Protein AF-A0A812UZF9-F1 (afdb_monomer_lite)

Secondary structure (DSSP, 8-state):
-EEEEEEE-S---HHHHHHHHHHHHHHHHHHHHHHHHH---EEEEEEE-SHHHHHHHHHHHHHHHHHTTTS---EEEEEE--SSHHHHHHHHTT-PPPPTTS--EEEEETTEEE------------SSTTSSPPTT-EEEEETTTSHHHHHHHHHHHHTT-SEEEEE-SS--GGGGSSSSEEEE---TTSHHHHHHHHHHHHTT----EEEE---------TTT--HHHHHHHHHHHHHHHHHGGGG--SSEEEEEEETHHHH--TT-HHHHHHHHHHHHHHHTS-SSSSEEEEEEE--BSSSSTTTSTTHHHHHHHTTBPPBPHHHHHHHHHHHHHTT--EEEEE--BS---S------------------------PPP-----HHHHHHHHHHHHTTT-SS---TTS-GGGT--HHHHHHHHHHHHHHH-----TTHHHHS-SHHHHHHHHHHHTS-SSEEP--S---S-EEEEE-STT--HHHHHHHHHHH-SS-EEEE-PPPTTS--HHHHHHHHHHHHHHHHHH--S-EEEEEETHHHHHHHHHHHHTTTTEEEEEEES-TTSS-----TTS-SS--HHHHHHHHHHH--BSS-EEEEEEPTT---S-HHHHHHHTTSPPHHHHHHHHHHHBSS-EEEEEE-S-TTTTTSTHHHHHHHHHHHHHHHHHHHHHHHHTSTT---------------EEGGGEESHHHHHHHHHHT----EEPPGGG--S-GGG-S-SEE-PPTTTT---TTTTT--HHHHTTS-HHHHHHHHHHHHHHHTS-S--------EEEEE---HHHHHHTT---TTHHHHH-HHHHHHHHHHHHT--S-EEEEE-SS-SS---

pLDDT: mean 77.03, std 17.58, range [20.94, 98.25]

Structure (mmCIF, N/CA/C/O backbone):
data_AF-A0A812UZF9-F1
#
_entry.id   AF-A0A812UZF9-F1
#
loop_
_atom_site.group_PDB
_atom_site.id
_atom_site.type_symbol
_atom_site.label_atom_id
_atom_site.label_alt_id
_atom_site.label_comp_id
_atom_site.label_asym_id
_atom_site.label_entity_id
_atom_site.label_seq_id
_atom_site.pdbx_PDB_ins_code
_atom_site.Cartn_x
_atom_site.Cartn_y
_atom_site.Cartn_z
_atom_site.occupancy
_atom_site.B_iso_or_equiv
_atom_site.auth_seq_id
_atom_site.auth_comp_id
_atom_site.auth_asym_id
_atom_site.auth_atom_id
_atom_site.pdbx_PDB_model_num
ATOM 1 N N . MET A 1 1 ? -24.203 14.256 1.319 1.00 66.56 1 MET A N 1
ATOM 2 C CA . MET A 1 1 ? -23.417 14.220 0.074 1.00 66.56 1 MET A CA 1
ATOM 3 C C . MET A 1 1 ? -22.042 14.714 0.431 1.00 66.56 1 MET A C 1
ATOM 5 O O . MET A 1 1 ? -21.912 15.870 0.824 1.00 66.56 1 MET A O 1
ATOM 9 N N . ASN A 1 2 ? -21.068 13.820 0.368 1.00 83.31 2 ASN A N 1
ATOM 10 C CA . ASN A 1 2 ? -19.680 14.137 0.670 1.00 83.31 2 ASN A CA 1
ATOM 11 C C . ASN A 1 2 ? -18.950 14.442 -0.644 1.00 83.31 2 ASN A C 1
ATOM 13 O O . ASN A 1 2 ? -19.324 13.919 -1.696 1.00 83.31 2 ASN A O 1
ATOM 17 N N . LEU A 1 3 ? -17.950 15.321 -0.595 1.00 83.94 3 LEU A N 1
ATOM 18 C CA . LEU A 1 3 ? -17.277 15.833 -1.784 1.00 83.94 3 LEU A CA 1
ATOM 19 C C . LEU A 1 3 ? -15.759 15.746 -1.630 1.00 83.94 3 LEU A C 1
ATOM 21 O O . LEU A 1 3 ? -15.201 16.303 -0.686 1.00 83.94 3 LEU A O 1
ATOM 25 N N . LEU A 1 4 ? -15.112 15.125 -2.612 1.00 87.94 4 LEU A N 1
ATOM 26 C CA . LEU A 1 4 ? -13.674 15.190 -2.856 1.00 87.94 4 LEU A CA 1
ATOM 27 C C . LEU A 1 4 ? -13.446 15.941 -4.175 1.00 87.94 4 LEU A C 1
ATOM 29 O O . LEU A 1 4 ? -14.147 15.683 -5.152 1.00 87.94 4 LEU A O 1
ATOM 33 N N . ALA A 1 5 ? -12.504 16.886 -4.222 1.00 85.69 5 ALA A N 1
ATOM 34 C CA . ALA A 1 5 ? -12.295 17.718 -5.410 1.00 85.69 5 ALA A CA 1
ATOM 35 C C . ALA A 1 5 ? -10.816 18.060 -5.658 1.00 85.69 5 ALA A C 1
ATOM 37 O O . ALA A 1 5 ? -10.196 18.812 -4.903 1.00 85.69 5 ALA A O 1
ATOM 38 N N . PHE A 1 6 ? -10.282 17.571 -6.775 1.00 88.50 6 PHE A N 1
ATOM 39 C CA . PHE A 1 6 ? -8.910 17.785 -7.228 1.00 88.50 6 PHE A CA 1
ATOM 40 C C . PHE A 1 6 ? -8.792 18.990 -8.164 1.00 88.50 6 PHE A C 1
ATOM 42 O O . PHE A 1 6 ? -9.659 19.233 -9.005 1.00 88.50 6 PHE A O 1
ATOM 49 N N . ARG A 1 7 ? -7.687 19.738 -8.046 1.00 86.69 7 ARG A N 1
ATOM 50 C CA . ARG A 1 7 ? -7.382 20.920 -8.872 1.00 86.69 7 ARG A CA 1
ATOM 51 C C . ARG A 1 7 ? -6.202 20.649 -9.803 1.00 86.69 7 ARG A C 1
ATOM 53 O O . ARG A 1 7 ? -5.054 20.581 -9.360 1.00 86.69 7 ARG A O 1
ATOM 60 N N . CYS A 1 8 ? -6.497 20.570 -11.094 1.00 85.38 8 CYS A N 1
ATOM 61 C CA . CYS A 1 8 ? -5.585 20.175 -12.167 1.00 85.38 8 CYS A CA 1
ATOM 62 C C . CYS A 1 8 ? -5.430 21.286 -13.230 1.00 85.38 8 CYS A C 1
ATOM 64 O O . CYS A 1 8 ? -5.374 21.009 -14.421 1.00 85.38 8 CYS A O 1
ATOM 66 N N . TRP A 1 9 ? -5.384 22.558 -12.810 1.00 74.19 9 TRP A N 1
ATOM 67 C CA . TRP A 1 9 ? -5.339 23.732 -13.708 1.00 74.19 9 TRP A CA 1
ATOM 68 C C . TRP A 1 9 ? -3.984 24.010 -14.382 1.00 74.19 9 TRP A C 1
ATOM 70 O O . TRP A 1 9 ? -3.886 24.918 -15.204 1.00 74.19 9 TRP A O 1
ATOM 80 N N . GLN A 1 10 ? -2.918 23.318 -13.983 1.00 74.56 10 GLN A N 1
ATOM 81 C CA . GLN A 1 10 ? -1.558 23.547 -14.475 1.00 74.56 10 GLN A CA 1
ATOM 82 C C . GLN A 1 10 ? -0.886 22.207 -14.755 1.00 74.56 10 GLN A C 1
ATOM 84 O O . GLN A 1 10 ? -0.944 21.308 -13.913 1.00 74.56 10 GLN A O 1
ATOM 89 N N . GLU A 1 11 ? -0.199 22.092 -15.894 1.00 74.69 11 GLU A N 1
ATOM 90 C CA . GLU A 1 11 ? 0.777 21.019 -16.072 1.00 74.69 11 GLU A CA 1
ATOM 91 C C . GLU A 1 11 ? 1.970 21.254 -15.141 1.00 74.69 11 GLU A C 1
ATOM 93 O O . GLU A 1 11 ? 2.500 22.361 -15.031 1.00 74.69 11 GLU A O 1
ATOM 98 N N . LEU A 1 12 ? 2.378 20.192 -14.452 1.00 82.06 12 LEU A N 1
ATOM 99 C CA . LEU A 1 12 ? 3.475 20.206 -13.488 1.00 82.06 12 LEU A CA 1
ATOM 100 C C . LEU A 1 12 ? 4.714 19.525 -14.095 1.00 82.06 12 LEU A C 1
ATOM 102 O O . LEU A 1 12 ? 4.573 18.721 -15.020 1.00 82.06 12 LEU A O 1
ATOM 106 N N . PRO A 1 13 ? 5.926 19.757 -13.560 1.00 85.44 13 PRO A N 1
ATOM 107 C CA . PRO A 1 13 ? 7.087 18.920 -13.862 1.00 85.44 13 PRO A CA 1
ATOM 108 C C . PRO A 1 13 ? 6.806 17.436 -13.575 1.00 85.44 13 PRO A C 1
ATOM 110 O O . PRO A 1 13 ? 6.072 17.123 -12.638 1.00 85.44 13 PRO A O 1
ATOM 113 N N . ALA A 1 14 ? 7.421 16.522 -14.334 1.00 83.19 14 ALA A N 1
ATOM 114 C CA . ALA A 1 14 ? 7.167 15.077 -14.242 1.00 83.19 14 ALA A CA 1
ATOM 115 C C . ALA A 1 14 ? 7.250 14.522 -12.803 1.00 83.19 14 ALA A C 1
ATOM 117 O O . ALA A 1 14 ? 6.353 13.804 -12.372 1.00 83.19 14 ALA A O 1
ATOM 118 N N . GLU A 1 15 ? 8.266 14.920 -12.031 1.00 82.12 15 GLU A N 1
ATOM 119 C CA . GLU A 1 15 ? 8.435 14.521 -10.622 1.00 82.12 15 GLU A CA 1
ATOM 120 C C . GLU A 1 15 ? 7.254 14.939 -9.729 1.00 82.12 15 GLU A C 1
ATOM 122 O O . GLU A 1 15 ? 6.819 14.177 -8.867 1.00 82.12 15 GLU A O 1
ATOM 127 N N . GLN A 1 16 ? 6.691 16.128 -9.965 1.00 85.56 16 GLN A N 1
ATOM 128 C CA . GLN A 1 16 ? 5.522 16.625 -9.236 1.00 85.56 16 GLN A CA 1
ATOM 129 C C . GLN A 1 16 ? 4.221 15.971 -9.721 1.00 85.56 16 GLN A C 1
ATOM 131 O O . GLN A 1 16 ? 3.307 15.782 -8.919 1.00 85.56 16 GLN A O 1
ATOM 136 N N . GLN A 1 17 ? 4.128 15.603 -11.008 1.00 87.00 17 GLN A N 1
ATOM 137 C CA . GLN A 1 17 ? 2.992 14.827 -11.518 1.00 87.00 17 GLN A CA 1
ATOM 138 C C . GLN A 1 17 ? 2.930 13.446 -10.859 1.00 87.00 17 GLN A C 1
ATOM 140 O O . GLN A 1 17 ? 1.857 13.074 -10.398 1.00 87.00 17 GLN A O 1
ATOM 145 N N . ILE A 1 18 ? 4.061 12.731 -10.746 1.00 86.38 18 ILE A N 1
ATOM 146 C CA . ILE A 1 18 ? 4.139 11.417 -10.076 1.00 86.38 18 ILE A CA 1
ATOM 147 C C . ILE A 1 18 ? 3.555 11.512 -8.660 1.00 86.38 18 ILE A C 1
ATOM 149 O O . ILE A 1 18 ? 2.557 10.859 -8.362 1.00 86.38 18 ILE A O 1
ATOM 153 N N . GLN A 1 19 ? 4.106 12.404 -7.829 1.00 87.00 19 GLN A N 1
ATOM 154 C CA . GLN A 1 19 ? 3.682 12.566 -6.433 1.00 87.00 19 GLN A CA 1
ATOM 155 C C . GLN A 1 19 ? 2.202 12.952 -6.302 1.00 87.00 19 GLN A C 1
ATOM 157 O O . GLN A 1 19 ? 1.498 12.427 -5.441 1.00 87.00 19 GLN A O 1
ATOM 162 N N . ARG A 1 20 ? 1.696 13.861 -7.150 1.00 87.06 20 ARG A N 1
ATOM 163 C CA . ARG A 1 20 ? 0.280 14.254 -7.078 1.00 87.06 20 ARG A CA 1
ATOM 164 C C . ARG A 1 20 ? -0.679 13.192 -7.613 1.00 87.06 20 ARG A C 1
ATOM 166 O O . ARG A 1 20 ? -1.803 13.144 -7.126 1.00 87.06 20 ARG A O 1
ATOM 173 N N . LEU A 1 21 ? -0.276 12.368 -8.581 1.00 90.31 21 LEU A N 1
ATOM 174 C CA . LEU A 1 21 ? -1.101 11.255 -9.063 1.00 90.31 21 LEU A CA 1
ATOM 175 C C . LEU A 1 21 ? -1.255 10.190 -7.974 1.00 90.31 21 LEU A C 1
ATOM 177 O O . LEU A 1 21 ? -2.367 9.722 -7.744 1.00 90.31 21 LEU A O 1
ATOM 181 N N . GLU A 1 22 ? -0.172 9.862 -7.267 1.00 90.06 22 GLU A N 1
ATOM 182 C CA . GLU A 1 22 ? -0.199 8.929 -6.133 1.00 90.06 22 GLU A CA 1
ATOM 183 C C . GLU A 1 22 ? -1.086 9.449 -4.993 1.00 90.06 22 GLU A C 1
ATOM 185 O O . GLU A 1 22 ? -1.969 8.727 -4.533 1.00 90.06 22 GLU A O 1
ATOM 190 N N . LEU A 1 23 ? -0.937 10.724 -4.605 1.00 89.12 23 LEU A N 1
ATOM 191 C CA . LEU A 1 23 ? -1.810 11.367 -3.611 1.00 89.12 23 LEU A CA 1
ATOM 192 C C . LEU A 1 23 ? -3.283 11.388 -4.050 1.00 89.12 23 LEU A C 1
ATOM 194 O O . LEU A 1 23 ? -4.164 11.080 -3.251 1.00 89.12 23 LEU A O 1
ATOM 198 N N . CYS A 1 24 ? -3.557 11.697 -5.321 1.00 91.19 24 CYS A N 1
ATOM 199 C CA . CYS A 1 24 ? -4.912 11.681 -5.872 1.00 91.19 24 CYS A CA 1
ATOM 200 C C . CYS A 1 24 ? -5.546 10.289 -5.760 1.00 91.19 24 CYS A C 1
ATOM 202 O O . CYS A 1 24 ? -6.677 10.163 -5.293 1.00 91.19 24 CYS A O 1
ATOM 204 N N . CYS A 1 25 ? -4.805 9.234 -6.106 1.00 95.00 25 CYS A N 1
ATOM 205 C CA . CYS A 1 25 ? -5.307 7.870 -5.979 1.00 95.00 25 CYS A CA 1
ATOM 206 C C . CYS A 1 25 ? -5.460 7.446 -4.509 1.00 95.00 25 CYS A C 1
ATOM 208 O O . CYS A 1 25 ? -6.429 6.769 -4.185 1.00 95.00 25 CYS A O 1
ATOM 210 N N . ALA A 1 26 ? -4.579 7.877 -3.601 1.00 94.38 26 ALA A N 1
ATOM 211 C CA . ALA A 1 26 ? -4.713 7.591 -2.170 1.00 94.38 26 ALA A CA 1
ATOM 212 C C . ALA A 1 26 ? -5.973 8.238 -1.553 1.00 94.38 26 ALA A C 1
ATOM 214 O O . ALA A 1 26 ? -6.712 7.571 -0.830 1.00 94.38 26 ALA A O 1
ATOM 215 N N . GLU A 1 27 ? -6.273 9.498 -1.889 1.00 94.62 27 GLU A N 1
ATOM 216 C CA . GLU A 1 27 ? -7.502 10.180 -1.446 1.00 94.62 27 GLU A CA 1
ATOM 217 C C . GLU A 1 27 ? -8.773 9.551 -2.054 1.00 94.62 27 GLU A C 1
ATOM 219 O O . GLU A 1 27 ? -9.806 9.451 -1.382 1.00 94.62 27 GLU A O 1
ATOM 224 N N . VAL A 1 28 ? -8.708 9.063 -3.301 1.00 95.94 28 VAL A N 1
ATOM 225 C CA . VAL A 1 28 ? -9.808 8.294 -3.913 1.00 95.94 28 VAL A CA 1
ATOM 226 C C . VAL A 1 28 ? -9.982 6.929 -3.243 1.00 95.94 28 VAL A C 1
ATOM 228 O O . VAL A 1 28 ? -11.120 6.517 -3.030 1.00 95.94 28 VAL A O 1
ATOM 231 N N . LEU A 1 29 ? -8.902 6.236 -2.868 1.00 96.62 29 LEU A N 1
ATOM 232 C CA . LEU A 1 29 ? -8.977 4.945 -2.176 1.00 96.62 29 LEU A CA 1
ATOM 233 C C . LEU A 1 29 ? -9.681 5.081 -0.821 1.00 96.62 29 LEU A C 1
ATOM 235 O O . LEU A 1 29 ? -10.651 4.368 -0.572 1.00 96.62 29 LEU A O 1
ATOM 239 N N . ASP A 1 30 ? -9.256 6.041 0.003 1.00 95.31 30 ASP A N 1
ATOM 240 C CA . ASP A 1 30 ? -9.911 6.352 1.281 1.00 95.31 30 ASP A CA 1
ATOM 241 C C . ASP A 1 30 ? -11.386 6.743 1.071 1.00 95.31 30 ASP A C 1
ATOM 243 O O . ASP A 1 30 ? -12.270 6.264 1.780 1.00 95.31 30 ASP A O 1
ATOM 247 N N . THR A 1 31 ? -11.693 7.519 0.026 1.00 93.62 31 THR A N 1
ATOM 248 C CA . THR A 1 31 ? -13.079 7.863 -0.338 1.00 93.62 31 THR A CA 1
ATOM 249 C C . THR A 1 31 ? -13.925 6.634 -0.678 1.00 93.62 31 THR A C 1
ATOM 251 O O . THR A 1 31 ? -15.040 6.504 -0.171 1.00 93.62 31 THR A O 1
ATOM 254 N N . LEU A 1 32 ? -13.409 5.702 -1.486 1.00 94.75 32 LEU A N 1
ATOM 255 C CA . LEU A 1 32 ? -14.105 4.456 -1.829 1.00 94.75 32 LEU A CA 1
ATOM 256 C C . LEU A 1 32 ? -14.276 3.550 -0.595 1.00 94.75 32 LEU A C 1
ATOM 258 O O . LEU A 1 32 ? -15.355 2.997 -0.386 1.00 94.75 32 LEU A O 1
ATOM 262 N N . GLN A 1 33 ? -13.262 3.458 0.270 1.00 94.31 33 GLN A N 1
ATOM 263 C CA . GLN A 1 33 ? -13.312 2.707 1.532 1.00 94.31 33 GLN A CA 1
ATOM 264 C C . GLN A 1 33 ? -14.266 3.326 2.568 1.00 94.31 33 GLN A C 1
ATOM 266 O O . GLN A 1 33 ? -14.846 2.609 3.387 1.00 94.31 33 GLN A O 1
ATOM 271 N N . ARG A 1 34 ? -14.447 4.651 2.577 1.00 91.19 34 ARG A N 1
ATOM 272 C CA . ARG A 1 34 ? -15.477 5.325 3.388 1.00 91.19 34 ARG A CA 1
ATOM 273 C C . ARG A 1 34 ? -16.865 5.113 2.806 1.00 91.19 34 ARG A C 1
ATOM 275 O O . ARG A 1 34 ? -17.758 4.730 3.551 1.00 91.19 34 ARG A O 1
ATOM 282 N N . ALA A 1 35 ? -17.041 5.270 1.494 1.00 89.38 35 ALA A N 1
ATOM 283 C CA . ALA A 1 35 ? -18.311 4.999 0.821 1.00 89.38 35 ALA A CA 1
ATOM 284 C C . ALA A 1 35 ? -18.805 3.561 1.078 1.00 89.38 35 ALA A C 1
ATOM 286 O O . ALA A 1 35 ? -19.974 3.376 1.407 1.00 89.38 35 ALA A O 1
ATOM 287 N N . ALA A 1 36 ? -17.899 2.576 1.030 1.00 89.12 36 ALA A N 1
ATOM 288 C CA . ALA A 1 36 ? -18.175 1.176 1.362 1.00 89.12 36 ALA A CA 1
ATOM 289 C C . ALA A 1 36 ? -18.658 0.970 2.811 1.00 89.12 36 ALA A C 1
ATOM 291 O O . ALA A 1 36 ? -19.592 0.213 3.055 1.00 89.12 36 ALA A O 1
ATOM 292 N N . ARG A 1 37 ? -18.032 1.647 3.785 1.00 88.81 37 ARG A N 1
ATOM 293 C CA . ARG A 1 37 ? -18.352 1.494 5.219 1.00 88.81 37 ARG A CA 1
ATOM 294 C C . ARG A 1 37 ? -19.576 2.291 5.664 1.00 88.81 37 ARG A C 1
ATOM 296 O O . ARG A 1 37 ? -20.304 1.849 6.546 1.00 88.81 37 ARG A O 1
ATOM 303 N N . GLU A 1 38 ? -19.768 3.483 5.107 1.00 85.19 38 GLU A N 1
ATOM 304 C CA . GLU A 1 38 ? -20.784 4.443 5.550 1.00 85.19 38 GLU A CA 1
ATOM 305 C C . GLU A 1 38 ? -22.093 4.335 4.752 1.00 85.19 38 GLU A C 1
ATOM 307 O O . GLU A 1 38 ? -23.133 4.784 5.232 1.00 85.19 38 GLU A O 1
ATOM 312 N N . GLY A 1 39 ? -22.058 3.811 3.518 1.00 79.44 39 GLY A N 1
ATOM 313 C CA . GLY A 1 39 ? -23.201 3.810 2.590 1.00 79.44 39 GLY A CA 1
ATOM 314 C C . GLY A 1 39 ? -23.649 5.210 2.132 1.00 79.44 39 GLY A C 1
ATOM 315 O O . GLY A 1 39 ? -24.657 5.354 1.443 1.00 79.44 39 GLY A O 1
ATOM 316 N N . VAL A 1 40 ? -22.920 6.261 2.520 1.00 77.75 40 VAL A N 1
ATOM 317 C CA . VAL A 1 40 ? -23.218 7.664 2.198 1.00 77.75 40 VAL A CA 1
ATOM 318 C C . VAL A 1 40 ? -22.756 7.975 0.771 1.00 77.75 40 VAL A C 1
ATOM 320 O O . VAL A 1 40 ? -21.656 7.571 0.400 1.00 77.75 40 VAL A O 1
ATOM 323 N N . PRO A 1 41 ? -23.527 8.735 -0.033 1.00 85.25 41 PRO A N 1
ATOM 324 C CA . PRO A 1 41 ? -23.109 9.078 -1.384 1.00 85.25 41 PRO A CA 1
ATOM 325 C C . PRO A 1 41 ? -21.968 10.107 -1.421 1.00 85.25 41 PRO A C 1
ATOM 327 O O . PRO A 1 41 ? -22.045 11.175 -0.786 1.00 85.25 41 PRO A O 1
ATOM 330 N N . TRP A 1 42 ? -20.952 9.804 -2.233 1.00 89.81 42 TRP A N 1
ATOM 331 C CA . TRP A 1 42 ? -19.779 10.643 -2.494 1.00 89.81 42 TRP A CA 1
ATOM 332 C C . TRP A 1 42 ? -19.721 11.107 -3.952 1.00 89.81 42 TRP A C 1
ATOM 334 O O . TRP A 1 42 ? -20.085 10.378 -4.874 1.00 89.81 42 TRP A O 1
ATOM 344 N N . GLN A 1 43 ? -19.186 12.306 -4.165 1.00 89.44 43 GLN A N 1
ATOM 345 C CA . GLN A 1 43 ? -18.807 12.802 -5.485 1.00 89.44 43 GLN A CA 1
ATOM 346 C C . GLN A 1 43 ? -17.303 13.106 -5.490 1.00 89.44 43 GLN A C 1
ATOM 348 O O . GLN A 1 43 ? -16.795 13.774 -4.588 1.00 89.44 43 GLN A O 1
ATOM 353 N N . VAL A 1 44 ? -16.593 12.595 -6.493 1.00 93.19 44 VAL A N 1
ATOM 354 C CA . VAL A 1 44 ? -15.164 12.809 -6.738 1.00 93.19 44 VAL A CA 1
ATOM 355 C C . VAL A 1 44 ? -15.038 13.667 -7.988 1.00 93.19 44 VAL A C 1
ATOM 357 O O . VAL A 1 44 ? -15.357 13.221 -9.087 1.00 93.19 44 VAL A O 1
ATOM 360 N N . ILE A 1 45 ? -14.576 14.902 -7.834 1.00 90.94 45 ILE A N 1
ATOM 361 C CA . ILE A 1 45 ? -14.401 15.845 -8.939 1.00 90.94 45 ILE A CA 1
ATOM 362 C C . ILE A 1 45 ? -12.924 15.942 -9.295 1.00 90.94 45 ILE A C 1
ATOM 364 O O . ILE A 1 45 ? -12.091 16.239 -8.441 1.00 90.94 45 ILE A O 1
ATOM 368 N N . VAL A 1 46 ? -12.606 15.805 -10.575 1.00 93.38 46 VAL A N 1
ATOM 369 C CA . VAL A 1 46 ? -11.331 16.243 -11.143 1.00 93.38 46 VAL A CA 1
ATOM 370 C C . VAL A 1 46 ? -11.606 17.498 -11.961 1.00 93.38 46 VAL A C 1
ATOM 372 O O . VAL A 1 46 ? -12.331 17.445 -12.946 1.00 93.38 46 VAL A O 1
ATOM 375 N N . ALA A 1 47 ? -11.072 18.642 -11.539 1.00 90.25 47 ALA A N 1
ATOM 376 C CA . ALA A 1 47 ? -11.325 19.928 -12.184 1.00 90.25 47 ALA A CA 1
ATOM 377 C C . ALA A 1 47 ? -10.047 20.482 -12.825 1.00 90.25 47 ALA A C 1
ATOM 379 O O . ALA A 1 47 ? -9.104 20.875 -12.128 1.00 90.25 47 ALA A O 1
ATOM 380 N N . GLY A 1 48 ? -10.017 20.521 -14.153 1.00 88.44 48 GLY A N 1
ATOM 381 C CA . GLY A 1 48 ? -8.863 20.940 -14.946 1.00 88.44 48 GLY A CA 1
ATOM 382 C C . GLY A 1 48 ? -8.928 20.398 -16.370 1.00 88.44 48 GLY A C 1
ATOM 383 O O . GLY A 1 48 ? -9.944 19.852 -16.786 1.00 88.44 48 GLY A O 1
ATOM 384 N N . SER A 1 49 ? -7.837 20.538 -17.115 1.00 86.12 49 SER A N 1
ATOM 385 C CA . SER A 1 49 ? -7.723 20.038 -18.488 1.00 86.12 49 SER A CA 1
ATOM 386 C C . SER A 1 49 ? -6.298 19.566 -18.791 1.00 86.12 49 SER A C 1
ATOM 388 O O . SER A 1 49 ? -5.364 19.818 -18.026 1.00 86.12 49 SER A O 1
ATOM 390 N N . GLY A 1 50 ? -6.127 18.848 -19.903 1.00 88.31 50 GLY A N 1
ATOM 391 C CA . GLY A 1 50 ? -4.833 18.307 -20.320 1.00 88.31 50 GLY A CA 1
ATOM 392 C C . GLY A 1 50 ? -4.414 17.034 -19.575 1.00 88.31 50 GLY A C 1
ATOM 393 O O . GLY A 1 50 ? -5.173 16.445 -18.802 1.00 88.31 50 GLY A O 1
ATOM 394 N N . ARG A 1 51 ? -3.175 16.594 -19.828 1.00 89.75 51 ARG A N 1
ATOM 395 C CA . ARG A 1 51 ? -2.711 15.221 -19.544 1.00 89.75 51 ARG A CA 1
ATOM 396 C C . ARG A 1 51 ? -2.809 14.818 -18.079 1.00 89.75 51 ARG A C 1
ATOM 398 O O . ARG A 1 51 ? -3.168 13.687 -17.775 1.00 89.75 51 ARG A O 1
ATOM 405 N N . PHE A 1 52 ? -2.510 15.750 -17.180 1.00 91.31 52 PHE A N 1
ATOM 406 C CA . PHE A 1 52 ? -2.546 15.506 -15.742 1.00 91.31 52 PHE A CA 1
ATOM 407 C C . PHE A 1 52 ? -3.983 15.371 -15.201 1.00 91.31 52 PHE A C 1
ATOM 409 O O . PHE A 1 52 ? -4.236 14.516 -14.357 1.00 91.31 52 PHE A O 1
ATOM 416 N N . ALA A 1 53 ? -4.940 16.161 -15.706 1.00 92.12 53 ALA A N 1
ATOM 417 C CA . ALA A 1 53 ? -6.349 16.038 -15.320 1.00 92.12 53 ALA A CA 1
ATOM 418 C C . ALA A 1 53 ? -6.953 14.711 -15.814 1.00 92.12 53 ALA A C 1
ATOM 420 O O . ALA A 1 53 ? -7.607 14.003 -15.052 1.00 92.12 53 ALA A O 1
ATOM 421 N N . GLU A 1 54 ? -6.663 14.347 -17.062 1.00 93.88 54 GLU A N 1
ATOM 422 C CA . GLU A 1 54 ? -7.109 13.092 -17.681 1.00 93.88 54 GLU A CA 1
ATOM 423 C C . GLU A 1 54 ? -6.549 11.869 -16.945 1.00 93.88 54 GLU A C 1
ATOM 425 O O . GLU A 1 54 ? -7.289 10.939 -16.638 1.00 93.88 54 GLU A O 1
ATOM 430 N N . ALA A 1 55 ? -5.272 11.902 -16.552 1.00 95.38 55 ALA A N 1
ATOM 431 C CA . ALA A 1 55 ? -4.656 10.860 -15.733 1.00 95.38 55 ALA A CA 1
ATOM 432 C C . ALA A 1 55 ? -5.350 10.683 -14.366 1.00 95.38 55 ALA A C 1
ATOM 434 O O . ALA A 1 55 ? -5.693 9.556 -14.003 1.00 95.38 55 ALA A O 1
ATOM 435 N N . CYS A 1 56 ? -5.619 11.774 -13.634 1.00 95.69 56 CYS A N 1
ATOM 436 C CA . CYS A 1 56 ? -6.364 11.722 -12.367 1.00 95.69 56 CYS A CA 1
ATOM 437 C C . CYS A 1 56 ? -7.785 11.161 -12.553 1.00 95.69 56 CYS A C 1
ATOM 439 O O . CYS A 1 56 ? -8.221 10.303 -11.784 1.00 95.69 56 CYS A O 1
ATOM 441 N N . PHE A 1 57 ? -8.509 11.626 -13.576 1.00 96.44 57 PHE A N 1
ATOM 442 C CA . PHE A 1 57 ? -9.878 11.186 -13.857 1.00 96.44 57 PHE A CA 1
ATOM 443 C C . PHE A 1 57 ? -9.940 9.706 -14.236 1.00 96.44 57 PHE A C 1
ATOM 445 O O . PHE A 1 57 ? -10.709 8.949 -13.641 1.00 96.44 57 PHE A O 1
ATOM 452 N N . SER A 1 58 ? -9.110 9.275 -15.187 1.00 97.12 58 SER A N 1
ATOM 453 C CA . SER A 1 58 ? -9.074 7.887 -15.641 1.00 97.12 58 SER A CA 1
ATOM 454 C C . SER A 1 58 ? -8.634 6.933 -14.527 1.00 97.12 58 SER A C 1
ATOM 456 O O . SER A 1 58 ? -9.193 5.840 -14.425 1.00 97.12 58 SER A O 1
ATOM 458 N N . ALA A 1 59 ? -7.720 7.342 -13.639 1.00 97.69 59 ALA A N 1
ATOM 459 C CA . ALA A 1 59 ? -7.375 6.572 -12.443 1.00 97.69 59 ALA A CA 1
ATOM 460 C C . ALA A 1 59 ? -8.574 6.418 -11.492 1.00 97.69 59 ALA A C 1
ATOM 462 O O . ALA A 1 59 ? -8.958 5.292 -11.171 1.00 97.69 59 ALA A O 1
ATOM 463 N N . ALA A 1 60 ? -9.221 7.525 -11.109 1.00 97.69 60 ALA A N 1
ATOM 464 C CA . ALA A 1 60 ? -10.362 7.514 -10.191 1.00 97.69 60 ALA A CA 1
ATOM 465 C C . ALA A 1 60 ? -11.553 6.701 -10.736 1.00 97.69 60 ALA A C 1
ATOM 467 O O . ALA A 1 60 ? -12.155 5.903 -10.014 1.00 97.69 60 ALA A O 1
ATOM 468 N N . ALA A 1 61 ? -11.845 6.835 -12.032 1.00 96.62 61 ALA A N 1
ATOM 469 C CA . ALA A 1 61 ? -12.852 6.040 -12.731 1.00 96.62 61 ALA A CA 1
ATOM 470 C C . ALA A 1 61 ? -12.521 4.534 -12.712 1.00 96.62 61 ALA A C 1
ATOM 472 O O . ALA A 1 61 ? -13.398 3.707 -12.463 1.00 96.62 61 ALA A O 1
ATOM 473 N N . SER A 1 62 ? -11.256 4.171 -12.934 1.00 97.44 62 SER A N 1
ATOM 474 C CA . SER A 1 62 ? -10.789 2.775 -12.946 1.00 97.44 62 SER A CA 1
ATOM 475 C C . SER A 1 62 ? -10.830 2.117 -11.566 1.00 97.44 62 SER A C 1
ATOM 477 O O . SER A 1 62 ? -11.166 0.933 -11.433 1.00 97.44 62 SER A O 1
ATOM 479 N N . MET A 1 63 ? -10.516 2.894 -10.526 1.00 97.69 63 MET A N 1
ATOM 480 C CA . MET A 1 63 ? -10.647 2.482 -9.131 1.00 97.69 63 MET A CA 1
ATOM 481 C C . MET A 1 63 ? -12.105 2.213 -8.773 1.00 97.69 63 MET A C 1
ATOM 483 O O . MET A 1 63 ? -12.403 1.136 -8.260 1.00 97.69 63 MET A O 1
ATOM 487 N N . LEU A 1 64 ? -13.012 3.136 -9.115 1.00 95.81 64 LEU A N 1
ATOM 488 C CA . LEU A 1 64 ? -14.445 2.976 -8.870 1.00 95.81 64 LEU A CA 1
ATOM 489 C C . LEU A 1 64 ? -15.002 1.712 -9.541 1.00 95.81 64 LEU A C 1
ATOM 491 O O . LEU A 1 64 ? -15.653 0.917 -8.872 1.00 95.81 64 LEU A O 1
ATOM 495 N N . ARG A 1 65 ? -14.688 1.467 -10.821 1.00 93.94 65 ARG A N 1
ATOM 496 C CA . ARG A 1 65 ? -15.133 0.250 -11.533 1.00 93.94 65 ARG A CA 1
ATOM 497 C C . ARG A 1 65 ? -14.647 -1.039 -10.874 1.00 93.94 65 ARG A C 1
ATOM 499 O O . ARG A 1 65 ? -15.375 -2.025 -10.835 1.00 93.94 65 ARG A O 1
ATOM 506 N N . SER A 1 66 ? -13.412 -1.045 -10.375 1.00 92.94 66 SER A N 1
ATOM 507 C CA . SER A 1 66 ? -12.834 -2.217 -9.704 1.00 92.94 66 SER A CA 1
ATOM 508 C C . SER A 1 66 ? -13.464 -2.439 -8.329 1.00 92.94 66 SER A C 1
ATOM 510 O O . SER A 1 66 ? -13.835 -3.561 -8.009 1.00 92.94 66 SER A O 1
ATOM 512 N N . ALA A 1 67 ? -13.690 -1.363 -7.575 1.00 93.81 67 ALA A N 1
ATOM 513 C CA . ALA A 1 67 ? -14.405 -1.383 -6.304 1.00 93.81 67 ALA A CA 1
ATOM 514 C C . ALA A 1 67 ? -15.869 -1.854 -6.460 1.00 93.81 67 ALA A C 1
ATOM 516 O O . ALA A 1 67 ? -16.350 -2.669 -5.674 1.00 93.81 67 ALA A O 1
ATOM 517 N N . GLN A 1 68 ? -16.549 -1.425 -7.530 1.00 90.31 68 GLN A N 1
ATOM 518 C CA . GLN A 1 68 ? -17.907 -1.856 -7.888 1.00 90.31 68 GLN A CA 1
ATOM 519 C C . GLN A 1 68 ? -18.002 -3.327 -8.337 1.00 90.31 68 GLN A C 1
ATOM 521 O O . GLN A 1 68 ? -19.095 -3.883 -8.366 1.00 90.31 68 GLN A O 1
ATOM 526 N N . CYS A 1 69 ? -16.881 -3.989 -8.654 1.00 86.69 69 CYS A N 1
ATOM 527 C CA . CYS A 1 69 ? -16.866 -5.440 -8.880 1.00 86.69 69 CYS A CA 1
ATOM 528 C C . CYS A 1 69 ? -16.961 -6.252 -7.575 1.00 86.69 69 CYS A C 1
ATOM 530 O O . CYS A 1 69 ? -17.156 -7.465 -7.642 1.00 86.69 69 CYS A O 1
ATOM 532 N N . GLU A 1 70 ? -16.774 -5.617 -6.415 1.00 86.25 70 GLU A N 1
ATOM 533 C CA . GLU A 1 70 ? -16.765 -6.268 -5.099 1.00 86.25 70 GLU A CA 1
ATOM 534 C C . GLU A 1 70 ? -18.046 -5.989 -4.304 1.00 86.25 70 GLU A C 1
ATOM 536 O O . GLU A 1 70 ? -18.554 -6.882 -3.629 1.00 86.25 70 GLU A O 1
ATOM 541 N N . GLN A 1 71 ? -18.570 -4.762 -4.387 1.00 84.06 71 GLN A N 1
ATOM 542 C CA . GLN A 1 71 ? -19.780 -4.318 -3.688 1.00 84.06 71 GLN A CA 1
ATOM 543 C C . GLN A 1 71 ? -20.417 -3.109 -4.388 1.00 84.06 71 GLN A C 1
ATOM 545 O O . GLN A 1 71 ? -19.735 -2.360 -5.086 1.00 84.06 71 GLN A O 1
ATOM 550 N N . GLU A 1 72 ? -21.712 -2.875 -4.174 1.00 85.62 72 GLU A N 1
ATOM 551 C CA . GLU A 1 72 ? -22.374 -1.665 -4.675 1.00 85.62 72 GLU A CA 1
ATOM 552 C C . GLU A 1 72 ? -21.854 -0.411 -3.955 1.00 85.62 72 GLU A C 1
ATOM 554 O O . GLU A 1 72 ? -21.707 -0.391 -2.734 1.00 85.62 72 GLU A O 1
ATOM 559 N N . LEU A 1 73 ? -21.581 0.655 -4.717 1.00 87.56 73 LEU A N 1
ATOM 560 C CA . LEU A 1 73 ? -21.040 1.912 -4.197 1.00 87.56 73 LEU A CA 1
ATOM 561 C C . LEU A 1 73 ? -21.752 3.120 -4.807 1.00 87.56 73 LEU A C 1
ATOM 563 O O . LEU A 1 73 ? -21.756 3.305 -6.025 1.00 87.56 73 LEU A O 1
ATOM 567 N N . HIS A 1 74 ? -22.272 3.992 -3.941 1.00 87.62 74 HIS A N 1
ATOM 568 C CA . HIS A 1 74 ? -22.864 5.282 -4.305 1.00 87.62 74 HIS A CA 1
ATOM 569 C C . HIS A 1 74 ? -21.785 6.364 -4.480 1.00 87.62 74 HIS A C 1
ATOM 571 O O . HIS A 1 74 ? -21.734 7.343 -3.735 1.00 87.62 74 HIS A O 1
ATOM 577 N N . VAL A 1 75 ? -20.885 6.181 -5.445 1.00 91.00 75 VAL A N 1
ATOM 578 C CA . VAL A 1 75 ? -19.808 7.141 -5.729 1.00 91.00 75 VAL A CA 1
ATOM 579 C C . VAL A 1 75 ? -19.872 7.563 -7.186 1.00 91.00 75 VAL A C 1
ATOM 581 O O . VAL A 1 75 ? -19.937 6.709 -8.062 1.00 91.00 75 VAL A O 1
ATOM 584 N N . GLN A 1 76 ? -19.826 8.869 -7.446 1.00 91.69 76 GLN A N 1
ATOM 585 C CA . GLN A 1 76 ? -19.753 9.423 -8.798 1.00 91.69 76 GLN A CA 1
ATOM 586 C C . GLN A 1 76 ? -18.392 10.089 -9.034 1.00 91.69 76 GLN A C 1
ATOM 588 O O . GLN A 1 76 ? -17.961 10.902 -8.218 1.00 91.69 76 GLN A O 1
ATOM 593 N N . VAL A 1 77 ? -17.732 9.789 -10.153 1.00 94.12 77 VAL A N 1
ATOM 594 C CA . VAL A 1 77 ? -16.479 10.421 -10.594 1.00 94.12 77 VAL A CA 1
ATOM 595 C C . VAL A 1 77 ? -16.761 11.343 -11.782 1.00 94.12 77 VAL A C 1
ATOM 597 O O . VAL A 1 77 ? -17.266 10.904 -12.815 1.00 94.12 77 VAL A O 1
ATOM 600 N N . VAL A 1 78 ? -16.414 12.624 -11.647 1.00 92.06 78 VAL A N 1
ATOM 601 C CA . VAL A 1 78 ? -16.726 13.679 -12.621 1.00 92.06 78 VAL A CA 1
ATOM 602 C C . VAL A 1 78 ? -15.450 14.403 -13.051 1.00 92.06 78 VAL A C 1
ATOM 604 O O . VAL A 1 78 ? -14.787 15.023 -12.220 1.00 92.06 78 VAL A O 1
ATOM 607 N N . LEU A 1 79 ? -15.123 14.388 -14.345 1.00 93.12 79 LEU A N 1
ATOM 608 C CA . LEU A 1 79 ? -14.158 15.333 -14.924 1.00 93.12 79 LEU A CA 1
ATOM 609 C C . LEU A 1 79 ? -14.886 16.618 -15.315 1.00 93.12 79 LEU A C 1
ATOM 611 O O . LEU A 1 79 ? -15.869 16.573 -16.050 1.00 93.12 79 LEU A O 1
ATOM 615 N N . VAL A 1 80 ? -14.396 17.765 -14.859 1.00 90.50 80 VAL A N 1
ATOM 616 C CA . VAL A 1 80 ? -14.892 19.077 -15.277 1.00 90.50 80 VAL A CA 1
ATOM 617 C C . VAL A 1 80 ? -13.763 19.845 -15.948 1.00 90.50 80 VAL A C 1
ATOM 619 O O . VAL A 1 80 ? -12.782 20.219 -15.298 1.00 90.50 80 VAL A O 1
ATOM 622 N N . GLU A 1 81 ? -13.934 20.130 -17.237 1.00 86.62 81 GLU A N 1
ATOM 623 C CA . GLU A 1 81 ? -13.022 20.990 -17.987 1.00 86.62 81 GLU A CA 1
ATOM 624 C C . GLU A 1 81 ? -13.226 22.451 -17.567 1.00 86.62 81 GLU A C 1
ATOM 626 O O . GLU A 1 81 ? -14.079 23.168 -18.088 1.00 86.62 81 GLU A O 1
ATOM 631 N N . ALA A 1 82 ? -12.458 22.872 -16.561 1.00 81.31 82 ALA A N 1
ATOM 632 C CA . ALA A 1 82 ? -12.573 24.180 -15.927 1.00 81.31 82 ALA A CA 1
ATOM 633 C C . ALA A 1 82 ? -11.206 24.795 -15.609 1.00 81.31 82 ALA A C 1
ATOM 635 O O . ALA A 1 82 ? -10.295 24.139 -15.097 1.00 81.31 82 ALA A O 1
ATOM 636 N N . SER A 1 83 ? -11.111 26.102 -15.832 1.00 78.12 83 SER A N 1
ATOM 637 C CA . SER A 1 83 ? -9.997 26.973 -15.454 1.00 78.12 83 SER A CA 1
ATOM 638 C C . SER A 1 83 ? -10.139 27.554 -14.037 1.00 78.12 83 SER A C 1
ATOM 640 O O . SER A 1 83 ? -9.165 28.052 -13.471 1.00 78.12 83 SER A O 1
ATOM 642 N N . GLY A 1 84 ? -11.334 27.477 -13.434 1.00 77.25 84 GLY A N 1
ATOM 643 C CA . GLY A 1 84 ? -11.591 27.981 -12.083 1.00 77.25 84 GLY A CA 1
ATOM 644 C C . GLY A 1 84 ? -12.873 27.451 -11.431 1.00 77.25 84 GLY A C 1
ATOM 645 O O . GLY A 1 84 ? -13.749 26.886 -12.078 1.00 77.25 84 GLY A O 1
ATOM 646 N N . TRP A 1 85 ? -13.010 27.654 -10.115 1.00 77.62 85 TRP A N 1
ATOM 647 C CA . TRP A 1 85 ? -14.094 27.055 -9.310 1.00 77.62 85 TRP A CA 1
ATOM 648 C C . TRP A 1 85 ? -15.512 27.481 -9.704 1.00 77.62 85 TRP A C 1
ATOM 650 O O . TRP A 1 85 ? -16.438 26.696 -9.561 1.00 77.62 85 TRP A O 1
ATOM 660 N N . ARG A 1 86 ? -15.688 28.677 -10.272 1.00 79.06 86 ARG A N 1
ATOM 661 C CA . ARG A 1 86 ? -17.000 29.156 -10.735 1.00 79.06 86 ARG A CA 1
ATOM 662 C C . ARG A 1 86 ? -17.545 28.351 -11.922 1.00 79.06 86 ARG A C 1
ATOM 664 O O . ARG A 1 86 ? -18.753 28.175 -12.052 1.00 79.06 86 ARG A O 1
ATOM 671 N N . GLU A 1 87 ? -16.653 27.862 -12.781 1.00 75.81 87 GLU A N 1
ATOM 672 C CA . GLU A 1 87 ? -17.000 26.961 -13.884 1.00 75.81 87 GLU A CA 1
ATOM 673 C C . GLU A 1 87 ? -17.356 25.575 -13.333 1.00 75.81 87 GLU A C 1
ATOM 675 O O . GLU A 1 87 ? -18.345 24.993 -13.764 1.00 75.81 87 GLU A O 1
ATOM 680 N N . VAL A 1 88 ? -16.644 25.108 -12.297 1.00 80.12 88 VAL A N 1
ATOM 681 C CA . VAL A 1 88 ? -16.964 23.864 -11.572 1.00 80.12 88 VAL A CA 1
ATOM 682 C C . VAL A 1 88 ? -18.336 23.937 -10.897 1.00 80.12 88 VAL A C 1
ATOM 684 O O . VAL A 1 88 ? -19.159 23.059 -11.119 1.00 80.12 88 VAL A O 1
ATOM 687 N N . GLU A 1 89 ? -18.639 24.997 -10.146 1.00 80.81 89 GLU A N 1
ATOM 688 C CA . GLU A 1 89 ? -19.962 25.212 -9.531 1.00 80.81 89 GLU A CA 1
ATOM 689 C C . GLU A 1 89 ? -21.092 25.216 -10.574 1.00 80.81 89 GLU A C 1
ATOM 691 O O . GLU A 1 89 ? -22.159 24.644 -10.350 1.00 80.81 89 GLU A O 1
ATOM 696 N N . THR A 1 90 ? -20.843 25.813 -11.744 1.00 76.81 90 THR A N 1
ATOM 697 C CA . THR A 1 90 ? -21.804 25.831 -12.857 1.00 76.81 90 THR A CA 1
ATOM 698 C C . THR A 1 90 ? -21.971 24.435 -13.470 1.00 76.81 90 THR A C 1
ATOM 700 O O . THR A 1 90 ? -23.098 23.993 -13.680 1.00 76.81 90 THR A O 1
ATOM 703 N N . ALA A 1 91 ? -20.877 23.703 -13.696 1.00 74.62 91 ALA A N 1
ATOM 704 C CA . ALA A 1 91 ? -20.891 22.334 -14.213 1.00 74.62 91 ALA A CA 1
ATOM 705 C C . ALA A 1 91 ? -21.579 21.339 -13.262 1.00 74.62 91 ALA A C 1
ATOM 707 O O . ALA A 1 91 ? -22.312 20.463 -13.710 1.00 74.62 91 ALA A O 1
ATOM 708 N N . LEU A 1 92 ? -21.418 21.496 -11.948 1.00 74.50 92 LEU A N 1
ATOM 709 C CA . LEU A 1 92 ? -22.104 20.653 -10.965 1.00 74.50 92 LEU A CA 1
ATOM 710 C C . LEU A 1 92 ? -23.609 20.915 -10.903 1.00 74.50 92 LEU A C 1
ATOM 712 O O . LEU A 1 92 ? -24.360 20.015 -10.547 1.00 74.50 92 LEU A O 1
ATOM 716 N N . SER A 1 93 ? -24.078 22.100 -11.303 1.00 74.94 93 SER A N 1
ATOM 717 C CA . SER A 1 93 ? -25.521 22.376 -11.364 1.00 74.94 93 SER A CA 1
ATOM 718 C C . SER A 1 93 ? -26.267 21.556 -12.430 1.00 74.94 93 SER A C 1
ATOM 720 O O . SER A 1 93 ? -27.489 21.441 -12.348 1.00 74.94 93 SER A O 1
ATOM 722 N N . VAL A 1 94 ? -25.547 20.957 -13.392 1.00 73.62 94 VAL A N 1
ATOM 723 C CA . VAL A 1 94 ? -26.105 20.041 -14.408 1.00 73.62 94 VAL A CA 1
ATOM 724 C C . VAL A 1 94 ? -25.794 18.561 -14.141 1.00 73.62 94 VAL A C 1
ATOM 726 O O . VAL A 1 94 ? -26.317 17.704 -14.848 1.00 73.62 94 VAL A O 1
ATOM 729 N N . VAL A 1 95 ? -25.003 18.239 -13.110 1.00 72.88 95 VAL A N 1
ATOM 730 C CA . VAL A 1 95 ? -24.674 16.858 -12.718 1.00 72.88 95 VAL A CA 1
ATOM 731 C C . VAL A 1 95 ? -25.365 16.512 -11.402 1.00 72.88 95 VAL A C 1
ATOM 733 O O . VAL A 1 95 ? -24.940 16.922 -10.324 1.00 72.88 95 VAL A O 1
ATOM 736 N N . SER A 1 96 ? -26.426 15.712 -11.490 1.00 67.88 96 SER A N 1
ATOM 737 C CA . SER A 1 96 ? -27.020 15.065 -10.314 1.00 67.88 96 SER A CA 1
ATOM 738 C C . SER A 1 96 ? -26.246 13.797 -9.947 1.00 67.88 96 SER A C 1
ATOM 740 O O . SER A 1 96 ? -25.631 13.174 -10.813 1.00 67.88 96 SER A O 1
ATOM 742 N N . LEU A 1 97 ? -26.300 13.406 -8.670 1.00 60.78 97 LEU A N 1
ATOM 743 C CA . LEU A 1 97 ? -25.824 12.097 -8.221 1.00 60.78 97 LEU A CA 1
ATOM 744 C C . LEU A 1 97 ? -26.803 11.002 -8.687 1.00 60.78 97 LEU A C 1
ATOM 746 O O . LEU A 1 97 ? -27.957 11.027 -8.248 1.00 60.78 97 LEU A O 1
ATOM 750 N N . PRO A 1 98 ? -26.370 10.051 -9.530 1.00 61.03 98 PRO A N 1
ATOM 751 C CA . PRO A 1 98 ? -27.185 8.909 -9.919 1.00 61.03 98 PRO A CA 1
ATOM 752 C C . PRO A 1 98 ? -27.321 7.884 -8.772 1.00 61.03 98 PRO A C 1
ATOM 754 O O . PRO A 1 98 ? -26.456 7.815 -7.889 1.00 61.03 98 PRO A O 1
ATOM 757 N N . PRO A 1 99 ? -28.367 7.036 -8.780 1.00 54.53 99 PRO A N 1
ATOM 758 C CA . PRO A 1 99 ? -28.367 5.741 -8.093 1.00 54.53 99 PRO A CA 1
ATOM 759 C C . PRO A 1 99 ? -27.120 4.903 -8.432 1.00 54.53 99 PRO A C 1
ATOM 761 O O . PRO A 1 99 ? -26.529 5.072 -9.492 1.00 54.53 99 PRO A O 1
ATOM 764 N N . ALA A 1 100 ? -26.743 3.942 -7.577 1.00 53.41 100 ALA A N 1
ATOM 765 C CA . ALA A 1 100 ? -25.552 3.101 -7.805 1.00 53.41 100 ALA A CA 1
ATOM 766 C C . ALA A 1 100 ? -25.607 2.256 -9.100 1.00 53.41 100 ALA A C 1
ATOM 768 O O . ALA A 1 100 ? -24.571 1.798 -9.574 1.00 53.41 100 ALA A O 1
ATOM 769 N N . SER A 1 101 ? -26.803 2.061 -9.664 1.00 47.22 101 SER A N 1
ATOM 770 C CA . SER A 1 101 ? -27.069 1.346 -10.919 1.00 47.22 101 SER A CA 1
ATOM 771 C C . SER A 1 101 ? -27.083 2.235 -12.174 1.00 47.22 101 SER A C 1
ATOM 773 O O . SER A 1 101 ? -27.234 1.719 -13.280 1.00 47.22 101 SER A O 1
ATOM 775 N N . GLU A 1 102 ? -26.968 3.554 -12.023 1.00 65.56 102 GLU A N 1
ATOM 776 C CA . GLU A 1 102 ? -26.894 4.533 -13.114 1.00 65.56 102 GLU A CA 1
ATOM 777 C C . GLU A 1 102 ? -25.444 5.014 -13.322 1.00 65.56 102 GLU A C 1
ATOM 779 O O . GLU A 1 102 ? -24.547 4.687 -12.552 1.00 65.56 102 GLU A O 1
ATOM 784 N N . GLU A 1 103 ? -25.195 5.764 -14.399 1.00 77.44 103 GLU A N 1
ATOM 785 C CA . GLU A 1 103 ? -23.857 6.038 -14.943 1.00 77.44 103 GLU A CA 1
ATOM 786 C C . GLU A 1 103 ? -22.969 6.870 -13.994 1.00 77.44 103 GLU A C 1
ATOM 788 O O . GLU A 1 103 ? -23.094 8.096 -13.937 1.00 77.44 103 GLU A O 1
ATOM 793 N N . PRO A 1 104 ? -22.014 6.257 -13.268 1.00 86.81 104 PRO A N 1
ATOM 794 C CA . PRO A 1 104 ? -21.359 6.926 -12.151 1.00 86.81 104 PRO A CA 1
ATOM 795 C C . PRO A 1 104 ? -20.069 7.640 -12.576 1.00 86.81 104 PRO A C 1
ATOM 797 O O . PRO A 1 104 ? -19.350 8.174 -11.740 1.00 86.81 104 PRO A O 1
ATOM 800 N N . ILE A 1 105 ? -19.724 7.625 -13.866 1.00 92.56 105 ILE A N 1
ATOM 801 C CA . ILE A 1 105 ? -18.483 8.184 -14.410 1.00 92.56 105 ILE A CA 1
ATOM 802 C C . ILE A 1 105 ? -18.850 9.055 -15.605 1.00 92.56 105 ILE A C 1
ATOM 804 O O . ILE A 1 105 ? -19.323 8.535 -16.616 1.00 92.56 105 ILE A O 1
ATOM 808 N N . CYS A 1 106 ? -18.607 10.361 -15.510 1.00 91.38 106 CYS A N 1
ATOM 809 C CA . CYS A 1 106 ? -18.938 11.310 -16.571 1.00 91.38 106 CYS A CA 1
ATOM 810 C C . CYS A 1 106 ? -17.913 12.447 -16.703 1.00 91.38 106 CYS A C 1
ATOM 812 O O . CYS A 1 106 ? -17.124 12.723 -15.797 1.00 91.38 106 CYS A O 1
ATOM 814 N N . ARG A 1 107 ? -17.954 13.140 -17.840 1.00 90.81 107 ARG A N 1
ATOM 815 C CA . ARG A 1 107 ? -17.243 14.394 -18.110 1.00 90.81 107 ARG A CA 1
ATOM 816 C C . ARG A 1 107 ? -18.272 15.507 -18.313 1.00 90.81 107 ARG A C 1
ATOM 818 O O . ARG A 1 107 ? -19.330 15.260 -18.884 1.00 90.81 107 ARG A O 1
ATOM 825 N N . VAL A 1 108 ? -17.968 16.725 -17.875 1.00 88.50 108 VAL A N 1
ATOM 826 C CA . VAL A 1 108 ? -18.732 17.929 -18.225 1.00 88.50 108 VAL A CA 1
ATOM 827 C C . VAL A 1 108 ? -17.877 18.821 -19.115 1.00 88.50 108 VAL A C 1
ATOM 829 O O . VAL A 1 108 ? -16.860 19.360 -18.670 1.00 88.50 108 VAL A O 1
ATOM 832 N N . VAL A 1 109 ? -18.324 19.001 -20.357 1.00 82.50 109 VAL A N 1
ATOM 833 C CA . VAL A 1 109 ? -17.703 19.870 -21.367 1.00 82.50 109 VAL A CA 1
ATOM 834 C C . VAL A 1 109 ? -18.735 20.909 -21.777 1.00 82.50 109 VAL A C 1
ATOM 836 O O . VAL A 1 109 ? -19.842 20.550 -22.153 1.00 82.50 109 VAL A O 1
ATOM 839 N N . ALA A 1 110 ? -18.420 22.202 -21.667 1.00 78.44 110 ALA A N 1
ATOM 840 C CA . ALA A 1 110 ? -19.300 23.305 -22.091 1.00 78.44 110 ALA A CA 1
ATOM 841 C C . ALA A 1 110 ? -20.773 23.247 -21.587 1.00 78.44 110 ALA A C 1
ATOM 843 O O . ALA A 1 110 ? -21.662 23.850 -22.188 1.00 78.44 110 ALA A O 1
ATOM 844 N N . GLY A 1 111 ? -21.037 22.553 -20.471 1.00 75.94 111 GLY A N 1
ATOM 845 C CA . GLY A 1 111 ? -22.379 22.358 -19.904 1.00 75.94 111 GLY A CA 1
ATOM 846 C C . GLY A 1 111 ? -23.141 21.124 -20.412 1.00 75.94 111 GLY A C 1
ATOM 847 O O . GLY A 1 111 ? -24.253 20.883 -19.946 1.00 75.94 111 GLY A O 1
ATOM 848 N N . THR A 1 112 ? -22.566 20.326 -21.315 1.00 82.88 112 THR A N 1
ATOM 849 C CA . THR A 1 112 ? -23.069 18.992 -21.680 1.00 82.88 112 THR A CA 1
ATOM 850 C C . THR A 1 112 ? -22.367 17.903 -20.872 1.00 82.88 112 THR A C 1
ATOM 852 O O . THR A 1 112 ? -21.167 17.999 -20.611 1.00 82.88 112 THR A O 1
ATOM 855 N N . VAL A 1 113 ? -23.119 16.870 -20.484 1.00 87.31 113 VAL A N 1
ATOM 856 C CA . VAL A 1 113 ? -22.600 15.689 -19.780 1.00 87.31 113 VAL A CA 1
ATOM 857 C C . VAL A 1 113 ? -22.301 14.592 -20.799 1.00 87.31 113 VAL A C 1
ATOM 859 O O . VAL A 1 113 ? -23.173 14.214 -21.578 1.00 87.31 113 VAL A O 1
ATOM 862 N N . GLU A 1 114 ? -21.076 14.080 -20.778 1.00 89.00 114 GLU A N 1
ATOM 863 C CA . GLU A 1 114 ? -20.597 12.983 -21.619 1.00 89.00 114 GLU A CA 1
ATOM 864 C C . GLU A 1 114 ? -20.261 11.766 -20.751 1.00 89.00 114 GLU A C 1
ATOM 866 O O . GLU A 1 114 ? -19.741 11.906 -19.640 1.00 89.00 114 GLU A O 1
ATOM 871 N N . VAL A 1 115 ? -20.517 10.560 -21.259 1.00 89.19 115 VAL A N 1
ATOM 872 C CA . VAL A 1 115 ? -20.254 9.296 -20.553 1.00 89.19 115 VAL A CA 1
ATOM 873 C C . VAL A 1 115 ? -19.414 8.355 -21.421 1.00 89.19 115 VAL A C 1
ATOM 875 O O . VAL A 1 115 ? -19.645 8.261 -22.628 1.00 89.19 115 VAL A O 1
ATOM 878 N N . PRO A 1 116 ? -18.425 7.645 -20.848 1.00 87.50 116 PRO A N 1
ATOM 879 C CA . PRO A 1 116 ? -17.539 6.788 -21.623 1.00 87.50 116 PRO A CA 1
ATOM 880 C C . PRO A 1 116 ? -18.279 5.554 -22.156 1.00 87.50 116 PRO A C 1
ATOM 882 O O . PRO A 1 116 ? -19.034 4.887 -21.438 1.00 87.50 116 PRO A O 1
ATOM 885 N N . ARG A 1 117 ? -18.009 5.217 -23.419 1.00 87.38 117 ARG A N 1
ATOM 886 C CA . ARG A 1 117 ? -18.507 4.023 -24.111 1.00 87.38 117 ARG A CA 1
ATOM 887 C C . ARG A 1 117 ? -17.372 3.331 -24.857 1.00 87.38 117 ARG A C 1
ATOM 889 O O . ARG A 1 117 ? -16.451 3.985 -25.334 1.00 87.38 117 ARG A O 1
ATOM 896 N N . LEU A 1 118 ? -17.454 2.006 -24.953 1.00 87.44 118 LEU A N 1
ATOM 897 C CA . LEU A 1 118 ? -16.594 1.223 -25.835 1.00 87.44 118 LEU A CA 1
ATOM 898 C C . LEU A 1 118 ? -17.227 1.180 -27.226 1.00 87.44 118 LEU A C 1
ATOM 900 O O . LEU A 1 118 ? -18.347 0.696 -27.378 1.00 87.44 118 LEU A O 1
ATOM 904 N N . GLU A 1 119 ? -16.499 1.658 -28.230 1.00 87.31 119 GLU A N 1
ATOM 905 C CA . GLU A 1 119 ? -16.860 1.509 -29.639 1.00 87.31 119 GLU A CA 1
ATOM 906 C C . GLU A 1 119 ? -16.010 0.407 -30.285 1.00 87.31 119 GLU A C 1
ATOM 908 O O . GLU A 1 119 ? -14.837 0.213 -29.950 1.00 87.31 119 GLU A O 1
ATOM 913 N N . ARG A 1 120 ? -16.595 -0.346 -31.224 1.00 85.00 120 ARG A N 1
ATOM 914 C CA . ARG A 1 120 ? -15.881 -1.405 -31.941 1.00 85.00 120 ARG A CA 1
ATOM 915 C C . ARG A 1 120 ? -14.922 -0.794 -32.962 1.00 85.00 120 ARG A C 1
ATOM 917 O O . ARG A 1 120 ? -15.339 -0.434 -34.061 1.00 85.00 120 ARG A O 1
ATOM 924 N N . TRP A 1 121 ? -13.637 -0.748 -32.615 1.00 80.88 121 TRP A N 1
ATOM 925 C CA . TRP A 1 121 ? -12.584 -0.266 -33.509 1.00 80.88 121 TRP A CA 1
ATOM 926 C C . TRP A 1 121 ? -12.584 -1.012 -34.854 1.00 80.88 121 TRP A C 1
ATOM 928 O O . TRP A 1 121 ? -12.695 -2.242 -34.907 1.00 80.88 121 TRP A O 1
ATOM 938 N N . ARG A 1 122 ? -12.450 -0.256 -35.948 1.00 77.06 122 ARG A N 1
ATOM 939 C CA . ARG A 1 122 ? -12.341 -0.767 -37.318 1.00 77.06 122 ARG A CA 1
ATOM 940 C C . ARG A 1 122 ? -10.992 -0.342 -37.885 1.00 77.06 122 ARG A C 1
ATOM 942 O O . ARG A 1 122 ? -10.675 0.841 -37.899 1.00 77.06 122 ARG A O 1
ATOM 949 N N . ALA A 1 123 ? -10.208 -1.313 -38.343 1.00 65.50 123 ALA A N 1
ATOM 950 C CA . ALA A 1 123 ? -8.894 -1.055 -38.913 1.00 65.50 123 ALA A CA 1
ATOM 951 C C . ALA A 1 123 ? -9.017 -0.444 -40.318 1.00 65.50 123 ALA A C 1
ATOM 953 O O . ALA A 1 123 ? -9.376 -1.142 -41.268 1.00 65.50 123 ALA A O 1
ATOM 954 N N . GLU A 1 124 ? -8.658 0.830 -40.459 1.00 67.25 124 GLU A N 1
ATOM 955 C CA . GLU A 1 124 ? -8.310 1.419 -41.752 1.00 67.25 124 GLU A CA 1
ATOM 956 C C . GLU A 1 124 ? -6.782 1.447 -41.880 1.00 67.25 124 GLU A C 1
ATOM 958 O O . GLU A 1 124 ? -6.077 2.012 -41.045 1.00 67.25 124 GLU A O 1
ATOM 963 N N . LEU A 1 125 ? -6.249 0.786 -42.912 1.00 60.75 125 LEU A N 1
ATOM 964 C CA . LEU A 1 125 ? -4.807 0.738 -43.148 1.00 60.75 125 LEU A CA 1
ATOM 965 C C . LEU A 1 125 ? -4.321 2.091 -43.675 1.00 60.75 125 LEU A C 1
ATOM 967 O O . LEU A 1 125 ? -4.659 2.490 -44.793 1.00 60.75 125 LEU A O 1
ATOM 971 N N . VAL A 1 126 ? -3.475 2.764 -42.894 1.00 61.12 126 VAL A N 1
ATOM 972 C CA . VAL A 1 126 ? -2.802 4.000 -43.306 1.00 61.12 126 VAL A CA 1
ATOM 973 C C . VAL A 1 126 ? -1.900 3.692 -44.506 1.00 61.12 126 VAL A C 1
ATOM 975 O O . VAL A 1 126 ? -0.985 2.877 -44.420 1.00 61.12 126 VAL A O 1
ATOM 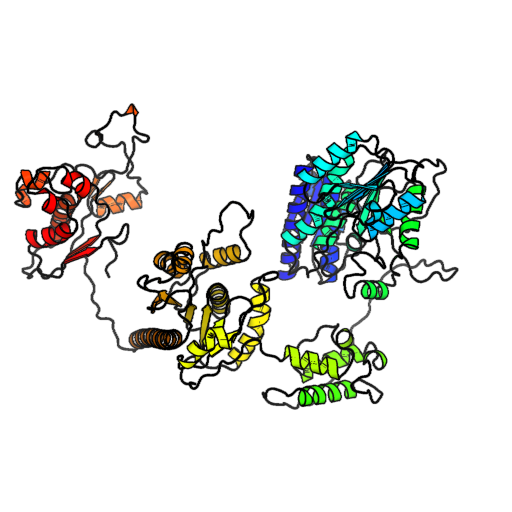978 N N . GLN A 1 127 ? -2.167 4.330 -45.652 1.00 50.44 127 GLN A N 1
ATOM 979 C CA . GLN A 1 127 ? -1.425 4.057 -46.894 1.00 50.44 127 GLN A CA 1
ATOM 980 C C . GLN A 1 127 ? 0.019 4.582 -46.867 1.00 50.44 127 GLN A C 1
ATOM 982 O O . GLN A 1 127 ? 0.875 4.078 -47.595 1.00 50.44 127 GLN A O 1
ATOM 987 N N . ASP A 1 128 ? 0.306 5.563 -46.008 1.00 51.00 128 ASP A N 1
ATOM 988 C CA . ASP A 1 128 ? 1.663 6.025 -45.725 1.00 51.00 128 ASP A CA 1
ATOM 989 C C . ASP A 1 128 ? 2.356 5.001 -44.806 1.00 51.00 128 ASP A C 1
ATOM 991 O O . ASP A 1 128 ? 2.213 5.032 -43.585 1.00 51.00 128 ASP A O 1
ATOM 995 N N . GLY A 1 129 ? 3.113 4.073 -45.405 1.00 48.12 129 GLY A N 1
ATOM 996 C CA . GLY A 1 129 ? 3.825 2.973 -44.731 1.00 48.12 129 GLY A CA 1
ATOM 997 C C . GLY A 1 129 ? 5.014 3.409 -43.861 1.00 48.12 129 GLY A C 1
ATOM 998 O O . GLY A 1 129 ? 6.124 2.905 -44.028 1.00 48.12 129 GLY A O 1
ATOM 999 N N . ARG A 1 130 ? 4.793 4.379 -42.970 1.00 51.12 130 ARG A N 1
ATOM 1000 C CA . ARG A 1 130 ? 5.790 5.035 -42.110 1.00 51.12 130 ARG A CA 1
ATOM 1001 C C . ARG A 1 130 ? 5.717 4.625 -40.639 1.00 51.12 130 ARG A C 1
ATOM 1003 O O . ARG A 1 130 ? 6.635 4.953 -39.900 1.00 51.12 130 ARG A O 1
ATOM 1010 N N . ILE A 1 131 ? 4.663 3.926 -40.217 1.00 67.44 131 ILE A N 1
ATOM 1011 C CA . ILE A 1 131 ? 4.422 3.588 -38.808 1.00 67.44 131 ILE A CA 1
ATOM 1012 C C . ILE A 1 131 ? 4.471 2.063 -38.651 1.00 67.44 131 ILE A C 1
ATOM 1014 O O . ILE A 1 131 ? 3.734 1.323 -39.302 1.00 67.44 131 ILE A O 1
ATOM 1018 N N . GLY A 1 132 ? 5.416 1.587 -37.839 1.00 77.94 132 GLY A N 1
ATOM 1019 C CA . GLY A 1 132 ? 5.747 0.170 -37.687 1.00 77.94 132 GLY A CA 1
ATOM 1020 C C . GLY A 1 132 ? 7.158 -0.016 -37.124 1.00 77.94 132 GLY A C 1
ATOM 1021 O O . GLY A 1 132 ? 7.743 0.916 -36.571 1.00 77.94 132 GLY A O 1
ATOM 1022 N N . VAL A 1 133 ? 7.726 -1.216 -37.262 1.00 90.12 133 VAL A N 1
ATOM 1023 C CA . VAL A 1 133 ? 9.120 -1.486 -36.872 1.00 90.12 133 VAL A CA 1
ATOM 1024 C C . VAL A 1 133 ? 10.048 -1.179 -38.052 1.00 90.12 133 VAL A C 1
ATOM 1026 O O . VAL A 1 133 ? 9.903 -1.754 -39.130 1.00 90.12 133 VAL A O 1
ATOM 1029 N N . ARG A 1 134 ? 11.013 -0.274 -37.857 1.00 90.88 134 ARG A N 1
ATOM 1030 C CA . ARG A 1 134 ? 12.050 0.048 -38.843 1.00 90.88 134 ARG A CA 1
ATOM 1031 C C . ARG A 1 134 ? 13.111 -1.054 -38.861 1.00 90.88 134 ARG A C 1
ATOM 1033 O O . ARG A 1 134 ? 13.666 -1.408 -37.819 1.00 90.88 134 ARG A O 1
ATOM 1040 N N . ILE A 1 135 ? 13.462 -1.530 -40.056 1.00 91.81 135 ILE A N 1
ATOM 1041 C CA . ILE A 1 135 ? 14.606 -2.431 -40.254 1.00 91.81 135 ILE A CA 1
ATOM 1042 C C . ILE A 1 135 ? 15.886 -1.699 -39.825 1.00 91.81 135 ILE A C 1
ATOM 1044 O O . ILE A 1 135 ? 16.144 -0.582 -40.270 1.00 91.81 135 ILE A O 1
ATOM 1048 N N . GLY A 1 136 ? 16.677 -2.315 -38.948 1.00 91.44 136 GLY A N 1
ATOM 1049 C CA . GLY A 1 136 ? 17.855 -1.693 -38.337 1.00 91.44 136 GLY A CA 1
ATOM 1050 C C . GLY A 1 136 ? 17.544 -0.722 -37.187 1.00 91.44 136 GLY A C 1
ATOM 1051 O O . GLY A 1 136 ? 18.474 -0.169 -36.607 1.00 91.44 136 GLY A O 1
ATOM 1052 N N . GLY A 1 137 ? 16.269 -0.524 -36.828 1.00 94.00 137 GLY A N 1
ATOM 1053 C CA . GLY A 1 137 ? 15.848 0.411 -35.781 1.00 94.00 137 GLY A CA 1
ATOM 1054 C C . GLY A 1 137 ? 16.300 0.015 -34.369 1.00 94.00 137 GLY A C 1
ATOM 1055 O O . GLY A 1 137 ? 16.587 -1.153 -34.090 1.00 94.00 137 GLY A O 1
ATOM 1056 N N . ARG A 1 138 ? 16.343 1.010 -33.477 1.00 96.06 138 ARG A N 1
ATOM 1057 C CA . ARG A 1 138 ? 16.780 0.902 -32.074 1.00 96.06 138 ARG A CA 1
ATOM 1058 C C . ARG A 1 138 ? 15.590 1.081 -31.131 1.00 96.06 138 ARG A C 1
ATOM 1060 O O . ARG A 1 138 ? 14.946 2.127 -31.178 1.00 96.06 138 ARG A O 1
ATOM 1067 N N . TYR A 1 139 ? 15.307 0.093 -30.284 1.00 97.50 139 TYR A N 1
ATOM 1068 C CA . TYR A 1 139 ? 14.072 0.034 -29.486 1.00 97.50 139 TYR A CA 1
ATOM 1069 C C . TYR A 1 139 ? 14.331 -0.162 -27.993 1.00 97.50 139 TYR A C 1
ATOM 1071 O O . TYR A 1 139 ? 15.207 -0.935 -27.613 1.00 97.50 139 TYR A O 1
ATOM 1079 N N . VAL A 1 140 ? 13.538 0.500 -27.145 1.00 98.19 140 VAL A N 1
ATOM 1080 C CA . VAL A 1 140 ? 13.622 0.392 -25.676 1.00 98.19 140 VAL A CA 1
ATOM 1081 C C . VAL A 1 140 ? 12.432 -0.394 -25.133 1.00 98.19 140 VAL A C 1
ATOM 1083 O O . VAL A 1 140 ? 11.293 -0.107 -25.490 1.00 98.19 140 VAL A O 1
ATOM 1086 N N . ILE A 1 141 ? 12.673 -1.355 -24.239 1.00 98.25 141 ILE A N 1
ATOM 1087 C CA . ILE A 1 141 ? 11.625 -2.139 -23.572 1.00 98.25 141 ILE A CA 1
ATOM 1088 C C . ILE A 1 141 ? 11.841 -2.118 -22.059 1.00 98.25 141 ILE A C 1
ATOM 1090 O O . ILE A 1 141 ? 12.848 -2.625 -21.560 1.00 98.25 141 ILE A O 1
ATOM 1094 N N . THR A 1 142 ? 10.873 -1.602 -21.301 1.00 97.81 142 THR A N 1
ATOM 1095 C CA . THR A 1 142 ? 10.867 -1.762 -19.834 1.00 97.81 142 THR A CA 1
ATOM 1096 C C . THR A 1 142 ? 10.198 -3.064 -19.427 1.00 97.81 142 THR A C 1
ATOM 1098 O O . THR A 1 142 ? 9.207 -3.465 -20.038 1.00 97.81 142 THR A O 1
ATOM 1101 N N . GLY A 1 143 ? 10.676 -3.686 -18.352 1.00 93.31 143 GLY A N 1
ATOM 1102 C CA . GLY A 1 143 ? 10.202 -5.010 -17.955 1.00 93.31 143 GLY A CA 1
ATOM 1103 C C . GLY A 1 143 ? 10.723 -6.103 -18.891 1.00 93.31 143 GLY A C 1
ATOM 1104 O O . GLY A 1 143 ? 10.072 -7.134 -19.041 1.00 93.31 143 GLY A O 1
ATOM 1105 N N . GLY A 1 144 ? 11.889 -5.893 -19.519 1.00 88.88 144 GLY A N 1
ATOM 1106 C CA . GLY A 1 144 ? 12.445 -6.779 -20.550 1.00 88.88 144 GLY A CA 1
ATOM 1107 C C . GLY A 1 144 ? 12.639 -8.236 -20.109 1.00 88.88 144 GLY A C 1
ATOM 1108 O O . GLY A 1 144 ? 12.504 -9.138 -20.926 1.00 88.88 144 GLY A O 1
ATOM 1109 N N . SER A 1 145 ? 12.865 -8.492 -18.814 1.00 87.31 145 SER A N 1
ATOM 1110 C CA . SER A 1 145 ? 12.933 -9.848 -18.235 1.00 87.31 145 SER A CA 1
ATOM 1111 C C . SER A 1 145 ? 11.565 -10.470 -17.891 1.00 87.31 145 SER A C 1
ATOM 1113 O O . SER A 1 145 ? 11.502 -11.565 -17.331 1.00 87.31 145 SER A O 1
ATOM 1115 N N . GLY A 1 146 ? 10.460 -9.756 -18.116 1.00 86.06 146 GLY A N 1
ATOM 1116 C CA . GLY A 1 146 ? 9.092 -10.260 -17.966 1.00 86.06 146 GLY A CA 1
ATOM 1117 C C . GLY A 1 146 ? 8.639 -11.061 -19.190 1.00 86.06 146 GLY A C 1
ATOM 1118 O O . GLY A 1 146 ? 9.249 -10.973 -20.253 1.00 86.06 146 GLY A O 1
ATOM 1119 N N . GLY A 1 147 ? 7.545 -11.822 -19.055 1.00 86.94 147 GLY A N 1
ATOM 1120 C CA . GLY A 1 147 ? 7.017 -12.657 -20.147 1.00 86.94 147 GLY A CA 1
ATOM 1121 C C . GLY A 1 147 ? 6.679 -11.843 -21.400 1.00 86.94 147 GLY A C 1
ATOM 1122 O O . GLY A 1 147 ? 7.228 -12.100 -22.468 1.00 86.94 147 GLY A O 1
ATOM 1123 N N . LEU A 1 148 ? 5.864 -10.794 -21.239 1.00 90.69 148 LEU A N 1
ATOM 1124 C CA . LEU A 1 148 ? 5.482 -9.900 -22.338 1.00 90.69 148 LEU A CA 1
ATOM 1125 C C . LEU A 1 148 ? 6.668 -9.077 -22.866 1.00 90.69 148 LEU A C 1
ATOM 1127 O O . LEU A 1 148 ? 6.800 -8.919 -24.074 1.00 90.69 148 LEU A O 1
ATOM 1131 N N . GLY A 1 149 ? 7.572 -8.615 -21.993 1.00 92.44 149 GLY A N 1
ATOM 1132 C CA . GLY A 1 149 ? 8.785 -7.894 -22.403 1.00 92.44 149 GLY A CA 1
ATOM 1133 C C . GLY A 1 149 ? 9.712 -8.748 -23.276 1.00 92.44 149 GLY A C 1
ATOM 1134 O O . GLY A 1 149 ? 10.149 -8.301 -24.334 1.00 92.44 149 GLY A O 1
ATOM 1135 N N . THR A 1 150 ? 9.931 -10.010 -22.892 1.00 90.75 150 THR A N 1
ATOM 1136 C CA . THR A 1 150 ? 10.690 -10.991 -23.690 1.00 90.75 150 THR A CA 1
ATOM 1137 C C . THR A 1 150 ? 9.983 -11.315 -25.011 1.00 90.75 150 THR A C 1
ATOM 1139 O O . THR A 1 150 ? 10.635 -11.404 -26.051 1.00 90.75 150 THR A O 1
ATOM 1142 N N . ALA A 1 151 ? 8.653 -11.462 -25.000 1.00 91.81 151 ALA A N 1
ATOM 1143 C CA . ALA A 1 151 ? 7.869 -11.688 -26.214 1.00 91.81 151 ALA A CA 1
ATOM 1144 C C . ALA A 1 151 ? 7.978 -10.509 -27.200 1.00 91.81 151 ALA A C 1
ATOM 1146 O O . ALA A 1 151 ? 8.220 -10.725 -28.388 1.00 91.81 151 ALA A O 1
ATOM 1147 N N . CYS A 1 152 ? 7.887 -9.272 -26.702 1.00 95.25 152 CYS A N 1
ATOM 1148 C CA . CYS A 1 152 ? 8.068 -8.054 -27.494 1.00 95.25 152 CYS A CA 1
ATOM 1149 C C . CYS A 1 152 ? 9.501 -7.915 -28.028 1.00 95.25 152 CYS A C 1
ATOM 1151 O O . CYS A 1 152 ? 9.680 -7.534 -29.182 1.00 95.25 152 CYS A O 1
ATOM 1153 N N . ALA A 1 153 ? 10.518 -8.274 -27.235 1.00 94.75 153 ALA A N 1
ATOM 1154 C CA . ALA A 1 153 ? 11.913 -8.299 -27.680 1.00 94.75 153 ALA A CA 1
ATOM 1155 C C . ALA A 1 153 ? 12.108 -9.260 -28.865 1.00 94.75 153 ALA A C 1
ATOM 1157 O O . ALA A 1 153 ? 12.635 -8.872 -29.907 1.00 94.75 153 ALA A O 1
ATOM 1158 N N . GLN A 1 154 ? 11.616 -10.497 -28.747 1.00 92.12 154 GLN A N 1
ATOM 1159 C CA . GLN A 1 154 ? 11.707 -11.473 -29.834 1.00 92.12 154 GLN A CA 1
ATOM 1160 C C . GLN A 1 154 ? 10.922 -11.027 -31.078 1.00 92.12 154 GLN A C 1
ATOM 1162 O O . GLN A 1 154 ? 11.388 -11.222 -32.199 1.00 92.12 154 GLN A O 1
ATOM 1167 N N . TRP A 1 155 ? 9.751 -10.412 -30.895 1.00 94.62 155 TRP A N 1
ATOM 1168 C CA . TRP A 1 155 ? 8.955 -9.858 -31.989 1.00 94.62 155 TRP A CA 1
ATOM 1169 C C . TRP A 1 155 ? 9.686 -8.733 -32.726 1.00 94.62 155 TRP A C 1
ATOM 1171 O O . TRP A 1 155 ? 9.797 -8.802 -33.946 1.00 94.62 155 TRP A O 1
ATOM 1181 N N . LEU A 1 156 ? 10.262 -7.761 -32.012 1.00 95.56 156 LEU A N 1
ATOM 1182 C CA . LEU A 1 156 ? 11.034 -6.673 -32.619 1.00 95.56 156 LEU A CA 1
ATOM 1183 C C . LEU A 1 156 ? 12.228 -7.198 -33.431 1.00 95.56 156 LEU A C 1
ATOM 1185 O O . LEU A 1 156 ? 12.430 -6.751 -34.559 1.00 95.56 156 LEU A O 1
ATOM 1189 N N . LEU A 1 157 ? 12.973 -8.187 -32.918 1.00 93.44 157 LEU A N 1
ATOM 1190 C CA . LEU A 1 157 ? 14.045 -8.843 -33.684 1.00 93.44 157 LEU A CA 1
ATOM 1191 C C . LEU A 1 157 ? 13.508 -9.528 -34.949 1.00 93.44 157 LEU A C 1
ATOM 1193 O O . LEU A 1 157 ? 14.099 -9.385 -36.017 1.00 93.44 157 LEU A O 1
ATOM 1197 N N . ASN A 1 158 ? 12.370 -10.222 -34.857 1.00 92.44 158 ASN A N 1
ATOM 1198 C CA . ASN A 1 158 ? 11.741 -10.883 -36.005 1.00 92.44 158 ASN A CA 1
ATOM 1199 C C . ASN A 1 158 ? 11.235 -9.883 -37.066 1.00 92.44 158 ASN A C 1
ATOM 1201 O O . ASN A 1 158 ? 11.220 -10.219 -38.247 1.00 92.44 158 ASN A O 1
ATOM 1205 N N . GLN A 1 159 ? 10.854 -8.665 -36.664 1.00 92.12 159 GLN A N 1
ATOM 1206 C CA . GLN A 1 159 ? 10.510 -7.558 -37.570 1.00 92.12 159 GLN A CA 1
ATOM 1207 C C . GLN A 1 159 ? 11.749 -6.807 -38.111 1.00 92.12 159 GLN A C 1
ATOM 1209 O O . GLN A 1 159 ? 11.612 -5.880 -38.907 1.00 92.12 159 GLN A O 1
ATOM 1214 N N . GLY A 1 160 ? 12.964 -7.202 -37.713 1.00 92.44 160 GLY A N 1
ATOM 1215 C CA . GLY A 1 160 ? 14.218 -6.648 -38.227 1.00 92.44 160 GLY A CA 1
ATOM 1216 C C . GLY A 1 160 ? 14.822 -5.500 -37.412 1.00 92.44 160 GLY A C 1
ATOM 1217 O O . GLY A 1 160 ? 15.637 -4.757 -37.961 1.00 92.44 160 GLY A O 1
ATOM 1218 N N . ALA A 1 161 ? 14.465 -5.337 -36.133 1.00 94.81 161 ALA A N 1
ATOM 1219 C CA . ALA A 1 161 ? 15.140 -4.394 -35.236 1.00 94.81 161 ALA A CA 1
ATOM 1220 C C . ALA A 1 161 ? 16.662 -4.639 -35.199 1.00 94.81 161 ALA A C 1
ATOM 1222 O O . ALA A 1 161 ? 17.120 -5.772 -35.043 1.00 94.81 161 ALA A O 1
ATOM 1223 N N . GLY A 1 162 ? 17.445 -3.566 -35.332 1.00 92.56 162 GLY A N 1
ATOM 1224 C CA . GLY A 1 162 ? 18.910 -3.615 -35.355 1.00 92.56 162 GLY A CA 1
ATOM 1225 C C . GLY A 1 162 ? 19.560 -3.518 -33.977 1.00 92.56 162 GLY A C 1
ATOM 1226 O O . GLY A 1 162 ? 20.699 -3.946 -33.818 1.00 92.56 162 GLY A O 1
ATOM 1227 N N . SER A 1 163 ? 18.853 -2.968 -32.987 1.00 94.25 163 SER A N 1
ATOM 1228 C CA . SER A 1 163 ? 19.310 -2.861 -31.599 1.00 94.25 163 SER A CA 1
ATOM 1229 C C . SER A 1 163 ? 18.116 -2.863 -30.641 1.00 94.25 163 SER A C 1
ATOM 1231 O O . SER A 1 163 ? 17.121 -2.168 -30.864 1.00 94.25 163 SER A O 1
ATOM 1233 N N . LEU A 1 164 ? 18.215 -3.640 -29.566 1.00 96.69 164 LEU A N 1
ATOM 1234 C CA . LEU A 1 164 ? 17.281 -3.631 -28.446 1.00 96.69 164 LEU A CA 1
ATOM 1235 C C . LEU A 1 164 ? 17.971 -3.145 -27.177 1.00 96.69 164 LEU A C 1
ATOM 1237 O O . LEU A 1 164 ? 19.123 -3.478 -26.916 1.00 96.69 164 LEU A O 1
ATOM 1241 N N . ILE A 1 165 ? 17.216 -2.428 -26.356 1.00 97.06 165 ILE A N 1
ATOM 1242 C CA . ILE A 1 165 ? 17.619 -1.973 -25.032 1.00 97.06 165 ILE A CA 1
ATOM 1243 C C . ILE A 1 165 ? 16.574 -2.454 -24.039 1.00 97.06 165 ILE A C 1
ATOM 1245 O O . ILE A 1 165 ? 15.410 -2.053 -24.102 1.00 97.06 165 ILE A O 1
ATOM 1249 N N . LEU A 1 166 ? 16.982 -3.311 -23.113 1.00 97.19 166 LEU A N 1
ATOM 1250 C CA . LEU A 1 166 ? 16.093 -3.909 -22.129 1.00 97.19 166 LEU A CA 1
ATOM 1251 C C . LEU A 1 166 ? 16.368 -3.307 -20.747 1.00 97.19 166 LEU A C 1
ATOM 1253 O O . LEU A 1 166 ? 17.468 -3.433 -20.211 1.00 97.19 166 LEU A O 1
ATOM 1257 N N . LEU A 1 167 ? 15.351 -2.668 -20.166 1.00 97.50 167 LEU A N 1
ATOM 1258 C CA . LEU A 1 167 ? 15.387 -2.101 -18.818 1.00 97.50 167 LEU A CA 1
ATOM 1259 C C . LEU A 1 167 ? 14.669 -3.040 -17.845 1.00 97.50 167 LEU A C 1
ATOM 1261 O O . LEU A 1 167 ? 13.445 -3.215 -17.919 1.00 97.50 167 LEU A O 1
ATOM 1265 N N . SER A 1 168 ? 15.421 -3.659 -16.934 1.00 94.44 168 SER A N 1
ATOM 1266 C CA . SER A 1 168 ? 14.859 -4.453 -15.833 1.00 94.44 168 SER A CA 1
ATOM 1267 C C . SER A 1 168 ? 15.879 -4.763 -14.739 1.00 94.44 168 SER A C 1
ATOM 1269 O O . SER A 1 168 ? 17.052 -4.972 -15.018 1.00 94.44 168 SER A O 1
ATOM 1271 N N . ARG A 1 169 ? 15.400 -4.932 -13.500 1.00 92.62 169 ARG A N 1
ATOM 1272 C CA . ARG A 1 169 ? 16.176 -5.392 -12.325 1.00 92.62 169 ARG A CA 1
ATOM 1273 C C . ARG A 1 169 ? 16.935 -6.714 -12.495 1.00 92.62 169 ARG A C 1
ATOM 1275 O O . ARG A 1 169 ? 17.829 -7.018 -11.724 1.00 92.62 169 ARG A O 1
ATOM 1282 N N . ARG A 1 170 ? 16.515 -7.564 -13.432 1.00 91.81 170 ARG A N 1
ATOM 1283 C CA . ARG A 1 170 ? 17.171 -8.842 -13.740 1.00 91.81 170 ARG A CA 1
ATOM 1284 C C . ARG A 1 170 ? 17.556 -8.854 -15.207 1.00 91.81 170 ARG A C 1
ATOM 1286 O O . ARG A 1 170 ? 16.782 -8.363 -16.034 1.00 91.81 170 ARG A O 1
ATOM 1293 N N . ARG A 1 171 ? 18.704 -9.459 -15.514 1.00 91.62 171 ARG A N 1
ATOM 1294 C CA . ARG A 1 171 ? 19.170 -9.664 -16.886 1.00 91.62 171 ARG A CA 1
ATOM 1295 C C . ARG A 1 171 ? 18.188 -10.565 -17.652 1.00 91.62 171 ARG A C 1
ATOM 1297 O O . ARG A 1 171 ? 17.889 -11.663 -17.179 1.00 91.62 171 ARG A O 1
ATOM 1304 N N . PRO A 1 172 ? 17.650 -10.128 -18.802 1.00 89.19 172 PRO A N 1
ATOM 1305 C CA . PRO A 1 172 ? 16.841 -10.976 -19.671 1.00 89.19 172 PRO A CA 1
ATOM 1306 C C . PRO A 1 172 ? 17.723 -12.001 -20.393 1.00 89.19 172 PRO A C 1
ATOM 1308 O O . PRO A 1 172 ? 18.739 -11.629 -20.971 1.00 89.19 172 PRO A O 1
ATOM 1311 N N . ALA A 1 173 ? 17.299 -13.267 -20.444 1.00 86.94 173 ALA A N 1
ATOM 1312 C CA . ALA A 1 173 ? 18.077 -14.355 -21.056 1.00 86.94 173 ALA A CA 1
ATOM 1313 C C . ALA A 1 173 ? 18.395 -14.147 -22.554 1.00 86.94 173 ALA A C 1
ATOM 1315 O O . ALA A 1 173 ? 19.336 -14.729 -23.084 1.00 86.94 173 ALA A O 1
ATOM 1316 N N . ILE A 1 174 ? 17.630 -13.299 -23.254 1.00 85.81 174 ILE A N 1
ATOM 1317 C CA . ILE A 1 174 ? 17.898 -12.953 -24.657 1.00 85.81 174 ILE A CA 1
ATOM 1318 C C . ILE A 1 174 ? 19.248 -12.221 -24.821 1.00 85.81 174 ILE A C 1
ATOM 1320 O O . ILE A 1 174 ? 19.932 -12.420 -25.823 1.00 85.81 174 ILE A O 1
ATOM 1324 N N . CYS A 1 175 ? 19.688 -11.473 -23.800 1.00 86.75 175 CYS A N 1
ATOM 1325 C CA . CYS A 1 175 ? 20.976 -10.771 -23.763 1.00 86.75 175 CYS A CA 1
ATOM 1326 C C . CYS A 1 175 ? 22.191 -11.694 -23.559 1.00 86.75 175 CYS A C 1
ATOM 1328 O O . CYS A 1 175 ? 23.319 -11.202 -23.519 1.00 86.75 175 CYS A O 1
ATOM 1330 N N . ASP A 1 176 ? 21.991 -13.003 -23.394 1.00 82.81 176 ASP A N 1
ATOM 1331 C CA . ASP A 1 176 ? 23.080 -13.981 -23.254 1.00 82.81 176 ASP A CA 1
ATOM 1332 C C . ASP A 1 176 ? 23.404 -14.685 -24.589 1.00 82.81 176 ASP A C 1
ATOM 1334 O O . ASP A 1 176 ? 24.392 -15.412 -24.697 1.00 82.81 176 ASP A O 1
ATOM 1338 N N . GLY A 1 177 ? 22.588 -14.453 -25.625 1.00 75.38 177 GLY A N 1
ATOM 1339 C CA . GLY A 1 177 ? 22.850 -14.880 -26.999 1.00 75.38 177 GLY A CA 1
ATOM 1340 C C . GLY A 1 177 ? 23.582 -13.821 -27.829 1.00 75.38 177 GLY A C 1
ATOM 1341 O O . GLY A 1 177 ? 23.728 -12.672 -27.427 1.00 75.38 177 GLY A O 1
ATOM 1342 N N . ALA A 1 178 ? 23.975 -14.181 -29.053 1.00 73.81 178 ALA A N 1
ATOM 1343 C CA . ALA A 1 178 ? 24.633 -13.279 -30.010 1.00 73.81 178 ALA A CA 1
ATOM 1344 C C . ALA A 1 178 ? 23.687 -12.238 -30.664 1.00 73.81 178 ALA A C 1
ATOM 1346 O O . ALA A 1 178 ? 23.951 -11.773 -31.773 1.00 73.81 178 ALA A O 1
ATOM 1347 N N . CYS A 1 179 ? 22.556 -11.916 -30.030 1.00 77.50 179 CYS A N 1
ATOM 1348 C CA . CYS A 1 179 ? 21.596 -10.945 -30.552 1.00 77.50 179 CYS A CA 1
ATOM 1349 C C . CYS A 1 179 ? 21.995 -9.506 -30.160 1.00 77.50 179 CYS A C 1
ATOM 1351 O O . CYS A 1 179 ? 22.696 -9.318 -29.163 1.00 77.50 179 CYS A O 1
ATOM 1353 N N . PRO A 1 180 ? 21.558 -8.474 -30.904 1.00 87.56 180 PRO A N 1
ATOM 1354 C CA . PRO A 1 180 ? 21.912 -7.086 -30.616 1.00 87.56 180 PRO A CA 1
ATOM 1355 C C . PRO A 1 180 ? 21.038 -6.506 -29.487 1.00 87.56 180 PRO A C 1
ATOM 1357 O O . PRO A 1 180 ? 20.292 -5.552 -29.703 1.00 87.56 180 PRO A O 1
ATOM 1360 N N . ALA A 1 181 ? 21.088 -7.102 -28.292 1.00 92.12 181 ALA A N 1
ATOM 1361 C CA . ALA A 1 181 ? 20.311 -6.679 -27.126 1.00 92.12 181 ALA A CA 1
ATOM 1362 C C . ALA A 1 181 ? 21.208 -6.237 -25.959 1.00 92.12 181 ALA A C 1
ATOM 1364 O O . ALA A 1 181 ? 21.840 -7.054 -25.286 1.00 92.12 181 ALA A O 1
ATOM 1365 N N . GLU A 1 182 ? 21.204 -4.937 -25.683 1.00 93.06 182 GLU A N 1
ATOM 1366 C CA . GLU A 1 182 ? 21.812 -4.323 -24.505 1.00 93.06 182 GLU A CA 1
ATOM 1367 C C . GLU A 1 182 ? 20.855 -4.426 -23.306 1.00 93.06 182 GLU A C 1
ATOM 1369 O O . GLU A 1 182 ? 19.639 -4.273 -23.442 1.00 93.06 182 GLU A O 1
ATOM 1374 N N . TRP A 1 183 ? 21.395 -4.671 -22.111 1.00 95.19 183 TRP A N 1
ATOM 1375 C CA . TRP A 1 183 ? 20.636 -4.670 -20.858 1.00 95.19 183 TRP A CA 1
ATOM 1376 C C . TRP A 1 183 ? 21.223 -3.647 -19.897 1.00 95.19 183 TRP A C 1
ATOM 1378 O O . TRP A 1 183 ? 22.430 -3.662 -19.652 1.00 95.19 183 TRP A O 1
ATOM 1388 N N . PHE A 1 184 ? 20.351 -2.830 -19.312 1.00 94.50 184 PHE A N 1
ATOM 1389 C CA . PHE A 1 184 ? 20.684 -1.973 -18.181 1.00 94.50 184 PHE A CA 1
ATOM 1390 C C . PHE A 1 184 ? 19.909 -2.462 -16.957 1.00 94.50 184 PHE A C 1
ATOM 1392 O O . PHE A 1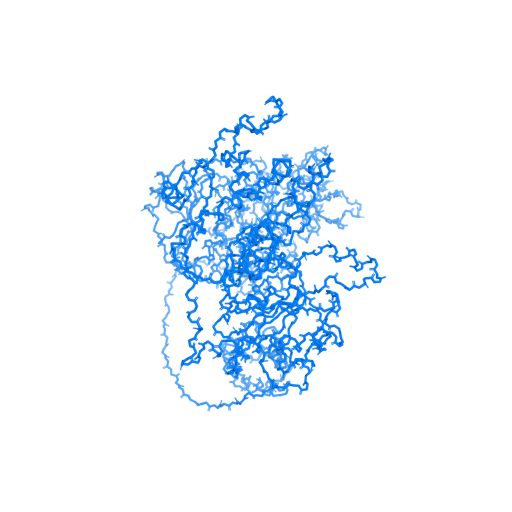 184 ? 18.678 -2.609 -16.990 1.00 94.50 184 PHE A O 1
ATOM 1399 N N . GLU A 1 185 ? 20.636 -2.705 -15.868 1.00 95.56 185 GLU A N 1
ATOM 1400 C CA . GLU A 1 185 ? 20.037 -2.977 -14.569 1.00 95.56 185 GLU A CA 1
ATOM 1401 C C . GLU A 1 185 ? 19.354 -1.701 -14.072 1.00 95.56 185 GLU A C 1
ATOM 1403 O O . GLU A 1 185 ? 19.997 -0.705 -13.759 1.00 95.56 185 GLU A O 1
ATOM 1408 N N . CYS A 1 186 ? 18.025 -1.712 -14.077 1.00 94.81 186 CYS A N 1
ATOM 1409 C CA . CYS A 1 186 ? 17.214 -0.542 -13.774 1.00 94.81 186 CYS A CA 1
ATOM 1410 C C . CYS A 1 186 ? 15.916 -1.002 -13.107 1.00 94.81 186 CYS A C 1
ATOM 1412 O O . CYS A 1 186 ? 15.183 -1.824 -13.678 1.00 94.81 186 CYS A O 1
ATOM 1414 N N . ASP A 1 187 ? 15.622 -0.483 -11.910 1.00 95.75 187 ASP A N 1
ATOM 1415 C CA . ASP A 1 187 ? 14.252 -0.502 -11.401 1.00 95.75 187 ASP A CA 1
ATOM 1416 C C . ASP A 1 187 ? 13.529 0.745 -11.903 1.00 95.75 187 ASP A C 1
ATOM 1418 O O . ASP A 1 187 ? 13.830 1.870 -11.506 1.00 95.75 187 ASP A O 1
ATOM 1422 N N . VAL A 1 188 ? 12.594 0.535 -12.825 1.00 95.25 188 VAL A N 1
ATOM 1423 C CA . VAL A 1 188 ? 11.932 1.617 -13.562 1.00 95.25 188 VAL A CA 1
ATOM 1424 C C . VAL A 1 188 ? 10.905 2.375 -12.710 1.00 95.25 188 VAL A C 1
ATOM 1426 O O . VAL A 1 188 ? 10.404 3.405 -13.148 1.00 95.25 188 VAL A O 1
ATOM 1429 N N . SER A 1 189 ? 10.609 1.888 -11.498 1.00 94.88 189 SER A N 1
ATOM 1430 C CA . SER A 1 189 ? 9.836 2.610 -10.479 1.00 94.88 189 SER A CA 1
ATOM 1431 C C . SER A 1 189 ? 10.639 3.699 -9.758 1.00 94.88 189 SER A C 1
ATOM 1433 O O . SER A 1 189 ? 10.043 4.536 -9.086 1.00 94.88 189 SER A O 1
ATOM 1435 N N . LEU A 1 190 ? 11.973 3.713 -9.881 1.00 94.94 190 LEU A N 1
ATOM 1436 C CA . LEU A 1 190 ? 12.842 4.700 -9.240 1.00 94.94 190 LEU A CA 1
ATOM 1437 C C . LEU A 1 190 ? 13.214 5.807 -10.245 1.00 94.94 190 LEU A C 1
ATOM 1439 O O . LEU A 1 190 ? 13.987 5.541 -11.171 1.00 94.94 190 LEU A O 1
ATOM 1443 N N . PRO A 1 191 ? 12.739 7.060 -10.066 1.00 93.44 191 PRO A N 1
ATOM 1444 C CA . PRO A 1 191 ? 12.996 8.150 -11.011 1.00 93.44 191 PRO A CA 1
ATOM 1445 C C . PRO A 1 191 ? 14.482 8.381 -11.302 1.00 93.44 191 PRO A C 1
ATOM 1447 O O . PRO A 1 191 ? 14.861 8.562 -12.455 1.00 93.44 191 PRO A O 1
ATOM 1450 N N . SER A 1 192 ? 15.341 8.309 -10.280 1.00 94.19 192 SER A N 1
ATOM 1451 C CA . SER A 1 192 ? 16.790 8.497 -10.419 1.00 94.19 192 SER A CA 1
ATOM 1452 C C . SER A 1 192 ? 17.458 7.403 -11.257 1.00 94.19 192 SER A C 1
ATOM 1454 O O . SER A 1 192 ? 18.230 7.718 -12.160 1.00 94.19 192 SER A O 1
ATOM 1456 N N . ALA A 1 193 ? 17.133 6.131 -11.004 1.00 95.44 193 ALA A N 1
ATOM 1457 C CA . ALA A 1 193 ? 17.692 4.998 -11.744 1.00 95.44 193 ALA A CA 1
ATOM 1458 C C . ALA A 1 193 ? 17.232 4.994 -13.211 1.00 95.44 193 ALA A C 1
ATOM 1460 O O . ALA A 1 193 ? 18.009 4.672 -14.112 1.00 95.44 193 ALA A O 1
ATOM 1461 N N . LEU A 1 194 ? 15.979 5.388 -13.468 1.00 96.56 194 LEU A N 1
ATOM 1462 C CA . LEU A 1 194 ? 15.481 5.530 -14.831 1.00 96.56 194 LEU A CA 1
ATOM 1463 C C . LEU A 1 194 ? 16.104 6.736 -15.548 1.00 96.56 194 LEU A C 1
ATOM 1465 O O . LEU A 1 194 ? 16.467 6.619 -16.716 1.00 96.56 194 LEU A O 1
ATOM 1469 N N . GLN A 1 195 ? 16.284 7.870 -14.866 1.00 95.50 195 GLN A N 1
ATOM 1470 C CA . GLN A 1 195 ? 16.935 9.050 -15.440 1.00 95.50 195 GLN A CA 1
ATOM 1471 C C . GLN A 1 195 ? 18.403 8.773 -15.804 1.00 95.50 195 GLN A C 1
ATOM 1473 O O . GLN A 1 195 ? 18.870 9.213 -16.856 1.00 95.50 195 GLN A O 1
ATOM 1478 N N . GLU A 1 196 ? 19.123 8.004 -14.982 1.00 95.31 196 GLU A N 1
ATOM 1479 C CA . GLU A 1 196 ? 20.478 7.550 -15.302 1.00 95.31 196 GLU A CA 1
ATOM 1480 C C . GLU A 1 196 ? 20.492 6.649 -16.548 1.00 95.31 196 GLU A C 1
ATOM 1482 O O . GLU A 1 196 ? 21.262 6.906 -17.478 1.00 95.31 196 GLU A O 1
ATOM 1487 N N . ALA A 1 197 ? 19.593 5.662 -16.625 1.00 96.38 197 ALA A N 1
ATOM 1488 C CA . ALA A 1 197 ? 19.457 4.807 -17.804 1.00 96.38 197 ALA A CA 1
ATOM 1489 C C . ALA A 1 197 ? 19.107 5.615 -19.071 1.00 96.38 197 ALA A C 1
ATOM 1491 O O . ALA A 1 197 ? 19.719 5.407 -20.116 1.00 96.38 197 ALA A O 1
ATOM 1492 N N . ILE A 1 198 ? 18.190 6.587 -18.985 1.00 96.69 198 ILE A N 1
ATOM 1493 C CA . ILE A 1 198 ? 17.842 7.505 -20.086 1.00 96.69 198 ILE A CA 1
ATOM 1494 C C . ILE A 1 198 ? 19.082 8.259 -20.580 1.00 96.69 198 ILE A C 1
ATOM 1496 O O . ILE A 1 198 ? 19.342 8.295 -21.786 1.00 96.69 198 ILE A O 1
ATOM 1500 N N . ASN A 1 199 ? 19.875 8.820 -19.663 1.00 95.12 199 ASN A N 1
ATOM 1501 C CA . ASN A 1 199 ? 21.091 9.556 -20.006 1.00 95.12 199 ASN A CA 1
ATOM 1502 C C . ASN A 1 199 ? 22.113 8.660 -20.726 1.00 95.12 199 ASN A C 1
ATOM 1504 O O . ASN A 1 199 ? 22.691 9.083 -21.727 1.00 95.12 199 ASN A O 1
ATOM 1508 N N . GLN A 1 200 ? 22.296 7.417 -20.267 1.00 93.75 200 GLN A N 1
ATOM 1509 C CA . GLN A 1 200 ? 23.178 6.445 -20.922 1.00 93.75 200 GLN A CA 1
ATOM 1510 C C . GLN A 1 200 ? 22.652 6.052 -22.315 1.00 93.75 200 GLN A C 1
ATOM 1512 O O . GLN A 1 200 ? 23.405 6.103 -23.290 1.00 93.75 200 GLN A O 1
ATOM 1517 N N . ILE A 1 201 ? 21.354 5.753 -22.449 1.00 95.19 201 ILE A N 1
ATOM 1518 C CA . ILE A 1 201 ? 20.725 5.361 -23.722 1.00 95.19 201 ILE A CA 1
ATOM 1519 C C . ILE A 1 201 ? 20.917 6.428 -24.803 1.00 95.19 201 ILE A C 1
ATOM 1521 O O . ILE A 1 201 ? 21.291 6.075 -25.928 1.00 95.19 201 ILE A O 1
ATOM 1525 N N . ARG A 1 202 ? 20.709 7.715 -24.480 1.00 92.75 202 ARG A N 1
ATOM 1526 C CA . ARG A 1 202 ? 20.821 8.827 -25.448 1.00 92.75 202 ARG A CA 1
ATOM 1527 C C . ARG A 1 202 ? 22.212 8.932 -26.086 1.00 92.75 202 ARG A C 1
ATOM 1529 O O . ARG A 1 202 ? 22.318 9.420 -27.207 1.00 92.75 202 ARG A O 1
ATOM 1536 N N . THR A 1 203 ? 23.267 8.419 -25.443 1.00 89.81 203 THR A N 1
ATOM 1537 C CA . THR A 1 203 ? 24.626 8.412 -26.025 1.00 89.81 203 THR A CA 1
ATOM 1538 C C . THR A 1 203 ? 24.776 7.484 -27.239 1.00 89.81 203 THR A C 1
ATOM 1540 O O . THR A 1 203 ? 25.633 7.728 -28.084 1.00 89.81 203 THR A O 1
ATOM 1543 N N . GLY A 1 204 ? 23.933 6.451 -27.363 1.00 85.19 204 GLY A N 1
ATOM 1544 C CA . GLY A 1 204 ? 24.013 5.440 -28.427 1.00 85.19 204 GLY A CA 1
ATOM 1545 C C . GLY A 1 204 ? 23.227 5.753 -29.709 1.00 85.19 204 GLY A C 1
ATOM 1546 O O . GLY A 1 204 ? 23.033 4.857 -30.527 1.00 85.19 204 GLY A O 1
ATOM 1547 N N . GLY A 1 205 ? 22.737 6.985 -29.885 1.00 87.25 205 GLY A N 1
ATOM 1548 C CA . GLY A 1 205 ? 21.959 7.393 -31.064 1.00 87.25 205 GLY A CA 1
ATOM 1549 C C . GLY A 1 205 ? 20.435 7.209 -30.931 1.00 87.25 205 GLY A C 1
ATOM 1550 O O . GLY A 1 205 ? 19.955 6.765 -29.882 1.00 87.25 205 GLY A O 1
ATOM 1551 N N . PRO A 1 206 ? 19.666 7.577 -31.977 1.00 91.56 206 PRO A N 1
ATOM 1552 C CA . PRO A 1 206 ? 18.219 7.783 -31.897 1.00 91.56 206 PRO A CA 1
ATOM 1553 C C . PRO A 1 206 ? 17.442 6.513 -31.541 1.00 91.56 206 PRO A C 1
ATOM 1555 O O . PRO A 1 206 ? 17.704 5.423 -32.061 1.00 91.56 206 PRO A O 1
ATOM 1558 N N . VAL A 1 207 ? 16.450 6.672 -30.665 1.00 95.81 207 VAL A N 1
ATOM 1559 C CA . VAL A 1 207 ? 15.469 5.634 -30.336 1.00 95.81 207 VAL A CA 1
ATOM 1560 C C . VAL A 1 207 ? 14.294 5.760 -31.300 1.00 95.81 207 VAL A C 1
ATOM 1562 O O . VAL A 1 207 ? 13.800 6.848 -31.570 1.00 95.81 207 VAL A O 1
ATOM 1565 N N . HIS A 1 208 ? 13.843 4.635 -31.828 1.00 95.31 208 HIS A N 1
ATOM 1566 C CA . HIS A 1 208 ? 12.799 4.584 -32.843 1.00 95.31 208 HIS A CA 1
ATOM 1567 C C . HIS A 1 208 ? 11.432 4.330 -32.214 1.00 95.31 208 HIS A C 1
ATOM 1569 O O . HIS A 1 208 ? 10.475 5.042 -32.499 1.00 95.31 208 HIS A O 1
ATOM 1575 N N . GLY A 1 209 ? 11.366 3.389 -31.271 1.00 95.94 209 GLY A N 1
ATOM 1576 C CA . GLY A 1 209 ? 10.157 3.139 -30.499 1.00 95.94 209 GLY A CA 1
ATOM 1577 C C . GLY A 1 209 ? 10.427 2.628 -29.090 1.00 95.94 209 GLY A C 1
ATOM 1578 O O . GLY A 1 209 ? 11.507 2.109 -28.781 1.00 95.94 209 GLY A O 1
ATOM 1579 N N . ILE A 1 210 ? 9.425 2.785 -28.231 1.00 97.94 210 ILE A N 1
ATOM 1580 C CA . ILE A 1 210 ? 9.472 2.424 -26.813 1.00 97.94 210 ILE A CA 1
ATOM 1581 C C . ILE A 1 210 ? 8.289 1.507 -26.492 1.00 97.94 210 ILE A C 1
ATOM 1583 O O . ILE A 1 210 ? 7.155 1.837 -26.821 1.00 97.94 210 ILE A O 1
ATOM 1587 N N . ILE A 1 211 ? 8.537 0.378 -25.825 1.00 98.19 211 ILE A N 1
ATOM 1588 C CA . ILE A 1 211 ? 7.497 -0.503 -25.275 1.00 98.19 211 ILE A CA 1
ATOM 1589 C C . ILE A 1 211 ? 7.577 -0.473 -23.747 1.00 98.19 211 ILE A C 1
ATOM 1591 O O . ILE A 1 211 ? 8.486 -1.039 -23.127 1.00 98.19 211 ILE A O 1
ATOM 1595 N N . HIS A 1 212 ? 6.594 0.162 -23.119 1.00 98.06 212 HIS A N 1
ATOM 1596 C CA . HIS A 1 212 ? 6.454 0.182 -21.674 1.00 98.06 212 HIS A CA 1
ATOM 1597 C C . HIS A 1 212 ? 5.618 -1.017 -21.187 1.00 98.06 212 HIS A C 1
ATOM 1599 O O . HIS A 1 212 ? 4.403 -0.929 -21.024 1.00 98.06 212 HIS A O 1
ATOM 1605 N N . ALA A 1 213 ? 6.288 -2.158 -20.970 1.00 96.44 213 ALA A N 1
ATOM 1606 C CA . ALA A 1 213 ? 5.688 -3.423 -20.518 1.00 96.44 213 ALA A CA 1
ATOM 1607 C C . ALA A 1 213 ? 5.958 -3.775 -19.036 1.00 96.44 213 ALA A C 1
ATOM 1609 O O . ALA A 1 213 ? 5.727 -4.911 -18.613 1.00 96.44 213 ALA A O 1
ATOM 1610 N N . ALA A 1 214 ? 6.453 -2.827 -18.232 1.00 92.88 214 ALA A N 1
ATOM 1611 C CA . ALA A 1 214 ? 6.611 -3.033 -16.792 1.00 92.88 214 ALA A CA 1
ATOM 1612 C C . ALA A 1 214 ? 5.244 -3.056 -16.078 1.00 92.88 214 ALA A C 1
ATOM 1614 O O . ALA A 1 214 ? 4.263 -2.466 -16.536 1.00 92.88 214 ALA A O 1
ATOM 1615 N N . GLY A 1 215 ? 5.172 -3.779 -14.962 1.00 90.19 215 GLY A N 1
ATOM 1616 C CA . GLY A 1 215 ? 3.956 -3.938 -14.173 1.00 90.19 215 GLY A CA 1
ATOM 1617 C C . GLY A 1 215 ? 4.183 -4.835 -12.959 1.00 90.19 215 GLY A C 1
ATOM 1618 O O . GLY A 1 215 ? 5.032 -5.730 -12.989 1.00 90.19 215 GLY A O 1
ATOM 1619 N N . VAL A 1 216 ? 3.412 -4.575 -11.909 1.00 89.06 216 VAL A N 1
ATOM 1620 C CA . VAL A 1 216 ? 3.323 -5.341 -10.662 1.00 89.06 216 VAL A CA 1
ATOM 1621 C C . VAL A 1 216 ? 1.832 -5.480 -10.333 1.00 89.06 216 VAL A C 1
ATOM 1623 O O . VAL A 1 216 ? 1.049 -4.612 -10.716 1.00 89.06 216 VAL A O 1
ATOM 1626 N N . LEU A 1 217 ? 1.443 -6.578 -9.681 1.00 85.25 217 LEU A N 1
ATOM 1627 C CA . LEU A 1 217 ? 0.103 -6.767 -9.122 1.00 85.25 217 LEU A CA 1
ATOM 1628 C C . LEU A 1 217 ? 0.149 -6.550 -7.607 1.00 85.25 217 LEU A C 1
ATOM 1630 O O . LEU A 1 217 ? 1.127 -6.936 -6.964 1.00 85.25 217 LEU A O 1
ATOM 1634 N N . ALA A 1 218 ? -0.922 -5.984 -7.062 1.00 84.06 218 ALA A N 1
ATOM 1635 C CA . ALA A 1 218 ? -1.183 -5.873 -5.631 1.00 84.06 218 ALA A CA 1
ATOM 1636 C C . ALA A 1 218 ? -2.654 -6.247 -5.401 1.00 84.06 218 ALA A C 1
ATOM 1638 O O . ALA A 1 218 ? -3.507 -5.399 -5.135 1.00 84.06 218 ALA A O 1
ATOM 1639 N N . ASP A 1 219 ? -2.953 -7.524 -5.647 1.00 85.38 219 ASP A N 1
ATOM 1640 C CA . ASP A 1 219 ? -4.318 -8.042 -5.646 1.00 85.38 219 ASP A CA 1
ATOM 1641 C C . ASP A 1 219 ? -4.792 -8.247 -4.191 1.00 85.38 219 ASP A C 1
ATOM 1643 O O . ASP A 1 219 ? -4.265 -9.104 -3.481 1.00 85.38 219 ASP A O 1
ATOM 1647 N N . LYS A 1 220 ? -5.754 -7.427 -3.752 1.00 85.12 220 LYS A N 1
ATOM 1648 C CA . LYS A 1 220 ? -6.394 -7.388 -2.419 1.00 85.12 220 LYS A CA 1
ATOM 1649 C C . LYS A 1 220 ? -7.781 -6.752 -2.529 1.00 85.12 220 LYS A C 1
ATOM 1651 O O . LYS A 1 220 ? -7.951 -5.862 -3.367 1.00 85.12 220 LYS A O 1
ATOM 1656 N N . LEU A 1 221 ? -8.745 -7.124 -1.688 1.00 89.06 221 LEU A N 1
ATOM 1657 C CA . LEU A 1 221 ? -10.074 -6.490 -1.706 1.00 89.06 221 LEU A CA 1
ATOM 1658 C C . LEU A 1 221 ? -9.985 -4.995 -1.355 1.00 89.06 221 LEU A C 1
ATOM 1660 O O . LEU A 1 221 ? -9.064 -4.567 -0.662 1.00 89.06 221 LEU A O 1
ATOM 1664 N N . LEU A 1 222 ? -10.958 -4.188 -1.782 1.00 90.19 222 LEU A N 1
ATOM 1665 C CA . LEU A 1 222 ? -11.029 -2.742 -1.535 1.00 90.19 222 LEU A CA 1
ATOM 1666 C C . LEU A 1 222 ? -10.795 -2.379 -0.062 1.00 90.19 222 LEU A C 1
ATOM 1668 O O . LEU A 1 222 ? -10.154 -1.369 0.211 1.00 90.19 222 LEU A O 1
ATOM 1672 N N . ALA A 1 223 ? -11.300 -3.187 0.873 1.00 89.19 223 ALA A N 1
ATOM 1673 C CA . ALA A 1 223 ? -11.132 -2.979 2.313 1.00 89.19 223 ALA A CA 1
ATOM 1674 C C . ALA A 1 223 ? -9.685 -3.188 2.813 1.00 89.19 223 ALA A C 1
ATOM 1676 O O . ALA A 1 223 ? -9.316 -2.641 3.847 1.00 89.19 223 ALA A O 1
ATOM 1677 N N . GLU A 1 224 ? -8.878 -3.954 2.077 1.00 89.62 224 GLU A N 1
ATOM 1678 C CA . GLU A 1 224 ? -7.506 -4.366 2.411 1.00 89.62 224 GLU A CA 1
ATOM 1679 C C . GLU A 1 224 ? -6.434 -3.629 1.582 1.00 89.62 224 GLU A C 1
ATOM 1681 O O . GLU A 1 224 ? -5.246 -3.687 1.906 1.00 89.62 224 GLU A O 1
ATOM 1686 N N . GLN A 1 225 ? -6.837 -2.977 0.486 1.00 88.25 225 GLN A N 1
ATOM 1687 C CA . GLN A 1 225 ? -5.979 -2.160 -0.377 1.00 88.25 225 GLN A CA 1
ATOM 1688 C C . GLN A 1 225 ? -5.382 -0.987 0.408 1.00 88.25 225 GLN A C 1
ATOM 1690 O O . GLN A 1 225 ? -6.096 -0.275 1.120 1.00 88.25 225 GLN A O 1
ATOM 1695 N N . THR A 1 226 ? -4.081 -0.747 0.247 1.00 91.00 226 THR A N 1
ATOM 1696 C CA . THR A 1 226 ? -3.359 0.296 0.988 1.00 91.00 226 THR A CA 1
ATOM 1697 C C . THR A 1 226 ? -2.688 1.331 0.066 1.00 91.00 226 THR A C 1
ATOM 1699 O O . THR A 1 226 ? -2.492 1.079 -1.128 1.00 91.00 226 THR A O 1
ATOM 1702 N N . PRO A 1 227 ? -2.297 2.516 0.580 1.00 88.38 227 PRO A N 1
ATOM 1703 C CA . PRO A 1 227 ? -1.511 3.491 -0.184 1.00 88.38 227 PRO A CA 1
ATOM 1704 C C . PRO A 1 227 ? -0.183 2.928 -0.715 1.00 88.38 227 PRO A C 1
ATOM 1706 O O . PRO A 1 227 ? 0.294 3.339 -1.771 1.00 88.38 227 PRO A O 1
ATOM 1709 N N . GLU A 1 228 ? 0.403 1.956 -0.016 1.00 88.19 228 GLU A N 1
ATOM 1710 C CA . GLU A 1 228 ? 1.641 1.288 -0.411 1.00 88.19 228 GLU A CA 1
ATOM 1711 C C . GLU A 1 228 ? 1.418 0.314 -1.593 1.00 88.19 228 GLU A C 1
ATOM 1713 O O . GLU A 1 228 ? 2.277 0.218 -2.476 1.00 88.19 228 GLU A O 1
ATOM 1718 N N . ASP A 1 229 ? 0.248 -0.337 -1.684 1.00 90.25 229 ASP A N 1
ATOM 1719 C CA . ASP A 1 229 ? -0.164 -1.124 -2.863 1.00 90.25 229 ASP A CA 1
ATOM 1720 C C . ASP A 1 229 ? -0.348 -0.232 -4.099 1.00 90.25 229 ASP A C 1
ATOM 1722 O O . ASP A 1 229 ? 0.115 -0.568 -5.199 1.00 90.25 229 ASP A O 1
ATOM 1726 N N . LEU A 1 230 ? -0.984 0.930 -3.900 1.00 89.81 230 LEU A N 1
ATOM 1727 C CA . LEU A 1 230 ? -1.110 1.984 -4.906 1.00 89.81 230 LEU A CA 1
ATOM 1728 C C . LEU A 1 230 ? 0.262 2.439 -5.395 1.00 89.81 230 LEU A C 1
ATOM 1730 O O . LEU A 1 230 ? 0.521 2.354 -6.593 1.00 89.81 230 LEU A O 1
ATOM 1734 N N . HIS A 1 231 ? 1.158 2.850 -4.495 1.00 91.88 231 HIS A N 1
ATOM 1735 C CA . HIS A 1 231 ? 2.514 3.277 -4.851 1.00 91.88 231 HIS A CA 1
ATOM 1736 C C . HIS A 1 231 ? 3.275 2.184 -5.620 1.00 91.88 231 HIS A C 1
ATOM 1738 O O . HIS A 1 231 ? 3.852 2.456 -6.671 1.00 91.88 231 HIS A O 1
ATOM 1744 N N . SER A 1 232 ? 3.214 0.926 -5.171 1.00 90.81 232 SER A N 1
ATOM 1745 C CA . SER A 1 232 ? 3.856 -0.214 -5.845 1.00 90.81 232 SER A CA 1
ATOM 1746 C C . SER A 1 232 ? 3.373 -0.396 -7.294 1.00 90.81 232 SER A C 1
ATOM 1748 O O . SER A 1 232 ? 4.184 -0.518 -8.223 1.00 90.81 232 SER A O 1
ATOM 1750 N N . CYS A 1 233 ? 2.055 -0.351 -7.518 1.00 93.94 233 CYS A N 1
ATOM 1751 C CA . CYS A 1 233 ? 1.469 -0.462 -8.855 1.00 93.94 233 CYS A CA 1
ATOM 1752 C C . CYS A 1 233 ? 1.750 0.782 -9.712 1.00 93.94 233 CYS A C 1
ATOM 1754 O O . CYS A 1 233 ? 2.143 0.659 -10.876 1.00 93.94 233 CYS A O 1
ATOM 1756 N N . MET A 1 234 ? 1.572 1.977 -9.147 1.00 94.12 234 MET A N 1
ATOM 1757 C CA . MET A 1 234 ? 1.690 3.252 -9.853 1.00 94.12 234 MET A CA 1
ATOM 1758 C C . MET A 1 234 ? 3.131 3.587 -10.212 1.00 94.12 234 MET A C 1
ATOM 1760 O O . MET A 1 234 ? 3.390 3.902 -11.372 1.00 94.12 234 MET A O 1
ATOM 1764 N N . ALA A 1 235 ? 4.088 3.467 -9.292 1.00 94.12 235 ALA A N 1
ATOM 1765 C CA . ALA A 1 235 ? 5.474 3.845 -9.550 1.00 94.12 235 ALA A CA 1
ATOM 1766 C C . ALA A 1 235 ? 6.047 3.088 -10.760 1.00 94.12 235 ALA A C 1
ATOM 1768 O O . ALA A 1 235 ? 6.669 3.690 -11.633 1.00 94.12 235 ALA A O 1
ATOM 1769 N N . CYS A 1 236 ? 5.758 1.787 -10.894 1.00 92.31 236 CYS A N 1
ATOM 1770 C CA . CYS A 1 236 ? 6.237 0.994 -12.030 1.00 92.31 236 CYS A CA 1
ATOM 1771 C C . CYS A 1 236 ? 5.545 1.295 -13.377 1.00 92.31 236 CYS A C 1
ATOM 1773 O O . CYS A 1 236 ? 6.081 0.890 -14.409 1.00 92.31 236 CYS A O 1
ATOM 1775 N N . LYS A 1 237 ? 4.398 1.995 -13.377 1.00 95.38 237 LYS A N 1
ATOM 1776 C CA . LYS A 1 237 ? 3.612 2.392 -14.566 1.00 95.38 237 LYS A CA 1
ATOM 1777 C C . LYS A 1 237 ? 3.810 3.857 -14.966 1.00 95.38 237 LYS A C 1
ATOM 1779 O O . LYS A 1 237 ? 3.915 4.188 -16.144 1.00 95.38 237 LYS A O 1
ATOM 1784 N N . ILE A 1 238 ? 3.856 4.746 -13.981 1.00 95.31 238 ILE A N 1
ATOM 1785 C CA . ILE A 1 238 ? 3.716 6.194 -14.166 1.00 95.31 238 ILE A CA 1
ATOM 1786 C C . ILE A 1 238 ? 5.074 6.887 -14.250 1.00 95.31 238 ILE A C 1
ATOM 1788 O O . ILE A 1 238 ? 5.253 7.765 -15.095 1.00 95.31 238 ILE A O 1
ATOM 1792 N N . VAL A 1 239 ? 6.068 6.438 -13.472 1.00 96.19 239 VAL A N 1
ATOM 1793 C CA . VAL A 1 239 ? 7.448 6.943 -13.585 1.00 96.19 239 VAL A CA 1
ATOM 1794 C C . VAL A 1 239 ? 7.992 6.736 -15.010 1.00 96.19 239 VAL A C 1
ATOM 1796 O O . VAL A 1 239 ? 8.488 7.704 -15.593 1.00 96.19 239 VAL A O 1
ATOM 1799 N N . PRO A 1 240 ? 7.831 5.562 -15.661 1.00 96.31 240 PRO A N 1
ATOM 1800 C CA . PRO A 1 240 ? 8.310 5.387 -17.029 1.00 96.31 240 PRO A CA 1
ATOM 1801 C C . PRO A 1 240 ? 7.498 6.168 -18.060 1.00 96.31 240 PRO A C 1
ATOM 1803 O O . PRO A 1 240 ? 8.092 6.765 -18.954 1.00 96.31 240 PRO A O 1
ATOM 1806 N N . ALA A 1 241 ? 6.171 6.230 -17.923 1.00 95.38 241 ALA A N 1
ATOM 1807 C CA . ALA A 1 241 ? 5.307 6.963 -18.850 1.00 95.38 241 ALA A CA 1
ATOM 1808 C C . ALA A 1 241 ? 5.591 8.477 -18.890 1.00 95.38 241 ALA A C 1
ATOM 1810 O O . ALA A 1 241 ? 5.402 9.114 -19.929 1.00 95.38 241 ALA A O 1
ATOM 1811 N N . LEU A 1 242 ? 6.067 9.050 -17.779 1.00 94.38 242 LEU A N 1
ATOM 1812 C CA . LEU A 1 242 ? 6.414 10.469 -17.675 1.00 94.38 242 LEU A CA 1
ATOM 1813 C C . LEU A 1 242 ? 7.889 10.769 -17.990 1.00 94.38 242 LEU A C 1
ATOM 1815 O O . LEU A 1 242 ? 8.181 11.861 -18.479 1.00 94.38 242 LEU A O 1
ATOM 1819 N N . LEU A 1 243 ? 8.821 9.836 -17.747 1.00 95.88 243 LEU A N 1
ATOM 1820 C CA . LEU A 1 243 ? 10.258 10.065 -17.969 1.00 95.88 243 LEU A CA 1
ATOM 1821 C C . LEU A 1 243 ? 10.782 9.535 -19.313 1.00 95.88 243 LEU A C 1
ATOM 1823 O O . LEU A 1 243 ? 11.594 10.210 -19.942 1.00 95.88 243 LEU A O 1
ATOM 1827 N N . LEU A 1 244 ? 10.315 8.383 -19.810 1.00 95.56 244 LEU A N 1
ATOM 1828 C CA . LEU A 1 244 ? 10.788 7.814 -21.084 1.00 95.56 244 LEU A CA 1
ATOM 1829 C C . LEU A 1 244 ? 10.607 8.720 -22.318 1.00 95.56 244 LEU A C 1
ATOM 1831 O O . LEU A 1 244 ? 11.471 8.643 -23.193 1.00 95.56 244 LEU A O 1
ATOM 1835 N N . PRO A 1 245 ? 9.595 9.611 -22.420 1.00 92.88 245 PRO A N 1
ATOM 1836 C CA . PRO A 1 245 ? 9.514 10.575 -23.521 1.00 92.88 245 PRO A CA 1
ATOM 1837 C C . PRO A 1 245 ? 10.748 11.486 -23.666 1.00 92.88 245 PRO A C 1
ATOM 1839 O O . PRO A 1 245 ? 10.998 11.993 -24.757 1.00 92.88 245 PRO A O 1
ATOM 1842 N N . GLN A 1 246 ? 11.572 11.645 -22.618 1.00 93.44 246 GLN A N 1
ATOM 1843 C CA . GLN A 1 246 ? 12.862 12.349 -22.700 1.00 93.44 246 GLN A CA 1
ATOM 1844 C C . GLN A 1 246 ? 13.891 11.665 -23.618 1.00 93.44 246 GLN A C 1
ATOM 1846 O O . GLN A 1 246 ? 14.915 12.266 -23.938 1.00 93.44 246 GLN A O 1
ATOM 1851 N N . LEU A 1 247 ? 13.661 10.413 -24.025 1.00 93.94 247 LEU A N 1
ATOM 1852 C CA . LEU A 1 247 ? 14.466 9.735 -25.043 1.00 93.94 247 LEU A CA 1
ATOM 1853 C C . LEU A 1 247 ? 14.235 10.286 -26.457 1.00 93.94 247 LEU A C 1
ATOM 1855 O O . LEU A 1 247 ? 14.999 9.921 -27.346 1.00 93.94 247 LEU A O 1
ATOM 1859 N N . GLU A 1 248 ? 13.217 11.138 -26.653 1.00 89.12 248 GLU A N 1
ATOM 1860 C CA . GLU A 1 248 ? 12.900 11.793 -27.933 1.00 89.12 248 GLU A CA 1
ATOM 1861 C C . GLU A 1 248 ? 12.778 10.777 -29.079 1.00 89.12 248 GLU A C 1
ATOM 1863 O O . GLU A 1 248 ? 13.391 10.920 -30.136 1.00 89.12 248 GLU A O 1
ATOM 1868 N N . CYS A 1 249 ? 12.018 9.702 -28.846 1.00 89.81 249 CYS A N 1
ATOM 1869 C CA . CYS A 1 249 ? 11.857 8.657 -29.848 1.00 89.81 249 CYS A CA 1
ATOM 1870 C C . CYS A 1 249 ? 11.123 9.171 -31.094 1.00 89.81 249 CYS A C 1
ATOM 1872 O O . CYS A 1 249 ? 10.207 9.985 -30.988 1.00 89.81 249 CYS A O 1
ATOM 1874 N N . GLU A 1 250 ? 11.517 8.679 -32.269 1.00 90.38 250 GLU A N 1
ATOM 1875 C CA . GLU A 1 250 ? 11.033 9.223 -33.544 1.00 90.38 250 GLU A CA 1
ATOM 1876 C C . GLU A 1 250 ? 9.630 8.744 -33.942 1.00 90.38 250 GLU A C 1
ATOM 1878 O O . GLU A 1 250 ? 8.849 9.548 -34.448 1.00 90.38 250 GLU A O 1
ATOM 1883 N N . ASP A 1 251 ? 9.305 7.459 -33.751 1.00 91.50 251 ASP A N 1
ATOM 1884 C CA . ASP A 1 251 ? 8.093 6.862 -34.327 1.00 91.50 251 ASP A CA 1
ATOM 1885 C C . ASP A 1 251 ? 6.947 6.761 -33.306 1.00 91.50 251 ASP A C 1
ATOM 1887 O O . ASP A 1 251 ? 5.881 7.348 -33.508 1.00 91.50 251 ASP A O 1
ATOM 1891 N N . TRP A 1 252 ? 7.138 6.003 -32.216 1.00 94.25 252 TRP A N 1
ATOM 1892 C CA . TRP A 1 252 ? 6.034 5.623 -31.322 1.00 94.25 252 TRP A CA 1
ATOM 1893 C C . TRP A 1 252 ? 6.439 5.245 -29.885 1.00 94.25 252 TRP A C 1
ATOM 1895 O O . TRP A 1 252 ? 7.541 4.765 -29.614 1.00 94.25 252 TRP A O 1
ATOM 1905 N N . ILE A 1 253 ? 5.490 5.393 -28.957 1.00 96.50 253 ILE A N 1
ATOM 1906 C CA . ILE A 1 253 ? 5.539 4.890 -27.578 1.00 96.50 253 ILE A CA 1
ATOM 1907 C C . ILE A 1 253 ? 4.304 4.016 -27.353 1.00 96.50 253 ILE A C 1
ATOM 1909 O O . ILE A 1 253 ? 3.180 4.507 -27.425 1.00 96.50 253 ILE A O 1
ATOM 1913 N N . VAL A 1 254 ? 4.505 2.735 -27.042 1.00 97.62 254 VAL A N 1
ATOM 1914 C CA . VAL A 1 254 ? 3.424 1.806 -26.691 1.00 97.62 254 VAL A CA 1
ATOM 1915 C C . VAL A 1 254 ? 3.447 1.511 -25.197 1.00 97.62 254 VAL A C 1
ATOM 1917 O O . VAL A 1 254 ? 4.391 0.916 -24.676 1.00 97.62 254 VAL A O 1
ATOM 1920 N N . ASN A 1 255 ? 2.370 1.878 -24.517 1.00 98.12 255 ASN A N 1
ATOM 1921 C CA . ASN A 1 255 ? 2.135 1.633 -23.103 1.00 98.12 255 ASN A CA 1
ATOM 1922 C C . ASN A 1 255 ? 1.245 0.397 -22.928 1.00 98.12 255 ASN A C 1
ATOM 1924 O O . ASN A 1 255 ? 0.141 0.338 -23.468 1.00 98.12 255 ASN A O 1
ATOM 1928 N N . PHE A 1 256 ? 1.698 -0.600 -22.166 1.00 97.81 256 PHE A N 1
ATOM 1929 C CA . PHE A 1 256 ? 0.877 -1.775 -21.870 1.00 97.81 256 PHE A CA 1
ATOM 1930 C C . PHE A 1 256 ? 0.029 -1.490 -20.631 1.00 97.81 256 PHE A C 1
ATOM 1932 O O . PHE A 1 256 ? 0.546 -1.458 -19.513 1.00 97.81 256 PHE A O 1
ATOM 1939 N N . SER A 1 257 ? -1.267 -1.307 -20.848 1.00 97.44 257 SER A N 1
ATOM 1940 C CA . SER A 1 257 ? -2.307 -1.182 -19.830 1.00 97.44 257 SER A CA 1
ATOM 1941 C C . SER A 1 257 ? -3.089 -2.506 -19.705 1.00 97.44 257 SER A C 1
ATOM 1943 O O . SER A 1 257 ? -2.646 -3.549 -20.197 1.00 97.44 257 SER A O 1
ATOM 1945 N N . SER A 1 258 ? -4.237 -2.492 -19.032 1.00 95.38 258 SER A N 1
ATOM 1946 C CA . SER A 1 258 ? -5.073 -3.654 -18.704 1.00 95.38 258 SER A CA 1
ATOM 1947 C C . SER A 1 258 ? -6.548 -3.317 -18.898 1.00 95.38 258 SER A C 1
ATOM 1949 O O . SER A 1 258 ? -6.976 -2.239 -18.502 1.00 95.38 258 SER A O 1
ATOM 1951 N N . VAL A 1 259 ? -7.366 -4.252 -19.394 1.00 93.31 259 VAL A N 1
ATOM 1952 C CA . VAL A 1 259 ? -8.838 -4.077 -19.431 1.00 93.31 259 VAL A CA 1
ATOM 1953 C C . VAL A 1 259 ? -9.475 -3.901 -18.048 1.00 93.31 259 VAL A C 1
ATOM 1955 O O . VAL A 1 259 ? -10.628 -3.482 -17.958 1.00 93.31 259 VAL A O 1
ATOM 1958 N N . SER A 1 260 ? -8.742 -4.171 -16.962 1.00 91.31 260 SER A N 1
ATOM 1959 C CA . SER A 1 260 ? -9.208 -3.903 -15.597 1.00 91.31 260 SER A CA 1
ATOM 1960 C C . SER A 1 260 ? -9.462 -2.412 -15.329 1.00 91.31 260 SER A C 1
ATOM 1962 O O . SER A 1 260 ? -10.296 -2.104 -14.483 1.00 91.31 260 SER A O 1
ATOM 1964 N N . SER A 1 261 ? -8.830 -1.486 -16.064 1.00 94.06 261 SER A N 1
ATOM 1965 C CA . SER A 1 261 ? -9.120 -0.050 -15.936 1.00 94.06 261 SER A CA 1
ATOM 1966 C C . SER A 1 261 ? -10.507 0.322 -16.476 1.00 94.06 261 SER A C 1
ATOM 1968 O O . SER A 1 261 ? -11.243 1.076 -15.843 1.00 94.06 261 SER A O 1
ATOM 1970 N N . VAL A 1 262 ? -10.918 -0.256 -17.611 1.00 91.62 262 VAL A N 1
ATOM 1971 C CA . VAL A 1 262 ? -12.187 0.088 -18.280 1.00 91.62 262 VAL A CA 1
ATOM 1972 C C . VAL A 1 262 ? -13.366 -0.814 -17.897 1.00 91.62 262 VAL A C 1
ATOM 1974 O O . VAL A 1 262 ? -14.509 -0.359 -17.936 1.00 91.62 262 VAL A O 1
ATOM 1977 N N . LEU A 1 263 ? -13.116 -2.058 -17.474 1.00 88.69 263 LEU A N 1
ATOM 1978 C CA . LEU A 1 263 ? -14.159 -3.020 -17.074 1.00 88.69 263 LEU A CA 1
ATOM 1979 C C . LEU A 1 263 ? -14.179 -3.340 -15.575 1.00 88.69 263 LEU A C 1
ATOM 1981 O O . LEU A 1 263 ? -15.118 -3.980 -15.111 1.00 88.69 263 LEU A O 1
ATOM 1985 N N . GLY A 1 264 ? -13.169 -2.901 -14.820 1.00 88.25 264 GLY A N 1
ATOM 1986 C CA . GLY A 1 264 ? -12.997 -3.282 -13.424 1.00 88.25 264 GLY A CA 1
ATOM 1987 C C . GLY A 1 264 ? -12.506 -4.723 -13.247 1.00 88.25 264 GLY A C 1
ATOM 1988 O O . GLY A 1 264 ? -12.685 -5.611 -14.090 1.00 88.25 264 GLY A O 1
ATOM 1989 N N . SER A 1 265 ? -11.868 -4.974 -12.110 1.00 85.12 265 SER A N 1
ATOM 1990 C CA . SER A 1 265 ? -11.581 -6.328 -11.644 1.00 85.12 265 SER A CA 1
ATOM 1991 C C . SER A 1 265 ? -11.568 -6.339 -10.120 1.00 85.12 265 SER A C 1
ATOM 1993 O O . SER A 1 265 ? -10.889 -5.516 -9.504 1.00 85.12 265 SER A O 1
ATOM 1995 N N . ALA A 1 266 ? -12.347 -7.246 -9.527 1.00 85.06 266 ALA A N 1
ATOM 1996 C CA . ALA A 1 266 ? -12.403 -7.423 -8.082 1.00 85.06 266 ALA A CA 1
ATOM 1997 C C . ALA A 1 266 ? -11.007 -7.761 -7.544 1.00 85.06 266 ALA A C 1
ATOM 1999 O O . ALA A 1 266 ? -10.279 -8.559 -8.140 1.00 85.06 266 ALA A O 1
ATOM 2000 N N . GLY A 1 267 ? -10.629 -7.127 -6.441 1.00 85.19 267 GLY A N 1
ATOM 2001 C CA . GLY A 1 267 ? -9.315 -7.252 -5.834 1.00 85.19 267 GLY A CA 1
ATOM 2002 C C . GLY A 1 267 ? -8.219 -6.401 -6.488 1.00 85.19 267 GLY A C 1
ATOM 2003 O O . GLY A 1 267 ? -7.085 -6.445 -6.032 1.00 85.19 267 GLY A O 1
ATOM 2004 N N . GLN A 1 268 ? -8.487 -5.641 -7.557 1.00 90.62 268 GLN A N 1
ATOM 2005 C CA . GLN A 1 268 ? -7.428 -4.996 -8.357 1.00 90.62 268 GLN A CA 1
ATOM 2006 C C . GLN A 1 268 ? -7.491 -3.464 -8.374 1.00 90.62 268 GLN A C 1
ATOM 2008 O O . GLN A 1 268 ? -7.060 -2.841 -9.344 1.00 90.62 268 GLN A O 1
ATOM 2013 N N . VAL A 1 269 ? -8.003 -2.830 -7.314 1.00 95.69 269 VAL A N 1
ATOM 2014 C CA . VAL A 1 269 ? -8.192 -1.367 -7.250 1.00 95.69 269 VAL A CA 1
ATOM 2015 C C . VAL A 1 269 ? -6.890 -0.603 -7.535 1.00 95.69 269 VAL A C 1
ATOM 2017 O O . VAL A 1 269 ? -6.888 0.249 -8.426 1.00 95.69 269 VAL A O 1
ATOM 2020 N N . ALA A 1 270 ? -5.770 -0.937 -6.878 1.00 95.44 270 ALA A N 1
ATOM 2021 C CA . ALA A 1 270 ? -4.482 -0.279 -7.129 1.00 95.44 270 ALA A CA 1
ATOM 2022 C C . ALA A 1 270 ? -3.915 -0.537 -8.537 1.00 95.44 270 ALA A C 1
ATOM 2024 O O . ALA A 1 270 ? -3.384 0.372 -9.181 1.00 95.44 270 ALA A O 1
ATOM 2025 N N . TYR A 1 271 ? -4.055 -1.762 -9.049 1.00 95.25 271 TYR A N 1
ATOM 2026 C CA . TYR A 1 271 ? -3.597 -2.104 -10.396 1.00 95.25 271 TYR A CA 1
ATOM 2027 C C . TYR A 1 271 ? -4.412 -1.362 -11.464 1.00 95.25 271 TYR A C 1
ATOM 2029 O O . TYR A 1 271 ? -3.850 -0.795 -12.403 1.00 95.25 271 TYR A O 1
ATOM 2037 N N . SER A 1 272 ? -5.731 -1.293 -11.305 1.00 96.19 272 SER A N 1
ATOM 2038 C CA . SER A 1 272 ? -6.614 -0.525 -12.182 1.00 96.19 272 SER A CA 1
ATOM 2039 C C . SER A 1 272 ? -6.390 0.983 -12.062 1.00 96.19 272 SER A C 1
ATOM 2041 O O . SER A 1 272 ? -6.445 1.654 -13.087 1.00 96.19 272 SER A O 1
ATOM 2043 N N . ALA A 1 273 ? -6.046 1.521 -10.885 1.00 97.81 273 ALA A N 1
ATOM 2044 C CA . ALA A 1 273 ? -5.627 2.920 -10.730 1.00 97.81 273 ALA A CA 1
ATOM 2045 C C . ALA A 1 273 ? -4.392 3.239 -11.588 1.00 97.81 273 ALA A C 1
ATOM 2047 O O . ALA A 1 273 ? -4.389 4.193 -12.366 1.00 97.81 273 ALA A O 1
ATOM 2048 N N . ALA A 1 274 ? -3.356 2.399 -11.491 1.00 97.38 274 ALA A N 1
ATOM 2049 C CA . ALA A 1 274 ? -2.099 2.578 -12.211 1.00 97.38 274 ALA A CA 1
ATOM 2050 C C . ALA A 1 274 ? -2.264 2.455 -13.737 1.00 97.38 274 ALA A C 1
ATOM 2052 O O . ALA A 1 274 ? -1.681 3.237 -14.488 1.00 97.38 274 ALA A O 1
ATOM 2053 N N . ASN A 1 275 ? -3.084 1.507 -14.199 1.00 98.12 275 ASN A N 1
ATOM 2054 C CA . ASN A 1 275 ? -3.415 1.356 -15.617 1.00 98.12 275 ASN A CA 1
ATOM 2055 C C . ASN A 1 275 ? -4.336 2.487 -16.115 1.00 98.12 275 ASN A C 1
ATOM 2057 O O . ASN A 1 275 ? -4.064 3.064 -17.159 1.00 98.12 275 ASN A O 1
ATOM 2061 N N . GLY A 1 276 ? -5.345 2.893 -15.340 1.00 97.75 276 GLY A N 1
ATOM 2062 C CA . GLY A 1 276 ? -6.222 4.021 -15.668 1.00 97.75 276 GLY A CA 1
ATOM 2063 C C . GLY A 1 276 ? -5.476 5.350 -15.768 1.00 97.75 276 GLY A C 1
ATOM 2064 O O . GLY A 1 276 ? -5.696 6.123 -16.694 1.00 97.75 276 GLY A O 1
ATOM 2065 N N . CYS A 1 277 ? -4.523 5.600 -14.872 1.00 97.00 277 CYS A N 1
ATOM 2066 C CA . CYS A 1 277 ? -3.630 6.753 -14.959 1.00 97.00 277 CYS A CA 1
ATOM 2067 C C . CYS A 1 277 ? -2.799 6.739 -16.263 1.00 97.00 277 CYS A C 1
ATOM 2069 O O . CYS A 1 277 ? -2.681 7.758 -16.946 1.00 97.00 277 CYS A O 1
ATOM 2071 N N . LEU A 1 278 ? -2.288 5.567 -16.658 1.00 96.88 278 LEU A N 1
ATOM 2072 C CA . LEU A 1 278 ? -1.554 5.362 -17.912 1.00 96.88 278 LEU A CA 1
ATOM 2073 C C . LEU A 1 278 ? -2.441 5.522 -19.164 1.00 96.88 278 LEU A C 1
ATOM 2075 O O . LEU A 1 278 ? -1.975 6.021 -20.193 1.00 96.88 278 LEU A O 1
ATOM 2079 N N . ASP A 1 279 ? -3.717 5.147 -19.068 1.00 97.50 279 ASP A N 1
ATOM 2080 C CA . ASP A 1 279 ? -4.734 5.368 -20.100 1.00 97.50 279 ASP A CA 1
ATOM 2081 C C . ASP A 1 279 ? -5.020 6.864 -20.275 1.00 97.50 279 ASP A C 1
ATOM 2083 O O . ASP A 1 279 ? -4.980 7.363 -21.395 1.00 97.50 279 ASP A O 1
ATOM 2087 N N . GLY A 1 280 ? -5.222 7.614 -19.187 1.00 95.50 280 GLY A N 1
ATOM 2088 C CA . GLY A 1 280 ? -5.435 9.067 -19.246 1.00 95.50 280 GLY A CA 1
ATOM 2089 C C . GLY A 1 280 ? -4.229 9.821 -19.824 1.00 95.50 280 GLY A C 1
ATOM 2090 O O . GLY A 1 280 ? -4.383 10.695 -20.680 1.00 95.50 280 GLY A O 1
ATOM 2091 N N . LEU A 1 281 ? -3.004 9.424 -19.449 1.00 94.12 281 LEU A N 1
ATOM 2092 C CA . LEU A 1 281 ? -1.762 9.977 -20.015 1.00 94.12 281 LEU A CA 1
ATOM 2093 C C . LEU A 1 281 ? -1.580 9.688 -21.515 1.00 94.12 281 LEU A C 1
ATOM 2095 O O . LEU A 1 281 ? -0.894 10.469 -22.190 1.00 94.12 281 LEU A O 1
ATOM 2099 N N . GLY A 1 282 ? -2.135 8.574 -22.008 1.00 93.69 282 GLY A N 1
ATOM 2100 C CA . GLY A 1 282 ? -2.139 8.183 -23.420 1.00 93.69 282 GLY A CA 1
ATOM 2101 C C . GLY A 1 282 ? -3.258 8.858 -24.210 1.00 93.69 282 GLY A C 1
ATOM 2102 O O . GLY A 1 282 ? -2.995 9.444 -25.253 1.00 93.69 282 GLY A O 1
ATOM 2103 N N . GLN A 1 283 ? -4.481 8.860 -23.680 1.00 92.50 283 GLN A N 1
ATOM 2104 C CA . GLN A 1 283 ? -5.661 9.488 -24.283 1.00 92.50 283 GLN A CA 1
ATOM 2105 C C . GLN A 1 283 ? -5.466 10.990 -24.523 1.00 92.50 283 GLN A C 1
ATOM 2107 O O . GLN A 1 283 ? -5.923 11.524 -25.527 1.00 92.50 283 GLN A O 1
ATOM 2112 N N . ALA A 1 284 ? -4.764 11.658 -23.609 1.00 91.06 284 ALA A N 1
ATOM 2113 C CA . ALA A 1 284 ? -4.441 13.076 -23.694 1.00 91.06 284 ALA A CA 1
ATOM 2114 C C . ALA A 1 284 ? -3.114 13.371 -24.424 1.00 91.06 284 ALA A C 1
ATOM 2116 O O . ALA A 1 284 ? -2.625 14.505 -24.390 1.00 91.06 284 ALA A O 1
ATOM 2117 N N . ALA A 1 285 ? -2.465 12.365 -25.018 1.00 90.50 285 ALA A N 1
ATOM 2118 C CA . ALA A 1 285 ? -1.234 12.581 -25.764 1.00 90.50 285 ALA A CA 1
ATOM 2119 C C . ALA A 1 285 ? -1.501 13.416 -27.036 1.00 90.50 285 ALA A C 1
ATOM 2121 O O . ALA A 1 285 ? -2.542 13.249 -27.670 1.00 90.50 285 ALA A O 1
ATOM 2122 N N . PRO A 1 286 ? -0.586 14.319 -27.436 1.00 86.31 286 PRO A N 1
ATOM 2123 C CA . PRO A 1 286 ? -0.775 15.111 -28.647 1.00 86.31 286 PRO A CA 1
ATOM 2124 C C . PRO A 1 286 ? -0.744 14.248 -29.917 1.00 86.31 286 PRO A C 1
ATOM 2126 O O . PRO A 1 286 ? 0.149 13.418 -30.060 1.00 86.31 286 PRO A O 1
ATOM 2129 N N . ASP A 1 287 ? -1.638 14.536 -30.866 1.00 84.50 287 ASP A N 1
ATOM 2130 C CA . ASP A 1 287 ? -1.700 13.932 -32.210 1.00 84.50 287 ASP A CA 1
ATOM 2131 C C . ASP A 1 287 ? -0.515 14.388 -33.091 1.00 84.50 287 ASP A C 1
ATOM 2133 O O . ASP A 1 287 ? -0.617 15.292 -33.927 1.00 84.50 287 ASP A O 1
ATOM 2137 N N . ARG A 1 288 ? 0.675 13.854 -32.792 1.00 84.06 288 ARG A N 1
ATOM 2138 C CA . ARG A 1 288 ? 1.938 14.047 -33.523 1.00 84.06 288 ARG A CA 1
ATOM 2139 C C . ARG A 1 288 ? 2.976 13.014 -33.083 1.00 84.06 288 ARG A C 1
ATOM 2141 O O . ARG A 1 288 ? 2.879 12.447 -32.002 1.00 84.06 288 ARG A O 1
ATOM 2148 N N . ALA A 1 289 ? 4.025 12.844 -33.883 1.00 79.94 289 ALA A N 1
ATOM 2149 C CA . ALA A 1 289 ? 5.149 11.979 -33.537 1.00 79.94 289 ALA A CA 1
ATOM 2150 C C . ALA A 1 289 ? 5.891 12.435 -32.248 1.00 79.94 289 ALA A C 1
ATOM 2152 O O . ALA A 1 289 ? 6.092 13.645 -32.067 1.00 79.94 289 ALA A O 1
ATOM 2153 N N . PRO A 1 290 ? 6.346 11.499 -31.388 1.00 90.06 290 PRO A N 1
ATOM 2154 C CA . PRO A 1 290 ? 6.056 10.063 -31.440 1.00 90.06 290 PRO A CA 1
ATOM 2155 C C . PRO A 1 290 ? 4.598 9.764 -31.082 1.00 90.06 290 PRO A C 1
ATOM 2157 O O . PRO A 1 290 ? 4.085 10.273 -30.086 1.00 90.06 290 PRO A O 1
ATOM 2160 N N . LEU A 1 291 ? 3.957 8.888 -31.857 1.00 91.25 291 LEU A N 1
ATOM 2161 C CA . LEU A 1 291 ? 2.583 8.467 -31.584 1.00 91.25 291 LEU A CA 1
ATOM 2162 C C . LEU A 1 291 ? 2.530 7.682 -30.273 1.00 91.25 291 LEU A C 1
ATOM 2164 O O . LEU A 1 291 ? 3.263 6.706 -30.098 1.00 91.25 291 LEU A O 1
ATOM 2168 N N . VAL A 1 292 ? 1.667 8.101 -29.349 1.00 94.56 292 VAL A N 1
ATOM 2169 C CA . VAL A 1 292 ? 1.486 7.425 -28.061 1.00 94.56 292 VAL A CA 1
ATOM 2170 C C . VAL A 1 292 ? 0.239 6.554 -28.127 1.00 94.56 292 VAL A C 1
ATOM 2172 O O . VAL A 1 292 ? -0.862 7.051 -28.359 1.00 94.56 292 VAL A O 1
ATOM 2175 N N . LEU A 1 293 ? 0.423 5.259 -27.891 1.00 95.25 293 LEU A N 1
ATOM 2176 C CA . LEU A 1 293 ? -0.633 4.255 -27.869 1.00 95.25 293 LEU A CA 1
ATOM 2177 C C . LEU A 1 293 ? -0.630 3.543 -26.515 1.00 95.25 293 LEU A C 1
ATOM 2179 O O . LEU A 1 293 ? 0.315 2.824 -26.192 1.00 95.25 293 LEU A O 1
ATOM 2183 N N . THR A 1 294 ? -1.699 3.687 -25.739 1.00 97.69 294 THR A N 1
ATOM 2184 C CA . THR A 1 294 ? -1.932 2.871 -24.545 1.00 97.69 294 THR A CA 1
ATOM 2185 C C . THR A 1 294 ? -2.906 1.742 -24.881 1.00 97.69 294 THR A C 1
ATOM 2187 O O . THR A 1 294 ? -4.032 1.984 -25.308 1.00 97.69 294 THR A O 1
ATOM 2190 N N . ILE A 1 295 ? -2.478 0.488 -24.710 1.00 97.44 295 ILE A N 1
ATOM 2191 C CA . ILE A 1 295 ? -3.298 -0.692 -25.020 1.00 97.44 295 ILE A CA 1
ATOM 2192 C C . ILE A 1 295 ? -3.802 -1.306 -23.718 1.00 97.44 295 ILE A C 1
ATOM 2194 O O . ILE A 1 295 ? -3.017 -1.879 -22.960 1.00 97.44 295 ILE A O 1
ATOM 2198 N N . GLN A 1 296 ? -5.107 -1.220 -23.469 1.00 96.44 296 GLN A N 1
ATOM 2199 C CA . GLN A 1 296 ? -5.784 -1.934 -22.389 1.00 96.44 296 GLN A CA 1
ATOM 2200 C C . GLN A 1 296 ? -5.892 -3.407 -22.795 1.00 96.44 296 GLN A C 1
ATOM 2202 O O . GLN A 1 296 ? -6.806 -3.805 -23.521 1.00 96.44 296 GLN A O 1
ATOM 2207 N N . TRP A 1 297 ? -4.913 -4.216 -22.388 1.00 94.94 297 TRP A N 1
ATOM 2208 C CA . TRP A 1 297 ? -4.849 -5.619 -22.783 1.00 94.94 297 TRP A CA 1
ATOM 2209 C C . TRP A 1 297 ? -5.828 -6.490 -22.003 1.00 94.94 297 TRP A C 1
ATOM 2211 O O . TRP A 1 297 ? -5.891 -6.439 -20.772 1.00 94.94 297 TRP A O 1
ATOM 2221 N N . GLY A 1 298 ? -6.538 -7.349 -22.732 1.00 91.38 298 GLY A N 1
ATOM 2222 C CA . GLY A 1 298 ? -7.215 -8.514 -22.182 1.00 91.38 298 GLY A CA 1
ATOM 2223 C C . GLY A 1 298 ? -6.238 -9.518 -21.549 1.00 91.38 298 GLY A C 1
ATOM 2224 O O . GLY A 1 298 ? -5.017 -9.357 -21.626 1.00 91.38 298 GLY A O 1
ATOM 2225 N N . PRO A 1 299 ? -6.759 -10.581 -20.921 1.00 88.00 299 PRO A N 1
ATOM 2226 C CA . PRO A 1 299 ? -5.944 -11.598 -20.263 1.00 88.00 299 PRO A CA 1
ATOM 2227 C C . PRO A 1 299 ? -5.001 -12.275 -21.263 1.00 88.00 299 PRO A C 1
ATOM 2229 O O . PRO A 1 299 ? -5.414 -12.643 -22.358 1.00 88.00 299 PRO A O 1
ATOM 2232 N N . TRP A 1 300 ? -3.741 -12.480 -20.880 1.00 88.12 300 TRP A N 1
ATOM 2233 C CA . TRP A 1 300 ? -2.758 -13.217 -21.681 1.00 88.12 300 TRP A CA 1
ATOM 2234 C C . TRP A 1 300 ? -2.567 -14.631 -21.127 1.00 88.12 300 TRP A C 1
ATOM 2236 O O . TRP A 1 300 ? -2.516 -14.833 -19.914 1.00 88.12 300 TRP A O 1
ATOM 2246 N N . ALA A 1 301 ? -2.358 -15.599 -22.020 1.00 82.12 301 ALA A N 1
ATOM 2247 C CA . ALA A 1 3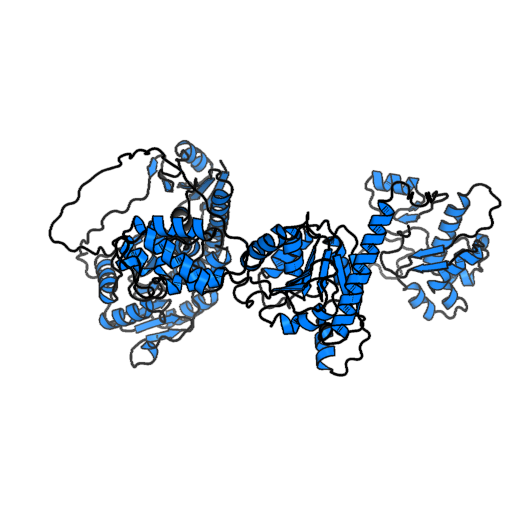01 ? -1.973 -16.974 -21.689 1.00 82.12 301 ALA A CA 1
ATOM 2248 C C . ALA A 1 301 ? -0.523 -17.093 -21.161 1.00 82.12 301 ALA A C 1
ATOM 2250 O O . ALA A 1 301 ? -0.029 -18.191 -20.925 1.00 82.12 301 ALA A O 1
ATOM 2251 N N . GLU A 1 302 ? 0.175 -15.968 -20.984 1.00 72.81 302 GLU A N 1
ATOM 2252 C CA . GLU A 1 302 ? 1.491 -15.868 -20.360 1.00 72.81 302 GLU A CA 1
ATOM 2253 C C . GLU A 1 302 ? 1.632 -14.548 -19.578 1.00 72.81 302 GLU A C 1
ATOM 2255 O O . GLU A 1 302 ? 0.767 -13.676 -19.625 1.00 72.81 302 GLU A O 1
ATOM 2260 N N . GLY A 1 303 ? 2.729 -14.374 -18.837 1.00 70.56 303 GLY A N 1
ATOM 2261 C CA . GLY A 1 303 ? 2.953 -13.164 -18.037 1.00 70.56 303 GLY A CA 1
ATOM 2262 C C . GLY A 1 303 ? 2.291 -13.230 -16.659 1.00 70.56 303 GLY A C 1
ATOM 2263 O O . GLY A 1 303 ? 2.418 -14.243 -15.976 1.00 70.56 303 GLY A O 1
ATOM 2264 N N . MET A 1 304 ? 1.667 -12.133 -16.214 1.00 74.69 304 MET A N 1
ATOM 2265 C CA . MET A 1 304 ? 1.090 -12.035 -14.862 1.00 74.69 304 MET A CA 1
ATOM 2266 C C . MET A 1 304 ? -0.231 -12.809 -14.750 1.00 74.69 304 MET A C 1
ATOM 2268 O O . MET A 1 304 ? -0.344 -13.658 -13.876 1.00 74.69 304 MET A O 1
ATOM 2272 N N . ALA A 1 305 ? -1.161 -12.631 -15.696 1.00 60.94 305 ALA A N 1
ATOM 2273 C CA . ALA A 1 305 ? -2.469 -13.302 -15.687 1.00 60.94 305 ALA A CA 1
ATOM 2274 C C . ALA A 1 305 ? -2.395 -14.844 -15.717 1.00 60.94 305 ALA A C 1
ATOM 2276 O O . ALA A 1 305 ? -3.264 -15.506 -15.167 1.00 60.94 305 ALA A O 1
ATOM 2277 N N . PHE A 1 306 ? -1.347 -15.429 -16.309 1.00 52.50 306 PHE A N 1
ATOM 2278 C CA . PHE A 1 306 ? -1.106 -16.879 -16.265 1.00 52.50 306 PHE A CA 1
ATOM 2279 C C . PHE A 1 306 ? -0.598 -17.378 -14.898 1.00 52.50 306 PHE A C 1
ATOM 2281 O O . PHE A 1 306 ? -0.717 -18.558 -14.587 1.00 52.50 306 PHE A O 1
ATOM 2288 N N . ARG A 1 307 ? 0.014 -16.500 -14.093 1.00 53.69 307 ARG A N 1
ATOM 2289 C CA . ARG A 1 307 ? 0.593 -16.836 -12.779 1.00 53.69 307 ARG A CA 1
ATOM 2290 C C . ARG A 1 307 ? -0.368 -16.592 -11.616 1.00 53.69 307 ARG A C 1
ATOM 2292 O O . ARG A 1 307 ? -0.097 -17.076 -10.525 1.00 53.69 307 ARG A O 1
ATOM 2299 N N . THR A 1 308 ? -1.448 -15.850 -11.848 1.00 55.72 308 THR A N 1
ATOM 2300 C CA . THR A 1 308 ? -2.530 -15.645 -10.884 1.00 55.72 308 THR A CA 1
ATOM 2301 C C . THR A 1 308 ? -3.548 -16.774 -11.028 1.00 55.72 308 THR A C 1
ATOM 2303 O O . THR A 1 308 ? -4.144 -16.947 -12.094 1.00 55.72 308 THR A O 1
ATOM 2306 N N . GLU A 1 309 ? -3.760 -17.551 -9.965 1.00 51.34 309 GLU A N 1
ATOM 2307 C CA . GLU A 1 309 ? -4.784 -18.601 -9.951 1.00 51.34 309 GLU A CA 1
ATOM 2308 C C . GLU A 1 309 ? -6.179 -18.009 -10.228 1.00 51.34 309 GLU A C 1
ATOM 2310 O O . GLU A 1 309 ? -6.500 -16.893 -9.824 1.00 51.34 309 GLU A O 1
ATOM 2315 N N . GLY A 1 310 ? -7.007 -18.726 -10.990 1.00 56.66 310 GLY A N 1
ATOM 2316 C CA . GLY A 1 310 ? -8.368 -18.295 -11.335 1.00 56.66 310 GLY A CA 1
ATOM 2317 C C . GLY A 1 310 ? -8.494 -17.185 -12.394 1.00 56.66 310 GLY A C 1
ATOM 2318 O O . GLY A 1 310 ? -9.537 -17.109 -13.039 1.00 56.66 310 GLY A O 1
ATOM 2319 N N . ALA A 1 311 ? -7.464 -16.380 -12.683 1.00 56.91 311 ALA A N 1
ATOM 2320 C CA . ALA A 1 311 ? -7.583 -15.243 -13.614 1.00 56.91 311 ALA A CA 1
ATOM 2321 C C . ALA A 1 311 ? -8.017 -15.652 -15.042 1.00 56.91 311 ALA A C 1
ATOM 2323 O O . ALA A 1 311 ? -8.901 -15.031 -15.636 1.00 56.91 311 ALA A O 1
ATOM 2324 N N . LEU A 1 312 ? -7.468 -16.752 -15.572 1.00 63.22 312 LEU A N 1
ATOM 2325 C CA . LEU A 1 312 ? -7.881 -17.317 -16.868 1.00 63.22 312 LEU A CA 1
ATOM 2326 C C . LEU A 1 312 ? -9.285 -17.955 -16.823 1.00 63.22 312 LEU A C 1
ATOM 2328 O O . LEU A 1 312 ? -9.985 -17.988 -17.832 1.00 63.22 312 LEU A O 1
ATOM 2332 N N . GLN A 1 313 ? -9.727 -18.427 -15.655 1.00 58.75 313 GLN A N 1
ATOM 2333 C CA . GLN A 1 313 ? -11.075 -18.976 -15.464 1.00 58.75 313 GLN A CA 1
ATOM 2334 C C . GLN A 1 313 ? -12.118 -17.849 -15.378 1.00 58.75 313 GLN A C 1
ATOM 2336 O O . GLN A 1 313 ? -13.212 -17.976 -15.922 1.00 58.75 313 GLN A O 1
ATOM 2341 N N . HIS A 1 314 ? -11.777 -16.717 -14.755 1.00 61.34 314 HIS A N 1
ATOM 2342 C CA . HIS A 1 314 ? -12.600 -15.503 -14.748 1.00 61.34 314 HIS A CA 1
ATOM 2343 C C . HIS A 1 314 ? -12.724 -14.882 -16.145 1.00 61.34 314 HIS A C 1
ATOM 2345 O O . HIS A 1 314 ? -13.806 -14.427 -16.509 1.00 61.34 314 HIS A O 1
ATOM 2351 N N . ALA A 1 315 ? -11.660 -14.932 -16.954 1.00 62.06 315 ALA A N 1
ATOM 2352 C CA . ALA A 1 315 ? -11.712 -14.579 -18.372 1.00 62.06 315 ALA A CA 1
ATOM 2353 C C . ALA A 1 315 ? -12.714 -15.451 -19.147 1.00 62.06 315 ALA A C 1
ATOM 2355 O O . ALA A 1 315 ? -13.617 -14.920 -19.791 1.00 62.06 315 ALA A O 1
ATOM 2356 N N . ALA A 1 316 ? -12.615 -16.778 -19.006 1.00 64.25 316 ALA A N 1
ATOM 2357 C CA . ALA A 1 316 ? -13.522 -17.720 -19.658 1.00 64.25 316 ALA A CA 1
ATOM 2358 C C . ALA A 1 316 ? -14.989 -17.525 -19.225 1.00 64.25 316 ALA A C 1
ATOM 2360 O O . ALA A 1 316 ? -15.880 -17.522 -20.070 1.00 64.25 316 ALA A O 1
ATOM 2361 N N . LYS A 1 317 ? -15.250 -17.261 -17.933 1.00 65.44 317 LYS A N 1
ATOM 2362 C CA . LYS A 1 317 ? -16.593 -16.907 -17.419 1.00 65.44 317 LYS A CA 1
ATOM 2363 C C . LYS A 1 317 ? -17.162 -15.611 -18.018 1.00 65.44 317 LYS A C 1
ATOM 2365 O O . LYS A 1 317 ? -18.374 -15.435 -18.008 1.00 65.44 317 LYS A O 1
ATOM 2370 N N . ARG A 1 318 ? -16.310 -14.714 -18.528 1.00 68.06 318 ARG A N 1
ATOM 2371 C CA . ARG A 1 318 ? -16.686 -13.476 -19.239 1.00 68.06 318 ARG A CA 1
ATOM 2372 C C . ARG A 1 318 ? -16.701 -13.640 -20.771 1.00 68.06 318 ARG A C 1
ATOM 2374 O O . ARG A 1 318 ? -16.841 -12.649 -21.478 1.00 68.06 318 ARG A O 1
ATOM 2381 N N . GLY A 1 319 ? -16.546 -14.866 -21.284 1.00 74.88 319 GLY A N 1
ATOM 2382 C CA . GLY A 1 319 ? -16.502 -15.169 -22.721 1.00 74.88 319 GLY A CA 1
ATOM 2383 C C . GLY A 1 319 ? -15.175 -14.827 -23.413 1.00 74.88 319 GLY A C 1
ATOM 2384 O O . GLY A 1 319 ? -15.068 -14.949 -24.630 1.00 74.88 319 GLY A O 1
ATOM 2385 N N . TRP A 1 320 ? -14.146 -14.400 -22.673 1.00 80.88 320 TRP A N 1
ATOM 2386 C CA . TRP A 1 320 ? -12.884 -13.955 -23.267 1.00 80.88 320 TRP A CA 1
ATOM 2387 C C . TRP A 1 320 ? -11.884 -15.097 -23.399 1.00 80.88 320 TRP A C 1
ATOM 2389 O O . TRP A 1 320 ? -11.541 -15.771 -22.423 1.00 80.88 320 TRP A O 1
ATOM 2399 N N . THR A 1 321 ? -11.337 -15.246 -24.601 1.00 84.38 321 THR A N 1
ATOM 2400 C CA . THR A 1 321 ? -10.206 -16.137 -24.855 1.00 84.38 321 THR A CA 1
ATOM 2401 C C . THR A 1 321 ? -8.905 -15.426 -24.472 1.00 84.38 321 THR A C 1
ATOM 2403 O O . THR A 1 321 ? -8.672 -14.304 -24.920 1.00 84.38 321 THR A O 1
ATOM 2406 N N . PRO A 1 322 ? -8.016 -16.033 -23.667 1.00 86.06 322 PRO A N 1
ATOM 2407 C CA . PRO A 1 322 ? -6.731 -15.419 -23.358 1.00 86.06 322 PRO A CA 1
ATOM 2408 C C . PRO A 1 322 ? -5.853 -15.232 -24.605 1.00 86.06 322 PRO A C 1
ATOM 2410 O O . PRO A 1 322 ? -5.705 -16.144 -25.421 1.00 86.06 322 PRO A O 1
ATOM 2413 N N . PHE A 1 323 ? -5.203 -14.075 -24.734 1.00 88.94 323 PHE A N 1
ATOM 2414 C CA . PHE A 1 323 ? -4.245 -13.818 -25.807 1.00 88.94 323 PHE A CA 1
ATOM 2415 C C . PHE A 1 323 ? -3.059 -14.779 -25.719 1.00 88.94 323 PHE A C 1
ATOM 2417 O O . PHE A 1 323 ? -2.310 -14.804 -24.740 1.00 88.94 323 PHE A O 1
ATOM 2424 N N . THR A 1 324 ? -2.850 -15.543 -26.788 1.00 88.50 324 THR A N 1
ATOM 2425 C CA . THR A 1 324 ? -1.574 -16.219 -27.026 1.00 88.50 324 THR A CA 1
ATOM 2426 C C . THR A 1 324 ? -0.512 -15.189 -27.400 1.00 88.50 324 THR A C 1
ATOM 2428 O O . THR A 1 324 ? -0.834 -14.112 -27.906 1.00 88.50 324 THR A O 1
ATOM 2431 N N . ARG A 1 325 ? 0.768 -15.555 -27.257 1.00 87.31 325 ARG A N 1
ATOM 2432 C CA . ARG A 1 325 ? 1.891 -14.731 -27.723 1.00 87.31 325 ARG A CA 1
ATOM 2433 C C . ARG A 1 325 ? 1.686 -14.218 -29.152 1.00 87.31 325 ARG A C 1
ATOM 2435 O O . ARG A 1 325 ? 1.851 -13.032 -29.416 1.00 87.31 325 ARG A O 1
ATOM 2442 N N . ASN A 1 326 ? 1.299 -15.113 -30.061 1.00 86.19 326 ASN A N 1
ATOM 2443 C CA . ASN A 1 326 ? 1.155 -14.797 -31.480 1.00 86.19 326 ASN A CA 1
ATOM 2444 C C . ASN A 1 326 ? -0.065 -13.908 -31.756 1.00 86.19 326 ASN A C 1
ATOM 2446 O O . ASN A 1 326 ? 0.050 -12.971 -32.542 1.00 86.19 326 ASN A O 1
ATOM 2450 N N . SER A 1 327 ? -1.214 -14.167 -31.116 1.00 89.44 327 SER A N 1
ATOM 2451 C CA . SER A 1 327 ? -2.418 -13.357 -31.342 1.00 89.44 327 SER A CA 1
ATOM 2452 C C . SER A 1 327 ? -2.285 -11.950 -30.753 1.00 89.44 327 SER A C 1
ATOM 2454 O O . SER A 1 327 ? -2.597 -10.981 -31.440 1.00 89.44 327 SER A O 1
ATOM 2456 N N . GLY A 1 328 ? -1.732 -11.808 -29.544 1.00 91.81 328 GLY A N 1
ATOM 2457 C CA . GLY A 1 328 ? -1.504 -10.495 -28.930 1.00 91.81 328 GLY A CA 1
ATOM 2458 C C . GLY A 1 328 ? -0.461 -9.652 -29.676 1.00 91.81 328 GLY A C 1
ATOM 2459 O O . GLY A 1 328 ? -0.700 -8.482 -29.965 1.00 91.81 328 GLY A O 1
ATOM 2460 N N . LEU A 1 329 ? 0.666 -10.244 -30.090 1.00 93.31 329 LEU A N 1
ATOM 2461 C CA . LEU A 1 329 ? 1.660 -9.534 -30.911 1.00 93.31 329 LEU A CA 1
ATOM 2462 C C . LEU A 1 329 ? 1.152 -9.211 -32.327 1.00 93.31 329 LEU A C 1
ATOM 2464 O O . LEU A 1 329 ? 1.576 -8.213 -32.905 1.00 93.31 329 LEU A O 1
ATOM 2468 N N . GLY A 1 330 ? 0.235 -10.015 -32.875 1.00 91.31 330 GLY A N 1
ATOM 2469 C CA . GLY A 1 330 ? -0.463 -9.701 -34.125 1.00 91.31 330 GLY A CA 1
ATOM 2470 C C . GLY A 1 330 ? -1.362 -8.467 -34.002 1.00 91.31 330 GLY A C 1
ATOM 2471 O O . GLY A 1 330 ? -1.366 -7.626 -34.897 1.00 91.31 330 GLY A O 1
ATOM 2472 N N . VAL A 1 331 ? -2.062 -8.309 -32.872 1.00 92.00 331 VAL A N 1
ATOM 2473 C CA . VAL A 1 331 ? -2.832 -7.089 -32.566 1.00 92.00 331 VAL A CA 1
ATOM 2474 C C . VAL A 1 331 ? -1.909 -5.878 -32.402 1.00 92.00 331 VAL A C 1
ATOM 2476 O O . VAL A 1 331 ? -2.203 -4.824 -32.958 1.00 92.00 331 VAL A O 1
ATOM 2479 N N . LEU A 1 332 ? -0.768 -6.021 -31.715 1.00 93.62 332 LEU A N 1
ATOM 2480 C CA . LEU A 1 332 ? 0.221 -4.942 -31.582 1.00 93.62 332 LEU A CA 1
ATOM 2481 C C . LEU A 1 332 ? 0.762 -4.473 -32.947 1.00 93.62 332 LEU A C 1
ATOM 2483 O O . LEU A 1 332 ? 0.808 -3.274 -33.214 1.00 93.62 332 LEU A O 1
ATOM 2487 N N . ASP A 1 333 ? 1.142 -5.414 -33.814 1.00 91.44 333 ASP A N 1
ATOM 2488 C CA . ASP A 1 333 ? 1.619 -5.128 -35.173 1.00 91.44 333 ASP A CA 1
ATOM 2489 C C . ASP A 1 333 ? 0.538 -4.435 -36.025 1.00 91.44 333 ASP A C 1
ATOM 2491 O O . ASP A 1 333 ? 0.830 -3.450 -36.704 1.00 91.44 333 ASP A O 1
ATOM 2495 N N . LEU A 1 334 ? -0.721 -4.881 -35.934 1.00 89.44 334 LEU A N 1
ATOM 2496 C CA . LEU A 1 334 ? -1.853 -4.256 -36.625 1.00 89.44 334 LEU A CA 1
ATOM 2497 C C . LEU A 1 334 ? -2.107 -2.817 -36.152 1.00 89.44 334 LEU A C 1
ATOM 2499 O O . LEU A 1 334 ? -2.255 -1.926 -36.988 1.00 89.44 334 LEU A O 1
ATOM 2503 N N . LEU A 1 335 ? -2.146 -2.584 -34.836 1.00 91.12 335 LEU A N 1
ATOM 2504 C CA . LEU A 1 335 ? -2.390 -1.258 -34.257 1.00 91.12 335 LEU A CA 1
ATOM 2505 C C . LEU A 1 335 ? -1.299 -0.261 -34.663 1.00 91.12 335 LEU A C 1
ATOM 2507 O O . LEU A 1 335 ? -1.615 0.851 -35.085 1.00 91.12 335 LEU A O 1
ATOM 2511 N N . LEU A 1 336 ? -0.028 -0.678 -34.631 1.00 89.56 336 LEU A N 1
ATOM 2512 C CA . LEU A 1 336 ? 1.088 0.149 -35.096 1.00 89.56 336 LEU A CA 1
ATOM 2513 C C . LEU A 1 336 ? 0.991 0.458 -36.598 1.00 89.56 336 LEU A C 1
ATOM 2515 O O . LEU A 1 336 ? 1.125 1.616 -36.984 1.00 89.56 336 LEU A O 1
ATOM 2519 N N . ARG A 1 337 ? 0.687 -0.531 -37.451 1.00 85.94 337 ARG A N 1
ATOM 2520 C CA . ARG A 1 337 ? 0.508 -0.313 -38.904 1.00 85.94 337 ARG A CA 1
ATOM 2521 C C . ARG A 1 337 ? -0.679 0.589 -39.249 1.00 85.94 337 ARG A C 1
ATOM 2523 O O . ARG A 1 337 ? -0.651 1.250 -40.282 1.00 85.94 337 ARG A O 1
ATOM 2530 N N . CYS A 1 338 ? -1.712 0.613 -38.410 1.00 86.19 338 CYS A N 1
ATOM 2531 C CA . CYS A 1 338 ? -2.858 1.510 -38.568 1.00 86.19 338 CYS A CA 1
ATOM 2532 C C . CYS A 1 338 ? -2.630 2.898 -37.946 1.00 86.19 338 CYS A C 1
ATOM 2534 O O . CYS A 1 338 ? -3.549 3.709 -37.952 1.00 86.19 338 CYS A O 1
ATOM 2536 N N . GLY A 1 339 ? -1.442 3.183 -37.395 1.00 85.81 339 GLY A N 1
ATOM 2537 C CA . GLY A 1 339 ? -1.165 4.461 -36.734 1.00 85.81 339 GLY A CA 1
ATOM 2538 C C . GLY A 1 339 ? -2.056 4.727 -35.519 1.00 85.81 339 GLY A C 1
ATOM 2539 O O . GLY A 1 339 ? -2.372 5.881 -35.242 1.00 85.81 339 GLY A O 1
ATOM 2540 N N . ALA A 1 340 ? -2.498 3.674 -34.822 1.00 87.56 340 ALA A N 1
ATOM 2541 C CA . ALA A 1 340 ? -3.372 3.810 -33.663 1.00 87.56 340 ALA A CA 1
ATOM 2542 C C . ALA A 1 340 ? -2.696 4.644 -32.561 1.00 87.56 340 ALA A C 1
ATOM 2544 O O . ALA A 1 340 ? -1.516 4.459 -32.258 1.00 87.56 340 ALA A O 1
ATOM 2545 N N . GLN A 1 341 ? -3.472 5.537 -31.951 1.00 89.06 341 GLN A N 1
ATOM 2546 C CA . GLN A 1 341 ? -3.032 6.471 -30.918 1.00 89.06 341 GLN A CA 1
ATOM 2547 C C . GLN A 1 341 ? -4.116 6.660 -29.854 1.00 89.06 341 GLN A C 1
ATOM 2549 O O . GLN A 1 341 ? -5.261 6.247 -30.048 1.00 89.06 341 GLN A O 1
ATOM 2554 N N . GLY A 1 342 ? -3.763 7.286 -28.732 1.00 91.06 342 GLY A N 1
ATOM 2555 C CA . GLY A 1 342 ? -4.656 7.401 -27.582 1.00 91.06 342 GLY A CA 1
ATOM 2556 C C . GLY A 1 342 ? -4.765 6.068 -26.843 1.00 91.06 342 GLY A C 1
ATOM 2557 O O . GLY A 1 342 ? -3.780 5.331 -26.741 1.00 91.06 342 GLY A O 1
ATOM 2558 N N . THR A 1 343 ? -5.953 5.744 -26.334 1.00 93.44 343 THR A N 1
ATOM 2559 C CA . THR A 1 343 ? -6.196 4.490 -25.605 1.00 93.44 343 THR A CA 1
ATOM 2560 C C . THR A 1 343 ? -7.060 3.522 -26.413 1.00 93.44 343 THR A C 1
ATOM 2562 O O . THR A 1 343 ? -8.112 3.892 -26.925 1.00 93.44 343 THR A O 1
ATOM 2565 N N . THR A 1 344 ? -6.633 2.261 -26.524 1.00 93.88 344 THR A N 1
ATOM 2566 C CA . THR A 1 344 ? -7.349 1.199 -27.254 1.00 93.88 344 THR A CA 1
ATOM 2567 C C . THR A 1 344 ? -7.574 -0.029 -26.373 1.00 93.88 344 THR A C 1
ATOM 2569 O O . THR A 1 344 ? -6.632 -0.566 -25.793 1.00 93.88 344 THR A O 1
ATOM 2572 N N . CYS A 1 345 ? -8.816 -0.517 -26.322 1.00 93.69 345 CYS A N 1
ATOM 2573 C CA . CYS A 1 345 ? -9.178 -1.764 -25.649 1.00 93.69 345 CYS A CA 1
ATOM 2574 C C . CYS A 1 345 ? -8.979 -2.971 -26.574 1.00 93.69 345 CYS A C 1
ATOM 2576 O O . CYS A 1 345 ? -9.541 -3.022 -27.669 1.00 93.69 345 CYS A O 1
ATOM 2578 N N . ALA A 1 346 ? -8.182 -3.948 -26.134 1.00 92.25 346 ALA A N 1
ATOM 2579 C CA . ALA A 1 346 ? -7.885 -5.165 -26.880 1.00 92.25 346 ALA A CA 1
ATOM 2580 C C . ALA A 1 346 ? -8.437 -6.391 -26.139 1.00 92.25 346 ALA A C 1
ATOM 2582 O O . ALA A 1 346 ? -7.829 -6.879 -25.187 1.00 92.25 346 ALA A O 1
ATOM 2583 N N . LEU A 1 347 ? -9.573 -6.912 -26.605 1.00 87.06 347 LEU A N 1
ATOM 2584 C CA . LEU A 1 347 ? -10.199 -8.152 -26.136 1.00 87.06 347 LEU A CA 1
ATOM 2585 C C . LEU A 1 347 ? -10.235 -9.189 -27.263 1.00 87.06 347 LEU A C 1
ATOM 2587 O O . LEU A 1 347 ? -10.366 -8.834 -28.434 1.00 87.06 347 LEU A O 1
ATOM 2591 N N . HIS A 1 348 ? -10.130 -10.468 -26.907 1.00 80.56 348 HIS A N 1
ATOM 2592 C CA . HIS A 1 348 ? -10.242 -11.579 -27.848 1.00 80.56 348 HIS A CA 1
ATOM 2593 C C . HIS A 1 348 ? -11.499 -12.385 -27.530 1.00 80.56 348 HIS A C 1
ATOM 2595 O O . HIS A 1 348 ? -11.564 -13.110 -26.537 1.00 80.56 348 HIS A O 1
ATOM 2601 N N . ASP A 1 349 ? -12.501 -12.227 -28.388 1.00 68.94 349 ASP A N 1
ATOM 2602 C CA . ASP A 1 349 ? -13.734 -13.005 -28.342 1.00 68.94 349 ASP A CA 1
ATOM 2603 C C . ASP A 1 349 ? -13.469 -14.454 -28.791 1.00 68.94 349 ASP A C 1
ATOM 2605 O O . ASP A 1 349 ? -12.630 -14.687 -29.673 1.00 68.94 349 ASP A O 1
ATOM 2609 N N . GLY A 1 350 ? -14.130 -15.417 -28.147 1.00 48.09 350 GLY A N 1
ATOM 2610 C CA . GLY A 1 350 ? -13.936 -16.851 -28.369 1.00 48.09 350 GLY A CA 1
ATOM 2611 C C . GLY A 1 350 ? -14.699 -17.423 -29.562 1.00 48.09 350 GLY A C 1
ATOM 2612 O O . GLY A 1 350 ? -14.311 -18.474 -30.076 1.00 48.09 350 GLY A O 1
ATOM 2613 N N . GLU A 1 351 ? -15.736 -16.738 -30.047 1.00 40.69 351 GLU A N 1
ATOM 2614 C CA . GLU A 1 351 ? -16.563 -17.234 -31.150 1.00 40.69 351 GLU A CA 1
ATOM 2615 C C . GLU A 1 351 ? -16.279 -16.510 -32.470 1.00 40.69 351 GLU A C 1
ATOM 2617 O O . GLU A 1 351 ? -16.912 -15.522 -32.833 1.00 40.69 351 GLU A O 1
ATOM 2622 N N . CYS A 1 352 ? -15.371 -17.074 -33.271 1.00 31.28 352 CYS A N 1
ATOM 2623 C CA . CYS A 1 352 ? -15.311 -16.766 -34.703 1.00 31.28 352 CYS A CA 1
ATOM 2624 C C . CYS A 1 352 ? -16.232 -17.715 -35.494 1.00 31.28 352 CYS A C 1
ATOM 2626 O O . CYS A 1 352 ? -15.792 -18.485 -36.351 1.00 31.28 352 CYS A O 1
ATOM 2628 N N . GLY A 1 353 ? -17.528 -17.671 -35.171 1.00 28.22 353 GLY A N 1
ATOM 2629 C CA . GLY A 1 353 ? -18.594 -18.202 -36.018 1.00 28.22 353 GLY A CA 1
ATOM 2630 C C . GLY A 1 353 ? -18.865 -17.232 -37.171 1.00 28.22 353 GLY A C 1
ATOM 2631 O O . GLY A 1 353 ? -19.002 -16.029 -36.963 1.00 28.22 353 GLY A O 1
ATOM 2632 N N . ALA A 1 354 ? -18.903 -17.728 -38.407 1.00 32.41 354 ALA A N 1
ATOM 2633 C CA . ALA A 1 354 ? -19.068 -16.866 -39.574 1.00 32.41 354 ALA A CA 1
ATOM 2634 C C . ALA A 1 354 ? -20.497 -16.299 -39.681 1.00 32.41 354 ALA A C 1
ATOM 2636 O O . ALA A 1 354 ? -21.440 -17.057 -39.889 1.00 32.41 354 ALA A O 1
ATOM 2637 N N . GLY A 1 355 ? -20.619 -14.968 -39.664 1.00 35.31 355 GLY A N 1
ATOM 2638 C CA . GLY A 1 355 ? -21.821 -14.235 -40.079 1.00 35.31 355 GLY A CA 1
ATOM 2639 C C . GLY A 1 355 ? -22.905 -14.102 -39.006 1.00 35.31 355 GLY A C 1
ATOM 2640 O O . GLY A 1 355 ? -23.750 -14.978 -38.854 1.00 35.31 355 GLY A O 1
ATOM 2641 N N . GLY A 1 356 ? -22.932 -12.947 -38.341 1.00 25.61 356 GLY A N 1
ATOM 2642 C CA . GLY A 1 356 ? -24.006 -12.541 -37.437 1.00 25.61 356 GLY A CA 1
ATOM 2643 C C . GLY A 1 356 ? -23.894 -11.054 -37.116 1.00 25.61 356 GLY A C 1
ATOM 2644 O O . GLY A 1 356 ? -23.045 -10.659 -36.321 1.00 25.61 356 GLY A O 1
ATOM 2645 N N . ASP A 1 357 ? -24.723 -10.233 -37.762 1.00 31.66 357 ASP A N 1
ATOM 2646 C CA . ASP A 1 357 ? -24.916 -8.840 -37.361 1.00 31.66 357 ASP A CA 1
ATOM 2647 C C . ASP A 1 357 ? -25.781 -8.820 -36.094 1.00 31.66 357 ASP A C 1
ATOM 2649 O O . ASP A 1 357 ? -26.939 -9.237 -36.119 1.00 31.66 357 ASP A O 1
ATOM 2653 N N . CYS A 1 358 ? -25.212 -8.346 -34.986 1.00 24.73 358 CYS A N 1
ATOM 2654 C CA . CYS A 1 358 ? -25.899 -8.234 -33.700 1.00 24.73 358 CYS A CA 1
ATOM 2655 C C . CYS A 1 358 ? -26.155 -6.757 -33.367 1.00 24.73 358 CYS A C 1
ATOM 2657 O O . CYS A 1 358 ? -25.410 -6.147 -32.600 1.00 24.73 358 CYS A O 1
ATOM 2659 N N . GLU A 1 359 ? -27.208 -6.184 -33.953 1.00 32.88 359 GLU A N 1
ATOM 2660 C CA . GLU A 1 359 ? -27.879 -5.003 -33.393 1.00 32.88 359 GLU A CA 1
ATOM 2661 C C . GLU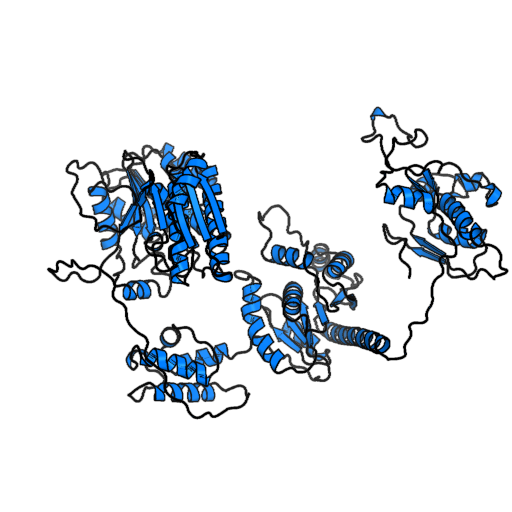 A 1 359 ? -28.838 -5.452 -32.273 1.00 32.88 359 GLU A C 1
ATOM 2663 O O . GLU A 1 359 ? -29.522 -6.467 -32.415 1.00 32.88 359 GLU A O 1
ATOM 2668 N N . GLY A 1 360 ? -28.917 -4.704 -31.167 1.00 24.81 360 GLY A N 1
ATOM 2669 C CA . GLY A 1 360 ? -29.860 -4.987 -30.078 1.00 24.81 360 GLY A CA 1
ATOM 2670 C C . GLY A 1 360 ? -29.725 -4.027 -28.893 1.00 24.81 360 GLY A C 1
ATOM 2671 O O . GLY A 1 360 ? -28.669 -3.967 -28.269 1.00 24.81 360 GLY A O 1
ATOM 2672 N N . GLU A 1 361 ? -30.793 -3.274 -28.605 1.00 23.22 361 GLU A N 1
ATOM 2673 C CA . GLU A 1 361 ? -30.888 -2.302 -27.500 1.00 23.22 361 GLU A CA 1
ATOM 2674 C C . GLU A 1 361 ? -31.451 -2.946 -26.184 1.00 23.22 361 GLU A C 1
ATOM 2676 O O . GLU A 1 361 ? -31.092 -4.094 -25.921 1.00 23.22 361 GLU A O 1
ATOM 2681 N N . PRO A 1 362 ? -32.203 -2.286 -25.258 1.00 33.03 362 PRO A N 1
ATOM 2682 C CA . PRO A 1 362 ? -31.801 -2.285 -23.846 1.00 33.03 362 PRO A CA 1
ATOM 2683 C C . PRO A 1 362 ? -32.799 -2.944 -22.862 1.00 33.03 362 PRO A C 1
ATOM 2685 O O . PRO A 1 362 ? -33.932 -3.255 -23.204 1.00 33.03 362 PRO A O 1
ATOM 2688 N N . SER A 1 363 ? -32.344 -3.092 -21.609 1.00 31.41 363 SER A N 1
ATOM 2689 C CA . SER A 1 363 ? -33.074 -3.309 -20.339 1.00 31.41 363 SER A CA 1
ATOM 2690 C C . SER A 1 363 ? -34.503 -3.881 -20.343 1.00 31.41 363 SER A C 1
ATOM 2692 O O . SER A 1 363 ? -35.453 -3.192 -20.709 1.00 31.41 363 SER A O 1
ATOM 2694 N N . GLU A 1 364 ? -34.694 -5.018 -19.658 1.00 21.81 364 GLU A N 1
ATOM 2695 C CA . GLU A 1 364 ? -35.996 -5.384 -19.075 1.00 21.81 364 GLU A CA 1
ATOM 2696 C C . GLU A 1 364 ? -35.904 -5.898 -17.625 1.00 21.81 364 GLU A C 1
ATOM 2698 O O . GLU A 1 364 ? -34.877 -6.400 -17.167 1.00 21.81 364 GLU A O 1
ATOM 2703 N N . VAL A 1 365 ? -37.005 -5.712 -16.892 1.00 33.47 365 VAL A N 1
ATOM 2704 C CA . VAL A 1 365 ? -37.177 -5.969 -15.451 1.00 33.47 365 VAL A CA 1
ATOM 2705 C C . VAL A 1 365 ? -37.584 -7.423 -15.194 1.00 33.47 365 VAL A C 1
ATOM 2707 O O . VAL A 1 365 ? -38.456 -7.941 -15.887 1.00 33.47 365 VAL A O 1
ATOM 2710 N N . VAL A 1 366 ? -37.069 -8.053 -14.128 1.00 24.69 366 VAL A N 1
ATOM 2711 C CA . VAL A 1 366 ? -37.556 -9.363 -13.645 1.00 24.69 366 VAL A CA 1
ATOM 2712 C C . VAL A 1 366 ? -37.947 -9.297 -12.161 1.00 24.69 366 VAL A C 1
ATOM 2714 O O . VAL A 1 366 ? -37.307 -8.620 -11.363 1.00 24.69 366 VAL A O 1
ATOM 2717 N N . GLN A 1 367 ? -39.057 -9.959 -11.821 1.00 22.27 367 GLN A N 1
ATOM 2718 C CA . GLN A 1 367 ? -39.785 -9.857 -10.547 1.00 22.27 367 GLN A CA 1
ATOM 2719 C C . GLN A 1 367 ? -39.335 -10.876 -9.479 1.00 22.27 367 GLN A C 1
ATOM 2721 O O . GLN A 1 367 ? -38.831 -11.950 -9.803 1.00 22.27 367 GLN A O 1
ATOM 2726 N N . GLU A 1 368 ? -39.629 -10.583 -8.206 1.00 28.09 368 GLU A N 1
ATOM 2727 C CA . GLU A 1 368 ? -39.538 -11.533 -7.082 1.00 28.09 368 GLU A CA 1
ATOM 2728 C C . GLU A 1 368 ? -40.530 -12.716 -7.187 1.00 28.09 368 GLU A C 1
ATOM 2730 O O . GLU A 1 368 ? -41.690 -12.522 -7.568 1.00 28.09 368 GLU A O 1
ATOM 2735 N N . PRO A 1 369 ? -40.152 -13.909 -6.684 1.00 23.48 369 PRO A N 1
ATOM 2736 C CA . PRO A 1 369 ? -41.094 -14.933 -6.222 1.00 23.48 369 PRO A CA 1
ATOM 2737 C C . PRO A 1 369 ? -41.074 -15.162 -4.692 1.00 23.48 369 PRO A C 1
ATOM 2739 O O . PRO A 1 369 ? -40.089 -14.932 -3.998 1.00 23.48 369 PRO A O 1
ATOM 2742 N N . ARG A 1 370 ? -42.209 -15.650 -4.168 1.00 20.94 370 ARG A N 1
ATOM 2743 C CA . ARG A 1 370 ? -42.553 -15.776 -2.733 1.00 20.94 370 ARG A CA 1
ATOM 2744 C C . ARG A 1 370 ? -41.996 -17.022 -2.019 1.00 20.94 370 ARG A C 1
ATOM 2746 O O . ARG A 1 370 ? -41.689 -18.030 -2.639 1.00 20.94 370 ARG A O 1
ATOM 2753 N N . ALA A 1 371 ? -42.014 -16.967 -0.683 1.00 26.77 371 ALA A N 1
ATOM 2754 C CA . ALA A 1 371 ? -41.553 -18.010 0.240 1.00 26.77 371 ALA A CA 1
ATOM 2755 C C . ALA A 1 371 ? -42.541 -19.169 0.538 1.00 26.77 371 ALA A C 1
ATOM 2757 O O . ALA A 1 371 ? -43.747 -18.952 0.678 1.00 26.77 371 ALA A O 1
ATOM 2758 N N . SER A 1 372 ? -41.978 -20.367 0.772 1.00 21.56 372 SER A N 1
ATOM 2759 C CA . SER A 1 372 ? -42.538 -21.541 1.490 1.00 21.56 372 SER A CA 1
ATOM 2760 C C . SER A 1 372 ? -41.459 -22.643 1.594 1.00 21.56 372 SER A C 1
ATOM 2762 O O . SER A 1 372 ? -40.715 -22.797 0.635 1.00 21.56 372 SER A O 1
ATOM 2764 N N . SER A 1 373 ? -41.313 -23.480 2.633 1.00 21.52 373 SER A N 1
ATOM 2765 C CA . SER A 1 373 ? -41.916 -23.557 3.984 1.00 21.52 373 SER A CA 1
ATOM 2766 C C . SER A 1 373 ? -41.098 -24.531 4.872 1.00 21.52 373 SER A C 1
ATOM 2768 O O . SER A 1 373 ? -40.453 -25.428 4.342 1.00 21.52 373 SER A O 1
ATOM 2770 N N . ALA A 1 374 ? -41.120 -24.389 6.207 1.00 22.17 374 ALA A N 1
ATOM 2771 C CA . ALA A 1 374 ? -40.178 -25.067 7.121 1.00 22.17 374 ALA A CA 1
ATOM 2772 C C . ALA A 1 374 ? -40.564 -26.488 7.602 1.00 22.17 374 ALA A C 1
ATOM 2774 O O . ALA A 1 374 ? -41.745 -26.741 7.848 1.00 22.17 374 ALA A O 1
ATOM 2775 N N . SER A 1 375 ? -39.547 -27.323 7.907 1.00 21.25 375 SER A N 1
ATOM 2776 C CA . SER A 1 375 ? -39.312 -28.116 9.161 1.00 21.25 375 SER A CA 1
ATOM 2777 C C . SER A 1 375 ? -38.608 -29.470 8.883 1.00 21.25 375 SER A C 1
ATOM 2779 O O . SER A 1 375 ? -38.747 -29.955 7.764 1.00 21.25 375 SER A O 1
ATOM 2781 N N . PRO A 1 376 ? -37.958 -30.164 9.859 1.00 24.08 376 PRO A N 1
ATOM 2782 C CA . PRO A 1 376 ? -37.651 -29.819 11.259 1.00 24.08 376 PRO A CA 1
ATOM 2783 C C . PRO A 1 376 ? -36.140 -29.901 11.618 1.00 24.08 376 PRO A C 1
ATOM 2785 O O . PRO A 1 376 ? -35.316 -30.365 10.838 1.00 24.08 376 PRO A O 1
ATOM 2788 N N . SER A 1 377 ? -35.767 -29.497 12.839 1.00 23.50 377 SER A N 1
ATOM 2789 C CA . SER A 1 377 ? -34.373 -29.497 13.319 1.00 23.50 377 SER A CA 1
ATOM 2790 C C . SER A 1 377 ? -33.928 -30.792 14.021 1.00 23.50 377 SER A C 1
ATOM 2792 O O . SER A 1 377 ? -34.686 -31.413 14.766 1.00 23.50 377 SER A O 1
ATOM 2794 N N . MET A 1 378 ? -32.639 -31.123 13.890 1.00 21.78 378 MET A N 1
ATOM 2795 C CA . MET A 1 378 ? -31.888 -31.953 14.842 1.00 21.78 378 MET A CA 1
ATOM 2796 C C . MET A 1 378 ? -30.620 -31.205 15.276 1.00 21.78 378 MET A C 1
ATOM 2798 O O . MET A 1 378 ? -29.948 -30.586 14.457 1.00 21.78 378 MET A O 1
ATOM 2802 N N . LYS A 1 379 ? -30.287 -31.256 16.571 1.00 34.00 379 LYS A N 1
ATOM 2803 C CA . LYS A 1 379 ? -29.015 -30.747 17.113 1.00 34.00 379 LYS A CA 1
ATOM 2804 C C . LYS A 1 379 ? -28.020 -31.900 17.280 1.00 34.00 379 LYS A C 1
ATOM 2806 O O . LYS A 1 379 ? -28.397 -32.901 17.887 1.00 34.00 379 LYS A O 1
ATOM 2811 N N . PRO A 1 380 ? -26.750 -31.713 16.897 1.00 29.06 380 PRO A N 1
ATOM 2812 C CA . PRO A 1 380 ? -25.620 -32.353 17.568 1.00 29.06 380 PRO A CA 1
ATOM 2813 C C . PRO A 1 380 ? -24.927 -31.387 18.544 1.00 29.06 380 PRO A C 1
ATOM 2815 O O . PRO A 1 380 ? -24.985 -30.166 18.393 1.00 29.06 380 PRO A O 1
ATOM 2818 N N . SER A 1 381 ? -24.307 -31.954 19.575 1.00 28.20 381 SER A N 1
ATOM 2819 C CA . SER A 1 381 ? -23.582 -31.267 20.651 1.00 28.20 381 SER A CA 1
ATOM 2820 C C . SER A 1 381 ? -22.144 -30.900 20.277 1.00 28.20 381 SER A C 1
ATOM 2822 O O . SER A 1 381 ? -21.559 -31.510 19.387 1.00 28.20 381 SER A O 1
ATOM 2824 N N . ALA A 1 382 ? -21.552 -29.968 21.029 1.00 33.84 382 ALA A N 1
ATOM 2825 C CA . ALA A 1 382 ? -20.124 -29.677 20.975 1.00 33.84 382 ALA A CA 1
ATOM 2826 C C . ALA A 1 382 ? -19.289 -30.875 21.472 1.00 33.84 382 ALA A C 1
ATOM 2828 O O . ALA A 1 382 ? -19.261 -31.175 22.664 1.00 33.84 382 ALA A O 1
ATOM 2829 N N . VAL A 1 383 ? -18.625 -31.539 20.531 1.00 37.00 383 VAL A N 1
ATOM 2830 C CA . VAL A 1 383 ? -17.455 -32.413 20.699 1.00 37.00 383 VAL A CA 1
ATOM 2831 C C . VAL A 1 383 ? -16.569 -32.126 19.482 1.00 37.00 383 VAL A C 1
ATOM 2833 O O . VAL A 1 383 ? -17.105 -31.839 18.409 1.00 37.00 383 VAL A O 1
ATOM 2836 N N . GLU A 1 384 ? -15.243 -32.161 19.629 1.00 49.78 384 GLU A N 1
ATOM 2837 C CA . GLU A 1 384 ? -14.322 -32.061 18.488 1.00 49.78 384 GLU A CA 1
ATOM 2838 C C . GLU A 1 384 ? -14.637 -33.175 17.480 1.00 49.78 384 GLU A C 1
ATOM 2840 O O . GLU A 1 384 ? -14.409 -34.353 17.750 1.00 49.78 384 GLU A O 1
ATOM 2845 N N . ALA A 1 385 ? -15.213 -32.807 16.333 1.00 57.38 385 ALA A N 1
ATOM 2846 C CA . ALA A 1 385 ? -15.619 -33.775 15.325 1.00 57.38 385 ALA A CA 1
ATOM 2847 C C . ALA A 1 385 ? -14.375 -34.377 14.664 1.00 57.38 385 ALA A C 1
ATOM 2849 O O . ALA A 1 385 ? -13.584 -33.670 14.034 1.00 57.38 385 ALA A O 1
ATOM 2850 N N . SER A 1 386 ? -14.217 -35.693 14.779 1.00 70.69 386 SER A N 1
ATOM 2851 C CA . SER A 1 386 ? -13.158 -36.421 14.086 1.00 70.69 386 SER A CA 1
ATOM 2852 C C . SER A 1 386 ? -13.312 -36.299 12.564 1.00 70.69 386 SER A C 1
ATOM 2854 O O . SER A 1 386 ? -14.414 -36.101 12.048 1.00 70.69 386 SER A O 1
ATOM 2856 N N . TYR A 1 387 ? -12.214 -36.461 11.816 1.00 74.62 387 TYR A N 1
ATOM 2857 C CA . TYR A 1 387 ? -12.247 -36.383 10.348 1.00 74.62 387 TYR A CA 1
ATOM 2858 C C . TYR A 1 387 ? -13.292 -37.328 9.725 1.00 74.62 387 TYR A C 1
ATOM 2860 O O . TYR A 1 387 ? -13.971 -36.942 8.780 1.00 74.62 387 TYR A O 1
ATOM 2868 N N . GLU A 1 388 ? -13.486 -38.529 10.282 1.00 76.75 388 GLU A N 1
ATOM 2869 C CA . GLU A 1 388 ? -14.510 -39.479 9.818 1.00 76.75 388 GLU A CA 1
ATOM 2870 C C . GLU A 1 388 ? -15.946 -39.006 10.101 1.00 76.75 388 GLU A C 1
ATOM 2872 O O . GLU A 1 388 ? -16.848 -39.253 9.298 1.00 76.75 388 GLU A O 1
ATOM 2877 N N . GLU A 1 389 ? -16.181 -38.277 11.196 1.00 78.69 389 GLU A N 1
ATOM 2878 C CA . GLU A 1 389 ? -17.481 -37.654 11.468 1.00 78.69 389 GLU A CA 1
ATOM 2879 C C . GLU A 1 389 ? -17.734 -36.474 10.528 1.00 78.69 389 GLU A C 1
ATOM 2881 O O . GLU A 1 389 ? -18.822 -36.380 9.959 1.00 78.69 389 GLU A O 1
ATOM 2886 N N . VAL A 1 390 ? -16.737 -35.613 10.292 1.00 81.31 390 VAL A N 1
ATOM 2887 C CA . VAL A 1 390 ? -16.828 -34.531 9.295 1.00 81.31 390 VAL A CA 1
ATOM 2888 C C . VAL A 1 390 ? -17.102 -35.118 7.907 1.00 81.31 390 VAL A C 1
ATOM 2890 O O . VAL A 1 390 ? -18.068 -34.720 7.259 1.00 81.31 390 VAL A O 1
ATOM 2893 N N . LEU A 1 391 ? -16.336 -36.126 7.484 1.00 85.06 391 LEU A N 1
ATOM 2894 C CA . LEU A 1 391 ? -16.507 -36.826 6.209 1.00 85.06 391 LEU A CA 1
ATOM 2895 C C . LEU A 1 391 ? -17.897 -37.470 6.089 1.00 85.06 391 LEU A C 1
ATOM 2897 O O . LEU A 1 391 ? -18.569 -37.307 5.072 1.00 85.06 391 LEU A O 1
ATOM 2901 N N . GLY A 1 392 ? -18.375 -38.140 7.141 1.00 81.50 392 GLY A N 1
ATOM 2902 C CA . GLY A 1 392 ? -19.726 -38.699 7.199 1.00 81.50 392 GLY A CA 1
ATOM 2903 C C . GLY A 1 392 ? -20.831 -37.642 7.085 1.00 81.50 392 GLY A C 1
ATOM 2904 O O . GLY A 1 392 ? -21.865 -37.906 6.470 1.00 81.50 392 GLY A O 1
ATOM 2905 N N . ARG A 1 393 ? -20.620 -36.437 7.624 1.00 87.31 393 ARG A N 1
ATOM 2906 C CA . ARG A 1 393 ? -21.558 -35.307 7.508 1.00 87.31 393 ARG A CA 1
ATOM 2907 C C . ARG A 1 393 ? -21.545 -34.693 6.105 1.00 87.31 393 ARG A C 1
ATOM 2909 O O . ARG A 1 393 ? -22.622 -34.524 5.536 1.00 87.31 393 ARG A O 1
ATOM 2916 N N . VAL A 1 394 ? -20.367 -34.458 5.513 1.00 87.94 394 VAL A N 1
ATOM 2917 C CA . VAL A 1 394 ? -20.240 -33.961 4.126 1.00 87.94 394 VAL A CA 1
ATOM 2918 C C . VAL A 1 394 ? -20.885 -34.940 3.138 1.00 87.94 394 VAL A C 1
ATOM 2920 O O . VAL A 1 394 ? -21.687 -34.504 2.318 1.00 87.94 394 VAL A O 1
ATOM 2923 N N . ARG A 1 395 ? -20.645 -36.257 3.266 1.00 89.25 395 ARG A N 1
ATOM 2924 C CA . ARG A 1 395 ? -21.311 -37.292 2.442 1.00 89.25 395 ARG A CA 1
ATOM 2925 C C . ARG A 1 395 ? -22.837 -37.164 2.455 1.00 89.25 395 ARG A C 1
ATOM 2927 O O . ARG A 1 395 ? -23.455 -37.184 1.397 1.00 89.25 395 ARG A O 1
ATOM 2934 N N . ARG A 1 396 ? -23.453 -37.016 3.638 1.00 86.12 396 ARG A N 1
ATOM 2935 C CA . ARG A 1 396 ? -24.920 -36.879 3.760 1.00 86.12 396 ARG A CA 1
ATOM 2936 C C . ARG A 1 396 ? -25.447 -35.617 3.088 1.00 86.12 396 ARG A C 1
ATOM 2938 O O . ARG A 1 396 ? -26.510 -35.670 2.487 1.00 86.12 396 ARG A O 1
ATOM 2945 N N . VAL A 1 397 ? -24.722 -34.509 3.215 1.00 88.38 397 VAL A N 1
ATOM 2946 C CA . VAL A 1 397 ? -25.095 -33.226 2.612 1.00 88.38 397 VAL A CA 1
ATOM 2947 C C . VAL A 1 397 ? -24.968 -33.279 1.083 1.00 88.38 397 VAL A C 1
ATOM 2949 O O . VAL A 1 397 ? -25.887 -32.864 0.385 1.00 88.38 397 VAL A O 1
ATOM 2952 N N . VAL A 1 398 ? -23.904 -33.885 0.548 1.00 85.44 398 VAL A N 1
ATOM 2953 C CA . VAL A 1 398 ? -23.746 -34.112 -0.902 1.00 85.44 398 VAL A CA 1
ATOM 2954 C C . VAL A 1 398 ? -24.867 -35.004 -1.450 1.00 85.44 398 VAL A C 1
ATOM 2956 O O . VAL A 1 398 ? -25.518 -34.627 -2.424 1.00 85.44 398 VAL A O 1
ATOM 2959 N N . ALA A 1 399 ? -25.179 -36.114 -0.774 1.00 82.44 399 ALA A N 1
ATOM 2960 C CA . ALA A 1 399 ? -26.246 -37.045 -1.159 1.00 82.44 399 ALA A CA 1
ATOM 2961 C C . ALA A 1 399 ? -27.679 -36.468 -1.069 1.00 82.44 399 ALA A C 1
ATOM 2963 O O . ALA A 1 399 ? -28.626 -37.120 -1.497 1.00 82.44 399 ALA A O 1
ATOM 2964 N N . GLN A 1 400 ? -27.863 -35.265 -0.510 1.00 79.38 400 GLN A N 1
ATOM 2965 C CA . GLN A 1 400 ? -29.132 -34.522 -0.564 1.00 79.38 400 GLN A CA 1
ATOM 2966 C C . GLN A 1 400 ? -29.252 -33.634 -1.814 1.00 79.38 400 GLN A C 1
ATOM 2968 O O . GLN A 1 400 ? -30.339 -33.137 -2.091 1.00 79.38 400 GLN A O 1
ATOM 2973 N N . THR A 1 401 ? -28.151 -33.423 -2.544 1.00 77.94 401 THR A N 1
ATOM 2974 C CA . THR A 1 401 ? -28.040 -32.449 -3.651 1.00 77.94 401 THR A CA 1
ATOM 2975 C C . THR A 1 401 ? -27.594 -33.045 -4.988 1.00 77.94 401 THR A C 1
ATOM 2977 O O . THR A 1 401 ? -27.770 -32.400 -6.019 1.00 77.94 401 THR A O 1
ATOM 2980 N N . ALA A 1 402 ? -27.027 -34.255 -4.986 1.00 73.50 402 ALA A N 1
ATOM 2981 C CA . ALA A 1 402 ? -26.691 -35.013 -6.188 1.00 73.50 402 ALA A CA 1
ATOM 2982 C C . ALA A 1 402 ? -27.812 -36.008 -6.536 1.00 73.50 402 ALA A C 1
ATOM 2984 O O . ALA A 1 402 ? -28.373 -36.642 -5.643 1.00 73.50 402 ALA A O 1
ATOM 2985 N N . GLU A 1 403 ? -28.120 -36.164 -7.827 1.00 60.22 403 GLU A N 1
ATOM 2986 C CA . GLU A 1 403 ? -29.112 -37.147 -8.304 1.00 60.22 403 GLU A CA 1
ATOM 2987 C C . GLU A 1 403 ? -28.535 -38.576 -8.409 1.00 60.22 403 GLU A C 1
ATOM 2989 O O . GLU A 1 403 ? -29.290 -39.546 -8.341 1.00 60.22 403 GLU A O 1
ATOM 2994 N N . ASP A 1 404 ? -27.206 -38.704 -8.518 1.00 59.44 404 ASP A N 1
ATOM 2995 C CA . ASP A 1 404 ? -26.459 -39.965 -8.636 1.00 59.44 404 ASP A CA 1
ATOM 2996 C C . ASP A 1 404 ? -25.591 -40.261 -7.392 1.00 59.44 404 ASP A C 1
ATOM 2998 O O . ASP A 1 404 ? -25.205 -39.366 -6.638 1.00 59.44 404 ASP A O 1
ATOM 3002 N N . ASP A 1 405 ? -25.233 -41.537 -7.200 1.00 58.00 405 ASP A N 1
ATOM 3003 C CA . ASP A 1 405 ? -24.399 -42.024 -6.087 1.00 58.00 405 ASP A CA 1
ATOM 3004 C C . ASP A 1 405 ? -22.918 -41.614 -6.268 1.00 58.00 405 ASP A C 1
ATOM 3006 O O . ASP A 1 405 ? -22.097 -42.332 -6.849 1.00 58.00 405 ASP A O 1
ATOM 3010 N N . THR A 1 406 ? -22.576 -40.400 -5.825 1.00 62.59 406 THR A N 1
ATOM 3011 C CA . THR A 1 406 ? -21.243 -39.802 -6.006 1.00 62.59 406 THR A CA 1
ATOM 3012 C C . THR A 1 406 ? -20.175 -40.444 -5.116 1.00 62.59 406 THR A C 1
ATOM 3014 O O . THR A 1 406 ? -20.243 -40.372 -3.888 1.00 62.59 406 THR A O 1
ATOM 3017 N N . SER A 1 407 ? -19.115 -40.971 -5.734 1.00 73.88 407 SER A N 1
ATOM 3018 C CA . SER A 1 407 ? -17.911 -41.437 -5.031 1.00 73.88 407 SER A CA 1
ATOM 3019 C C . SER A 1 407 ? -17.183 -40.303 -4.296 1.00 73.88 407 SER A C 1
ATOM 3021 O O . SER A 1 407 ? -16.993 -39.217 -4.843 1.00 73.88 407 SER A O 1
ATOM 3023 N N . ASP A 1 408 ? -16.654 -40.601 -3.103 1.00 73.81 408 ASP A N 1
ATOM 3024 C CA . ASP A 1 408 ? -15.891 -39.675 -2.247 1.00 73.81 408 ASP A CA 1
ATOM 3025 C C . ASP A 1 408 ? -14.702 -38.969 -2.922 1.00 73.81 408 ASP A C 1
ATOM 3027 O O . ASP A 1 408 ? -14.191 -37.981 -2.391 1.00 73.81 408 ASP A O 1
ATOM 3031 N N . THR A 1 409 ? -14.190 -39.548 -4.011 1.00 65.75 409 THR A N 1
ATOM 3032 C CA . THR A 1 409 ? -12.989 -39.108 -4.741 1.00 65.75 409 THR A CA 1
ATOM 3033 C C . THR A 1 409 ? -13.292 -38.594 -6.147 1.00 65.75 409 THR A C 1
ATOM 3035 O O . THR A 1 409 ? -12.355 -38.273 -6.874 1.00 65.75 409 THR A O 1
ATOM 3038 N N . SER A 1 410 ? -14.559 -38.568 -6.563 1.00 74.62 410 SER A N 1
ATOM 3039 C CA . SER A 1 410 ? -14.954 -38.005 -7.857 1.00 74.62 410 SER A CA 1
ATOM 3040 C C . SER A 1 410 ? -15.174 -36.491 -7.735 1.00 74.62 410 SER A C 1
ATOM 3042 O O . SER A 1 410 ? -15.679 -36.047 -6.699 1.00 74.62 410 SER A O 1
ATOM 3044 N N . PRO A 1 411 ? -14.823 -35.682 -8.754 1.00 76.38 411 PRO A N 1
ATOM 3045 C CA . PRO A 1 411 ? -15.080 -34.247 -8.730 1.00 76.38 411 PRO A CA 1
ATOM 3046 C C . PRO A 1 411 ? -16.585 -33.948 -8.729 1.00 76.38 411 PRO A C 1
ATOM 3048 O O . PRO A 1 411 ? -17.303 -34.260 -9.676 1.00 76.38 411 PRO A O 1
ATOM 3051 N N . LEU A 1 412 ? -17.076 -33.301 -7.674 1.00 73.00 412 LEU A N 1
ATOM 3052 C CA . LEU A 1 412 ? -18.504 -33.037 -7.473 1.00 73.00 412 LEU A CA 1
ATOM 3053 C C . LEU A 1 412 ? -19.095 -32.091 -8.527 1.00 73.00 412 LEU A C 1
ATOM 3055 O O . LEU A 1 412 ? -20.279 -32.177 -8.834 1.00 73.00 412 LEU A O 1
ATOM 3059 N N . HIS A 1 413 ? -18.277 -31.227 -9.132 1.00 67.12 413 HIS A N 1
ATOM 3060 C CA . HIS A 1 413 ? -18.710 -30.328 -10.205 1.00 67.12 413 HIS A CA 1
ATOM 3061 C C . HIS A 1 413 ? -19.031 -31.046 -11.532 1.00 67.12 413 HIS A C 1
ATOM 3063 O O . HIS A 1 413 ? -19.628 -30.432 -12.410 1.00 67.12 413 HIS A O 1
ATOM 3069 N N . GLU A 1 414 ? -18.658 -32.322 -11.689 1.00 66.06 414 GLU A N 1
ATOM 3070 C CA . GLU A 1 414 ? -19.072 -33.155 -12.831 1.00 66.06 414 GLU A CA 1
ATOM 3071 C C . GLU A 1 414 ? -20.470 -33.772 -12.621 1.00 66.06 414 GLU A C 1
ATOM 3073 O O . GLU A 1 414 ? -21.118 -34.158 -13.591 1.00 66.06 414 GLU A O 1
ATOM 3078 N N . ALA A 1 415 ? -20.944 -33.841 -11.369 1.00 59.84 415 ALA A N 1
ATOM 3079 C CA . ALA A 1 415 ? -22.196 -34.494 -10.967 1.00 59.84 415 ALA A CA 1
ATOM 3080 C C . ALA A 1 415 ? -23.279 -33.523 -10.444 1.00 59.84 415 ALA A C 1
ATOM 3082 O O . ALA A 1 415 ? -24.375 -33.956 -10.090 1.00 59.84 415 ALA A O 1
ATOM 3083 N N . LEU A 1 416 ? -22.987 -32.220 -10.365 1.00 67.31 416 LEU A N 1
ATOM 3084 C CA . LEU A 1 416 ? -23.872 -31.197 -9.797 1.00 67.31 416 LEU A CA 1
ATOM 3085 C C . LEU A 1 416 ? -24.150 -30.074 -10.798 1.00 67.31 416 LEU A C 1
ATOM 3087 O O . LEU A 1 416 ? -23.244 -29.566 -11.457 1.00 67.31 416 LEU A O 1
ATOM 3091 N N . THR A 1 417 ? -25.405 -29.625 -10.862 1.00 69.25 417 THR A N 1
ATOM 3092 C CA . THR A 1 417 ? -25.785 -28.456 -11.669 1.00 69.25 417 THR A CA 1
ATOM 3093 C C . THR A 1 417 ? -25.397 -27.142 -10.980 1.00 69.25 417 THR A C 1
ATOM 3095 O O . THR A 1 417 ? -25.210 -27.093 -9.764 1.00 69.25 417 THR A O 1
ATOM 3098 N N . SER A 1 418 ? -25.359 -26.031 -11.726 1.00 57.09 418 SER A N 1
ATOM 3099 C CA . SER A 1 418 ? -25.115 -24.688 -11.167 1.00 57.09 418 SER A CA 1
ATOM 3100 C C . SER A 1 418 ? -26.096 -24.286 -10.053 1.00 57.09 418 SER A C 1
ATOM 3102 O O . SER A 1 418 ? -25.734 -23.497 -9.178 1.00 57.09 418 SER A O 1
ATOM 3104 N N . LEU A 1 419 ? -27.320 -24.830 -10.062 1.00 64.88 419 LEU A N 1
ATOM 3105 C CA . LEU A 1 419 ? -28.297 -24.632 -8.988 1.00 64.88 419 LEU A CA 1
ATOM 3106 C C . LEU A 1 419 ? -27.921 -25.486 -7.763 1.00 64.88 419 LEU A C 1
ATOM 3108 O O . LEU A 1 419 ? -27.743 -24.954 -6.666 1.00 64.88 419 LEU A O 1
ATOM 3112 N N . SER A 1 420 ? -27.670 -26.780 -7.993 1.00 66.88 420 SER A N 1
ATOM 3113 C CA . SER A 1 420 ? -27.290 -27.772 -6.977 1.00 66.88 420 SER A CA 1
ATOM 3114 C C . SER A 1 420 ? -26.006 -27.398 -6.223 1.00 66.88 420 SER A C 1
ATOM 3116 O O . SER A 1 420 ? -25.887 -27.679 -5.035 1.00 66.88 420 SER A O 1
ATOM 3118 N N . LEU A 1 421 ? -25.048 -26.718 -6.868 1.00 68.44 421 LEU A N 1
ATOM 3119 C CA . LEU A 1 421 ? -23.837 -26.191 -6.215 1.00 68.44 421 LEU A CA 1
ATOM 3120 C C . LEU A 1 421 ? -24.150 -25.110 -5.162 1.00 68.44 421 LEU A C 1
ATOM 3122 O O . LEU A 1 421 ? -23.485 -25.032 -4.126 1.00 68.44 421 LEU A O 1
ATOM 3126 N N . THR A 1 422 ? -25.166 -24.280 -5.414 1.00 70.75 422 THR A N 1
ATOM 3127 C CA . THR A 1 422 ? -25.594 -23.217 -4.491 1.00 70.75 422 THR A CA 1
ATOM 3128 C C . THR A 1 422 ? -26.357 -23.811 -3.306 1.00 70.75 422 THR A C 1
ATOM 3130 O O . THR A 1 422 ? -26.109 -23.436 -2.157 1.00 70.75 422 THR A O 1
ATOM 3133 N N . GLU A 1 423 ? -27.215 -24.797 -3.572 1.00 78.00 423 GLU A N 1
ATOM 3134 C CA . GLU A 1 423 ? -27.918 -25.583 -2.552 1.00 78.00 423 GLU A CA 1
ATOM 3135 C C . GLU A 1 423 ? -26.933 -26.379 -1.683 1.00 78.00 423 GLU A C 1
ATOM 3137 O O . GLU A 1 423 ? -27.002 -26.301 -0.457 1.00 78.00 423 GLU A O 1
ATOM 3142 N N . LEU A 1 424 ? -25.942 -27.051 -2.281 1.00 83.06 424 LEU A N 1
ATOM 3143 C CA . LEU A 1 424 ? -24.892 -27.777 -1.558 1.00 83.06 424 LEU A CA 1
ATOM 3144 C C . LEU A 1 424 ? -24.129 -26.860 -0.596 1.00 83.06 424 LEU A C 1
ATOM 3146 O O . LEU A 1 424 ? -23.961 -27.197 0.577 1.00 83.06 424 LEU A O 1
ATOM 3150 N N . ARG A 1 425 ? -23.719 -25.666 -1.046 1.00 80.38 425 ARG A N 1
ATOM 3151 C CA . ARG A 1 425 ? -23.089 -24.674 -0.160 1.00 80.38 425 ARG A CA 1
ATOM 3152 C C . ARG A 1 425 ? -24.024 -24.267 0.987 1.00 80.38 425 ARG A C 1
ATOM 3154 O O . ARG A 1 425 ? -23.563 -24.156 2.123 1.00 80.38 425 ARG A O 1
ATOM 3161 N N . HIS A 1 426 ? -25.307 -24.036 0.710 1.00 80.69 426 HIS A N 1
ATOM 3162 C CA . HIS A 1 426 ? -26.294 -23.683 1.732 1.00 80.69 426 HIS A CA 1
ATOM 3163 C C . HIS A 1 426 ? -26.459 -24.805 2.773 1.00 80.69 426 HIS A C 1
ATOM 3165 O O . HIS A 1 426 ? -26.397 -24.545 3.974 1.00 80.69 426 HIS A O 1
ATOM 3171 N N . HIS A 1 427 ? -26.574 -26.061 2.337 1.00 83.88 427 HIS A N 1
ATOM 3172 C CA . HIS A 1 427 ? -26.675 -27.216 3.231 1.00 83.88 427 HIS A CA 1
ATOM 3173 C C . HIS A 1 427 ? -25.392 -27.466 4.038 1.00 83.88 427 HIS A C 1
ATOM 3175 O O . HIS A 1 427 ? -25.483 -27.788 5.223 1.00 83.88 427 HIS A O 1
ATOM 3181 N N . LEU A 1 428 ? -24.203 -27.251 3.460 1.00 82.75 428 LEU A N 1
ATOM 3182 C CA . LEU A 1 428 ? -22.944 -27.286 4.214 1.00 82.75 428 LEU A CA 1
ATOM 3183 C C . LEU A 1 428 ? -22.916 -26.186 5.286 1.00 82.75 428 LEU A C 1
ATOM 3185 O O . LEU A 1 428 ? -22.570 -26.470 6.435 1.00 82.75 428 LEU A O 1
ATOM 3189 N N . LYS A 1 429 ? -23.322 -24.954 4.945 1.00 80.31 429 LYS A N 1
ATOM 3190 C CA . LYS A 1 429 ? -23.411 -23.836 5.898 1.00 80.31 429 LYS A CA 1
ATOM 3191 C C . LYS A 1 429 ? -24.367 -24.145 7.054 1.00 80.31 429 LYS A C 1
ATOM 3193 O O . LYS A 1 429 ? -24.001 -23.913 8.202 1.00 80.31 429 LYS A O 1
ATOM 3198 N N . GLU A 1 430 ? -25.543 -24.704 6.783 1.00 79.56 430 GLU A N 1
ATOM 3199 C CA . GLU A 1 430 ? -26.506 -25.096 7.824 1.00 79.56 430 GLU A CA 1
ATOM 3200 C C . GLU A 1 430 ? -25.985 -26.244 8.714 1.00 79.56 430 GLU A C 1
ATOM 3202 O O . GLU A 1 430 ? -26.086 -26.170 9.942 1.00 79.56 430 GLU A O 1
ATOM 3207 N N . GLU A 1 431 ? -25.379 -27.282 8.124 1.00 83.19 431 GLU A N 1
ATOM 3208 C CA . GLU A 1 431 ? -24.872 -28.460 8.850 1.00 83.19 431 GLU A CA 1
ATOM 3209 C C . GLU A 1 431 ? -23.666 -28.107 9.744 1.00 83.19 431 GLU A C 1
ATOM 3211 O O . GLU A 1 431 ? -23.608 -28.519 10.908 1.00 83.19 431 GLU A O 1
ATOM 3216 N N . PHE A 1 432 ? -22.704 -27.332 9.236 1.00 76.94 432 PHE A N 1
ATOM 3217 C CA . PHE A 1 432 ? -21.462 -27.006 9.953 1.00 76.94 432 PHE A CA 1
ATOM 3218 C C . PHE A 1 432 ? -21.481 -25.651 10.674 1.00 76.94 432 PHE A C 1
ATOM 3220 O O . PHE A 1 432 ? -20.631 -25.421 11.531 1.00 76.94 432 PHE A O 1
ATOM 3227 N N . ARG A 1 433 ? -22.462 -24.781 10.395 1.00 67.50 433 ARG A N 1
ATOM 3228 C CA . ARG A 1 433 ? -22.578 -23.405 10.931 1.00 67.50 433 ARG A CA 1
ATOM 3229 C C . ARG A 1 433 ? -21.351 -22.535 10.667 1.00 67.50 433 ARG A C 1
ATOM 3231 O O . ARG A 1 433 ? -20.967 -21.709 11.492 1.00 67.50 433 ARG A O 1
ATOM 3238 N N . MET A 1 434 ? -20.751 -22.737 9.503 1.00 66.31 434 MET A N 1
ATOM 3239 C CA . MET A 1 434 ? -19.579 -22.019 9.020 1.00 66.31 434 MET A CA 1
ATOM 3240 C C . MET A 1 434 ? -19.925 -21.364 7.689 1.00 66.31 434 MET A C 1
ATOM 3242 O O . MET A 1 434 ? -20.686 -21.919 6.894 1.00 66.31 434 MET A O 1
ATOM 3246 N N . ASP A 1 435 ? -19.378 -20.178 7.450 1.00 59.47 435 ASP A N 1
ATOM 3247 C CA . ASP A 1 435 ? -19.461 -19.557 6.138 1.00 59.47 435 ASP A CA 1
ATOM 3248 C C . ASP A 1 435 ? -18.397 -20.143 5.213 1.00 59.47 435 ASP A C 1
ATOM 3250 O O . ASP A 1 435 ? -17.238 -20.295 5.584 1.00 59.47 435 ASP A O 1
ATOM 3254 N N . PHE A 1 436 ? -18.819 -20.487 3.999 1.00 70.44 436 PHE A N 1
ATOM 3255 C CA . PHE A 1 436 ? -17.968 -21.098 2.986 1.00 70.44 436 PHE A CA 1
ATOM 3256 C C . PHE A 1 436 ? -17.853 -20.175 1.772 1.00 70.44 436 PHE A C 1
ATOM 3258 O O . PHE A 1 436 ? -18.875 -19.631 1.338 1.00 70.44 436 PHE A O 1
ATOM 3265 N N . PRO A 1 437 ? -16.660 -19.996 1.179 1.00 56.03 437 PRO A N 1
ATOM 3266 C CA . PRO A 1 437 ? -16.509 -19.188 -0.027 1.00 56.03 437 PRO A CA 1
ATOM 3267 C C . PRO A 1 437 ? -17.266 -19.818 -1.210 1.00 56.03 437 PRO A C 1
ATOM 3269 O O . PRO A 1 437 ? -17.452 -21.034 -1.271 1.00 56.03 437 PRO A O 1
ATOM 3272 N N . GLN A 1 438 ? -17.684 -19.013 -2.200 1.00 56.59 438 GLN A N 1
ATOM 3273 C CA . GLN A 1 438 ? -18.307 -19.547 -3.432 1.00 56.59 438 GLN A CA 1
ATOM 3274 C C . GLN A 1 438 ? -17.376 -20.515 -4.186 1.00 56.59 438 GLN A C 1
ATOM 3276 O O . GLN A 1 438 ? -17.842 -21.374 -4.929 1.00 56.59 438 GLN A O 1
ATOM 3281 N N . THR A 1 439 ? -16.066 -20.394 -3.976 1.00 64.50 439 THR A N 1
ATOM 3282 C CA . THR A 1 439 ? -15.036 -21.237 -4.583 1.00 64.50 439 THR A CA 1
ATOM 3283 C C . THR A 1 439 ? -14.852 -22.594 -3.902 1.00 64.50 439 THR A C 1
ATOM 3285 O O . THR A 1 439 ? -14.128 -23.409 -4.461 1.00 64.50 439 THR A O 1
ATOM 3288 N N . LEU A 1 440 ? -15.504 -22.884 -2.762 1.00 71.56 440 LEU A N 1
ATOM 3289 C CA . LEU A 1 440 ? -15.264 -24.098 -1.957 1.00 71.56 440 LEU A CA 1
ATOM 3290 C C . LEU A 1 440 ? -15.197 -25.381 -2.803 1.00 71.56 440 LEU A C 1
ATOM 3292 O O . LEU A 1 440 ? -14.213 -26.107 -2.741 1.00 71.56 440 LEU A O 1
ATOM 3296 N N . ILE A 1 441 ? -16.219 -25.630 -3.626 1.00 70.75 441 ILE A N 1
ATOM 3297 C CA . ILE A 1 441 ? -16.365 -26.863 -4.426 1.00 70.75 441 ILE A CA 1
ATOM 3298 C C . ILE A 1 441 ? -15.394 -26.888 -5.632 1.00 70.75 441 ILE A C 1
ATOM 3300 O O . ILE A 1 441 ? -15.207 -27.918 -6.270 1.00 70.75 441 ILE A O 1
ATOM 3304 N N . PHE A 1 442 ? -14.739 -25.767 -5.944 1.00 60.50 442 PHE A N 1
ATOM 3305 C CA . PHE A 1 442 ? -13.710 -25.668 -6.986 1.00 60.50 442 PHE A CA 1
ATOM 3306 C C . PHE A 1 442 ? -12.293 -25.802 -6.410 1.00 60.50 442 PHE A C 1
ATOM 3308 O O . PHE A 1 442 ? -11.434 -26.409 -7.042 1.00 60.50 442 PHE A O 1
ATOM 3315 N N . SER A 1 443 ? -12.056 -25.266 -5.209 1.00 54.38 443 SER A N 1
ATOM 3316 C CA . SER A 1 443 ? -10.806 -25.431 -4.452 1.00 54.38 443 SER A CA 1
ATOM 3317 C C . SER A 1 443 ? -10.675 -26.831 -3.844 1.00 54.38 443 SER A C 1
ATOM 3319 O O . SER A 1 443 ? -9.568 -27.342 -3.706 1.00 54.38 443 SER A O 1
ATOM 3321 N N . PHE A 1 444 ? -11.806 -27.452 -3.508 1.00 75.75 444 PHE A N 1
ATOM 3322 C CA . PHE A 1 444 ? -11.905 -28.771 -2.890 1.00 75.75 444 PHE A CA 1
ATOM 3323 C C . PHE A 1 444 ? -12.940 -29.597 -3.672 1.00 75.75 444 PHE A C 1
ATOM 3325 O O . PHE A 1 444 ? -14.102 -29.675 -3.271 1.00 75.75 444 PHE A O 1
ATOM 3332 N N . PRO A 1 445 ? -12.568 -30.146 -4.844 1.00 78.56 445 PRO A N 1
ATOM 3333 C CA . PRO A 1 445 ? -13.523 -30.757 -5.764 1.00 78.56 445 PRO A CA 1
ATOM 3334 C C . PRO A 1 445 ? -14.136 -32.070 -5.274 1.00 78.56 445 PRO A C 1
ATOM 3336 O O . PRO A 1 445 ? -15.190 -32.448 -5.783 1.00 78.56 445 PRO A O 1
ATOM 3339 N N . THR A 1 446 ? -13.528 -32.772 -4.317 1.00 82.25 446 THR A N 1
ATOM 3340 C CA . THR A 1 446 ? -14.030 -34.062 -3.812 1.00 82.25 446 THR A CA 1
ATOM 3341 C C . THR A 1 446 ? -14.598 -33.978 -2.391 1.00 82.25 446 THR A C 1
ATOM 3343 O O . THR A 1 446 ? -14.209 -33.133 -1.584 1.00 82.25 446 THR A O 1
ATOM 3346 N N . VAL A 1 447 ? -15.475 -34.925 -2.033 1.00 84.81 447 VAL A N 1
ATOM 3347 C CA . VAL A 1 447 ? -16.054 -35.061 -0.678 1.00 84.81 447 VAL A CA 1
ATOM 3348 C C . VAL A 1 447 ? -14.959 -35.115 0.399 1.00 84.81 447 VAL A C 1
ATOM 3350 O O . VAL A 1 447 ? -15.095 -34.503 1.461 1.00 84.81 447 VAL A O 1
ATOM 3353 N N . LYS A 1 448 ? -13.846 -35.811 0.119 1.00 80.62 448 LYS A N 1
ATOM 3354 C CA . LYS A 1 448 ? -12.694 -35.922 1.031 1.00 80.62 448 LYS A CA 1
ATOM 3355 C C . LYS A 1 448 ? -11.914 -34.628 1.204 1.00 80.62 448 LYS A C 1
ATOM 3357 O O . LYS A 1 448 ? -11.434 -34.377 2.310 1.00 80.62 448 LYS A O 1
ATOM 3362 N N . GLU A 1 449 ? -11.779 -33.832 0.149 1.00 70.62 449 GLU A N 1
ATOM 3363 C CA . GLU A 1 449 ? -11.105 -32.533 0.205 1.00 70.62 449 GLU A CA 1
ATOM 3364 C C . GLU A 1 449 ? -11.977 -31.497 0.912 1.00 70.62 449 GLU A C 1
ATOM 3366 O O . GLU A 1 449 ? -11.460 -30.780 1.761 1.00 70.62 449 GLU A O 1
ATOM 3371 N N . ILE A 1 450 ? -13.295 -31.482 0.670 1.00 78.62 450 ILE A N 1
ATOM 3372 C CA . ILE A 1 450 ? -14.235 -30.636 1.424 1.00 78.62 450 ILE A CA 1
ATOM 3373 C C . ILE A 1 450 ? -14.195 -31.012 2.909 1.00 78.62 450 ILE A C 1
ATOM 3375 O O . ILE A 1 450 ? -14.068 -30.136 3.760 1.00 78.62 450 ILE A O 1
ATOM 3379 N N . ALA A 1 451 ? -14.225 -32.307 3.239 1.00 81.88 451 ALA A N 1
ATOM 3380 C CA . ALA A 1 451 ? -14.071 -32.762 4.620 1.00 81.88 451 ALA A CA 1
ATOM 3381 C C . ALA A 1 451 ? -12.696 -32.401 5.214 1.00 81.88 451 ALA A C 1
ATOM 3383 O O . ALA A 1 451 ? -12.608 -32.089 6.399 1.00 81.88 451 ALA A O 1
ATOM 3384 N N . GLY A 1 452 ? -11.631 -32.409 4.406 1.00 67.06 452 GLY A N 1
ATOM 3385 C CA . GLY A 1 452 ? -10.278 -32.020 4.813 1.00 67.06 452 GLY A CA 1
ATOM 3386 C C . GLY A 1 452 ? -10.145 -30.524 5.082 1.00 67.06 452 GLY A C 1
ATOM 3387 O O . GLY A 1 452 ? -9.560 -30.144 6.093 1.00 67.06 452 GLY A O 1
ATOM 3388 N N . TYR A 1 453 ? -10.742 -29.692 4.229 1.00 71.44 453 TYR A N 1
ATOM 3389 C CA . TYR A 1 453 ? -10.832 -28.248 4.404 1.00 71.44 453 TYR A CA 1
ATOM 3390 C C . TYR A 1 453 ? -11.670 -27.890 5.630 1.00 71.44 453 TYR A C 1
ATOM 3392 O O . TYR A 1 453 ? -11.173 -27.209 6.519 1.00 71.44 453 TYR A O 1
ATOM 3400 N N . ILE A 1 454 ? -12.887 -28.433 5.753 1.00 75.06 454 ILE A N 1
ATOM 3401 C CA . ILE A 1 454 ? -13.748 -28.211 6.925 1.00 75.06 454 ILE A CA 1
ATOM 3402 C C . ILE A 1 454 ? -13.037 -28.681 8.202 1.00 75.06 454 ILE A C 1
ATOM 3404 O O . ILE A 1 454 ? -13.013 -27.957 9.188 1.00 75.06 454 ILE A O 1
ATOM 3408 N N . SER A 1 455 ? -12.375 -29.842 8.184 1.00 74.19 455 SER A N 1
ATOM 3409 C CA . SER A 1 455 ? -11.557 -30.314 9.311 1.00 74.19 455 SER A CA 1
ATOM 3410 C C . SER A 1 455 ? -10.302 -29.465 9.572 1.00 74.19 455 SER A C 1
ATOM 3412 O O . SER A 1 455 ? -9.717 -29.600 10.645 1.00 74.19 455 SER A O 1
ATOM 3414 N N . GLY A 1 456 ? -9.855 -28.652 8.612 1.00 61.25 456 GLY A N 1
ATOM 3415 C CA . GLY A 1 456 ? -8.741 -27.710 8.732 1.00 61.25 456 GLY A CA 1
ATOM 3416 C C . GLY A 1 456 ? -9.178 -26.369 9.320 1.00 61.25 456 GLY A C 1
ATOM 3417 O O . GLY A 1 456 ? -8.576 -25.920 10.284 1.00 61.25 456 GLY A O 1
ATOM 3418 N N . GLU A 1 457 ? -10.267 -25.796 8.812 1.00 61.78 457 GLU A N 1
ATOM 3419 C CA . GLU A 1 457 ? -10.937 -24.591 9.336 1.00 61.78 457 GLU A CA 1
ATOM 3420 C C . GLU A 1 457 ? -11.530 -24.803 10.744 1.00 61.78 457 GLU A C 1
ATOM 3422 O O . GLU A 1 457 ? -11.704 -23.864 11.519 1.00 61.78 457 GLU A O 1
ATOM 3427 N N . LEU A 1 458 ? -11.836 -26.056 11.100 1.00 63.16 458 LEU A N 1
ATOM 3428 C CA . LEU A 1 458 ? -12.199 -26.456 12.461 1.00 63.16 458 LEU A CA 1
ATOM 3429 C C . LEU A 1 458 ? -10.985 -26.629 13.394 1.00 63.16 458 LEU A C 1
ATOM 3431 O O . LEU A 1 458 ? -11.195 -26.851 14.588 1.00 63.16 458 LEU A O 1
ATOM 3435 N N . LYS A 1 459 ? -9.734 -26.533 12.911 1.00 66.44 459 LYS A N 1
ATOM 3436 C CA . LYS A 1 459 ? -8.564 -26.517 13.803 1.00 66.44 459 LYS A CA 1
ATOM 3437 C C . LYS A 1 459 ? -8.468 -25.172 14.491 1.00 66.44 459 LYS A C 1
ATOM 3439 O O . LYS A 1 459 ? -8.410 -24.125 13.856 1.00 66.44 459 LYS A O 1
ATOM 3444 N N . ASP A 1 460 ? -8.408 -25.226 15.808 1.00 71.00 460 ASP A N 1
ATOM 3445 C CA . ASP A 1 460 ? -8.345 -24.034 16.625 1.00 71.00 460 ASP A CA 1
ATOM 3446 C C . ASP A 1 460 ? -6.889 -23.520 16.735 1.00 71.00 460 ASP A C 1
ATOM 3448 O O . ASP A 1 460 ? -6.007 -24.304 17.098 1.00 71.00 460 ASP A O 1
ATOM 3452 N N . PRO A 1 461 ? -6.602 -22.240 16.417 1.00 78.69 461 PRO A N 1
ATOM 3453 C CA . PRO A 1 461 ? -5.252 -21.673 16.502 1.00 78.69 461 PRO A CA 1
ATOM 3454 C C . PRO A 1 461 ? -4.760 -21.497 17.947 1.00 78.69 461 PRO A C 1
ATOM 3456 O O . PRO A 1 461 ? -3.557 -21.339 18.166 1.00 78.69 461 PRO A O 1
ATOM 3459 N N . TRP A 1 462 ? -5.660 -21.542 18.935 1.00 84.69 462 TRP A N 1
ATOM 3460 C CA . TRP A 1 462 ? -5.302 -21.537 20.348 1.00 84.69 462 TRP A CA 1
ATOM 3461 C C . TRP A 1 462 ? -5.120 -22.969 20.842 1.00 84.69 462 TRP A C 1
ATOM 3463 O O . TRP A 1 462 ? -6.075 -23.738 20.967 1.00 84.69 462 TRP A O 1
ATOM 3473 N N . VAL A 1 463 ? -3.883 -23.317 21.175 1.00 87.12 463 VAL A N 1
ATOM 3474 C CA . VAL A 1 463 ? -3.529 -24.618 21.740 1.00 87.12 463 VAL A CA 1
ATOM 3475 C C . VAL A 1 463 ? -3.644 -24.545 23.259 1.00 87.12 463 VAL A C 1
ATOM 3477 O O . VAL A 1 463 ? -3.018 -23.692 23.887 1.00 87.12 463 VAL A O 1
ATOM 3480 N N . GLU A 1 464 ? -4.424 -25.442 23.863 1.00 89.38 464 GLU A N 1
ATOM 3481 C CA . GLU A 1 464 ? -4.413 -25.630 25.318 1.00 89.38 464 GLU A CA 1
ATOM 3482 C C . GLU A 1 464 ? -3.081 -26.272 25.718 1.00 89.38 464 GLU A C 1
ATOM 3484 O O . GLU A 1 464 ? -2.747 -27.375 25.271 1.00 89.38 464 GLU A O 1
ATOM 3489 N N . LEU A 1 465 ? -2.290 -25.559 26.516 1.00 86.31 465 LEU A N 1
ATOM 3490 C CA . LEU A 1 465 ? -0.999 -26.048 26.978 1.00 86.31 465 LEU A CA 1
ATOM 3491 C C . LEU A 1 465 ? -1.200 -27.094 28.070 1.00 86.31 465 LEU A C 1
ATOM 3493 O O . LEU A 1 465 ? -2.117 -27.008 28.889 1.00 86.31 465 LEU A O 1
ATOM 3497 N N . ARG A 1 466 ? -0.322 -28.099 28.095 1.00 74.69 466 ARG A N 1
ATOM 3498 C CA . ARG A 1 466 ? -0.391 -29.149 29.115 1.00 74.69 466 ARG A CA 1
ATOM 3499 C C . ARG A 1 466 ? -0.050 -28.564 30.482 1.00 74.69 466 ARG A C 1
ATOM 3501 O O . ARG A 1 466 ? 1.098 -28.227 30.727 1.00 74.69 466 ARG A O 1
ATOM 3508 N N . SER A 1 467 ? -1.047 -28.509 31.358 1.00 69.88 467 SER A N 1
ATOM 3509 C CA . SER A 1 467 ? -0.910 -28.139 32.764 1.00 69.88 467 SER A CA 1
ATOM 3510 C C . SER A 1 467 ? -1.610 -29.174 33.644 1.00 69.88 467 SER A C 1
ATOM 3512 O O . SER A 1 467 ? -2.631 -29.749 33.259 1.00 69.88 467 SER A O 1
ATOM 3514 N N . SER A 1 468 ? -1.071 -29.417 34.839 1.00 67.44 468 SER A N 1
ATOM 3515 C CA . SER A 1 468 ? -1.744 -30.186 35.895 1.00 67.44 468 SER A CA 1
ATOM 3516 C C . SER A 1 468 ? -2.808 -29.374 36.639 1.00 67.44 468 SER A C 1
ATOM 3518 O O . SER A 1 468 ? -3.514 -29.927 37.486 1.00 67.44 468 SER A O 1
ATOM 3520 N N . HIS A 1 469 ? -2.914 -28.074 36.358 1.00 69.44 469 HIS A N 1
ATOM 3521 C CA . HIS A 1 469 ? -3.717 -27.128 37.115 1.00 69.44 469 HIS A CA 1
ATOM 3522 C C . HIS A 1 469 ? -4.913 -26.618 36.299 1.00 69.44 469 HIS A C 1
ATOM 3524 O O . HIS A 1 469 ? -4.806 -26.238 35.137 1.00 69.44 469 HIS A O 1
ATOM 3530 N N . THR A 1 470 ? -6.089 -26.614 36.929 1.00 69.81 470 THR A N 1
ATOM 3531 C CA . THR A 1 470 ? -7.347 -26.113 36.343 1.00 69.81 470 THR A CA 1
ATOM 3532 C C . THR A 1 470 ? -8.059 -25.139 37.288 1.00 69.81 470 THR A C 1
ATOM 3534 O O . THR A 1 470 ? -9.270 -24.953 37.190 1.00 69.81 470 THR A O 1
ATOM 3537 N N . ALA A 1 471 ? -7.336 -24.583 38.262 1.00 66.62 471 ALA A N 1
ATOM 3538 C CA . ALA A 1 471 ? -7.859 -23.848 39.410 1.00 66.62 471 ALA A CA 1
ATOM 3539 C C . ALA A 1 471 ? -7.351 -22.397 39.398 1.00 66.62 471 ALA A C 1
ATOM 3541 O O . ALA A 1 471 ? -6.412 -22.015 40.106 1.00 66.62 471 ALA A O 1
ATOM 3542 N N . GLY A 1 472 ? -7.983 -21.575 38.568 1.00 75.00 472 GLY A N 1
ATOM 3543 C CA . GLY A 1 472 ? -7.648 -20.167 38.412 1.00 75.00 472 GLY A CA 1
ATOM 3544 C C . GLY A 1 472 ? -8.283 -19.574 37.162 1.00 75.00 472 GLY A C 1
ATOM 3545 O O . GLY A 1 472 ? -8.918 -20.283 36.382 1.00 75.00 472 GLY A O 1
ATOM 3546 N N . MET A 1 473 ? -8.076 -18.272 36.987 1.00 87.12 473 MET A N 1
ATOM 3547 C CA . MET A 1 473 ? -8.468 -17.530 35.792 1.00 87.12 473 MET A CA 1
ATOM 3548 C C . MET A 1 473 ? -7.913 -18.198 34.525 1.00 87.12 473 MET A C 1
ATOM 3550 O O . MET A 1 473 ? -6.800 -18.722 34.536 1.00 87.12 473 MET A O 1
ATOM 3554 N N . VAL A 1 474 ? -8.671 -18.196 33.426 1.00 91.31 474 VAL A N 1
ATOM 3555 C CA . VAL A 1 474 ? -8.142 -18.663 32.134 1.00 91.31 474 VAL A CA 1
ATOM 3556 C C . VAL A 1 474 ? -7.246 -17.578 31.542 1.00 91.31 474 VAL A C 1
ATOM 3558 O O . VAL A 1 474 ? -7.625 -16.407 31.528 1.00 91.31 474 VAL A O 1
ATOM 3561 N N . LEU A 1 475 ? -6.074 -17.966 31.044 1.00 92.75 475 LEU A N 1
ATOM 3562 C CA . LEU A 1 475 ? -5.088 -17.061 30.461 1.00 92.75 475 LEU A CA 1
ATOM 3563 C C . LEU A 1 475 ? -4.857 -17.397 28.983 1.00 92.75 475 LEU A C 1
ATOM 3565 O O . LEU A 1 475 ? -4.496 -18.522 28.639 1.00 92.75 475 LEU A O 1
ATOM 3569 N N . PHE A 1 476 ? -5.038 -16.403 28.117 1.00 93.88 476 PHE A N 1
ATOM 3570 C CA . PHE A 1 476 ? -4.767 -16.493 26.683 1.00 93.88 476 PHE A CA 1
ATOM 3571 C C . PHE A 1 476 ? -3.440 -15.794 26.360 1.00 93.88 476 PHE A C 1
ATOM 3573 O O . PHE A 1 476 ? -3.354 -14.576 26.489 1.00 93.88 476 PHE A O 1
ATOM 3580 N N . LEU A 1 477 ? -2.406 -16.539 25.957 1.00 93.88 477 LEU A N 1
ATOM 3581 C CA . LEU A 1 477 ? -1.064 -16.024 25.653 1.00 93.88 477 LEU A CA 1
ATOM 3582 C C . LEU A 1 477 ? -0.780 -15.938 24.148 1.00 93.88 477 LEU A C 1
ATOM 3584 O O . LEU A 1 477 ? -0.925 -16.917 23.418 1.00 93.88 477 LEU A O 1
ATOM 3588 N N . VAL A 1 478 ? -0.279 -14.786 23.698 1.00 90.69 478 VAL A N 1
ATOM 3589 C CA . VAL A 1 478 ? 0.218 -14.583 22.328 1.00 90.69 478 VAL A CA 1
ATOM 3590 C C . VAL A 1 478 ? 1.745 -14.507 22.320 1.00 90.69 478 VAL A C 1
ATOM 3592 O O . VAL A 1 478 ? 2.350 -13.675 23.001 1.00 90.69 478 VAL A O 1
ATOM 3595 N N . GLY A 1 479 ? 2.387 -15.376 21.543 1.00 84.94 479 GLY A N 1
ATOM 3596 C CA . GLY A 1 479 ? 3.845 -15.411 21.411 1.00 84.94 479 GLY A CA 1
ATOM 3597 C C . GLY A 1 479 ? 4.422 -14.517 20.309 1.00 84.94 479 GLY A C 1
ATOM 3598 O O . GLY A 1 479 ? 3.724 -13.755 19.641 1.00 84.94 479 GLY A O 1
ATOM 3599 N N . GLY A 1 480 ? 5.737 -14.635 20.117 1.00 69.44 480 GLY A N 1
ATOM 3600 C CA . GLY A 1 480 ? 6.445 -14.059 18.972 1.00 69.44 480 GLY A CA 1
ATOM 3601 C C . GLY A 1 480 ? 6.218 -14.852 17.676 1.00 69.44 480 GLY A C 1
ATOM 3602 O O . GLY A 1 480 ? 5.705 -15.967 17.687 1.00 69.44 480 GLY A O 1
ATOM 3603 N N . ALA A 1 481 ? 6.619 -14.285 16.537 1.00 59.53 481 ALA A N 1
ATOM 3604 C CA . ALA A 1 481 ? 6.337 -14.875 15.227 1.00 59.53 481 ALA A CA 1
ATOM 3605 C C . ALA A 1 481 ? 6.977 -16.270 15.032 1.00 59.53 481 ALA A C 1
ATOM 3607 O O . ALA A 1 481 ? 8.202 -16.410 15.007 1.00 59.53 481 ALA A O 1
ATOM 3608 N N . ALA A 1 482 ? 6.135 -17.279 14.783 1.00 54.09 482 ALA A N 1
ATOM 3609 C CA . ALA A 1 482 ? 6.504 -18.644 14.384 1.00 54.09 482 ALA A CA 1
ATOM 3610 C C . ALA A 1 482 ? 7.523 -19.388 15.280 1.00 54.09 482 ALA A C 1
ATOM 3612 O O . ALA A 1 482 ? 8.454 -20.026 14.768 1.00 54.09 482 ALA A O 1
ATOM 3613 N N . ALA A 1 483 ? 7.310 -19.348 16.598 1.00 60.59 483 ALA A N 1
ATOM 3614 C CA . ALA A 1 483 ? 7.876 -20.312 17.546 1.00 60.59 483 ALA A CA 1
ATOM 3615 C C . ALA A 1 483 ? 6.897 -21.480 17.821 1.00 60.59 483 ALA A C 1
ATOM 3617 O O . ALA A 1 483 ? 5.793 -21.530 17.284 1.00 60.59 483 ALA A O 1
ATOM 3618 N N . ASP A 1 484 ? 7.320 -22.449 18.635 1.00 78.88 484 ASP A N 1
ATOM 3619 C CA . ASP A 1 484 ? 6.503 -23.587 19.076 1.00 78.88 484 ASP A CA 1
ATOM 3620 C C . ASP A 1 484 ? 5.824 -23.227 20.409 1.00 78.88 484 ASP A C 1
ATOM 3622 O O . ASP A 1 484 ? 6.513 -22.932 21.387 1.00 78.88 484 ASP A O 1
ATOM 3626 N N . VAL A 1 485 ? 4.485 -23.237 20.449 1.00 84.12 485 VAL A N 1
ATOM 3627 C CA . VAL A 1 485 ? 3.688 -22.847 21.633 1.00 84.12 485 VAL A CA 1
ATOM 3628 C C . VAL A 1 485 ? 4.089 -23.595 22.905 1.00 84.12 485 VAL A C 1
ATOM 3630 O O . VAL A 1 485 ? 4.195 -22.976 23.962 1.00 84.12 485 VAL A O 1
ATOM 3633 N N . GLN A 1 486 ? 4.361 -24.900 22.814 1.00 84.00 486 GLN A N 1
ATOM 3634 C CA . GLN A 1 486 ? 4.693 -25.718 23.979 1.00 84.00 486 GLN A CA 1
ATOM 3635 C C . GLN A 1 486 ? 6.134 -25.466 24.432 1.00 84.00 486 GLN A C 1
ATOM 3637 O O . GLN A 1 486 ? 6.403 -25.532 25.626 1.00 84.00 486 GLN A O 1
ATOM 3642 N N . LYS A 1 487 ? 7.054 -25.134 23.517 1.00 81.25 487 LYS A N 1
ATOM 3643 C CA . LYS A 1 487 ? 8.435 -24.770 23.887 1.00 81.25 487 LYS A CA 1
ATOM 3644 C C . LYS A 1 487 ? 8.563 -23.368 24.470 1.00 81.25 487 LYS A C 1
ATOM 3646 O O . LYS A 1 487 ? 9.468 -23.148 25.257 1.00 81.25 487 LYS A O 1
ATOM 3651 N N . SER A 1 488 ? 7.719 -22.423 24.060 1.00 84.12 488 SER A N 1
ATOM 3652 C CA . SER A 1 488 ? 7.814 -21.028 24.521 1.00 84.12 488 SER A CA 1
ATOM 3653 C C . SER A 1 488 ? 7.020 -20.732 25.791 1.00 84.12 488 SER A C 1
ATOM 3655 O O . SER A 1 488 ? 7.329 -19.761 26.473 1.00 84.12 488 SER A O 1
ATOM 3657 N N . PHE A 1 489 ? 5.983 -21.520 26.087 1.00 89.88 489 PHE A N 1
ATOM 3658 C CA . PHE A 1 489 ? 5.077 -21.267 27.211 1.00 89.88 489 PHE A CA 1
ATOM 3659 C C . PHE A 1 489 ? 4.756 -22.514 28.049 1.00 89.88 489 PHE A C 1
ATOM 3661 O O . PHE A 1 489 ? 3.973 -22.411 28.989 1.00 89.88 489 PHE A O 1
ATOM 3668 N N . GLY A 1 490 ? 5.326 -23.684 27.732 1.00 87.94 490 GLY A N 1
ATOM 3669 C CA . GLY A 1 490 ? 5.048 -24.937 28.442 1.00 87.94 490 GLY A CA 1
ATOM 3670 C C . GLY A 1 490 ? 5.375 -24.856 29.930 1.00 87.94 490 GLY A C 1
ATOM 3671 O O . GLY A 1 490 ? 4.477 -25.004 30.751 1.00 87.94 490 GLY A O 1
ATOM 3672 N N . ASP A 1 491 ? 6.624 -24.534 30.261 1.00 87.62 491 ASP A N 1
ATOM 3673 C CA . ASP A 1 491 ? 7.103 -24.434 31.646 1.00 87.62 491 ASP A CA 1
ATOM 3674 C C . ASP A 1 491 ? 6.315 -23.360 32.430 1.00 87.62 491 ASP A C 1
ATOM 3676 O O . ASP A 1 491 ? 5.883 -23.579 33.559 1.00 87.62 491 ASP A O 1
ATOM 3680 N N . PHE A 1 492 ? 5.999 -22.227 31.788 1.00 90.69 492 PHE A N 1
ATOM 3681 C CA . PHE A 1 492 ? 5.120 -21.198 32.358 1.00 90.69 492 PHE A CA 1
ATOM 3682 C C . PHE A 1 492 ? 3.708 -21.733 32.672 1.00 90.69 492 PHE A C 1
ATOM 3684 O O . PHE A 1 492 ? 3.135 -21.413 33.714 1.00 90.69 492 PHE A O 1
ATOM 3691 N N . ALA A 1 493 ? 3.132 -22.553 31.788 1.00 90.25 493 ALA A N 1
ATOM 3692 C CA . ALA A 1 493 ? 1.808 -23.142 31.976 1.00 90.25 493 ALA A CA 1
ATOM 3693 C C . ALA A 1 493 ? 1.774 -24.244 33.050 1.00 90.25 493 ALA A C 1
ATOM 3695 O O . ALA A 1 493 ? 0.715 -24.471 33.640 1.00 90.25 493 ALA A O 1
ATOM 3696 N N . GLU A 1 494 ? 2.902 -24.901 33.343 1.00 88.75 494 GLU A N 1
ATOM 3697 C CA . GLU A 1 494 ? 3.005 -25.828 34.477 1.00 88.75 494 GLU A CA 1
ATOM 3698 C C . GLU A 1 494 ? 2.932 -25.084 35.823 1.00 88.75 494 GLU A C 1
ATOM 3700 O O . GLU A 1 494 ? 2.223 -25.539 36.723 1.00 88.75 494 GLU A O 1
ATOM 3705 N N . GLY A 1 495 ? 3.578 -23.916 35.947 1.00 85.44 495 GLY A N 1
ATOM 3706 C CA . GLY A 1 495 ? 3.513 -23.069 37.151 1.00 85.44 495 GLY A CA 1
ATOM 3707 C C . GLY A 1 495 ? 2.252 -22.201 37.286 1.00 85.44 495 GLY A C 1
ATOM 3708 O O . GLY A 1 495 ? 1.923 -21.749 38.383 1.00 85.44 495 GLY A O 1
ATOM 3709 N N . TYR A 1 496 ? 1.511 -21.958 36.202 1.00 90.00 496 TYR A N 1
ATOM 3710 C CA . TYR A 1 496 ? 0.264 -21.190 36.259 1.00 90.00 496 TYR A CA 1
ATOM 3711 C C . TYR A 1 496 ? -0.890 -22.036 36.824 1.00 90.00 496 TYR A C 1
ATOM 3713 O O . TYR A 1 496 ? -1.094 -23.179 36.421 1.00 90.00 496 TYR A O 1
ATOM 3721 N N . SER A 1 497 ? -1.680 -21.483 37.756 1.00 84.62 497 SER A N 1
ATOM 3722 C CA . SER A 1 497 ? -2.718 -22.267 38.452 1.00 84.62 497 SER A CA 1
ATOM 3723 C C . SER A 1 497 ? -4.012 -22.463 37.646 1.00 84.62 497 SER A C 1
ATOM 3725 O O . SER A 1 497 ? -4.798 -23.364 37.948 1.00 84.62 497 SER A O 1
ATOM 3727 N N . GLY A 1 498 ? -4.263 -21.610 36.650 1.00 85.88 498 GLY A N 1
ATOM 3728 C CA . GLY A 1 498 ? -5.402 -21.703 35.735 1.00 85.88 498 GLY A CA 1
ATOM 3729 C C . GLY A 1 498 ? -5.066 -22.423 34.427 1.00 85.88 498 GLY A C 1
ATOM 3730 O O . GLY A 1 498 ? -3.948 -22.880 34.213 1.00 85.88 498 GLY A O 1
ATOM 3731 N N . ARG A 1 499 ? -6.037 -22.494 33.510 1.00 89.81 499 ARG A N 1
ATOM 3732 C CA . ARG A 1 499 ? -5.797 -23.036 32.161 1.00 89.81 499 ARG A CA 1
ATOM 3733 C C . ARG A 1 499 ? -5.110 -21.996 31.283 1.00 89.81 499 ARG A C 1
ATOM 3735 O O . ARG A 1 499 ? -5.564 -20.851 31.237 1.00 89.81 499 ARG A O 1
ATOM 3742 N N . VAL A 1 500 ? -4.074 -22.409 30.554 1.00 91.38 500 VAL A N 1
ATOM 3743 C CA . VAL A 1 500 ? -3.353 -21.551 29.605 1.00 91.38 500 VAL A CA 1
ATOM 3744 C C . VAL A 1 500 ? -3.617 -22.013 28.176 1.00 91.38 500 VAL A C 1
ATOM 3746 O O . VAL A 1 500 ? -3.301 -23.143 27.806 1.00 91.38 500 VAL A O 1
ATOM 3749 N N . PHE A 1 501 ? -4.163 -21.115 27.363 1.00 92.12 501 PHE A N 1
ATOM 3750 C CA . PHE A 1 501 ? -4.275 -21.279 25.917 1.00 92.12 501 PHE A CA 1
ATOM 3751 C C . PHE A 1 501 ? -3.230 -20.390 25.254 1.00 92.12 501 PHE A C 1
ATOM 3753 O O . PHE A 1 501 ? -3.159 -19.204 25.566 1.00 92.12 501 PHE A O 1
ATOM 3760 N N . ALA A 1 502 ? -2.436 -20.927 24.334 1.00 91.62 502 ALA A N 1
ATOM 3761 C CA . ALA A 1 502 ? -1.408 -20.163 23.638 1.00 91.62 502 ALA A CA 1
ATOM 3762 C C . ALA A 1 502 ? -1.573 -20.218 22.119 1.00 91.62 502 ALA A C 1
ATOM 3764 O O . ALA A 1 502 ? -1.899 -21.263 21.553 1.00 91.62 502 ALA A O 1
ATOM 3765 N N . ALA A 1 503 ? -1.289 -19.094 21.468 1.00 90.19 503 ALA A N 1
ATOM 3766 C CA . ALA A 1 503 ? -1.231 -18.973 20.019 1.00 90.19 503 ALA A CA 1
ATOM 3767 C C . ALA A 1 503 ? 0.072 -18.287 19.579 1.00 90.19 503 ALA A C 1
ATOM 3769 O O . ALA A 1 503 ? 0.637 -17.446 20.286 1.00 90.19 503 ALA A O 1
ATOM 3770 N N . MET A 1 504 ? 0.553 -18.651 18.391 1.00 85.62 504 MET A N 1
ATOM 3771 C CA . MET A 1 504 ? 1.740 -18.065 17.763 1.00 85.62 504 MET A CA 1
ATOM 3772 C C . MET A 1 504 ? 1.325 -17.425 16.439 1.00 85.62 504 MET A C 1
ATOM 3774 O O . MET A 1 504 ? 0.857 -18.152 15.563 1.00 85.62 504 MET A O 1
ATOM 3778 N N . PRO A 1 505 ? 1.491 -16.103 16.259 1.00 72.94 505 PRO A N 1
ATOM 3779 C CA . PRO A 1 505 ? 1.153 -15.458 14.999 1.00 72.94 505 PRO A CA 1
ATOM 3780 C C . PRO A 1 505 ? 2.096 -15.919 13.863 1.00 72.94 505 PRO A C 1
ATOM 3782 O O . PRO A 1 505 ? 3.241 -16.330 14.126 1.00 72.94 505 PRO A O 1
ATOM 3785 N N . PRO A 1 506 ? 1.643 -15.854 12.595 1.00 62.03 506 PRO A N 1
ATOM 3786 C CA . PRO A 1 506 ? 2.417 -16.285 11.430 1.00 62.03 506 PRO A CA 1
ATOM 3787 C C . PRO A 1 506 ? 3.702 -15.460 11.205 1.00 62.03 506 PRO A C 1
ATOM 3789 O O . PRO A 1 506 ? 4.005 -14.488 11.897 1.00 62.03 506 PRO A O 1
ATOM 3792 N N . ARG A 1 507 ? 4.538 -15.866 10.236 1.00 54.78 507 ARG A N 1
ATOM 3793 C CA . ARG A 1 507 ? 5.840 -15.209 10.007 1.00 54.78 507 ARG A CA 1
ATOM 3794 C C . ARG A 1 507 ? 5.693 -13.777 9.482 1.00 54.78 507 ARG A C 1
ATOM 3796 O O . ARG A 1 507 ? 4.981 -13.514 8.521 1.00 54.78 507 ARG A O 1
ATOM 3803 N N . ALA A 1 508 ? 6.498 -12.882 10.054 1.00 45.00 508 ALA A N 1
ATOM 3804 C CA . ALA A 1 508 ? 6.401 -11.423 9.962 1.00 45.00 508 ALA A CA 1
ATOM 3805 C C . ALA A 1 508 ? 6.616 -10.749 8.583 1.00 45.00 508 ALA A C 1
ATOM 3807 O O . ALA A 1 508 ? 6.823 -9.539 8.548 1.00 45.00 508 ALA A O 1
ATOM 3808 N N . ARG A 1 509 ? 6.608 -11.470 7.450 1.00 42.91 509 ARG A N 1
ATOM 3809 C CA . ARG A 1 509 ? 6.747 -10.834 6.121 1.00 42.91 509 ARG A CA 1
ATOM 3810 C C . ARG A 1 509 ? 5.437 -10.276 5.561 1.00 42.91 509 ARG A C 1
ATOM 3812 O O . ARG A 1 509 ? 5.501 -9.301 4.827 1.00 42.91 509 ARG A O 1
ATOM 3819 N N . ASP A 1 510 ? 4.296 -10.829 5.977 1.00 45.72 510 ASP A N 1
ATOM 3820 C CA . ASP A 1 510 ? 2.964 -10.480 5.454 1.00 45.72 510 ASP A CA 1
ATOM 3821 C C . ASP A 1 510 ? 1.949 -10.169 6.581 1.00 45.72 510 ASP A C 1
ATOM 3823 O O . ASP A 1 510 ? 0.751 -10.434 6.438 1.00 45.72 510 ASP A O 1
ATOM 3827 N N . MET A 1 511 ? 2.425 -9.679 7.736 1.00 57.28 511 MET A N 1
ATOM 3828 C CA . MET A 1 511 ? 1.579 -9.384 8.901 1.00 57.28 511 MET A CA 1
ATOM 3829 C C . MET A 1 511 ? 1.147 -7.917 8.958 1.00 57.28 511 MET A C 1
ATOM 3831 O O . MET A 1 511 ? 1.969 -7.030 9.176 1.00 57.28 511 MET A O 1
ATOM 3835 N N . THR A 1 512 ? -0.162 -7.693 8.870 1.00 61.78 512 THR A N 1
ATOM 3836 C CA . THR A 1 512 ? -0.845 -6.573 9.528 1.00 61.78 512 THR A CA 1
ATOM 3837 C C . THR A 1 512 ? -1.456 -7.076 10.836 1.00 61.78 512 THR A C 1
ATOM 3839 O O . THR A 1 512 ? -1.697 -8.275 10.998 1.00 61.78 512 THR A O 1
ATOM 3842 N N . MET A 1 513 ? -1.722 -6.174 11.782 1.00 65.75 513 MET A N 1
ATOM 3843 C CA . MET A 1 513 ? -2.408 -6.549 13.023 1.00 65.75 513 MET A CA 1
ATOM 3844 C C . MET A 1 513 ? -3.834 -7.037 12.751 1.00 65.75 513 MET A C 1
ATOM 3846 O O . MET A 1 513 ? -4.246 -8.016 13.359 1.00 65.75 513 MET A O 1
ATOM 3850 N N . ASP A 1 514 ? -4.553 -6.441 11.797 1.00 65.75 514 ASP A N 1
ATOM 3851 C CA . ASP A 1 514 ? -5.905 -6.889 11.442 1.00 65.75 514 ASP A CA 1
ATOM 3852 C C . ASP A 1 514 ? -5.928 -8.357 11.013 1.00 65.75 514 ASP A C 1
ATOM 3854 O O . ASP A 1 514 ? -6.725 -9.117 11.550 1.00 65.75 514 ASP A O 1
ATOM 3858 N N . ARG A 1 515 ? -4.958 -8.804 10.204 1.00 68.44 515 ARG A N 1
ATOM 3859 C CA . ARG A 1 515 ? -4.816 -10.217 9.822 1.00 68.44 515 ARG A CA 1
ATOM 3860 C C . ARG A 1 515 ? -4.547 -11.139 11.019 1.00 68.44 515 ARG A C 1
ATOM 3862 O O . ARG A 1 515 ? -5.108 -12.226 11.101 1.00 68.44 515 ARG A O 1
ATOM 3869 N N . VAL A 1 516 ? -3.716 -10.706 11.973 1.00 70.00 516 VAL A N 1
ATOM 3870 C CA . VAL A 1 516 ? -3.472 -11.454 13.226 1.00 70.00 516 VAL A CA 1
ATOM 3871 C C . VAL A 1 516 ? -4.747 -11.533 14.076 1.00 70.00 516 VAL A C 1
ATOM 3873 O O . VAL A 1 516 ? -5.015 -12.555 14.705 1.00 70.00 516 VAL A O 1
ATOM 3876 N N . LEU A 1 517 ? -5.558 -10.475 14.085 1.00 72.56 517 LEU A N 1
ATOM 3877 C CA . LEU A 1 517 ? -6.820 -10.413 14.825 1.00 72.56 517 LEU A CA 1
ATOM 3878 C C . LEU A 1 517 ? -7.962 -11.162 14.117 1.00 72.56 517 LEU A C 1
ATOM 3880 O O . LEU A 1 517 ? -8.850 -11.665 14.797 1.00 72.56 517 LEU A O 1
ATOM 3884 N N . GLU A 1 518 ? -7.940 -11.274 12.791 1.00 71.06 518 GLU A N 1
ATOM 3885 C CA . GLU A 1 518 ? -8.848 -12.107 11.990 1.00 71.06 518 GLU A CA 1
ATOM 3886 C C . GLU A 1 518 ? -8.543 -13.600 12.139 1.00 71.06 518 GLU A C 1
ATOM 3888 O O . GLU A 1 518 ? -9.466 -14.409 12.172 1.00 71.06 518 GLU A O 1
ATOM 3893 N N . GLU A 1 519 ? -7.270 -13.974 12.282 1.00 74.94 519 GLU A N 1
ATOM 3894 C CA . GLU A 1 519 ? -6.857 -15.363 12.506 1.00 74.94 519 GLU A CA 1
ATOM 3895 C C . GLU A 1 519 ? -7.129 -15.807 13.957 1.00 74.94 519 GLU A C 1
ATOM 3897 O O . GLU A 1 519 ? -7.730 -16.855 14.196 1.00 74.94 519 GLU A O 1
ATOM 3902 N N . LEU A 1 520 ? -6.742 -14.994 14.949 1.00 79.19 520 LEU A N 1
ATOM 3903 C CA . LEU A 1 520 ? -6.868 -15.355 16.368 1.00 79.19 520 LEU A CA 1
ATOM 3904 C C . LEU A 1 520 ? -8.242 -15.025 16.975 1.00 79.19 520 LEU A C 1
ATOM 3906 O O . LEU A 1 520 ? -8.705 -15.739 17.870 1.00 79.19 520 LEU A O 1
ATOM 3910 N N . GLY A 1 521 ? -8.887 -13.949 16.519 1.00 78.06 521 GLY A N 1
ATOM 3911 C CA . GLY A 1 521 ? -10.081 -13.360 17.134 1.00 78.06 521 GLY A CA 1
ATOM 3912 C C . GLY A 1 521 ? -11.343 -14.223 17.053 1.00 78.06 521 GLY A C 1
ATOM 3913 O O . GLY A 1 521 ? -11.915 -14.507 18.099 1.00 78.06 521 GLY A O 1
ATOM 3914 N N . PRO A 1 522 ? -11.787 -14.707 15.878 1.00 77.00 522 PRO A N 1
ATOM 3915 C CA . PRO A 1 522 ? -13.033 -15.474 15.754 1.00 77.00 522 PRO A CA 1
ATOM 3916 C C . PRO A 1 522 ? -13.028 -16.802 16.527 1.00 77.00 522 PRO A C 1
ATOM 3918 O O . PRO A 1 522 ? -14.069 -17.243 17.024 1.00 77.00 522 PRO A O 1
ATOM 3921 N N . SER A 1 523 ? -11.861 -17.442 16.657 1.00 76.81 523 SER A N 1
ATOM 3922 C CA . SER A 1 523 ? -11.681 -18.613 17.523 1.00 76.81 523 SER A CA 1
ATOM 3923 C C . SER A 1 523 ? -11.667 -18.215 19.005 1.00 76.81 523 SER A C 1
ATOM 3925 O O . SER A 1 523 ? -12.387 -18.832 19.796 1.00 76.81 523 SER A O 1
ATOM 3927 N N . LEU A 1 524 ? -10.956 -17.140 19.377 1.00 82.12 524 LEU A N 1
ATOM 3928 C CA . LEU A 1 524 ? -10.996 -16.597 20.737 1.00 82.12 524 LEU A CA 1
ATOM 3929 C C . LEU A 1 524 ? -12.440 -16.272 21.151 1.00 82.12 524 LEU A C 1
ATOM 3931 O O . LEU A 1 524 ? -12.904 -16.777 22.163 1.00 82.12 524 LEU A O 1
ATOM 3935 N N . GLU A 1 525 ? -13.208 -15.551 20.334 1.00 79.81 525 GLU A N 1
ATOM 3936 C CA . GLU A 1 525 ? -14.633 -15.257 20.560 1.00 79.81 525 GLU A CA 1
ATOM 3937 C C . GLU A 1 525 ? -15.514 -16.503 20.700 1.00 79.81 525 GLU A C 1
ATOM 3939 O O . GLU A 1 525 ? -16.562 -16.460 21.351 1.00 79.81 525 GLU A O 1
ATOM 3944 N N . ARG A 1 526 ? -15.155 -17.610 20.044 1.00 78.88 526 ARG A N 1
ATOM 3945 C CA . ARG A 1 526 ? -15.860 -18.888 20.193 1.00 78.88 526 ARG A CA 1
ATOM 3946 C C . ARG A 1 526 ? -15.576 -19.475 21.576 1.00 78.88 526 ARG A C 1
ATOM 3948 O O . ARG A 1 526 ? -16.519 -19.778 22.301 1.00 78.88 526 ARG A O 1
ATOM 3955 N N . ARG A 1 527 ? -14.302 -19.525 21.979 1.00 77.38 527 ARG A N 1
ATOM 3956 C CA . ARG A 1 527 ? -13.872 -19.977 23.315 1.00 77.38 527 ARG A CA 1
ATOM 3957 C C . ARG A 1 527 ? -14.419 -19.085 24.435 1.00 77.38 527 ARG A C 1
ATOM 3959 O O . ARG A 1 527 ? -14.883 -19.604 25.444 1.00 77.38 527 ARG A O 1
ATOM 3966 N N . LEU A 1 528 ? -14.433 -17.766 24.241 1.00 79.50 528 LEU A N 1
ATOM 3967 C CA . LEU A 1 528 ? -14.974 -16.787 25.187 1.00 79.50 528 LEU A CA 1
ATOM 3968 C C . LEU A 1 528 ? -16.503 -16.857 25.313 1.00 79.50 528 LEU A C 1
ATOM 3970 O O . LEU A 1 528 ? -17.029 -16.585 26.383 1.00 79.50 528 LEU A O 1
ATOM 3974 N N . ARG A 1 529 ? -17.236 -17.267 24.267 1.00 75.50 529 ARG A N 1
ATOM 3975 C CA . ARG A 1 529 ? -18.688 -17.519 24.370 1.00 75.50 529 ARG A CA 1
ATOM 3976 C C . ARG A 1 529 ? -19.028 -18.713 25.263 1.00 75.50 529 ARG A C 1
ATOM 3978 O O . ARG A 1 529 ? -20.065 -18.692 25.927 1.00 75.50 529 ARG A O 1
ATOM 3985 N N . ASP A 1 530 ? -18.168 -19.728 25.283 1.00 71.94 530 ASP A N 1
ATOM 3986 C CA . ASP A 1 530 ? -18.318 -20.892 26.161 1.00 71.94 530 ASP A CA 1
ATOM 3987 C C . ASP A 1 530 ? -17.745 -20.637 27.572 1.00 71.94 530 ASP A C 1
ATOM 3989 O O . ASP A 1 530 ? -18.199 -21.239 28.551 1.00 71.94 530 ASP A O 1
ATOM 3993 N N . LEU A 1 531 ? -16.791 -19.708 27.702 1.00 77.69 531 LEU A N 1
ATOM 3994 C CA . LEU A 1 531 ? -16.185 -19.303 28.968 1.00 77.69 531 LEU A CA 1
ATOM 3995 C C . LEU A 1 531 ? -17.058 -18.281 29.717 1.00 77.69 531 LEU A C 1
ATOM 3997 O O . LEU A 1 531 ? -17.108 -17.102 29.389 1.00 77.69 531 LEU A O 1
ATOM 4001 N N . LYS A 1 532 ? -17.720 -18.728 30.787 1.00 66.06 532 LYS A N 1
ATOM 4002 C CA . LYS A 1 532 ? -18.574 -17.879 31.647 1.00 66.06 532 LYS A CA 1
ATOM 4003 C C . LYS A 1 532 ? -17.835 -17.201 32.805 1.00 66.06 532 LYS A C 1
ATOM 4005 O O . LYS A 1 532 ? -18.471 -16.623 33.682 1.00 66.06 532 LYS A O 1
ATOM 4010 N N . GLU A 1 533 ? -16.518 -17.336 32.838 1.00 71.81 533 GLU A N 1
ATOM 4011 C CA . GLU A 1 533 ? -15.640 -16.897 33.920 1.00 71.81 533 GLU A CA 1
ATOM 4012 C C . GLU A 1 533 ? -14.733 -15.765 33.412 1.00 71.81 533 GLU A C 1
ATOM 4014 O O . GLU A 1 533 ? -14.438 -15.726 32.213 1.00 71.81 533 GLU A O 1
ATOM 4019 N N . PRO A 1 534 ? -14.290 -14.837 34.281 1.00 78.31 534 PRO A N 1
ATOM 4020 C CA . PRO A 1 534 ? -13.318 -13.821 33.891 1.00 78.31 534 PRO A CA 1
ATOM 4021 C C . PRO A 1 534 ? -12.024 -14.473 33.390 1.00 78.31 534 PRO A C 1
ATOM 4023 O O . PRO A 1 534 ? -11.656 -15.575 33.804 1.00 78.31 534 PRO A O 1
ATOM 4026 N N . PHE A 1 535 ? -11.325 -13.775 32.499 1.00 90.50 535 PHE A N 1
ATOM 4027 C CA . PHE A 1 535 ? -10.101 -14.256 31.865 1.00 90.50 535 PHE A CA 1
ATOM 4028 C C . PHE A 1 535 ? -9.060 -13.143 31.742 1.00 90.50 535 PHE A C 1
ATOM 4030 O O . PHE A 1 535 ? -9.387 -11.955 31.779 1.00 90.50 535 PHE A O 1
ATOM 4037 N N . ALA A 1 536 ? -7.805 -13.538 31.562 1.00 92.44 536 ALA A N 1
ATOM 4038 C CA . ALA A 1 536 ? -6.697 -12.646 31.262 1.00 92.44 536 ALA A CA 1
ATOM 4039 C C . ALA A 1 536 ? -6.208 -12.873 29.824 1.00 92.44 536 ALA A C 1
ATOM 4041 O O . ALA A 1 536 ? -6.231 -13.997 29.313 1.00 92.44 536 ALA A O 1
ATOM 4042 N N . ILE A 1 537 ? -5.730 -11.810 29.180 1.00 93.88 537 ILE A N 1
ATOM 4043 C CA . ILE A 1 537 ? -5.010 -11.891 27.901 1.00 93.88 537 ILE A CA 1
ATOM 4044 C C . ILE A 1 537 ? -3.575 -11.455 28.169 1.00 93.88 537 ILE A C 1
ATOM 4046 O O . ILE A 1 537 ? -3.348 -10.458 28.843 1.00 93.88 537 ILE A O 1
ATOM 4050 N N . GLY A 1 538 ? -2.591 -12.168 27.645 1.00 93.19 538 GLY A N 1
ATOM 4051 C CA . GLY A 1 538 ? -1.194 -11.794 27.776 1.00 93.19 538 GLY A CA 1
ATOM 4052 C C . GLY A 1 538 ? -0.390 -12.057 26.522 1.00 93.19 538 GLY A C 1
ATOM 4053 O O . GLY A 1 538 ? -0.858 -12.685 25.572 1.00 93.19 538 GLY A O 1
ATOM 4054 N N . GLY A 1 539 ? 0.846 -11.580 26.512 1.00 91.69 539 GLY A N 1
ATOM 4055 C CA . GLY A 1 539 ? 1.738 -11.855 25.401 1.00 91.69 539 GLY A CA 1
ATOM 4056 C C . GLY A 1 539 ? 3.191 -11.513 25.667 1.00 91.69 539 GLY A C 1
ATOM 4057 O O . GLY A 1 539 ? 3.513 -10.758 26.584 1.00 91.69 539 GLY A O 1
ATOM 4058 N N . LEU A 1 540 ? 4.049 -12.111 24.844 1.00 87.19 540 LEU A N 1
ATOM 4059 C CA . LEU A 1 540 ? 5.503 -12.023 24.923 1.00 87.19 540 LEU A CA 1
ATOM 4060 C C . LEU A 1 540 ? 6.059 -11.118 23.827 1.00 87.19 540 LEU A C 1
ATOM 4062 O O . LEU A 1 540 ? 5.857 -11.396 22.641 1.00 87.19 540 LEU A O 1
ATOM 4066 N N . SER A 1 541 ? 6.833 -10.098 24.201 1.00 80.12 541 SER A N 1
ATOM 4067 C CA . SER A 1 541 ? 7.545 -9.237 23.251 1.00 80.12 541 SER A CA 1
ATOM 4068 C C . SER A 1 541 ? 6.578 -8.592 22.242 1.00 80.12 541 SER A C 1
ATOM 4070 O O . SER A 1 541 ? 5.663 -7.880 22.649 1.00 80.12 541 SER A O 1
ATOM 4072 N N . PHE A 1 542 ? 6.701 -8.860 20.936 1.00 77.50 542 PHE A N 1
ATOM 4073 C CA . PHE A 1 542 ? 5.703 -8.436 19.939 1.00 77.50 542 PHE A CA 1
ATOM 4074 C C . PHE A 1 542 ? 4.269 -8.896 20.288 1.00 77.50 542 PHE A C 1
ATOM 4076 O O . PHE A 1 542 ? 3.309 -8.143 20.113 1.00 77.50 542 PHE A O 1
ATOM 4083 N N . GLY A 1 543 ? 4.122 -10.105 20.836 1.00 83.19 543 GLY A N 1
ATOM 4084 C CA . GLY A 1 543 ? 2.842 -10.648 21.283 1.00 83.19 543 GLY A CA 1
ATOM 4085 C C . GLY A 1 543 ? 2.194 -9.833 22.406 1.00 83.19 543 GLY A C 1
ATOM 4086 O O . GLY A 1 543 ? 0.972 -9.828 22.502 1.00 83.19 543 GLY A O 1
ATOM 4087 N N . ALA A 1 544 ? 2.962 -9.075 23.201 1.00 85.88 544 ALA A N 1
ATOM 4088 C CA . ALA A 1 544 ? 2.407 -8.158 24.201 1.00 85.88 544 ALA A CA 1
ATOM 4089 C C . ALA A 1 544 ? 1.601 -7.023 23.539 1.00 85.88 544 ALA A C 1
ATOM 4091 O O . ALA A 1 544 ? 0.515 -6.679 24.000 1.00 85.88 544 ALA A O 1
ATOM 4092 N N . THR A 1 545 ? 2.071 -6.495 22.403 1.00 82.81 545 THR A N 1
ATOM 4093 C CA . THR A 1 545 ? 1.335 -5.490 21.614 1.00 82.81 545 THR A CA 1
ATOM 4094 C C . THR A 1 545 ? 0.051 -6.072 21.009 1.00 82.81 545 THR A C 1
ATOM 4096 O O . THR A 1 545 ? -0.977 -5.398 21.001 1.00 82.81 545 THR A O 1
ATOM 4099 N N . VAL A 1 546 ? 0.071 -7.337 20.566 1.00 83.12 546 VAL A N 1
ATOM 4100 C CA . VAL A 1 546 ? -1.139 -8.054 20.108 1.00 83.12 546 VAL A CA 1
ATOM 4101 C C . VAL A 1 546 ? -2.116 -8.274 21.266 1.00 83.12 546 VAL A C 1
ATOM 4103 O O . VAL A 1 546 ? -3.308 -8.023 21.118 1.00 83.12 546 VAL A O 1
ATOM 4106 N N . ALA A 1 547 ? -1.623 -8.682 22.437 1.00 88.38 547 ALA A N 1
ATOM 4107 C CA . ALA A 1 547 ? -2.425 -8.902 23.638 1.00 88.38 547 ALA A CA 1
ATOM 4108 C C . ALA A 1 547 ? -3.162 -7.635 24.098 1.00 88.38 547 ALA A C 1
ATOM 4110 O O . ALA A 1 547 ? -4.325 -7.716 24.485 1.00 88.38 547 ALA A O 1
ATOM 4111 N N . MET A 1 548 ? -2.521 -6.466 24.005 1.00 86.31 548 MET A N 1
ATOM 4112 C CA . MET A 1 548 ? -3.142 -5.174 24.323 1.00 86.31 548 MET A CA 1
ATOM 4113 C C . MET A 1 548 ? -4.263 -4.802 23.346 1.00 86.31 548 MET A C 1
ATOM 4115 O O . MET A 1 548 ? -5.302 -4.305 23.776 1.00 86.31 548 MET A O 1
ATOM 4119 N N . GLU A 1 549 ? -4.095 -5.074 22.051 1.00 84.38 549 GLU A N 1
ATOM 4120 C CA . GLU A 1 549 ? -5.127 -4.803 21.042 1.00 84.38 549 GLU A CA 1
ATOM 4121 C C . GLU A 1 549 ? -6.288 -5.815 21.104 1.00 84.38 549 GLU A C 1
ATOM 4123 O O . GLU A 1 549 ? -7.451 -5.424 20.997 1.00 84.38 549 GLU A O 1
ATOM 4128 N N . LEU A 1 550 ? -6.007 -7.095 21.381 1.00 85.44 550 LEU A N 1
ATOM 4129 C CA . LEU A 1 550 ? -7.036 -8.081 21.734 1.00 85.44 550 LEU A CA 1
ATOM 4130 C C . LEU A 1 550 ? -7.807 -7.608 22.984 1.00 85.44 550 LEU A C 1
ATOM 4132 O O . LEU A 1 550 ? -9.031 -7.508 22.954 1.00 85.44 550 LEU A O 1
ATOM 4136 N N . ALA A 1 551 ? -7.114 -7.226 24.061 1.00 85.69 551 ALA A N 1
ATOM 4137 C CA . ALA A 1 551 ? -7.748 -6.706 25.274 1.00 85.69 551 ALA A CA 1
ATOM 4138 C C . ALA A 1 551 ? -8.596 -5.451 25.016 1.00 85.69 551 ALA A C 1
ATOM 4140 O O . ALA A 1 551 ? -9.674 -5.322 25.591 1.00 85.69 551 ALA A O 1
ATOM 4141 N N . ARG A 1 552 ? -8.184 -4.576 24.089 1.00 83.19 552 ARG A N 1
ATOM 4142 C CA . ARG A 1 552 ? -8.984 -3.424 23.647 1.00 83.19 552 ARG A CA 1
ATOM 4143 C C . ARG A 1 552 ? -10.324 -3.837 23.030 1.00 83.19 552 ARG A C 1
ATOM 4145 O O . ARG A 1 552 ? -11.316 -3.144 23.250 1.00 83.19 552 ARG A O 1
ATOM 4152 N N . ARG A 1 553 ? -10.371 -4.943 22.274 1.00 81.56 553 ARG A N 1
ATOM 4153 C CA . ARG A 1 553 ? -11.602 -5.465 21.646 1.00 81.56 553 ARG A CA 1
ATOM 4154 C C . ARG A 1 553 ? -12.568 -6.107 22.649 1.00 81.56 553 ARG A C 1
ATOM 4156 O O . ARG A 1 553 ? -13.774 -5.988 22.459 1.00 81.56 553 ARG A O 1
ATOM 4163 N N . TRP A 1 554 ? -12.068 -6.725 23.723 1.00 81.00 554 TRP A N 1
ATOM 4164 C CA . TRP A 1 554 ? -12.890 -7.341 24.785 1.00 81.00 554 TRP A CA 1
ATOM 4165 C C . TRP A 1 554 ? -12.718 -6.653 26.146 1.00 81.00 554 TRP A C 1
ATOM 4167 O O . TRP A 1 554 ? -12.674 -7.314 27.185 1.00 81.00 554 TRP A O 1
ATOM 4177 N N . ALA A 1 555 ? -12.651 -5.318 26.141 1.00 73.25 555 ALA A N 1
ATOM 4178 C CA . ALA A 1 555 ? -12.399 -4.502 27.330 1.00 73.25 555 ALA A CA 1
ATOM 4179 C C . ALA A 1 555 ? -13.423 -4.703 28.464 1.00 73.25 555 ALA A C 1
ATOM 4181 O O . ALA A 1 555 ? -13.072 -4.564 29.632 1.00 73.25 555 ALA A O 1
ATOM 4182 N N . ASP A 1 556 ? -14.658 -5.083 28.124 1.00 72.12 556 ASP A N 1
ATOM 4183 C CA . ASP A 1 556 ? -15.742 -5.343 29.081 1.00 72.12 556 ASP A CA 1
ATOM 4184 C C . ASP A 1 556 ? -15.686 -6.745 29.727 1.00 72.12 556 ASP A C 1
ATOM 4186 O O . ASP A 1 556 ? -16.476 -7.039 30.626 1.00 72.12 556 ASP A O 1
ATOM 4190 N N . ALA A 1 557 ? -14.801 -7.637 29.258 1.00 77.12 557 ALA A N 1
ATOM 4191 C CA . ALA A 1 557 ? -14.767 -9.049 29.661 1.00 77.12 557 ALA A CA 1
ATOM 4192 C C . ALA A 1 557 ? -13.375 -9.555 30.088 1.00 77.12 557 ALA A C 1
ATOM 4194 O O . ALA A 1 557 ? -13.280 -10.433 30.950 1.00 77.12 557 ALA A O 1
ATOM 4195 N N . ALA A 1 558 ? -12.297 -9.008 29.519 1.00 85.19 558 ALA A N 1
ATOM 4196 C CA . ALA A 1 558 ? -10.930 -9.306 29.936 1.00 85.19 558 ALA A CA 1
ATOM 4197 C C . ALA A 1 558 ? -10.594 -8.560 31.240 1.00 85.19 558 ALA A C 1
ATOM 4199 O O . ALA A 1 558 ? -10.695 -7.337 31.318 1.00 85.19 558 ALA A O 1
ATOM 4200 N N . ARG A 1 559 ? -10.180 -9.301 32.272 1.00 88.12 559 ARG A N 1
ATOM 4201 C CA . ARG A 1 559 ? -9.975 -8.787 33.635 1.00 88.12 559 ARG A CA 1
ATOM 4202 C C . ARG A 1 559 ? -8.573 -8.219 33.867 1.00 88.12 559 ARG A C 1
ATOM 4204 O O . ARG A 1 559 ? -8.439 -7.236 34.587 1.00 88.12 559 ARG A O 1
ATOM 4211 N N . TYR A 1 560 ? -7.558 -8.811 33.235 1.00 91.38 560 TYR A N 1
ATOM 4212 C CA . TYR A 1 560 ? -6.156 -8.386 33.308 1.00 91.38 560 TYR A CA 1
ATOM 4213 C C . TYR A 1 560 ? -5.474 -8.489 31.940 1.00 91.38 560 TYR A C 1
ATOM 4215 O O . TYR A 1 560 ? -5.766 -9.409 31.167 1.00 91.38 560 TYR A O 1
ATOM 4223 N N . VAL A 1 561 ? -4.501 -7.606 31.686 1.00 92.69 561 VAL A N 1
ATOM 4224 C CA . VAL A 1 561 ? -3.524 -7.771 30.594 1.00 92.69 561 VAL A CA 1
ATOM 4225 C C . VAL A 1 561 ? -2.161 -8.176 31.161 1.00 92.69 561 VAL A C 1
ATOM 4227 O O . VAL A 1 561 ? -1.638 -7.474 32.019 1.00 92.69 561 VAL A O 1
ATOM 4230 N N . VAL A 1 562 ? -1.565 -9.280 30.699 1.00 93.56 562 VAL A N 1
ATOM 4231 C CA . VAL A 1 562 ? -0.261 -9.786 31.182 1.00 93.56 562 VAL A CA 1
ATOM 4232 C C . VAL A 1 562 ? 0.846 -9.509 30.165 1.00 93.56 562 VAL A C 1
ATOM 4234 O O . VAL A 1 562 ? 0.865 -10.070 29.070 1.00 93.56 562 VAL A O 1
ATOM 4237 N N . LEU A 1 563 ? 1.792 -8.652 30.532 1.00 91.81 563 LEU A N 1
ATOM 4238 C CA . LEU A 1 563 ? 2.824 -8.135 29.638 1.00 91.81 563 LEU A CA 1
ATOM 4239 C C . LEU A 1 563 ? 4.181 -8.765 29.978 1.00 91.81 563 LEU A C 1
ATOM 4241 O O . LEU A 1 563 ? 4.841 -8.372 30.945 1.00 91.81 563 LEU A O 1
ATOM 4245 N N . LEU A 1 564 ? 4.582 -9.751 29.172 1.00 89.06 564 LEU A N 1
ATOM 4246 C CA . LEU A 1 564 ? 5.848 -10.476 29.289 1.00 89.06 564 LEU A CA 1
ATOM 4247 C C . LEU A 1 564 ? 6.882 -9.827 28.352 1.00 89.06 564 LEU A C 1
ATOM 4249 O O . LEU A 1 564 ? 6.688 -9.812 27.138 1.00 89.06 564 LEU A O 1
ATOM 4253 N N . ASP A 1 565 ? 7.965 -9.275 28.906 1.00 79.81 565 ASP A N 1
ATOM 4254 C CA . ASP A 1 565 ? 8.972 -8.481 28.168 1.00 79.81 565 ASP A CA 1
ATOM 4255 C C . ASP A 1 565 ? 8.373 -7.486 27.141 1.00 79.81 565 ASP A C 1
ATOM 4257 O O . ASP A 1 565 ? 8.552 -7.627 25.930 1.00 79.81 565 ASP A O 1
ATOM 4261 N N . PRO A 1 566 ? 7.649 -6.447 27.592 1.00 80.69 566 PRO A N 1
ATOM 4262 C CA . PRO A 1 566 ? 7.050 -5.460 26.695 1.00 80.69 566 PRO A CA 1
ATOM 4263 C C . PRO A 1 566 ? 8.052 -4.485 26.033 1.00 80.69 566 PRO A C 1
ATOM 4265 O O . PRO A 1 566 ? 7.627 -3.459 25.511 1.00 80.69 566 PRO A O 1
ATOM 4268 N N . ARG A 1 567 ? 9.370 -4.742 26.004 1.00 73.25 567 ARG A N 1
ATOM 4269 C CA . ARG A 1 567 ? 10.400 -3.743 25.603 1.00 73.25 567 ARG A CA 1
ATOM 4270 C C . ARG A 1 567 ? 10.425 -3.340 24.125 1.00 73.25 567 ARG A C 1
ATOM 4272 O O . ARG A 1 567 ? 11.204 -2.464 23.756 1.00 73.25 567 ARG A O 1
ATOM 4279 N N . ASN A 1 568 ? 9.573 -3.940 23.297 1.00 66.12 568 ASN A N 1
ATOM 4280 C CA . ASN A 1 568 ? 9.350 -3.492 21.921 1.00 66.12 568 ASN A CA 1
ATOM 4281 C C . ASN A 1 568 ? 8.259 -2.401 21.810 1.00 66.12 568 ASN A C 1
ATOM 4283 O O . ASN A 1 568 ? 8.193 -1.727 20.787 1.00 66.12 568 ASN A O 1
ATOM 4287 N N . ILE A 1 569 ? 7.446 -2.170 22.854 1.00 67.69 569 ILE A N 1
ATOM 4288 C CA . ILE A 1 569 ? 6.412 -1.113 22.920 1.00 67.69 569 ILE A CA 1
ATOM 4289 C C . ILE A 1 569 ? 7.035 0.281 22.651 1.00 67.69 569 ILE A C 1
ATOM 4291 O O . ILE A 1 569 ? 8.186 0.532 23.023 1.00 67.69 569 ILE A O 1
ATOM 4295 N N . PRO A 1 570 ? 6.332 1.205 21.959 1.00 57.84 570 PRO A N 1
ATOM 4296 C CA . PRO A 1 570 ? 6.959 2.396 21.384 1.00 57.84 570 PRO A CA 1
ATOM 4297 C C . PRO A 1 570 ? 7.397 3.405 22.445 1.00 57.84 570 PRO A C 1
ATOM 4299 O O . PRO A 1 570 ? 6.869 3.354 23.556 1.00 57.84 570 PRO A O 1
ATOM 4302 N N . PRO A 1 571 ? 8.297 4.357 22.126 1.00 50.16 571 PRO A N 1
ATOM 4303 C CA . PRO A 1 571 ? 9.042 4.499 20.869 1.00 50.16 571 PRO A CA 1
ATOM 4304 C C . PRO A 1 571 ? 10.277 3.583 20.792 1.00 50.16 571 PRO A C 1
ATOM 4306 O O . PRO A 1 571 ? 11.362 3.934 21.259 1.00 50.16 571 PRO A O 1
ATOM 4309 N N . TYR A 1 572 ? 10.139 2.413 20.165 1.00 49.16 572 TYR A N 1
ATOM 4310 C CA . TYR A 1 572 ? 11.275 1.604 19.733 1.00 49.16 572 TYR A CA 1
ATOM 4311 C C . TYR A 1 572 ? 11.809 2.196 18.425 1.00 49.16 572 TYR A C 1
ATOM 4313 O O . TYR A 1 572 ? 11.338 1.879 17.334 1.00 49.16 572 TYR A O 1
ATOM 4321 N N . SER A 1 573 ? 12.767 3.113 18.538 1.00 45.78 573 SER A N 1
ATOM 4322 C CA . SER A 1 573 ? 13.393 3.736 17.374 1.00 45.78 573 SER A CA 1
ATOM 4323 C C . SER A 1 573 ? 14.357 2.762 16.700 1.00 45.78 573 SER A C 1
ATOM 4325 O O . SER A 1 573 ? 15.489 2.581 17.157 1.00 45.78 573 SER A O 1
ATOM 4327 N N . LEU A 1 574 ? 13.951 2.191 15.563 1.00 46.56 574 LEU A N 1
ATOM 4328 C CA . LEU A 1 574 ? 14.914 1.634 14.611 1.00 46.56 574 LEU A CA 1
ATOM 4329 C C . LEU A 1 574 ? 15.930 2.726 14.212 1.00 46.56 574 LEU A C 1
ATOM 4331 O O . LEU A 1 574 ? 15.561 3.903 14.139 1.00 46.56 574 LEU A O 1
ATOM 4335 N N . PRO A 1 575 ? 17.207 2.384 13.944 1.00 39.59 575 PRO A N 1
ATOM 4336 C CA . PRO A 1 575 ? 18.205 3.369 13.541 1.00 39.59 575 PRO A CA 1
ATOM 4337 C C . PRO A 1 575 ? 17.712 4.192 12.345 1.00 39.59 575 PRO A C 1
ATOM 4339 O O . PRO A 1 575 ? 17.406 3.635 11.292 1.00 39.59 575 PRO A O 1
ATOM 4342 N N . ALA A 1 576 ? 17.650 5.518 12.509 1.00 42.47 576 ALA A N 1
ATOM 4343 C CA . ALA A 1 576 ? 16.912 6.462 11.655 1.00 42.47 576 ALA A CA 1
ATOM 4344 C C . ALA A 1 576 ? 17.469 6.670 10.222 1.00 42.47 576 ALA A C 1
ATOM 4346 O O . ALA A 1 576 ? 17.295 7.730 9.624 1.00 42.47 576 ALA A O 1
ATOM 4347 N N . ALA A 1 577 ? 18.177 5.682 9.672 1.00 38.47 577 ALA A N 1
ATOM 4348 C CA . ALA A 1 577 ? 18.912 5.750 8.414 1.00 38.47 577 ALA A CA 1
ATOM 4349 C C . ALA A 1 577 ? 18.389 4.797 7.316 1.00 38.47 577 ALA A C 1
ATOM 4351 O O . ALA A 1 577 ? 19.019 4.718 6.262 1.00 38.47 577 ALA A O 1
ATOM 4352 N N . SER A 1 578 ? 17.286 4.061 7.526 1.00 36.75 578 SER A N 1
ATOM 4353 C CA . SER A 1 578 ? 16.861 3.014 6.572 1.00 36.75 578 SER A CA 1
ATOM 4354 C C . SER A 1 578 ? 15.357 2.825 6.315 1.00 36.75 578 SER A C 1
ATOM 4356 O O . SER A 1 578 ? 15.026 2.033 5.434 1.00 36.75 578 SER A O 1
ATOM 4358 N N . LEU A 1 579 ? 14.444 3.549 6.973 1.00 42.06 579 LEU A N 1
ATOM 4359 C CA . LEU A 1 579 ? 13.001 3.501 6.675 1.00 42.06 579 LEU A CA 1
ATOM 4360 C C . LEU A 1 579 ? 12.414 4.919 6.596 1.00 42.06 579 LEU A C 1
ATOM 4362 O O . LEU A 1 579 ? 12.765 5.782 7.396 1.00 42.06 579 LEU A O 1
ATOM 4366 N N . ARG A 1 580 ? 11.563 5.171 5.588 1.00 43.59 580 ARG A N 1
ATOM 4367 C CA . ARG A 1 580 ? 10.905 6.475 5.348 1.00 43.59 580 ARG A CA 1
ATOM 4368 C C . ARG A 1 580 ? 9.473 6.559 5.875 1.00 43.59 580 ARG A C 1
ATOM 4370 O O . ARG A 1 580 ? 8.902 7.643 5.858 1.00 43.59 580 ARG A O 1
ATOM 4377 N N . GLU A 1 581 ? 8.928 5.448 6.350 1.00 41.09 581 GLU A N 1
ATOM 4378 C CA . GLU A 1 581 ? 7.636 5.392 7.022 1.00 41.09 581 GLU A CA 1
ATOM 4379 C C . GLU A 1 581 ? 7.750 4.617 8.336 1.00 41.09 581 GLU A C 1
ATOM 4381 O O . GLU A 1 581 ? 8.564 3.688 8.407 1.00 41.09 581 GLU A O 1
ATOM 4386 N N . PRO A 1 582 ? 6.931 4.967 9.345 1.00 44.12 582 PRO A N 1
ATOM 4387 C CA . PRO A 1 582 ? 6.757 4.136 10.526 1.00 44.12 582 PRO A CA 1
ATOM 4388 C C . PRO A 1 582 ? 6.232 2.763 10.101 1.00 44.12 582 PRO A C 1
ATOM 4390 O O . PRO A 1 582 ? 5.268 2.675 9.333 1.00 44.12 582 PRO A O 1
ATOM 4393 N N . LEU A 1 583 ? 6.837 1.683 10.605 1.00 55.62 583 LEU A N 1
ATOM 4394 C CA . LEU A 1 583 ? 6.325 0.330 10.365 1.00 55.62 583 LEU A CA 1
ATOM 4395 C C . LEU A 1 583 ? 4.845 0.229 10.789 1.00 55.62 583 LEU A C 1
ATOM 4397 O O . LEU A 1 583 ? 4.382 0.966 11.657 1.00 55.62 583 LEU A O 1
ATOM 4401 N N . TRP A 1 584 ? 4.090 -0.733 10.247 1.00 55.34 584 TRP A N 1
ATOM 4402 C CA . TRP A 1 584 ? 2.713 -1.013 10.704 1.00 55.34 584 TRP A CA 1
ATOM 4403 C C . TRP A 1 584 ? 2.637 -1.180 12.233 1.00 55.34 584 TRP A C 1
ATOM 4405 O O . TRP A 1 584 ? 1.682 -0.736 12.866 1.00 55.34 584 TRP A O 1
ATOM 4415 N N . TYR A 1 585 ? 3.703 -1.735 12.815 1.00 55.59 585 TYR A N 1
ATOM 4416 C CA . TYR A 1 585 ? 3.958 -1.787 14.246 1.00 55.59 585 TYR A CA 1
ATOM 4417 C C . TYR A 1 585 ? 3.924 -0.396 14.901 1.00 55.59 585 TYR A C 1
ATOM 4419 O O . TYR A 1 585 ? 3.110 -0.162 15.786 1.00 55.59 585 TYR A O 1
ATOM 4427 N N . GLU A 1 586 ? 4.715 0.556 14.399 1.00 59.22 586 GLU A N 1
ATOM 4428 C CA . GLU A 1 586 ? 4.754 1.951 14.860 1.00 59.22 586 GLU A CA 1
ATOM 4429 C C . GLU A 1 586 ? 3.406 2.689 14.694 1.00 59.22 586 GLU A C 1
ATOM 4431 O O . GLU A 1 586 ? 3.080 3.545 15.516 1.00 59.22 586 GLU A O 1
ATOM 4436 N N . ARG A 1 587 ? 2.563 2.337 13.709 1.00 61.59 587 ARG A N 1
ATOM 4437 C CA . ARG A 1 587 ? 1.192 2.890 13.619 1.00 61.59 587 ARG A CA 1
ATOM 4438 C C . ARG A 1 587 ? 0.281 2.380 14.754 1.00 61.59 587 ARG A C 1
ATOM 4440 O O . ARG A 1 587 ? -0.468 3.169 15.326 1.00 61.59 587 ARG A O 1
ATOM 4447 N N . ILE A 1 588 ? 0.369 1.099 15.129 1.00 61.38 588 ILE A N 1
ATOM 4448 C CA . ILE A 1 588 ? -0.391 0.507 16.258 1.00 61.38 588 ILE A CA 1
ATOM 4449 C C . ILE A 1 588 ? 0.090 1.077 17.587 1.00 61.38 588 ILE A C 1
ATOM 4451 O O . ILE A 1 588 ? -0.705 1.484 18.425 1.00 61.38 588 ILE A O 1
ATOM 4455 N N . CYS A 1 589 ? 1.405 1.146 17.742 1.00 61.91 589 CYS A N 1
ATOM 4456 C CA . CYS A 1 589 ? 2.112 1.860 18.788 1.00 61.91 589 CYS A CA 1
ATOM 4457 C C . CYS A 1 589 ? 1.543 3.275 19.030 1.00 61.91 589 CYS A C 1
ATOM 4459 O O . CYS A 1 589 ? 1.134 3.578 20.148 1.00 61.91 589 CYS A O 1
ATOM 4461 N N . ILE A 1 590 ? 1.439 4.106 17.985 1.00 65.00 590 ILE A N 1
ATOM 4462 C CA . ILE A 1 590 ? 0.830 5.449 18.058 1.00 65.00 590 ILE A CA 1
ATOM 4463 C C . ILE A 1 590 ? -0.666 5.374 18.420 1.00 65.00 590 ILE A C 1
ATOM 4465 O O . ILE A 1 590 ? -1.160 6.178 19.210 1.00 65.00 590 ILE A O 1
ATOM 4469 N N . GLY A 1 591 ? -1.399 4.393 17.884 1.00 64.62 591 GLY A N 1
ATOM 4470 C CA . GLY A 1 591 ? -2.806 4.156 18.226 1.00 64.62 591 GLY A CA 1
ATOM 4471 C C . GLY A 1 591 ? -3.025 3.805 19.703 1.00 64.62 591 GLY A C 1
ATOM 4472 O O . GLY A 1 591 ? -3.981 4.288 20.309 1.00 64.62 591 GLY A O 1
ATOM 4473 N N . LEU A 1 592 ? -2.119 3.025 20.299 1.00 67.94 592 LEU A N 1
ATOM 4474 C CA . LEU A 1 592 ? -2.121 2.686 21.723 1.00 67.94 592 LEU A CA 1
ATOM 4475 C C . LEU A 1 592 ? -1.755 3.890 22.599 1.00 67.94 592 LEU A C 1
ATOM 4477 O O . LEU A 1 592 ? -2.366 4.047 23.647 1.00 67.94 592 LEU A O 1
ATOM 4481 N N . GLU A 1 593 ? -0.849 4.775 22.170 1.00 63.25 593 GLU A N 1
ATOM 4482 C CA . GLU A 1 593 ? -0.583 6.049 22.869 1.00 63.25 593 GLU A CA 1
ATOM 4483 C C . GLU A 1 593 ? -1.799 7.000 22.866 1.00 63.25 593 GLU A C 1
ATOM 4485 O O . GLU A 1 593 ? -1.955 7.809 23.782 1.00 63.25 593 GLU A O 1
ATOM 4490 N N . ALA A 1 594 ? -2.674 6.902 21.858 1.00 63.03 594 ALA A N 1
ATOM 4491 C CA . ALA A 1 594 ? -3.910 7.684 21.754 1.00 63.03 594 ALA A CA 1
ATOM 4492 C C . ALA A 1 594 ? -5.134 7.028 22.432 1.00 63.03 594 ALA A C 1
ATOM 4494 O O . ALA A 1 594 ? -6.142 7.700 22.671 1.00 63.03 594 ALA A O 1
ATOM 4495 N N . CYS A 1 595 ? -5.070 5.730 22.737 1.00 66.12 595 CYS A N 1
ATOM 4496 C CA . CYS A 1 595 ? -6.136 4.966 23.385 1.00 66.12 595 CYS A CA 1
ATOM 4497 C C . CYS A 1 595 ? -5.832 4.740 24.867 1.00 66.12 595 CYS A C 1
ATOM 4499 O O . CYS A 1 595 ? -4.684 4.764 25.289 1.00 66.12 595 CYS A O 1
ATOM 4501 N N . THR A 1 596 ? -6.862 4.464 25.673 1.00 73.44 596 THR A N 1
ATOM 4502 C CA . THR A 1 596 ? -6.646 4.066 27.071 1.00 73.44 596 THR A CA 1
ATOM 4503 C C . THR A 1 596 ? -7.483 2.863 27.457 1.00 73.44 596 THR A C 1
ATOM 4505 O O . THR A 1 596 ? -8.709 2.915 27.350 1.00 73.44 596 THR A O 1
ATOM 4508 N N . LEU A 1 597 ? -6.819 1.814 27.929 1.00 79.50 597 LEU A N 1
ATOM 4509 C CA . LEU A 1 597 ? -7.419 0.564 28.371 1.00 79.50 597 LEU A CA 1
ATOM 4510 C C . LEU A 1 597 ? -8.003 0.713 29.794 1.00 79.50 597 LEU A C 1
ATOM 4512 O O . LEU A 1 597 ? -7.351 1.310 30.658 1.00 79.50 597 LEU A O 1
ATOM 4516 N N . PRO A 1 598 ? -9.233 0.212 30.040 1.00 77.88 598 PRO A N 1
ATOM 4517 C CA . PRO A 1 598 ? -9.953 0.400 31.301 1.00 77.88 598 PRO A CA 1
ATOM 4518 C C . PRO A 1 598 ? -9.745 -0.728 32.326 1.00 77.88 598 PRO A C 1
ATOM 4520 O O . PRO A 1 598 ? -10.351 -0.664 33.394 1.00 77.88 598 PRO A O 1
ATOM 4523 N N . MET A 1 599 ? -8.925 -1.740 32.022 1.00 86.12 599 MET A N 1
ATOM 4524 C CA . MET A 1 599 ? -8.549 -2.831 32.935 1.00 86.12 599 MET A CA 1
ATOM 4525 C C . MET A 1 599 ? -7.130 -2.639 33.511 1.00 86.12 599 MET A C 1
ATOM 4527 O O . MET A 1 599 ? -6.330 -1.932 32.897 1.00 86.12 599 MET A O 1
ATOM 4531 N N . PRO A 1 600 ? -6.781 -3.266 34.648 1.00 87.50 600 PRO A N 1
ATOM 4532 C CA . PRO A 1 600 ? -5.406 -3.309 35.150 1.00 87.50 600 PRO A CA 1
ATOM 4533 C C . PRO A 1 600 ? -4.457 -4.145 34.269 1.00 87.50 600 PRO A C 1
ATOM 4535 O O . PRO A 1 600 ? -4.863 -5.091 33.582 1.00 87.50 600 PRO A O 1
ATOM 4538 N N . ALA A 1 601 ? -3.162 -3.822 34.336 1.00 90.62 601 ALA A N 1
ATOM 4539 C CA . ALA A 1 601 ? -2.097 -4.522 33.614 1.00 90.62 601 ALA A CA 1
ATOM 4540 C C . ALA A 1 601 ? -1.042 -5.095 34.566 1.00 90.62 601 ALA A C 1
ATOM 4542 O O . ALA A 1 601 ? -0.529 -4.394 35.433 1.00 90.62 601 ALA A O 1
ATOM 4543 N N . VAL A 1 602 ? -0.663 -6.354 34.364 1.00 92.00 602 VAL A N 1
ATOM 4544 C CA . VAL A 1 602 ? 0.441 -7.015 35.066 1.00 92.00 602 VAL A CA 1
ATOM 4545 C C . VAL A 1 602 ? 1.697 -6.900 34.205 1.00 92.00 602 VAL A C 1
ATOM 4547 O O . VAL A 1 602 ? 1.761 -7.472 33.116 1.00 92.00 602 VAL A O 1
ATOM 4550 N N . HIS A 1 603 ? 2.693 -6.151 34.674 1.00 90.44 603 HIS A N 1
ATOM 4551 C CA . HIS A 1 603 ? 3.920 -5.848 33.930 1.00 90.44 603 HIS A CA 1
ATOM 4552 C C . HIS A 1 603 ? 5.113 -6.584 34.545 1.00 90.44 603 HIS A C 1
ATOM 4554 O O . HIS A 1 603 ? 5.493 -6.312 35.683 1.00 90.44 603 HIS A O 1
ATOM 4560 N N . VAL A 1 604 ? 5.731 -7.500 33.795 1.00 87.19 604 VAL A N 1
ATOM 4561 C CA . VAL A 1 604 ? 6.938 -8.204 34.251 1.00 87.19 604 VAL A CA 1
ATOM 4562 C C . VAL A 1 604 ? 8.182 -7.339 34.030 1.00 87.19 604 VAL A C 1
ATOM 4564 O O . VAL A 1 604 ? 8.652 -7.184 32.902 1.00 87.19 604 VAL A O 1
ATOM 4567 N N . CYS A 1 605 ? 8.743 -6.824 35.123 1.00 79.25 605 CYS A N 1
ATOM 4568 C CA . CYS A 1 605 ? 10.006 -6.082 35.144 1.00 79.25 605 CYS A CA 1
ATOM 4569 C C . CYS A 1 605 ? 11.126 -7.028 35.595 1.00 79.25 605 CYS A C 1
ATOM 4571 O O . CYS A 1 605 ? 10.954 -7.705 36.612 1.00 79.25 605 CYS A O 1
ATOM 4573 N N . ALA A 1 606 ? 12.284 -7.068 34.927 1.00 67.75 606 ALA A N 1
ATOM 4574 C CA . ALA A 1 606 ? 13.404 -7.846 35.474 1.00 67.75 606 ALA A CA 1
ATOM 4575 C C . ALA A 1 606 ? 14.364 -6.954 36.250 1.00 67.75 606 ALA A C 1
ATOM 4577 O O . ALA A 1 606 ? 14.674 -5.827 35.863 1.00 67.75 606 ALA A O 1
ATOM 4578 N N . SER A 1 607 ? 14.887 -7.491 37.344 1.00 58.81 607 SER A N 1
ATOM 4579 C CA . SER A 1 607 ? 16.001 -6.864 38.038 1.00 58.81 607 SER A CA 1
ATOM 4580 C C . SER A 1 607 ? 17.248 -6.887 37.146 1.00 58.81 607 SER A C 1
ATOM 4582 O O . SER A 1 607 ? 17.678 -7.930 36.656 1.00 58.81 607 SER A O 1
ATOM 4584 N N . THR A 1 608 ? 17.884 -5.729 36.972 1.00 50.75 608 THR A N 1
ATOM 4585 C CA . THR A 1 608 ? 19.124 -5.542 36.193 1.00 50.75 608 THR A CA 1
ATOM 4586 C C . THR A 1 608 ? 20.371 -6.097 36.909 1.00 50.75 608 THR A C 1
ATOM 4588 O O . THR A 1 608 ? 21.465 -5.539 36.824 1.00 50.75 608 THR A O 1
ATOM 4591 N N . ALA A 1 609 ? 20.205 -7.187 37.666 1.00 44.06 609 ALA A N 1
ATOM 4592 C CA . ALA A 1 609 ? 21.150 -7.699 38.656 1.00 44.06 609 ALA A CA 1
ATOM 4593 C C . ALA A 1 609 ? 21.666 -9.125 38.368 1.00 44.06 609 ALA A C 1
ATOM 4595 O O . ALA A 1 609 ? 22.408 -9.681 39.184 1.00 44.06 609 ALA A O 1
ATOM 4596 N N . SER A 1 610 ? 21.322 -9.721 37.219 1.00 41.38 610 SER A N 1
ATOM 4597 C CA . SER A 1 610 ? 21.898 -11.002 36.792 1.00 41.38 610 SER A CA 1
ATOM 4598 C C . SER A 1 610 ? 23.340 -10.804 36.289 1.00 41.38 610 SER A C 1
ATOM 4600 O O . SER A 1 610 ? 23.669 -9.844 35.587 1.00 41.38 610 SER A O 1
ATOM 4602 N N . ARG A 1 611 ? 24.253 -11.699 36.687 1.00 46.69 611 ARG A N 1
ATOM 4603 C CA . ARG A 1 611 ? 25.655 -11.657 36.243 1.00 46.69 611 ARG A CA 1
ATOM 4604 C C . ARG A 1 611 ? 25.753 -12.221 34.829 1.00 46.69 611 ARG A C 1
ATOM 4606 O O . ARG A 1 611 ? 25.837 -13.437 34.668 1.00 46.69 611 ARG A O 1
ATOM 4613 N N . HIS A 1 612 ? 25.811 -11.356 33.821 1.00 47.53 612 HIS A N 1
ATOM 4614 C CA . HIS A 1 612 ? 26.099 -11.783 32.453 1.00 47.53 612 HIS A CA 1
ATOM 4615 C C . HIS A 1 612 ? 27.471 -12.486 32.378 1.00 47.53 612 HIS A C 1
ATOM 4617 O O . HIS A 1 612 ? 28.516 -11.837 32.429 1.00 47.53 612 HIS A O 1
ATOM 4623 N N . ASN A 1 613 ? 27.470 -13.816 32.236 1.00 46.38 613 ASN A N 1
ATOM 4624 C CA . ASN A 1 613 ? 28.681 -14.599 31.945 1.00 46.38 613 ASN A CA 1
ATOM 4625 C C . ASN A 1 613 ? 29.101 -14.498 30.465 1.00 46.38 613 ASN A C 1
ATOM 4627 O O . ASN A 1 613 ? 30.254 -14.773 30.145 1.00 46.38 613 ASN A O 1
ATOM 4631 N N . ASP A 1 614 ? 28.188 -14.080 29.580 1.00 56.16 614 ASP A N 1
ATOM 4632 C CA . ASP A 1 614 ? 28.434 -13.894 28.149 1.00 56.16 614 ASP A CA 1
ATOM 4633 C C . ASP A 1 614 ? 28.403 -12.415 27.754 1.00 56.16 614 ASP A C 1
ATOM 4635 O O . ASP A 1 614 ? 27.373 -11.740 27.854 1.00 56.16 614 ASP A O 1
ATOM 4639 N N . GLY A 1 615 ? 29.517 -11.929 27.200 1.00 53.91 615 GLY A N 1
ATOM 4640 C CA . GLY A 1 615 ? 29.620 -10.566 26.668 1.00 53.91 615 GLY A CA 1
ATOM 4641 C C . GLY A 1 615 ? 28.647 -10.282 25.516 1.00 53.91 615 GLY A C 1
ATOM 4642 O O . GLY A 1 615 ? 28.265 -9.133 25.310 1.00 53.91 615 GLY A O 1
ATOM 4643 N N . PHE A 1 616 ? 28.193 -11.320 24.803 1.00 54.22 616 PHE A N 1
ATOM 4644 C CA . PHE A 1 616 ? 27.178 -11.195 23.755 1.00 54.22 616 PHE A CA 1
ATOM 4645 C C . PHE A 1 616 ? 25.805 -10.810 24.324 1.00 54.22 616 PHE A C 1
ATOM 4647 O O . PHE A 1 616 ? 25.216 -9.837 23.861 1.00 54.22 616 PHE A O 1
ATOM 4654 N N . LYS A 1 617 ? 25.325 -11.505 25.369 1.00 54.84 617 LYS A N 1
ATOM 4655 C CA . LYS A 1 617 ? 24.047 -11.183 26.031 1.00 54.84 617 LYS A CA 1
ATOM 4656 C C . LYS A 1 617 ? 24.089 -9.795 26.678 1.00 54.84 617 LYS A C 1
ATOM 4658 O O . LYS A 1 617 ? 23.160 -9.015 26.497 1.00 54.84 617 LYS A O 1
ATOM 4663 N N . ALA A 1 618 ? 25.208 -9.441 27.318 1.00 54.16 618 ALA A N 1
ATOM 4664 C CA . ALA A 1 618 ? 25.426 -8.098 27.861 1.00 54.16 618 ALA A CA 1
ATOM 4665 C C . ALA A 1 618 ? 25.353 -7.000 26.781 1.00 54.16 618 ALA A C 1
ATOM 4667 O O . ALA A 1 618 ? 24.702 -5.975 26.978 1.00 54.16 618 ALA A O 1
ATOM 4668 N N . SER A 1 619 ? 25.991 -7.219 25.626 1.00 52.75 619 SER A N 1
ATOM 4669 C CA . SER A 1 619 ? 25.963 -6.270 24.505 1.00 52.75 619 SER A CA 1
ATOM 4670 C C . SER A 1 619 ? 24.602 -6.207 23.807 1.00 52.75 619 SER A C 1
ATOM 4672 O O . SER A 1 619 ? 24.259 -5.153 23.279 1.00 52.75 619 SER A O 1
ATOM 4674 N N . ALA A 1 620 ? 23.839 -7.303 23.785 1.00 52.22 620 ALA A N 1
ATOM 4675 C CA . ALA A 1 620 ? 22.482 -7.328 23.246 1.00 52.22 620 ALA A CA 1
ATOM 4676 C C . ALA A 1 620 ? 21.500 -6.594 24.174 1.00 52.22 620 ALA A C 1
ATOM 4678 O O . ALA A 1 620 ? 20.715 -5.778 23.701 1.00 52.22 620 ALA A O 1
ATOM 4679 N N . SER A 1 621 ? 21.598 -6.816 25.490 1.00 54.31 621 SER A N 1
ATOM 4680 C CA . SER A 1 621 ? 20.757 -6.170 26.510 1.00 54.31 621 SER A CA 1
ATOM 4681 C C . SER A 1 621 ? 20.895 -4.637 26.511 1.00 54.31 621 SER A C 1
ATOM 4683 O O . SER A 1 621 ? 19.905 -3.924 26.652 1.00 54.31 621 SER A O 1
ATOM 4685 N N . GLN A 1 622 ? 22.091 -4.105 26.222 1.00 52.78 622 GLN A N 1
ATOM 4686 C CA . GLN A 1 622 ? 22.318 -2.656 26.057 1.00 52.78 622 GLN A CA 1
ATOM 4687 C C . GLN A 1 622 ? 21.542 -2.011 24.890 1.00 52.78 622 GLN A C 1
ATOM 4689 O O . GLN A 1 622 ? 21.459 -0.785 24.834 1.00 52.78 622 GLN A O 1
ATOM 4694 N N . GLY A 1 623 ? 20.992 -2.802 23.962 1.00 54.44 623 GLY A N 1
ATOM 4695 C CA . GLY A 1 623 ? 20.139 -2.321 22.871 1.00 54.44 623 GLY A CA 1
ATOM 4696 C C . GLY A 1 623 ? 18.653 -2.187 23.227 1.00 54.44 623 GLY A C 1
ATOM 4697 O O . GLY A 1 623 ? 17.890 -1.695 22.397 1.00 54.44 623 GLY A O 1
ATOM 4698 N N . PHE A 1 624 ? 18.231 -2.622 24.419 1.00 60.94 624 PHE A N 1
ATOM 4699 C CA . PHE A 1 624 ? 16.835 -2.565 24.860 1.00 60.94 624 PHE A CA 1
ATOM 4700 C C . PHE A 1 624 ? 16.548 -1.346 25.739 1.00 60.94 624 PHE A C 1
ATOM 4702 O O . PHE A 1 624 ? 17.435 -0.726 26.328 1.00 60.94 624 PHE A O 1
ATOM 4709 N N . GLN A 1 625 ? 15.267 -0.996 25.819 1.00 67.25 625 GLN A N 1
ATOM 4710 C CA . GLN A 1 625 ? 14.785 0.121 26.623 1.00 67.25 625 GLN A CA 1
ATOM 4711 C C . GLN A 1 625 ? 14.825 -0.201 28.118 1.00 67.25 625 GLN A C 1
ATOM 4713 O O . GLN A 1 625 ? 14.685 -1.354 28.525 1.00 67.25 625 GLN A O 1
ATOM 4718 N N . ARG A 1 626 ? 14.980 0.833 28.951 1.00 71.56 626 ARG A N 1
ATOM 4719 C CA . ARG A 1 626 ? 15.001 0.675 30.411 1.00 71.56 626 ARG A CA 1
ATOM 4720 C C . ARG A 1 626 ? 13.589 0.425 30.940 1.00 71.56 626 ARG A C 1
ATOM 4722 O O . ARG A 1 626 ? 12.673 1.153 30.575 1.00 71.56 626 ARG A O 1
ATOM 4729 N N . ASP A 1 627 ? 13.439 -0.511 31.874 1.00 72.69 627 ASP A N 1
ATOM 4730 C CA . ASP A 1 627 ? 12.145 -0.913 32.455 1.00 72.69 627 ASP A CA 1
ATOM 4731 C C . ASP A 1 627 ? 11.304 0.259 32.973 1.00 72.69 627 ASP A C 1
ATOM 4733 O O . ASP A 1 627 ? 10.095 0.274 32.767 1.00 72.69 627 ASP A O 1
ATOM 4737 N N . ALA A 1 628 ? 11.937 1.273 33.573 1.00 72.44 628 ALA A N 1
ATOM 4738 C CA . ALA A 1 628 ? 11.258 2.496 34.002 1.00 72.44 628 ALA A CA 1
ATOM 4739 C C . ALA A 1 628 ? 10.600 3.247 32.828 1.00 72.44 628 ALA A C 1
ATOM 4741 O O . ALA A 1 628 ? 9.447 3.642 32.920 1.00 72.44 628 ALA A O 1
ATOM 4742 N N . GLU A 1 629 ? 11.282 3.370 31.685 1.00 75.06 629 GLU A N 1
ATOM 4743 C CA . GLU A 1 629 ? 10.727 4.044 30.504 1.00 75.06 629 GLU A CA 1
ATOM 4744 C C . GLU A 1 629 ? 9.576 3.260 29.870 1.00 75.06 629 GLU A C 1
ATOM 4746 O O . GLU A 1 629 ? 8.719 3.859 29.226 1.00 75.06 629 GLU A O 1
ATOM 4751 N N . VAL A 1 630 ? 9.573 1.932 30.015 1.00 78.56 630 VAL A N 1
ATOM 4752 C CA . VAL A 1 630 ? 8.480 1.066 29.557 1.00 78.56 630 VAL A CA 1
ATOM 4753 C C . VAL A 1 630 ? 7.297 1.162 30.525 1.00 78.56 630 VAL A C 1
ATOM 4755 O O . VAL A 1 630 ? 6.158 1.294 30.083 1.00 78.56 630 VAL A O 1
ATOM 4758 N N . HIS A 1 631 ? 7.559 1.194 31.834 1.00 79.19 631 HIS A N 1
ATOM 4759 C CA . HIS A 1 631 ? 6.547 1.380 32.876 1.00 79.19 631 HIS A CA 1
ATOM 4760 C C . HIS A 1 631 ? 5.819 2.731 32.730 1.00 79.19 631 HIS A C 1
ATOM 4762 O O . HIS A 1 631 ? 4.600 2.735 32.572 1.00 79.19 631 HIS A O 1
ATOM 4768 N N . ASP A 1 632 ? 6.559 3.845 32.620 1.00 77.31 632 ASP A N 1
ATOM 4769 C CA . ASP A 1 632 ? 6.042 5.213 32.395 1.00 77.31 632 ASP A CA 1
ATOM 4770 C C . ASP A 1 632 ? 5.143 5.343 31.144 1.00 77.31 632 ASP A C 1
ATOM 4772 O O . ASP A 1 632 ? 4.387 6.308 30.984 1.00 77.31 632 ASP A O 1
ATOM 4776 N N . ARG A 1 633 ? 5.276 4.422 30.181 1.00 78.75 633 ARG A N 1
ATOM 4777 C CA . ARG A 1 633 ? 4.463 4.392 28.956 1.00 78.75 633 ARG A CA 1
ATOM 4778 C C . ARG A 1 633 ? 3.235 3.523 29.110 1.00 78.75 633 ARG A C 1
ATOM 4780 O O . ARG A 1 633 ? 2.162 3.929 28.669 1.00 78.75 633 ARG A O 1
ATOM 4787 N N . LEU A 1 634 ? 3.364 2.380 29.775 1.00 82.69 634 LEU A N 1
ATOM 4788 C CA . LEU A 1 634 ? 2.205 1.582 30.144 1.00 82.69 634 LEU A CA 1
ATOM 4789 C C . LEU A 1 634 ? 1.248 2.403 31.024 1.00 82.69 634 LEU A C 1
ATOM 4791 O O . LEU A 1 634 ? 0.050 2.333 30.774 1.00 82.69 634 LEU A O 1
ATOM 4795 N N . GLU A 1 635 ? 1.738 3.268 31.926 1.00 81.19 635 GLU A N 1
ATOM 4796 C CA . GLU A 1 635 ? 0.903 4.195 32.731 1.00 81.19 635 GLU A CA 1
ATOM 4797 C C . GLU A 1 635 ? 0.060 5.171 31.891 1.00 81.19 635 GLU A C 1
ATOM 4799 O O . GLU A 1 635 ? -0.966 5.673 32.347 1.00 81.19 635 GLU A O 1
ATOM 4804 N N . LYS A 1 636 ? 0.468 5.460 30.650 1.00 80.06 636 LYS A N 1
ATOM 4805 C CA . LYS A 1 636 ? -0.311 6.306 29.731 1.00 80.06 636 LYS A CA 1
ATOM 4806 C C . LYS A 1 636 ? -1.395 5.505 29.016 1.00 80.06 636 LYS A C 1
ATOM 4808 O O . LYS A 1 636 ? -2.482 6.030 28.781 1.00 80.06 636 LYS A O 1
ATOM 4813 N N . ILE A 1 637 ? -1.093 4.250 28.681 1.00 81.06 637 ILE A N 1
ATOM 4814 C CA . ILE A 1 637 ? -1.987 3.355 27.937 1.00 81.06 637 ILE A CA 1
ATOM 4815 C C . ILE A 1 637 ? -3.031 2.723 28.871 1.00 81.06 637 ILE A C 1
ATOM 4817 O O . ILE A 1 637 ? -4.180 2.540 28.480 1.00 81.06 637 ILE A O 1
ATOM 4821 N N . PHE A 1 638 ? -2.678 2.421 30.118 1.00 80.75 638 PHE A N 1
ATOM 4822 C CA . PHE A 1 638 ? -3.582 1.880 31.128 1.00 80.75 638 PHE A CA 1
ATOM 4823 C C . PHE A 1 638 ? -3.941 2.970 32.139 1.00 80.75 638 PHE A C 1
ATOM 4825 O O . PHE A 1 638 ? -3.096 3.426 32.898 1.00 80.75 638 PHE A O 1
ATOM 4832 N N . LYS A 1 639 ? -5.220 3.364 32.190 1.00 68.00 639 LYS A N 1
ATOM 4833 C CA . LYS A 1 639 ? -5.733 4.347 33.172 1.00 68.00 639 LYS A CA 1
ATOM 4834 C C . LYS A 1 639 ? -6.024 3.743 34.558 1.00 68.00 639 LYS A C 1
ATOM 4836 O O . LYS A 1 639 ? -6.650 4.399 35.386 1.00 68.00 639 LYS A O 1
ATOM 4841 N N . GLN A 1 640 ? -5.612 2.498 34.777 1.00 74.19 640 GLN A N 1
ATOM 4842 C CA . GLN A 1 640 ? -5.834 1.704 35.985 1.00 74.19 640 GLN A CA 1
ATOM 4843 C C . GLN A 1 640 ? -4.501 1.346 36.648 1.00 74.19 640 GLN A C 1
ATOM 4845 O O . GLN A 1 640 ? -3.435 1.723 36.164 1.00 74.19 640 GLN A O 1
ATOM 4850 N N . ALA A 1 641 ? -4.561 0.576 37.736 1.00 79.44 641 ALA A N 1
ATOM 4851 C CA . ALA A 1 641 ? -3.385 0.005 38.370 1.00 79.44 641 ALA A CA 1
ATOM 4852 C C . ALA A 1 641 ? -2.511 -0.779 37.373 1.00 79.44 641 ALA A C 1
ATOM 4854 O O . ALA A 1 641 ? -2.977 -1.667 36.648 1.00 79.44 641 ALA A O 1
ATOM 4855 N N . ILE A 1 642 ? -1.217 -0.466 37.390 1.00 85.81 642 ILE A N 1
ATOM 4856 C CA . ILE A 1 642 ? -0.176 -1.303 36.806 1.00 85.81 642 ILE A CA 1
ATOM 4857 C C . ILE A 1 642 ? 0.491 -2.040 37.947 1.00 85.81 642 ILE A C 1
ATOM 4859 O O . ILE A 1 642 ? 0.947 -1.442 38.919 1.00 85.81 642 ILE A O 1
ATOM 4863 N N . LEU A 1 643 ? 0.527 -3.355 37.813 1.00 88.12 643 LEU A N 1
ATOM 4864 C CA . LEU A 1 643 ? 0.969 -4.277 38.835 1.00 88.12 643 LEU A CA 1
ATOM 4865 C C . LEU A 1 643 ? 2.349 -4.821 38.424 1.00 88.12 643 LEU A C 1
ATOM 4867 O O . LEU A 1 643 ? 2.422 -5.737 37.597 1.00 88.12 643 LEU A O 1
ATOM 4871 N N . PRO A 1 644 ? 3.459 -4.232 38.913 1.00 85.31 644 PRO A N 1
ATOM 4872 C CA . PRO A 1 644 ? 4.799 -4.683 38.563 1.00 85.31 644 PRO A CA 1
ATOM 4873 C C . PRO A 1 644 ? 5.115 -6.030 39.221 1.00 85.31 644 PRO A C 1
ATOM 4875 O O . PRO A 1 644 ? 5.031 -6.175 40.440 1.00 85.31 644 PRO A O 1
ATOM 4878 N N . VAL A 1 645 ? 5.561 -6.995 38.420 1.00 87.38 645 VAL A N 1
ATOM 4879 C CA . VAL A 1 645 ? 6.045 -8.300 38.884 1.00 87.38 645 VAL A CA 1
ATOM 4880 C C . VAL A 1 645 ? 7.564 -8.347 38.706 1.00 87.38 645 VAL A C 1
ATOM 4882 O O . VAL A 1 645 ? 8.032 -8.487 37.573 1.00 87.38 645 VAL A O 1
ATOM 4885 N N . PRO A 1 646 ? 8.360 -8.214 39.784 1.00 81.75 646 PRO A N 1
ATOM 4886 C CA . PRO A 1 646 ? 9.812 -8.283 39.694 1.00 81.75 646 PRO A CA 1
ATOM 4887 C C . PRO A 1 646 ? 10.290 -9.728 39.481 1.00 81.75 646 PRO A C 1
ATOM 4889 O O . PRO A 1 646 ? 10.034 -10.614 40.303 1.00 81.75 646 PRO A O 1
ATOM 4892 N N . THR A 1 647 ? 11.049 -9.958 38.409 1.00 76.62 647 THR A N 1
ATOM 4893 C CA . THR A 1 647 ? 11.760 -11.223 38.166 1.00 76.62 647 THR A CA 1
ATOM 4894 C C . THR A 1 647 ? 13.277 -11.092 38.349 1.00 76.62 647 THR A C 1
ATOM 4896 O O . THR A 1 647 ? 13.877 -10.037 38.129 1.00 76.62 647 THR A O 1
ATOM 4899 N N . ASN A 1 648 ? 13.906 -12.187 38.780 1.00 69.25 648 ASN A N 1
ATOM 4900 C CA . ASN A 1 648 ? 15.360 -12.310 38.923 1.00 69.25 648 ASN A CA 1
ATOM 4901 C C . ASN A 1 648 ? 16.028 -12.880 37.657 1.00 69.25 648 ASN A C 1
ATOM 4903 O O . ASN A 1 648 ? 17.256 -12.920 37.581 1.00 69.25 648 ASN A O 1
ATOM 4907 N N . ALA A 1 649 ? 15.231 -13.336 36.686 1.00 65.25 649 ALA A N 1
ATOM 4908 C CA . ALA A 1 649 ? 15.704 -13.946 35.450 1.00 65.25 649 ALA A CA 1
ATOM 4909 C C . ALA A 1 649 ? 15.991 -12.908 34.349 1.00 65.25 649 ALA A C 1
ATOM 4911 O O . ALA A 1 649 ? 15.412 -11.823 34.320 1.00 65.25 649 ALA A O 1
ATOM 4912 N N . ASP A 1 650 ? 16.898 -13.257 33.439 1.00 66.88 650 ASP A N 1
ATOM 4913 C CA . ASP A 1 650 ? 17.306 -12.423 32.304 1.00 66.88 650 ASP A CA 1
ATOM 4914 C C . ASP A 1 650 ? 16.223 -12.395 31.207 1.00 66.88 650 ASP A C 1
ATOM 4916 O O . ASP A 1 650 ? 15.489 -13.366 31.025 1.00 66.88 650 ASP A O 1
ATOM 4920 N N . HIS A 1 651 ? 16.142 -11.306 30.437 1.00 67.94 651 HIS A N 1
ATOM 4921 C CA . HIS A 1 651 ? 15.174 -11.122 29.344 1.00 67.94 651 HIS A CA 1
ATOM 4922 C C . HIS A 1 651 ? 15.238 -12.203 28.258 1.00 67.94 651 HIS A C 1
ATOM 4924 O O . HIS A 1 651 ? 14.257 -12.408 27.551 1.00 67.94 651 HIS A O 1
ATOM 4930 N N . PHE A 1 652 ? 16.356 -12.921 28.145 1.00 65.88 652 PHE A N 1
ATOM 4931 C CA . PHE A 1 652 ? 16.490 -14.028 27.201 1.00 65.88 652 PHE A CA 1
ATOM 4932 C C . PHE A 1 652 ? 16.080 -15.405 27.750 1.00 65.88 652 PHE A C 1
ATOM 4934 O O . PHE A 1 652 ? 15.932 -16.316 26.944 1.00 65.88 652 PHE A O 1
ATOM 4941 N N . GLU A 1 653 ? 15.921 -15.577 29.071 1.00 68.69 653 GLU A N 1
ATOM 4942 C CA . GLU A 1 653 ? 15.774 -16.902 29.724 1.00 68.69 653 GLU A CA 1
ATOM 4943 C C . GLU A 1 653 ? 14.666 -16.939 30.808 1.00 68.69 653 GLU A C 1
ATOM 4945 O O . GLU A 1 653 ? 14.496 -17.934 31.507 1.00 68.69 653 GLU A O 1
ATOM 4950 N N . PHE A 1 654 ? 13.869 -15.874 30.973 1.00 76.12 654 PHE A N 1
ATOM 4951 C CA . PHE A 1 654 ? 12.837 -15.790 32.025 1.00 76.12 654 PHE A CA 1
ATOM 4952 C C . PHE A 1 654 ? 11.599 -16.684 31.825 1.00 76.12 654 PHE A C 1
ATOM 4954 O O . PHE A 1 654 ? 10.757 -16.748 32.720 1.00 76.12 654 PHE A O 1
ATOM 4961 N N . LEU A 1 655 ? 11.486 -17.360 30.678 1.00 82.25 655 LEU A N 1
ATOM 4962 C CA . LEU A 1 655 ? 10.465 -18.378 30.399 1.00 82.25 655 LEU A CA 1
ATOM 4963 C C . LEU A 1 655 ? 11.047 -19.799 30.289 1.00 82.25 655 LEU A C 1
ATOM 4965 O O . LEU A 1 655 ? 10.320 -20.705 29.892 1.00 82.25 655 LEU A O 1
ATOM 4969 N N . ASP A 1 656 ? 12.306 -20.008 30.690 1.00 77.94 656 ASP A N 1
ATOM 4970 C CA . ASP A 1 656 ? 12.933 -21.334 30.732 1.00 77.94 656 ASP A CA 1
ATOM 4971 C C . ASP A 1 656 ? 12.901 -21.936 32.155 1.00 77.94 656 ASP A C 1
ATOM 4973 O O . ASP A 1 656 ? 13.361 -21.326 33.131 1.00 77.94 656 ASP A O 1
ATOM 4977 N N . GLY A 1 657 ? 12.420 -23.176 32.276 1.00 78.50 657 GLY A N 1
ATOM 4978 C CA . GLY A 1 657 ? 12.530 -24.008 33.476 1.00 78.50 657 GLY A CA 1
ATOM 4979 C C . GLY A 1 657 ? 11.905 -23.406 34.740 1.00 78.50 657 GLY A C 1
ATOM 4980 O O . GLY A 1 657 ? 10.841 -22.793 34.711 1.00 78.50 657 GLY A O 1
ATOM 4981 N N . GLU A 1 658 ? 12.587 -23.575 35.880 1.00 75.31 658 GLU A N 1
ATOM 4982 C CA . GLU A 1 658 ? 12.093 -23.138 37.199 1.00 75.31 658 GLU A CA 1
ATOM 4983 C C . GLU A 1 658 ? 11.765 -21.631 37.259 1.00 75.31 658 GLU A C 1
ATOM 4985 O O . GLU A 1 658 ? 10.850 -21.237 37.983 1.00 75.31 658 GLU A O 1
ATOM 4990 N N . SER A 1 659 ? 12.441 -20.795 36.456 1.00 79.38 659 SER A N 1
ATOM 4991 C CA . SER A 1 659 ? 12.173 -19.347 36.393 1.00 79.38 659 SER A CA 1
ATOM 4992 C C . SER A 1 659 ? 10.804 -19.029 35.785 1.00 79.38 659 SER A C 1
ATOM 4994 O O . SER A 1 659 ? 10.156 -18.068 36.205 1.00 79.38 659 SER A O 1
ATOM 4996 N N . ALA A 1 660 ? 10.351 -19.837 34.821 1.00 86.06 660 ALA A N 1
ATOM 4997 C CA . ALA A 1 660 ? 9.044 -19.690 34.190 1.00 86.06 660 ALA A CA 1
ATOM 4998 C C . ALA A 1 660 ? 7.915 -19.999 35.182 1.00 86.06 660 ALA A C 1
ATOM 5000 O O . ALA A 1 660 ? 6.935 -19.254 35.262 1.00 86.06 660 ALA A O 1
ATOM 5001 N N . CYS A 1 661 ? 8.093 -21.061 35.974 1.00 85.69 661 CYS A N 1
ATOM 5002 C CA . CYS A 1 661 ? 7.160 -21.457 37.023 1.00 85.69 661 CYS A CA 1
ATOM 5003 C C . CYS A 1 661 ? 7.076 -20.396 38.130 1.00 85.69 661 CYS A C 1
ATOM 5005 O O . CYS A 1 661 ? 5.981 -19.932 38.446 1.00 85.69 661 CYS A O 1
ATOM 5007 N N . GLU A 1 662 ? 8.223 -19.949 38.662 1.00 85.19 662 GLU A N 1
ATOM 5008 C CA . GLU A 1 662 ? 8.286 -18.908 39.703 1.00 85.19 662 GLU A CA 1
ATOM 5009 C C . GLU A 1 662 ? 7.634 -17.594 39.227 1.00 85.19 662 GLU A C 1
ATOM 5011 O O . GLU A 1 662 ? 6.963 -16.898 39.994 1.00 85.19 662 GLU A O 1
ATOM 5016 N N . LEU A 1 663 ? 7.797 -17.243 37.947 1.00 88.56 663 LEU A N 1
ATOM 5017 C CA . LEU A 1 663 ? 7.149 -16.072 37.359 1.00 88.56 663 LEU A CA 1
ATOM 5018 C C . LEU A 1 663 ? 5.624 -16.232 37.269 1.00 88.56 663 LEU A C 1
ATOM 5020 O O . LEU A 1 663 ? 4.895 -15.293 37.600 1.00 88.56 663 LEU A O 1
ATOM 5024 N N . ALA A 1 664 ? 5.137 -17.396 36.835 1.00 89.31 664 ALA A N 1
ATOM 5025 C CA . ALA A 1 664 ? 3.708 -17.677 36.739 1.00 89.31 664 ALA A CA 1
ATOM 5026 C C . ALA A 1 664 ? 3.020 -17.617 38.116 1.00 89.31 664 ALA A C 1
ATOM 5028 O O . ALA A 1 664 ? 1.959 -16.998 38.246 1.00 89.31 664 ALA A O 1
ATOM 5029 N N . GLU A 1 665 ? 3.654 -18.170 39.156 1.00 89.00 665 GLU A N 1
ATOM 5030 C CA . GLU A 1 665 ? 3.179 -18.093 40.543 1.00 89.00 665 GLU A CA 1
ATOM 5031 C C . GLU A 1 665 ? 3.075 -16.639 41.035 1.00 89.00 665 GLU A C 1
ATOM 5033 O O . GLU A 1 665 ? 2.027 -16.235 41.547 1.00 89.00 665 GLU A O 1
ATOM 5038 N N . LYS A 1 666 ? 4.112 -15.818 40.810 1.00 88.38 666 LYS A N 1
ATOM 5039 C CA . LYS A 1 666 ? 4.117 -14.392 41.195 1.00 88.38 666 LYS A CA 1
ATOM 5040 C C . LYS A 1 666 ? 3.061 -13.565 40.468 1.00 88.38 666 LYS A C 1
ATOM 5042 O O . LYS A 1 666 ? 2.451 -12.689 41.076 1.00 88.38 666 LYS A O 1
ATOM 5047 N N . ILE A 1 667 ? 2.821 -13.831 39.182 1.00 91.12 667 ILE A N 1
ATOM 5048 C CA . ILE A 1 667 ? 1.745 -13.174 38.419 1.00 91.12 667 ILE A CA 1
ATOM 5049 C C . ILE A 1 667 ? 0.385 -13.471 39.065 1.00 91.12 667 ILE A C 1
ATOM 5051 O O . ILE A 1 667 ? -0.418 -12.558 39.253 1.00 91.12 667 ILE A O 1
ATOM 5055 N N . VAL A 1 668 ? 0.143 -14.725 39.459 1.00 88.69 668 VAL A N 1
ATOM 5056 C CA . VAL A 1 668 ? -1.093 -15.134 40.145 1.00 88.69 668 VAL A CA 1
ATOM 5057 C C . VAL A 1 668 ? -1.207 -14.513 41.543 1.00 88.69 668 VAL A C 1
ATOM 5059 O O . VAL A 1 668 ? -2.303 -14.109 41.930 1.00 88.69 668 VAL A O 1
ATOM 5062 N N . GLU A 1 669 ? -0.115 -14.422 42.305 1.00 88.06 669 GLU A N 1
ATOM 5063 C CA . GLU A 1 669 ? -0.093 -13.749 43.613 1.00 88.06 669 GLU A CA 1
ATOM 5064 C C . GLU A 1 669 ? -0.469 -12.267 43.482 1.00 88.06 669 GLU A C 1
ATOM 5066 O O . GLU A 1 669 ? -1.367 -11.790 44.176 1.00 88.06 669 GLU A O 1
ATOM 5071 N N . VAL A 1 670 ? 0.151 -11.560 42.537 1.00 85.75 670 VAL A N 1
ATOM 5072 C CA . VAL A 1 670 ? -0.081 -10.131 42.298 1.00 85.75 670 VAL A CA 1
ATOM 5073 C C . VAL A 1 670 ? -1.500 -9.846 41.791 1.00 85.75 670 VAL A C 1
ATOM 5075 O O . VAL A 1 670 ? -2.128 -8.903 42.270 1.00 85.75 670 VAL A O 1
ATOM 5078 N N . MET A 1 671 ? -2.058 -10.681 40.905 1.00 86.56 671 MET A N 1
ATOM 5079 C CA . MET A 1 671 ? -3.476 -10.583 40.518 1.00 86.56 671 MET A CA 1
ATOM 5080 C C . MET A 1 671 ? -4.407 -10.754 41.726 1.00 86.56 671 MET A C 1
ATOM 5082 O O . MET A 1 671 ? -5.304 -9.941 41.927 1.00 86.56 671 MET A O 1
ATOM 5086 N N . LYS A 1 672 ? -4.172 -11.774 42.565 1.00 83.56 672 LYS A N 1
ATOM 5087 C CA . LYS A 1 672 ? -4.995 -12.042 43.757 1.00 83.56 672 LYS A CA 1
ATOM 5088 C C . LYS A 1 672 ? -4.931 -10.918 44.785 1.00 83.56 672 LYS A C 1
ATOM 5090 O O . LYS A 1 672 ? -5.944 -10.637 45.416 1.00 83.56 672 LYS A O 1
ATOM 5095 N N . LEU A 1 673 ? -3.770 -10.288 44.969 1.00 74.81 673 LEU A N 1
ATOM 5096 C CA . LEU A 1 673 ? -3.635 -9.128 45.853 1.00 74.81 673 LEU A CA 1
ATOM 5097 C C . LEU A 1 673 ? -4.518 -7.966 45.381 1.00 74.81 673 LEU A C 1
ATOM 5099 O O . LEU A 1 673 ? -5.185 -7.350 46.207 1.00 74.81 673 LEU A O 1
ATOM 5103 N N . GLU A 1 674 ? -4.603 -7.724 44.072 1.00 76.75 674 GLU A N 1
ATOM 5104 C CA . GLU A 1 674 ? -5.482 -6.680 43.538 1.00 76.75 674 GLU A CA 1
ATOM 5105 C C . GLU A 1 674 ? -6.970 -7.058 43.604 1.00 76.75 674 GLU A C 1
ATOM 5107 O O . GLU A 1 674 ? -7.796 -6.221 43.964 1.00 76.75 674 GLU A O 1
ATOM 5112 N N . GLU A 1 675 ? -7.335 -8.322 43.357 1.00 71.12 675 GLU A N 1
ATOM 5113 C CA . GLU A 1 675 ? -8.714 -8.788 43.581 1.00 71.12 675 GLU A CA 1
ATOM 5114 C C . GLU A 1 675 ? -9.134 -8.664 45.055 1.00 71.12 675 GLU A C 1
ATOM 5116 O O . GLU A 1 675 ? -10.287 -8.337 45.335 1.00 71.12 675 GLU A O 1
ATOM 5121 N N . LEU A 1 676 ? -8.211 -8.882 45.999 1.00 63.53 676 LEU A N 1
ATOM 5122 C CA . LEU A 1 676 ? -8.446 -8.665 47.429 1.00 63.53 676 LEU A CA 1
ATOM 5123 C C . LEU A 1 676 ? -8.589 -7.174 47.763 1.00 63.53 676 LEU A C 1
ATOM 5125 O O . LEU A 1 676 ? -9.509 -6.828 48.501 1.00 63.53 676 LEU A O 1
ATOM 5129 N N . ASN A 1 677 ? -7.763 -6.295 47.183 1.00 57.97 677 ASN A N 1
ATOM 5130 C CA . ASN A 1 677 ? -7.901 -4.841 47.334 1.00 57.97 677 ASN A CA 1
ATOM 5131 C C . ASN A 1 677 ? -9.270 -4.355 46.819 1.00 57.97 677 ASN A C 1
ATOM 5133 O O . ASN A 1 677 ? -10.007 -3.699 47.554 1.00 57.97 677 ASN A O 1
ATOM 5137 N N . GLU A 1 678 ? -9.659 -4.723 45.590 1.00 60.62 678 GLU A N 1
ATOM 5138 C CA . GLU A 1 678 ? -10.976 -4.379 45.030 1.00 60.62 678 GLU A CA 1
ATOM 5139 C C . GLU A 1 678 ? -12.136 -4.977 45.846 1.00 60.62 678 GLU A C 1
ATOM 5141 O O . GLU A 1 678 ? -13.195 -4.352 45.975 1.00 60.62 678 GLU A O 1
ATOM 5146 N N . ALA A 1 679 ? -11.965 -6.183 46.398 1.00 56.50 679 ALA A N 1
ATOM 5147 C CA . ALA A 1 679 ? -12.960 -6.807 47.262 1.00 56.50 679 ALA A CA 1
ATOM 5148 C C . ALA A 1 679 ? -13.092 -6.074 48.605 1.00 56.50 679 ALA A C 1
ATOM 5150 O O . ALA A 1 679 ? -14.220 -5.895 49.062 1.00 56.50 679 ALA A O 1
ATOM 5151 N N . GLU A 1 680 ? -11.987 -5.611 49.204 1.00 46.38 680 GLU A N 1
ATOM 5152 C CA . GLU A 1 680 ? -11.985 -4.777 50.413 1.00 46.38 680 GLU A CA 1
ATOM 5153 C C . GLU A 1 680 ? -12.614 -3.395 50.167 1.00 46.38 680 GLU A C 1
ATOM 5155 O O . GLU A 1 680 ? -13.372 -2.920 51.018 1.00 46.38 680 GLU A O 1
ATOM 5160 N N . GLU A 1 681 ? -12.395 -2.780 48.997 1.00 45.38 681 GLU A N 1
ATOM 5161 C CA . GLU A 1 681 ? -13.058 -1.521 48.613 1.00 45.38 681 GLU A CA 1
ATOM 5162 C C . GLU A 1 681 ? -14.572 -1.685 48.386 1.00 45.38 681 GLU A C 1
ATOM 5164 O O . GLU A 1 681 ? -15.341 -0.759 48.654 1.00 45.38 681 GLU A O 1
ATOM 5169 N N . ASN A 1 682 ? -15.024 -2.862 47.937 1.00 45.53 682 ASN A N 1
ATOM 5170 C CA . ASN A 1 682 ? -16.438 -3.151 47.671 1.00 45.53 682 ASN A CA 1
ATOM 5171 C C . ASN A 1 682 ? -17.223 -3.712 48.874 1.00 45.53 682 ASN A C 1
ATOM 5173 O O . ASN A 1 682 ? -18.422 -3.980 48.739 1.00 45.53 682 ASN A O 1
ATOM 5177 N N . ILE A 1 683 ? -16.622 -3.868 50.062 1.00 41.34 683 ILE A N 1
ATOM 5178 C CA . ILE A 1 683 ? -17.371 -4.264 51.269 1.00 41.34 683 ILE A CA 1
ATOM 5179 C C . ILE A 1 683 ? -18.301 -3.111 51.692 1.00 41.34 683 ILE A C 1
ATOM 5181 O O . ILE A 1 683 ? -17.801 -2.042 52.060 1.00 41.34 683 ILE A O 1
ATOM 5185 N N . PRO A 1 684 ? -19.638 -3.301 51.764 1.00 43.38 684 PRO A N 1
ATOM 5186 C CA . PRO A 1 684 ? -20.562 -2.264 52.225 1.00 43.38 684 PRO A CA 1
ATOM 5187 C C . PRO A 1 684 ? -20.371 -1.980 53.724 1.00 43.38 684 PRO A C 1
ATOM 5189 O O . PRO A 1 684 ? -21.017 -2.578 54.585 1.00 43.38 684 PRO A O 1
ATOM 5192 N N . GLY A 1 685 ? -19.444 -1.077 54.042 1.00 43.34 685 GLY A N 1
ATOM 5193 C CA . GLY A 1 685 ? -19.020 -0.774 55.410 1.00 43.34 685 GLY A CA 1
ATOM 5194 C C . GLY A 1 685 ? -17.514 -0.566 55.584 1.00 43.34 685 GLY A C 1
ATOM 5195 O O . GLY A 1 685 ? -17.122 -0.001 56.605 1.00 43.34 685 GLY A O 1
ATOM 5196 N N . CYS A 1 686 ? -16.676 -0.934 54.606 1.00 33.31 686 CYS A N 1
ATOM 5197 C CA . CYS A 1 686 ? -15.264 -0.551 54.608 1.00 33.31 686 CYS A CA 1
ATOM 5198 C C . CYS A 1 686 ? -15.130 0.922 54.195 1.00 33.31 686 CYS A C 1
ATOM 5200 O O . CYS A 1 686 ? -14.816 1.275 53.060 1.00 33.31 686 CYS A O 1
ATOM 5202 N N . GLN A 1 687 ? -15.403 1.824 55.139 1.00 38.84 687 GLN A N 1
ATOM 5203 C CA . GLN A 1 687 ? -14.882 3.177 55.018 1.00 38.84 687 GLN A CA 1
ATOM 5204 C C . GLN A 1 687 ? -13.357 3.074 55.071 1.00 38.84 687 GLN A C 1
ATOM 5206 O O . GLN A 1 687 ? -12.811 2.724 56.121 1.00 38.84 687 GLN A O 1
ATOM 5211 N N . ARG A 1 688 ? -12.673 3.462 53.979 1.00 36.88 688 ARG A N 1
ATOM 5212 C CA . ARG A 1 688 ? -11.283 3.939 54.068 1.00 36.88 688 ARG A CA 1
ATOM 5213 C C . ARG A 1 688 ? -11.200 4.836 55.311 1.00 36.88 688 ARG A C 1
ATOM 5215 O O . ARG A 1 688 ? -12.103 5.667 55.480 1.00 36.88 688 ARG A O 1
ATOM 5222 N N . PRO A 1 689 ? -10.185 4.703 56.187 1.00 38.31 689 PRO A N 1
ATOM 5223 C CA . PRO A 1 689 ? -10.051 5.618 57.306 1.00 38.31 689 PRO A CA 1
ATOM 5224 C C . PRO A 1 689 ? -10.049 7.027 56.727 1.00 38.31 689 PRO A C 1
ATOM 5226 O O . PRO A 1 689 ? -9.209 7.366 55.896 1.00 38.31 689 PRO A O 1
ATOM 5229 N N . ASN A 1 690 ? -11.048 7.813 57.130 1.00 36.25 690 ASN A N 1
ATOM 5230 C CA . ASN A 1 690 ? -11.263 9.184 56.694 1.00 36.25 690 ASN A CA 1
ATOM 5231 C C . ASN A 1 690 ? -10.154 10.058 57.306 1.00 36.25 690 ASN A C 1
ATOM 5233 O O . ASN A 1 690 ? -10.398 10.882 58.187 1.00 36.25 690 ASN A O 1
ATOM 5237 N N . MET A 1 691 ? -8.909 9.857 56.870 1.00 42.28 691 MET A N 1
ATOM 5238 C CA . MET A 1 691 ? -7.795 10.731 57.190 1.00 42.28 691 MET A CA 1
ATOM 5239 C C . MET A 1 691 ? -7.860 11.908 56.224 1.00 42.28 691 MET A C 1
ATOM 5241 O O . MET A 1 691 ? -7.143 11.999 55.232 1.00 42.28 691 MET A O 1
ATOM 5245 N N . TRP A 1 692 ? -8.796 12.806 56.524 1.00 43.88 692 TRP A N 1
ATOM 5246 C CA . TRP A 1 692 ? -8.823 14.139 55.951 1.00 43.88 692 TRP A CA 1
ATOM 5247 C C . TRP A 1 692 ? -7.549 14.840 56.420 1.00 43.88 692 TRP A C 1
ATOM 5249 O O . TRP A 1 692 ? -7.475 15.319 57.552 1.00 43.88 692 TRP A O 1
ATOM 5259 N N . ALA A 1 693 ? -6.527 14.854 55.567 1.00 54.59 693 ALA A N 1
ATOM 5260 C CA . ALA A 1 693 ? -5.348 15.673 55.777 1.00 54.59 693 ALA A CA 1
ATOM 5261 C C . ALA A 1 693 ? -5.759 17.144 55.620 1.00 54.59 693 ALA A C 1
ATOM 5263 O O . ALA A 1 693 ? -5.911 17.654 54.510 1.00 54.59 693 ALA A O 1
ATOM 5264 N N . GLU A 1 694 ? -5.994 17.822 56.742 1.00 61.34 694 GLU A N 1
ATOM 5265 C CA . GLU A 1 694 ? -6.217 19.264 56.752 1.00 61.34 694 GLU A CA 1
ATOM 5266 C C . GLU A 1 694 ? -4.918 19.967 56.332 1.00 61.34 694 GLU A C 1
ATOM 5268 O O . GLU A 1 694 ? -3.875 19.799 56.969 1.00 61.34 694 GLU A O 1
ATOM 5273 N N . VAL A 1 695 ? -4.973 20.774 55.266 1.00 69.12 695 VAL A N 1
ATOM 5274 C CA . VAL A 1 695 ? -3.859 21.650 54.873 1.00 69.12 695 VAL A CA 1
ATOM 5275 C C . VAL A 1 695 ? -3.793 22.805 55.870 1.00 69.12 695 VAL A C 1
ATOM 5277 O O . VAL A 1 695 ? -4.306 23.897 55.636 1.00 69.12 695 VAL A O 1
ATOM 5280 N N . ALA A 1 696 ? -3.188 22.534 57.022 1.00 72.31 696 ALA A N 1
ATOM 5281 C CA . ALA A 1 696 ? -3.152 23.455 58.152 1.00 72.31 696 ALA A CA 1
ATOM 5282 C C . ALA A 1 696 ? -2.193 24.650 57.932 1.00 72.31 696 ALA A C 1
ATOM 5284 O O . ALA A 1 696 ? -2.272 25.654 58.639 1.00 72.31 696 ALA A O 1
ATOM 5285 N N . GLY A 1 697 ? -1.310 24.572 56.931 1.00 75.38 697 GLY A N 1
ATOM 5286 C CA . GLY A 1 697 ? -0.447 25.668 56.496 1.00 75.38 697 GLY A CA 1
ATOM 5287 C C . GLY A 1 697 ? 0.118 25.420 55.098 1.00 75.38 697 GLY A C 1
ATOM 5288 O O . GLY A 1 697 ? 0.325 24.275 54.699 1.00 75.38 697 GLY A O 1
ATOM 5289 N N . PHE A 1 698 ? 0.365 26.494 54.349 1.00 80.44 698 PHE A N 1
ATOM 5290 C CA . PHE A 1 698 ? 0.920 26.446 52.996 1.00 80.44 698 PHE A CA 1
ATOM 5291 C C . PHE A 1 698 ? 1.808 27.670 52.754 1.00 80.44 698 PHE A C 1
ATOM 5293 O O . PHE A 1 698 ? 1.458 28.784 53.141 1.00 80.44 698 PHE A O 1
ATOM 5300 N N . ALA A 1 699 ? 2.943 27.466 52.089 1.00 84.69 699 ALA A N 1
ATOM 5301 C CA . ALA A 1 699 ? 3.843 28.526 51.659 1.00 84.69 699 ALA A CA 1
ATOM 5302 C C . ALA A 1 699 ? 4.471 28.153 50.314 1.00 84.69 699 ALA A C 1
ATOM 5304 O O . ALA A 1 699 ? 4.747 26.982 50.051 1.00 84.69 699 ALA A O 1
ATOM 5305 N N . CYS A 1 700 ? 4.690 29.151 49.466 1.00 84.75 700 CYS A N 1
ATOM 5306 C CA . CYS A 1 700 ? 5.335 28.984 48.174 1.00 84.75 700 CYS A CA 1
ATOM 5307 C C . CYS A 1 700 ? 6.001 30.289 47.730 1.00 84.75 700 CYS A C 1
ATOM 5309 O O . CYS A 1 700 ? 5.526 31.382 48.051 1.00 84.75 700 CYS A O 1
ATOM 5311 N N . ASN A 1 701 ? 7.056 30.166 46.929 1.00 83.69 701 ASN A N 1
ATOM 5312 C CA . ASN A 1 701 ? 7.754 31.290 46.319 1.00 83.69 701 ASN A CA 1
ATOM 5313 C C . ASN A 1 701 ? 8.035 30.945 44.850 1.00 83.69 701 ASN A C 1
ATOM 5315 O O . ASN A 1 701 ? 8.772 30.000 44.568 1.00 83.69 701 ASN A O 1
ATOM 5319 N N . PHE A 1 702 ? 7.403 31.671 43.933 1.00 83.75 702 PHE A N 1
ATOM 5320 C CA . PHE A 1 702 ? 7.489 31.459 42.487 1.00 83.75 702 PHE A CA 1
ATOM 5321 C C . PHE A 1 702 ? 8.168 32.656 41.787 1.00 83.75 702 PHE A C 1
ATOM 5323 O O . PHE A 1 702 ? 8.284 33.741 42.372 1.00 83.75 702 PHE A O 1
ATOM 5330 N N . PRO A 1 703 ? 8.626 32.487 40.529 1.00 83.69 703 PRO A N 1
ATOM 5331 C CA . PRO A 1 703 ? 9.178 33.576 39.726 1.00 83.69 703 PRO A CA 1
ATOM 5332 C C . PRO A 1 703 ? 8.277 34.817 39.635 1.00 83.69 703 PRO A C 1
ATOM 5334 O O . PRO A 1 703 ? 7.079 34.772 39.909 1.00 83.69 703 PRO A O 1
ATOM 5337 N N . ALA A 1 704 ? 8.881 35.948 39.261 1.00 71.56 704 ALA A N 1
ATOM 5338 C CA . ALA A 1 704 ? 8.244 37.272 39.267 1.00 71.56 704 ALA A CA 1
ATOM 5339 C C . ALA A 1 704 ? 7.713 37.734 40.649 1.00 71.56 704 ALA A C 1
ATOM 5341 O O . ALA A 1 704 ? 6.812 38.566 40.725 1.00 71.56 704 ALA A O 1
ATOM 5342 N N . GLY A 1 705 ? 8.299 37.235 41.747 1.00 69.75 705 GLY A N 1
ATOM 5343 C CA . GLY A 1 705 ? 8.023 37.709 43.114 1.00 69.75 705 GLY A CA 1
ATOM 5344 C C . GLY A 1 705 ? 6.701 37.218 43.705 1.00 69.75 705 GLY A C 1
ATOM 5345 O O . GLY A 1 705 ? 6.139 37.860 44.591 1.00 69.75 705 GLY A O 1
ATOM 5346 N N . GLN A 1 706 ? 6.186 36.092 43.214 1.00 77.19 706 GLN A N 1
ATOM 5347 C CA . GLN A 1 706 ? 4.900 35.541 43.630 1.00 77.19 706 GLN A CA 1
ATOM 5348 C C . GLN A 1 706 ? 5.066 34.730 44.920 1.00 77.19 706 GLN A C 1
ATOM 5350 O O . GLN A 1 706 ? 5.354 33.532 44.895 1.00 77.19 706 GLN A O 1
ATOM 5355 N N . GLN A 1 707 ? 4.902 35.409 46.056 1.00 77.25 707 GLN A N 1
ATOM 5356 C CA . GLN A 1 707 ? 4.996 34.819 47.391 1.00 77.25 707 GLN A CA 1
ATOM 5357 C C . GLN A 1 707 ? 3.605 34.532 47.972 1.00 77.25 707 GLN A C 1
ATOM 5359 O O . GLN A 1 707 ? 2.742 35.410 48.019 1.00 77.25 707 GLN A O 1
ATOM 5364 N N . GLY A 1 708 ? 3.407 33.306 48.457 1.00 76.62 708 GLY A N 1
ATOM 5365 C CA . GLY A 1 708 ? 2.156 32.853 49.065 1.00 76.62 708 GLY A CA 1
ATOM 5366 C C . GLY A 1 708 ? 1.044 32.498 48.067 1.00 76.62 708 GLY A C 1
ATOM 5367 O O . GLY A 1 708 ? 1.082 32.838 46.883 1.00 76.62 708 GLY A O 1
ATOM 5368 N N . PHE A 1 709 ? 0.033 31.789 48.578 1.00 77.50 709 PHE A N 1
ATOM 5369 C CA . PHE A 1 709 ? -1.037 31.180 47.782 1.00 77.50 709 PHE A CA 1
ATOM 5370 C C . PHE A 1 709 ? -1.812 32.189 46.923 1.00 77.50 709 PHE A C 1
ATOM 5372 O O . PHE A 1 709 ? -1.983 31.969 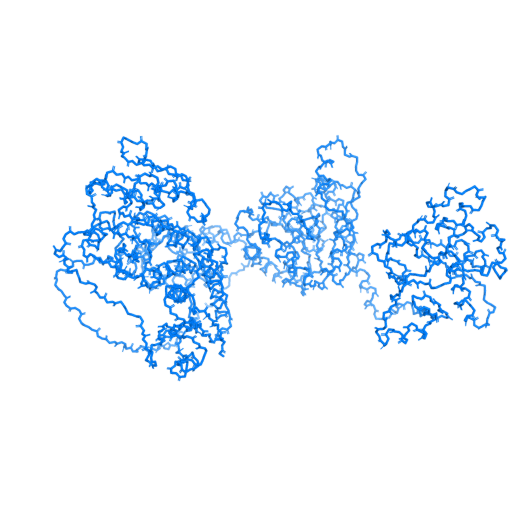45.727 1.00 77.50 709 PHE A O 1
ATOM 5379 N N . ASP A 1 710 ? -2.231 33.318 47.502 1.00 80.12 710 ASP A N 1
ATOM 5380 C CA . ASP A 1 710 ? -3.076 34.300 46.811 1.00 80.12 710 ASP A CA 1
ATOM 5381 C C . ASP A 1 710 ? -2.373 34.966 45.619 1.00 80.12 710 ASP A C 1
ATOM 5383 O O . ASP A 1 710 ? -3.010 35.239 44.600 1.00 80.12 710 ASP A O 1
ATOM 5387 N N . ALA A 1 711 ? -1.062 35.213 45.718 1.00 80.44 711 ALA A N 1
ATOM 5388 C CA . ALA A 1 711 ? -0.279 35.811 44.637 1.00 80.44 711 ALA A CA 1
ATOM 5389 C C . ALA A 1 711 ? -0.142 34.845 43.449 1.00 80.44 711 ALA A C 1
ATOM 5391 O O . ALA A 1 711 ? -0.354 35.237 42.299 1.00 80.44 711 ALA A O 1
ATOM 5392 N N . VAL A 1 712 ? 0.141 33.571 43.737 1.00 77.94 712 VAL A N 1
ATOM 5393 C CA . VAL A 1 712 ? 0.235 32.503 42.731 1.00 77.94 712 VAL A CA 1
ATOM 5394 C C . VAL A 1 712 ? -1.127 32.229 42.099 1.00 77.94 712 VAL A C 1
ATOM 5396 O O . VAL A 1 712 ? -1.233 32.171 40.877 1.00 77.94 712 VAL A O 1
ATOM 5399 N N . LEU A 1 713 ? -2.194 32.138 42.896 1.00 80.88 713 LEU A N 1
ATOM 5400 C CA . LEU A 1 713 ? -3.546 31.924 42.384 1.00 80.88 713 LEU A CA 1
ATOM 5401 C C . LEU A 1 713 ? -3.993 33.080 41.475 1.00 80.88 713 LEU A C 1
ATOM 5403 O O . LEU A 1 713 ? -4.526 32.835 40.394 1.00 80.88 713 LEU A O 1
ATOM 5407 N N . GLN A 1 714 ? -3.726 34.336 41.851 1.00 81.62 714 GLN A N 1
ATOM 5408 C CA . GLN A 1 714 ? -4.012 35.489 40.987 1.00 81.62 714 GLN A CA 1
ATOM 5409 C C . GLN A 1 714 ? -3.182 35.496 39.697 1.00 81.62 714 GLN A C 1
ATOM 5411 O O . GLN A 1 714 ? -3.688 35.934 38.666 1.00 81.62 714 GLN A O 1
ATOM 5416 N N . SER A 1 715 ? -1.935 35.028 39.738 1.00 80.31 715 SER A N 1
ATOM 5417 C CA . SER A 1 715 ? -1.076 34.880 38.558 1.00 80.31 715 SER A CA 1
ATOM 5418 C C . SER A 1 715 ? -1.606 33.813 37.596 1.00 80.31 715 SER A C 1
ATOM 5420 O O . SER A 1 715 ? -1.815 34.104 36.415 1.00 80.31 715 SER A O 1
ATOM 5422 N N . LEU A 1 716 ? -1.933 32.622 38.115 1.00 80.75 716 LEU A N 1
ATOM 5423 C CA . LEU A 1 716 ? -2.522 31.517 37.353 1.00 80.75 716 LEU A CA 1
ATOM 5424 C C . LEU A 1 716 ? -3.855 31.925 36.710 1.00 80.75 716 LEU A C 1
ATOM 5426 O O . LEU A 1 716 ? -4.049 31.719 35.515 1.00 80.75 716 LEU A O 1
ATOM 5430 N N . LEU A 1 717 ? -4.739 32.589 37.464 1.00 83.94 717 LEU A N 1
ATOM 5431 C CA . LEU A 1 717 ? -6.015 33.111 36.955 1.00 83.94 717 LEU A CA 1
ATOM 5432 C C . LEU A 1 717 ? -5.853 34.211 35.891 1.00 83.94 717 LEU A C 1
ATOM 5434 O O . LEU A 1 717 ? -6.772 34.438 35.107 1.00 83.94 717 LEU A O 1
ATOM 5438 N N . ARG A 1 718 ? -4.708 34.905 35.858 1.00 82.44 718 ARG A N 1
ATOM 5439 C CA . ARG A 1 718 ? -4.374 35.917 34.841 1.00 82.44 718 ARG A CA 1
ATOM 5440 C C . ARG A 1 718 ? -3.554 35.358 33.674 1.00 82.44 718 ARG A C 1
ATOM 5442 O O . ARG A 1 718 ? -3.287 36.113 32.745 1.00 82.44 718 ARG A O 1
ATOM 5449 N N . GLY A 1 719 ? -3.121 34.095 33.726 1.00 84.38 719 GLY A N 1
ATOM 5450 C CA . GLY A 1 719 ? -2.192 33.514 32.750 1.00 84.38 719 GLY A CA 1
ATOM 5451 C C . GLY A 1 719 ? -0.850 34.254 32.676 1.00 84.38 719 GLY A C 1
ATOM 5452 O O . GLY A 1 719 ? -0.308 34.421 31.588 1.00 84.38 719 GLY A O 1
ATOM 5453 N N . SER A 1 720 ? -0.354 34.779 33.803 1.00 78.81 720 SER A N 1
ATOM 5454 C CA . SER A 1 720 ? 0.863 35.606 33.824 1.00 78.81 720 SER A CA 1
ATOM 5455 C C . SER A 1 720 ? 2.132 34.766 33.650 1.00 78.81 720 SER A C 1
ATOM 5457 O O . SER A 1 720 ? 2.356 33.821 34.402 1.00 78.81 720 SER A O 1
ATOM 5459 N N . ASP A 1 721 ? 2.987 35.151 32.701 1.00 82.62 721 ASP A N 1
ATOM 5460 C CA . ASP A 1 721 ? 4.333 34.587 32.557 1.00 82.62 721 ASP A CA 1
ATOM 5461 C C . ASP A 1 721 ? 5.282 35.161 33.630 1.00 82.62 721 ASP A C 1
ATOM 5463 O O . ASP A 1 721 ? 5.246 36.352 33.950 1.00 82.62 721 ASP A O 1
ATOM 5467 N N . GLY A 1 722 ? 6.117 34.294 34.204 1.00 81.75 722 GLY A N 1
ATOM 5468 C CA . GLY A 1 722 ? 7.127 34.625 35.209 1.00 81.75 722 GLY A CA 1
ATOM 5469 C C . GLY A 1 722 ? 8.524 34.897 34.640 1.00 81.75 722 GLY A C 1
ATOM 5470 O O . GLY A 1 722 ? 9.437 35.187 35.419 1.00 81.75 722 GLY A O 1
ATOM 5471 N N . VAL A 1 723 ? 8.722 34.779 33.321 1.00 88.88 723 VAL A N 1
ATOM 5472 C CA . VAL A 1 723 ? 9.992 35.088 32.645 1.00 88.88 723 VAL A CA 1
ATOM 5473 C C . VAL A 1 723 ? 10.274 36.594 32.678 1.00 88.88 723 VAL A C 1
ATOM 5475 O O . VAL A 1 723 ? 9.473 37.415 32.238 1.00 88.88 723 VAL A O 1
ATOM 5478 N N . SER A 1 724 ? 11.458 36.964 33.163 1.00 82.81 724 SER A N 1
ATOM 5479 C CA . SER A 1 724 ? 11.948 38.345 33.196 1.00 82.81 724 SER A CA 1
ATOM 5480 C C . SER A 1 724 ? 13.424 38.409 32.794 1.00 82.81 724 SER A C 1
ATOM 5482 O O . SER A 1 724 ? 14.061 37.380 32.565 1.00 82.81 724 SER A O 1
ATOM 5484 N N . THR A 1 725 ? 13.991 39.612 32.660 1.00 83.00 725 THR A N 1
ATOM 5485 C CA . THR A 1 725 ? 15.442 39.766 32.472 1.00 83.00 725 THR A CA 1
ATOM 5486 C C . THR A 1 725 ? 16.184 39.154 33.663 1.00 83.00 725 THR A C 1
ATOM 5488 O O . THR A 1 725 ? 15.855 39.457 34.812 1.00 83.00 725 THR A O 1
ATOM 5491 N N . VAL A 1 726 ? 17.202 38.328 33.407 1.00 81.31 726 VAL A N 1
ATOM 5492 C CA . VAL A 1 726 ? 18.025 37.714 34.462 1.00 81.31 726 VAL A CA 1
ATOM 5493 C C . VAL A 1 726 ? 18.626 38.821 35.345 1.00 81.31 726 VAL A C 1
ATOM 5495 O O . VAL A 1 726 ? 19.277 39.723 34.808 1.00 81.31 726 VAL A O 1
ATOM 5498 N N . PRO A 1 727 ? 18.438 38.791 36.681 1.00 73.88 727 PRO A N 1
ATOM 5499 C CA . PRO A 1 727 ? 18.993 39.811 37.564 1.00 73.88 727 PRO A CA 1
ATOM 5500 C C . PRO A 1 727 ? 20.517 39.884 37.452 1.00 73.88 727 PRO A C 1
ATOM 5502 O O . PRO A 1 727 ? 21.190 38.855 37.408 1.00 73.88 727 PRO A O 1
ATOM 5505 N N . PHE A 1 728 ? 21.081 41.095 37.476 1.00 71.56 728 PHE A N 1
ATOM 5506 C CA . PHE A 1 728 ? 22.532 41.290 37.360 1.00 71.56 728 PHE A CA 1
ATOM 5507 C C . PHE A 1 728 ? 23.322 40.573 38.474 1.00 71.56 728 PHE A C 1
ATOM 5509 O O . PHE A 1 728 ? 24.429 40.108 38.235 1.00 71.56 728 PHE A O 1
ATOM 5516 N N . SER A 1 729 ? 22.726 40.382 39.661 1.00 68.19 729 SER A N 1
ATOM 5517 C CA . SER A 1 729 ? 23.298 39.580 40.757 1.00 68.19 729 SER A CA 1
ATOM 5518 C C . SER A 1 729 ? 23.466 38.085 40.440 1.00 68.19 729 SER A C 1
ATOM 5520 O O . SER A 1 729 ? 24.082 37.365 41.224 1.00 68.19 729 SER A O 1
ATOM 5522 N N . ARG A 1 730 ? 22.926 37.600 39.314 1.00 72.50 730 ARG A N 1
ATOM 5523 C CA . ARG A 1 730 ? 22.983 36.198 38.869 1.00 72.50 730 ARG A CA 1
ATOM 5524 C C . ARG A 1 730 ? 23.838 35.989 37.609 1.00 72.50 730 ARG A C 1
ATOM 5526 O O . ARG A 1 730 ? 23.868 34.875 37.091 1.00 72.50 730 ARG A O 1
ATOM 5533 N N . LEU A 1 731 ? 24.526 37.025 37.119 1.00 68.19 731 LEU A N 1
ATOM 5534 C CA . LEU A 1 731 ? 25.398 36.964 35.941 1.00 68.19 731 LEU A CA 1
ATOM 5535 C C . LEU A 1 731 ? 26.877 37.099 36.350 1.00 68.19 731 LEU A C 1
ATOM 5537 O O . LEU A 1 731 ? 27.364 38.199 36.580 1.00 68.19 731 LEU A O 1
ATOM 5541 N N . ASP A 1 732 ? 27.596 35.972 36.390 1.00 55.53 732 ASP A N 1
ATOM 5542 C CA . ASP A 1 732 ? 29.048 35.897 36.671 1.00 55.53 732 ASP A CA 1
ATOM 5543 C C . ASP A 1 732 ? 29.931 36.145 35.414 1.00 55.53 732 ASP A C 1
ATOM 5545 O O . ASP A 1 732 ? 31.157 36.046 35.483 1.00 55.53 732 ASP A O 1
ATOM 5549 N N . LEU A 1 733 ? 29.337 36.419 34.242 1.00 56.38 733 LEU A N 1
ATOM 5550 C CA . LEU A 1 733 ? 30.017 36.423 32.935 1.00 56.38 733 LEU A CA 1
ATOM 5551 C C . LEU A 1 733 ? 29.797 37.714 32.136 1.00 56.38 733 LEU A C 1
ATOM 5553 O O . LEU A 1 733 ? 28.788 38.401 32.294 1.00 56.38 733 LEU A O 1
ATOM 5557 N N . ASP A 1 734 ? 30.725 37.997 31.215 1.00 55.97 734 ASP A N 1
ATOM 5558 C CA . ASP A 1 734 ? 30.559 39.048 30.210 1.00 55.97 734 ASP A CA 1
ATOM 5559 C C . ASP A 1 734 ? 29.322 38.753 29.340 1.00 55.97 734 ASP A C 1
ATOM 5561 O O . ASP A 1 734 ? 29.213 37.699 28.702 1.00 55.97 734 ASP A O 1
ATOM 5565 N N . VAL A 1 735 ? 28.384 39.703 29.329 1.00 54.62 735 VAL A N 1
ATOM 5566 C CA . VAL A 1 735 ? 27.064 39.610 28.681 1.00 54.62 735 VAL A CA 1
ATOM 5567 C C . VAL A 1 735 ? 27.146 39.367 27.172 1.00 54.62 735 VAL A C 1
ATOM 5569 O O . VAL A 1 735 ? 26.172 38.908 26.580 1.00 54.62 735 VAL A O 1
ATOM 5572 N N . SER A 1 736 ? 28.308 39.605 26.560 1.00 56.72 736 SER A N 1
ATOM 5573 C CA . SER A 1 736 ? 28.610 39.264 25.164 1.00 56.72 736 SER A CA 1
ATOM 5574 C C . SER A 1 736 ? 28.565 37.755 24.849 1.00 56.72 736 SER A C 1
ATOM 5576 O O . SER A 1 736 ? 28.503 37.384 23.677 1.00 56.72 736 SER A O 1
ATOM 5578 N N . SER A 1 737 ? 28.583 36.888 25.870 1.00 56.94 737 SER A N 1
ATOM 5579 C CA . SER A 1 737 ? 28.711 35.426 25.732 1.00 56.94 737 SER A CA 1
ATOM 5580 C C . SER A 1 737 ? 27.437 34.613 26.020 1.00 56.94 737 SER A C 1
ATOM 5582 O O . SER A 1 737 ? 27.448 33.390 25.873 1.00 56.94 737 SER A O 1
ATOM 5584 N N . VAL A 1 738 ? 26.333 35.254 26.424 1.00 63.34 738 VAL A N 1
ATOM 5585 C CA . VAL A 1 738 ? 25.126 34.555 26.905 1.00 63.34 738 VAL A CA 1
ATOM 5586 C C . VAL A 1 738 ? 24.050 34.480 25.815 1.00 63.34 738 VAL A C 1
ATOM 5588 O O . VAL A 1 738 ? 23.624 35.499 25.280 1.00 63.34 738 VAL A O 1
ATOM 5591 N N . TYR A 1 739 ? 23.566 33.271 25.507 1.00 71.56 739 TYR A N 1
ATOM 5592 C CA . TYR A 1 739 ? 22.571 33.040 24.444 1.00 71.56 739 TYR A CA 1
ATOM 5593 C C . TYR A 1 739 ? 21.145 33.524 24.785 1.00 71.56 739 TYR A C 1
ATOM 5595 O O . TYR A 1 739 ? 20.301 33.622 23.897 1.00 71.56 739 TYR A O 1
ATOM 5603 N N . THR A 1 740 ? 20.863 33.820 26.057 1.00 78.69 740 THR A N 1
ATOM 5604 C CA . THR A 1 740 ? 19.609 34.430 26.519 1.00 78.69 740 THR A CA 1
ATOM 5605 C C . THR A 1 740 ? 19.868 35.380 27.685 1.00 78.69 740 THR A C 1
ATOM 5607 O O . THR A 1 740 ? 20.661 35.092 28.577 1.00 78.69 740 THR A O 1
ATOM 5610 N N . THR A 1 741 ? 19.164 36.508 27.699 1.00 79.06 741 THR A N 1
ATOM 5611 C CA . THR A 1 741 ? 19.151 37.472 28.811 1.00 79.06 741 THR A CA 1
ATOM 5612 C C . THR A 1 741 ? 17.894 37.362 29.678 1.00 79.06 741 THR A C 1
ATOM 5614 O O . THR A 1 741 ? 17.713 38.177 30.580 1.00 79.06 741 THR A O 1
ATOM 5617 N N . HIS A 1 742 ? 17.029 36.373 29.426 1.00 86.38 742 HIS A N 1
ATOM 5618 C CA . HIS A 1 742 ? 15.734 36.209 30.093 1.00 86.38 742 HIS A CA 1
ATOM 5619 C C . HIS A 1 742 ? 15.582 34.811 30.712 1.00 86.38 742 HIS A C 1
ATOM 5621 O O . HIS A 1 742 ? 15.926 33.812 30.077 1.00 86.38 742 HIS A O 1
ATOM 5627 N N . ALA A 1 743 ? 15.047 34.748 31.934 1.00 84.75 743 ALA A N 1
ATOM 5628 C CA . ALA A 1 743 ? 14.691 33.516 32.640 1.00 84.75 743 ALA A CA 1
ATOM 5629 C C . ALA A 1 743 ? 13.616 33.781 33.712 1.00 84.75 743 ALA A C 1
ATOM 5631 O O . ALA A 1 743 ? 13.455 34.902 34.191 1.00 84.75 743 ALA A O 1
ATOM 5632 N N . ALA A 1 744 ? 12.901 32.738 34.135 1.00 87.31 744 ALA A N 1
ATOM 5633 C CA . ALA A 1 744 ? 11.976 32.817 35.262 1.00 87.31 744 ALA A CA 1
ATOM 5634 C C . ALA A 1 744 ? 12.737 32.593 36.583 1.00 87.31 744 ALA A C 1
ATOM 5636 O O . ALA A 1 744 ? 12.948 31.460 37.013 1.00 87.31 744 ALA A O 1
ATOM 5637 N N . CYS A 1 745 ? 13.192 33.674 37.221 1.00 84.19 745 CYS A N 1
ATOM 5638 C CA . CYS A 1 745 ? 13.972 33.609 38.462 1.00 84.19 745 CYS A CA 1
ATOM 5639 C C . CYS A 1 745 ? 13.124 33.899 39.709 1.00 84.19 745 CYS A C 1
ATOM 5641 O O . CYS A 1 745 ? 12.355 34.861 39.736 1.00 84.19 745 CYS A O 1
ATOM 5643 N N . ILE A 1 746 ? 13.344 33.127 40.781 1.00 85.25 746 ILE A N 1
ATOM 5644 C CA . ILE A 1 746 ? 12.929 33.518 42.136 1.00 85.25 746 ILE A CA 1
ATOM 5645 C C . ILE A 1 746 ? 13.834 34.687 42.578 1.00 85.25 746 ILE A C 1
ATOM 5647 O O . ILE A 1 746 ? 15.067 34.520 42.593 1.00 85.25 746 ILE A O 1
ATOM 5651 N N . PRO A 1 747 ? 13.266 35.868 42.896 1.00 77.19 747 PRO A N 1
ATOM 5652 C CA . PRO A 1 747 ? 14.045 37.012 43.356 1.00 77.19 747 PRO A CA 1
ATOM 5653 C C . PRO A 1 747 ? 14.633 36.742 44.744 1.00 77.19 747 PRO A C 1
ATOM 5655 O O . PRO A 1 747 ? 14.153 35.878 45.472 1.00 77.19 747 PRO A O 1
ATOM 5658 N N . GLU A 1 748 ? 15.666 37.499 45.112 1.00 77.69 748 GLU A N 1
ATOM 5659 C CA . GLU A 1 748 ? 16.148 37.607 46.499 1.00 77.69 748 GLU A CA 1
ATOM 5660 C C . GLU A 1 748 ? 16.692 36.316 47.156 1.00 77.69 748 GLU A C 1
ATOM 5662 O O . GLU A 1 748 ? 17.063 36.354 48.321 1.00 77.69 748 GLU A O 1
ATOM 5667 N N . VAL A 1 749 ? 16.864 35.209 46.413 1.00 81.62 749 VAL A N 1
ATOM 5668 C CA . VAL A 1 749 ? 17.443 33.929 46.905 1.00 81.62 749 VAL A CA 1
ATOM 5669 C C . VAL A 1 749 ? 18.854 34.055 47.508 1.00 81.62 749 VAL A C 1
ATOM 5671 O O . VAL A 1 749 ? 19.327 33.172 48.224 1.00 81.62 749 VAL A O 1
ATOM 5674 N N . GLU A 1 750 ? 19.558 35.132 47.165 1.00 77.44 750 GLU A N 1
ATOM 5675 C CA . GLU A 1 750 ? 20.843 35.522 47.741 1.00 77.44 750 GLU A CA 1
ATOM 5676 C C . GLU A 1 750 ? 20.750 35.960 49.216 1.00 77.44 750 GLU A C 1
ATOM 5678 O O . GLU A 1 750 ? 21.734 35.816 49.951 1.00 77.44 750 GLU A O 1
ATOM 5683 N N . PHE A 1 751 ? 19.589 36.446 49.661 1.00 84.12 751 PHE A N 1
ATOM 5684 C CA . PHE A 1 751 ? 19.315 36.839 51.042 1.00 84.12 751 PHE A CA 1
ATOM 5685 C C . PHE A 1 751 ? 18.783 35.654 51.863 1.00 84.12 751 PHE A C 1
ATOM 5687 O O . PHE A 1 751 ? 18.212 34.710 51.326 1.00 84.12 751 PHE A O 1
ATOM 5694 N N . PHE A 1 752 ? 19.041 35.677 53.174 1.00 90.50 752 PHE A N 1
ATOM 5695 C CA . PHE A 1 752 ? 18.574 34.664 54.123 1.00 90.50 752 PHE A CA 1
ATOM 5696 C C . PHE A 1 752 ? 18.702 35.188 55.558 1.00 90.50 752 PHE A C 1
ATOM 5698 O O . PHE A 1 752 ? 19.796 35.604 55.961 1.00 90.50 752 PHE A O 1
ATOM 5705 N N . ASP A 1 753 ? 17.627 35.136 56.347 1.00 89.81 753 ASP A N 1
ATOM 5706 C CA . ASP A 1 753 ? 17.665 35.528 57.767 1.00 89.81 753 ASP A CA 1
ATOM 5707 C C . ASP A 1 753 ? 18.283 34.422 58.641 1.00 89.81 753 ASP A C 1
ATOM 5709 O O . ASP A 1 753 ? 17.613 33.651 59.334 1.00 89.81 753 ASP A O 1
ATOM 5713 N N . HIS A 1 754 ? 19.612 34.345 58.614 1.00 92.12 754 HIS A N 1
ATOM 5714 C CA . HIS A 1 754 ? 20.353 33.353 59.384 1.00 92.12 754 HIS A CA 1
ATOM 5715 C C . HIS A 1 754 ? 20.193 33.516 60.910 1.00 92.12 754 HIS A C 1
ATOM 5717 O O . HIS A 1 754 ? 20.385 32.535 61.636 1.00 92.12 754 HIS A O 1
ATOM 5723 N N . GLU A 1 755 ? 19.852 34.708 61.420 1.00 91.38 755 GLU A N 1
ATOM 5724 C CA . GLU A 1 755 ? 19.693 34.949 62.860 1.00 91.38 755 GLU A CA 1
ATOM 5725 C C . GLU A 1 755 ? 18.403 34.314 63.382 1.00 91.38 755 GLU A C 1
ATOM 5727 O O . GLU A 1 755 ? 18.452 33.589 64.384 1.00 91.38 755 GLU A O 1
ATOM 5732 N N . SER A 1 756 ? 17.287 34.476 62.662 1.00 86.88 756 SER A N 1
ATOM 5733 C CA . SER A 1 756 ? 16.009 33.825 62.986 1.00 86.88 756 SER A CA 1
ATOM 5734 C C . SER A 1 756 ? 16.126 32.297 63.062 1.00 86.88 756 SER A C 1
ATOM 5736 O O . SER A 1 756 ? 15.537 31.671 63.948 1.00 86.88 756 SER A O 1
ATOM 5738 N N . PHE A 1 757 ? 16.962 31.689 62.213 1.00 90.38 757 PHE A N 1
ATOM 5739 C CA . PHE A 1 757 ? 17.238 30.244 62.229 1.00 90.38 757 PHE A CA 1
ATOM 5740 C C . PHE A 1 757 ? 18.411 29.821 63.129 1.00 90.38 757 PHE A C 1
ATOM 5742 O O . PHE A 1 757 ? 18.705 28.628 63.233 1.00 90.38 757 PHE A O 1
ATOM 5749 N N . LYS A 1 758 ? 19.069 30.766 63.818 1.00 91.38 758 LYS A N 1
ATOM 5750 C CA . LYS A 1 758 ? 20.241 30.546 64.694 1.00 91.38 758 LYS A CA 1
ATOM 5751 C C . LYS A 1 758 ? 21.439 29.903 63.981 1.00 91.38 758 LYS A C 1
ATOM 5753 O O . LYS A 1 758 ? 22.255 29.222 64.608 1.00 91.38 758 LYS A O 1
ATOM 5758 N N . ILE A 1 759 ? 21.560 30.145 62.679 1.00 91.69 759 ILE A N 1
ATOM 5759 C CA . ILE A 1 759 ? 22.663 29.691 61.833 1.00 91.69 759 ILE A CA 1
ATOM 5760 C C . ILE A 1 759 ? 23.764 30.764 61.841 1.00 91.69 759 ILE A C 1
ATOM 5762 O O . ILE A 1 759 ? 23.502 31.968 61.816 1.00 91.69 759 ILE A O 1
ATOM 5766 N N . LYS A 1 760 ? 25.031 30.342 61.901 1.00 90.12 760 LYS A N 1
ATOM 5767 C CA . LYS A 1 760 ? 26.175 31.270 61.878 1.00 90.12 760 LYS A CA 1
ATOM 5768 C C . LYS A 1 760 ? 26.440 31.752 60.451 1.00 90.12 760 LYS A C 1
ATOM 5770 O O . LYS A 1 760 ? 26.367 30.951 59.525 1.00 90.12 760 LYS A O 1
ATOM 5775 N N . ILE A 1 761 ? 26.871 33.006 60.281 1.00 88.69 761 ILE A N 1
ATOM 5776 C CA . ILE A 1 761 ? 27.195 33.596 58.962 1.00 88.69 761 ILE A CA 1
ATOM 5777 C C . ILE A 1 761 ? 28.068 32.673 58.075 1.00 88.69 761 ILE A C 1
ATOM 5779 O O . ILE A 1 761 ? 27.682 32.453 56.928 1.00 88.69 761 ILE A O 1
ATOM 5783 N N . PRO A 1 762 ? 29.171 32.053 58.557 1.00 86.81 762 PRO A N 1
ATOM 5784 C CA . PRO A 1 762 ? 30.005 31.190 57.709 1.00 86.81 762 PRO A CA 1
ATOM 5785 C C . PRO A 1 762 ? 29.339 29.867 57.294 1.00 86.81 762 PRO A C 1
ATOM 5787 O O . PRO A 1 762 ? 29.760 29.249 56.319 1.00 86.81 762 PRO A O 1
ATOM 5790 N N . GLU A 1 763 ? 28.316 29.419 58.028 1.00 89.25 763 GLU A N 1
ATOM 5791 C CA . GLU A 1 763 ? 27.489 28.272 57.645 1.00 89.25 763 GLU A CA 1
ATOM 5792 C C . GLU A 1 763 ? 26.428 28.703 56.629 1.00 89.25 763 GLU A C 1
ATOM 5794 O O . GLU A 1 763 ? 26.324 28.096 55.566 1.00 89.25 763 GLU A O 1
ATOM 5799 N N . ALA A 1 764 ? 25.715 29.802 56.899 1.00 89.56 764 ALA A N 1
ATOM 5800 C CA . ALA A 1 764 ? 24.717 30.372 55.994 1.00 89.56 764 ALA A CA 1
ATOM 5801 C C . ALA A 1 764 ? 25.294 30.679 54.600 1.00 89.56 764 ALA A C 1
ATOM 5803 O O . ALA A 1 764 ? 24.646 30.406 53.594 1.00 89.56 764 ALA A O 1
ATOM 5804 N N . GLN A 1 765 ? 26.534 31.173 54.527 1.00 85.88 765 GLN A N 1
ATOM 5805 C CA . GLN A 1 765 ? 27.249 31.402 53.265 1.00 85.88 765 GLN A CA 1
ATOM 5806 C C . GLN A 1 765 ? 27.535 30.109 52.481 1.00 85.88 765 GLN A C 1
ATOM 5808 O O . GLN A 1 765 ? 27.525 30.135 51.252 1.00 85.88 765 GLN A O 1
ATOM 5813 N N . ALA A 1 766 ? 27.778 28.989 53.170 1.00 86.19 766 ALA A N 1
ATOM 5814 C CA . ALA A 1 766 ? 28.071 27.694 52.551 1.00 86.19 766 ALA A CA 1
ATOM 5815 C C . ALA A 1 766 ? 26.808 26.894 52.175 1.00 86.19 766 ALA A C 1
ATOM 5817 O O . ALA A 1 766 ? 26.868 26.035 51.294 1.00 86.19 766 ALA A O 1
ATOM 5818 N N . MET A 1 767 ? 25.672 27.166 52.827 1.00 89.62 767 MET A N 1
ATOM 5819 C CA . MET A 1 767 ? 24.397 26.495 52.561 1.00 89.62 767 MET A CA 1
ATOM 5820 C C . MET A 1 767 ? 23.907 26.711 51.129 1.00 89.62 767 MET A C 1
ATOM 5822 O O . MET A 1 767 ? 23.922 27.840 50.635 1.00 89.62 767 MET A O 1
ATOM 5826 N N . ASP A 1 768 ? 23.400 25.646 50.510 1.00 88.56 768 ASP A N 1
ATOM 5827 C CA . ASP A 1 768 ? 22.639 25.695 49.262 1.00 88.56 768 ASP A CA 1
ATOM 5828 C C . ASP A 1 768 ? 21.442 26.652 49.433 1.00 88.56 768 ASP A C 1
ATOM 5830 O O . ASP A 1 768 ? 20.693 26.509 50.409 1.00 88.56 768 ASP A O 1
ATOM 5834 N N . PRO A 1 769 ? 21.234 27.631 48.529 1.00 87.81 769 PRO A N 1
ATOM 5835 C CA . PRO A 1 769 ? 20.038 28.468 48.523 1.00 87.81 769 PRO A CA 1
ATOM 5836 C C . PRO A 1 769 ? 18.724 27.677 48.608 1.00 87.81 769 PRO A C 1
ATOM 5838 O O . PRO A 1 769 ? 17.788 28.144 49.252 1.00 87.81 769 PRO A O 1
ATOM 5841 N N . GLN A 1 770 ? 18.662 26.454 48.068 1.00 88.06 770 GLN A N 1
ATOM 5842 C CA . GLN A 1 770 ? 17.507 25.561 48.222 1.00 88.06 770 GLN A CA 1
ATOM 5843 C C . GLN A 1 770 ? 17.213 25.246 49.698 1.00 88.06 770 GLN A C 1
ATOM 5845 O O . GLN A 1 770 ? 16.057 25.300 50.112 1.00 88.06 770 GLN A O 1
ATOM 5850 N N . GLN A 1 771 ? 18.237 24.994 50.527 1.00 89.69 771 GLN A N 1
ATOM 5851 C CA . GLN A 1 771 ? 18.058 24.768 51.970 1.00 89.69 771 GLN A CA 1
ATOM 5852 C C . GLN A 1 771 ? 17.623 26.039 52.712 1.00 89.69 771 GLN A C 1
ATOM 5854 O O . GLN A 1 771 ? 16.878 25.949 53.688 1.00 89.69 771 GLN A O 1
ATOM 5859 N N . ARG A 1 772 ? 18.078 27.215 52.261 1.00 91.31 772 ARG A N 1
ATOM 5860 C CA . ARG A 1 772 ? 17.717 28.519 52.844 1.00 91.31 772 ARG A CA 1
ATOM 5861 C C . ARG A 1 772 ? 16.246 28.851 52.589 1.00 91.31 772 ARG A C 1
ATOM 5863 O O . ARG A 1 772 ? 15.493 29.045 53.539 1.00 91.31 772 ARG A O 1
ATOM 5870 N N . VAL A 1 773 ? 15.824 28.797 51.323 1.00 89.00 773 VAL A N 1
ATOM 5871 C CA . VAL A 1 773 ? 14.425 29.009 50.915 1.00 89.00 773 VAL A CA 1
ATOM 5872 C C . VAL A 1 773 ? 13.507 27.998 51.593 1.00 89.00 773 VAL A C 1
ATOM 5874 O O . VAL A 1 773 ? 12.447 28.368 52.089 1.00 89.00 773 VAL A O 1
ATOM 5877 N N . LEU A 1 774 ? 13.916 26.729 51.670 1.00 89.94 774 LEU A N 1
ATOM 5878 C CA . LEU A 1 774 ? 13.129 25.689 52.324 1.00 89.94 774 LEU A CA 1
ATOM 5879 C C . LEU A 1 774 ? 12.889 25.988 53.815 1.00 89.94 774 LEU A C 1
ATOM 5881 O O . LEU A 1 774 ? 11.781 25.754 54.300 1.00 89.94 774 LEU A O 1
ATOM 5885 N N . LEU A 1 775 ? 13.876 26.535 54.536 1.00 91.00 775 LEU A N 1
ATOM 5886 C CA . LEU A 1 775 ? 13.707 26.973 55.929 1.00 91.00 775 LEU A CA 1
ATOM 5887 C C . LEU A 1 775 ? 12.714 28.133 56.051 1.00 91.00 775 LEU A C 1
ATOM 5889 O O . LEU A 1 775 ? 11.822 28.081 56.896 1.00 91.00 775 LEU A O 1
ATOM 5893 N N . GLU A 1 776 ? 12.827 29.144 55.192 1.00 89.25 776 GLU A N 1
ATOM 5894 C CA . GLU A 1 776 ? 11.935 30.310 55.195 1.00 89.25 776 GLU A CA 1
ATOM 5895 C C . GLU A 1 776 ? 10.492 29.933 54.846 1.00 89.25 776 GLU A C 1
ATOM 5897 O O . GLU A 1 776 ? 9.567 30.279 55.581 1.00 89.25 776 GLU A O 1
ATOM 5902 N N . GLN A 1 777 ? 10.280 29.146 53.788 1.00 88.50 777 GLN A N 1
ATOM 5903 C CA . GLN A 1 777 ? 8.942 28.676 53.418 1.00 88.50 777 GLN A CA 1
ATOM 5904 C C . GLN A 1 777 ? 8.352 27.745 54.486 1.00 88.50 777 GLN A C 1
ATOM 5906 O O . GLN A 1 777 ? 7.171 27.865 54.814 1.00 88.50 777 GLN A O 1
ATOM 5911 N N . SER A 1 778 ? 9.165 26.887 55.111 1.00 88.50 778 SER A N 1
ATOM 5912 C CA . SER A 1 778 ? 8.713 26.067 56.244 1.00 88.50 778 SER A CA 1
ATOM 5913 C C . SER A 1 778 ? 8.323 26.923 57.451 1.00 88.50 778 SER A C 1
ATOM 5915 O O . SER A 1 778 ? 7.316 26.635 58.092 1.00 88.50 778 SER A O 1
ATOM 5917 N N . ALA A 1 779 ? 9.049 28.009 57.741 1.00 87.25 779 ALA A N 1
ATOM 5918 C CA . ALA A 1 779 ? 8.685 28.945 58.805 1.00 87.25 779 ALA A CA 1
ATOM 5919 C C . ALA A 1 779 ? 7.355 29.664 58.522 1.00 87.25 779 ALA A C 1
ATOM 5921 O O . ALA A 1 779 ? 6.558 29.836 59.441 1.00 87.25 779 ALA A O 1
ATOM 5922 N N . VAL A 1 780 ? 7.080 30.040 57.268 1.00 84.44 780 VAL A N 1
ATOM 5923 C CA . VAL A 1 780 ? 5.803 30.661 56.862 1.00 84.44 780 VAL A CA 1
ATOM 5924 C C . VAL A 1 780 ? 4.642 29.659 56.949 1.00 84.44 780 VAL A C 1
ATOM 5926 O O . VAL A 1 780 ? 3.594 29.970 57.524 1.00 84.44 780 VAL A O 1
ATOM 5929 N N . ALA A 1 781 ? 4.833 28.435 56.448 1.00 84.00 781 ALA A N 1
ATOM 5930 C CA . ALA A 1 781 ? 3.827 27.377 56.519 1.00 84.00 781 ALA A CA 1
ATOM 5931 C C . ALA A 1 781 ? 3.511 26.991 57.975 1.00 84.00 781 ALA A C 1
ATOM 5933 O O . ALA A 1 781 ? 2.344 26.954 58.362 1.00 84.00 781 ALA A O 1
ATOM 5934 N N . LEU A 1 782 ? 4.534 26.786 58.812 1.00 80.69 782 LEU A N 1
ATOM 5935 C CA . LEU A 1 782 ? 4.363 26.477 60.236 1.00 80.69 782 LEU A CA 1
ATOM 5936 C C . LEU A 1 782 ? 3.841 27.682 61.036 1.00 80.69 782 LEU A C 1
ATOM 5938 O O . LEU A 1 782 ? 3.042 27.503 61.948 1.00 80.69 782 LEU A O 1
ATOM 5942 N N . GLY A 1 783 ? 4.222 28.912 60.684 1.00 76.06 783 GLY A N 1
ATOM 5943 C CA . GLY A 1 783 ? 3.711 30.139 61.308 1.00 76.06 783 GLY A CA 1
ATOM 5944 C C . GLY A 1 783 ? 2.223 30.395 61.043 1.00 76.06 783 GLY A C 1
ATOM 5945 O O . GLY A 1 783 ? 1.576 31.118 61.803 1.00 76.06 783 GLY A O 1
ATOM 5946 N N . SER A 1 784 ? 1.660 29.759 60.011 1.00 67.56 784 SER A N 1
ATOM 5947 C CA . SER A 1 784 ? 0.217 29.754 59.741 1.00 67.56 784 SER A CA 1
ATOM 5948 C C . SER A 1 784 ? -0.568 28.889 60.744 1.00 67.56 784 SER A C 1
ATOM 5950 O O . SER A 1 784 ? -1.757 29.132 60.965 1.00 67.56 784 SER A O 1
ATOM 5952 N N . LEU A 1 785 ? 0.098 27.946 61.429 1.00 68.31 785 LEU A N 1
ATOM 5953 C CA . LEU A 1 785 ? -0.477 27.099 62.478 1.00 68.31 785 LEU A CA 1
ATOM 5954 C C . LEU A 1 785 ? -0.710 27.906 63.765 1.00 68.31 785 LEU A C 1
ATOM 5956 O O . LEU A 1 785 ? 0.088 27.896 64.707 1.00 68.31 785 LEU A O 1
ATOM 5960 N N . ARG A 1 786 ? -1.839 28.616 63.837 1.00 51.00 786 ARG A N 1
ATOM 5961 C CA . ARG A 1 786 ? -2.218 29.358 65.045 1.00 51.00 786 ARG A CA 1
ATOM 5962 C C . ARG A 1 786 ? -2.507 28.416 66.218 1.00 51.00 786 ARG A C 1
ATOM 5964 O O . ARG A 1 786 ? -3.554 27.780 66.270 1.00 51.00 786 ARG A O 1
ATOM 5971 N N . THR A 1 787 ? -1.620 28.457 67.213 1.00 54.72 787 THR A N 1
ATOM 5972 C CA . THR A 1 787 ? -1.857 28.084 68.623 1.00 54.72 787 THR A CA 1
ATOM 5973 C C . THR A 1 787 ? -2.476 26.703 68.879 1.00 54.72 787 THR A C 1
ATOM 5975 O O . THR A 1 787 ? -3.697 26.585 68.967 1.00 54.72 787 THR A O 1
ATOM 5978 N N . ARG A 1 788 ? -1.638 25.696 69.158 1.00 44.94 788 ARG A N 1
ATOM 5979 C CA . ARG A 1 788 ? -1.963 24.533 70.012 1.00 44.94 788 ARG A CA 1
ATOM 5980 C C . ARG A 1 788 ? -0.678 23.857 70.496 1.00 44.94 788 ARG A C 1
ATOM 5982 O O . ARG A 1 788 ? 0.230 23.637 69.701 1.00 44.94 788 ARG A O 1
ATOM 5989 N N . ASP A 1 789 ? -0.640 23.485 71.774 1.00 51.94 789 ASP A N 1
ATOM 5990 C CA . ASP A 1 789 ? 0.422 22.664 72.371 1.00 51.94 789 ASP A CA 1
ATOM 5991 C C . ASP A 1 789 ? 0.319 21.204 71.891 1.00 51.94 789 ASP A C 1
ATOM 5993 O O . ASP A 1 789 ? -0.125 20.314 72.618 1.00 51.94 789 ASP A O 1
ATOM 5997 N N . HIS A 1 790 ? 0.707 20.949 70.641 1.00 51.38 790 HIS A N 1
ATOM 5998 C CA . HIS A 1 790 ? 0.857 19.594 70.113 1.00 51.38 790 HIS A CA 1
ATOM 5999 C C . HIS A 1 790 ? 2.339 19.194 70.067 1.00 51.38 790 HIS A C 1
ATOM 6001 O O . HIS A 1 790 ? 3.155 19.953 69.538 1.00 51.38 790 HIS A O 1
ATOM 6007 N N . PRO A 1 791 ? 2.719 18.004 70.576 1.00 51.97 791 PRO A N 1
ATOM 6008 C CA . PRO A 1 791 ? 4.043 17.455 70.316 1.00 51.97 791 PRO A CA 1
ATOM 6009 C C . PRO A 1 791 ? 4.186 17.230 68.805 1.00 51.97 791 PRO A C 1
ATOM 6011 O O . PRO A 1 791 ? 3.352 16.566 68.191 1.00 51.97 791 PRO A O 1
ATOM 6014 N N . LEU A 1 792 ? 5.221 17.824 68.207 1.00 58.41 792 LEU A N 1
ATOM 6015 C CA . LEU A 1 792 ? 5.399 17.932 66.755 1.00 58.41 792 LEU A CA 1
ATOM 6016 C C . LEU A 1 792 ? 5.872 16.610 66.122 1.00 58.41 792 LEU A C 1
ATOM 6018 O O . LEU A 1 792 ? 6.948 16.542 65.533 1.00 58.41 792 LEU A O 1
ATOM 6022 N N . SER A 1 793 ? 5.059 15.556 66.196 1.00 64.19 793 SER A N 1
ATOM 6023 C CA . SER A 1 793 ? 5.285 14.257 65.536 1.00 64.19 793 SER A CA 1
ATOM 6024 C C . SER A 1 793 ? 5.080 14.311 64.010 1.00 64.19 793 SER A C 1
ATOM 6026 O O . SER A 1 793 ? 4.575 13.367 63.407 1.00 64.19 793 SER A O 1
ATOM 6028 N N . PHE A 1 794 ? 5.451 15.424 63.376 1.00 71.31 794 PHE A N 1
ATOM 6029 C CA . PHE A 1 794 ? 5.409 15.598 61.930 1.00 71.31 794 PHE A CA 1
ATOM 6030 C C . PHE A 1 794 ? 6.605 14.909 61.279 1.00 71.31 794 PHE A C 1
ATOM 6032 O O . PHE A 1 794 ? 7.748 15.097 61.707 1.00 71.31 794 PHE A O 1
ATOM 6039 N N . GLY A 1 795 ? 6.338 14.130 60.233 1.00 74.75 795 GLY A N 1
ATOM 6040 C CA . GLY A 1 795 ? 7.378 13.737 59.294 1.00 74.75 795 GLY A CA 1
ATOM 6041 C C . GLY A 1 795 ? 7.724 14.876 58.334 1.00 74.75 795 GLY A C 1
ATOM 6042 O O . GLY A 1 795 ? 6.965 15.834 58.189 1.00 74.75 795 GLY A O 1
ATOM 6043 N N . VAL A 1 796 ? 8.882 14.771 57.686 1.00 80.06 796 VAL A N 1
ATOM 6044 C CA . VAL A 1 796 ? 9.336 15.701 56.645 1.00 80.06 796 VAL A CA 1
ATOM 6045 C C . VAL A 1 796 ? 9.685 14.897 55.407 1.00 80.06 796 VAL A C 1
ATOM 6047 O O . VAL A 1 796 ? 10.579 14.052 55.444 1.00 80.06 796 VAL A O 1
ATOM 6050 N N . TRP A 1 797 ? 9.016 15.221 54.307 1.00 81.44 797 TRP A N 1
ATOM 6051 C CA . TRP A 1 797 ? 9.285 14.682 52.982 1.00 81.44 797 TRP A CA 1
ATOM 6052 C C . TRP A 1 797 ? 9.671 15.842 52.071 1.00 81.44 797 TRP A C 1
ATOM 6054 O O . TRP A 1 797 ? 8.957 16.841 52.007 1.00 81.44 797 TRP A O 1
ATOM 6064 N N . ILE A 1 798 ? 10.820 15.738 51.405 1.00 82.19 798 ILE A N 1
ATOM 6065 C CA . ILE A 1 798 ? 11.327 16.776 50.495 1.00 82.19 798 ILE A CA 1
ATOM 6066 C C . ILE A 1 798 ? 11.668 16.137 49.159 1.00 82.19 798 ILE A C 1
ATOM 6068 O O . ILE A 1 798 ? 12.525 15.254 49.107 1.00 82.19 798 ILE A O 1
ATOM 6072 N N . GLY A 1 799 ? 11.068 16.642 48.082 1.00 80.06 799 GLY A N 1
ATOM 6073 C CA . GLY A 1 799 ? 11.651 16.540 46.749 1.00 80.06 799 GLY A CA 1
ATOM 6074 C C . GLY A 1 799 ? 12.669 17.658 46.547 1.00 80.06 799 GLY A C 1
ATOM 6075 O O . GLY A 1 799 ? 12.318 18.832 46.645 1.00 80.06 799 GLY A O 1
ATOM 6076 N N . GLN A 1 800 ? 13.920 17.301 46.265 1.00 78.38 800 GLN A N 1
ATOM 6077 C CA . GLN A 1 800 ? 14.959 18.246 45.848 1.00 78.38 800 GLN A CA 1
ATOM 6078 C C . GLN A 1 800 ? 15.607 17.712 44.569 1.00 78.38 800 GLN A C 1
ATOM 6080 O O . GLN A 1 800 ? 15.959 16.533 44.492 1.00 78.38 800 GLN A O 1
ATOM 6085 N N . ALA A 1 801 ? 15.748 18.579 43.569 1.00 70.94 801 ALA A N 1
ATOM 6086 C CA . ALA A 1 801 ? 16.343 18.263 42.278 1.00 70.94 801 ALA A CA 1
ATOM 6087 C C . ALA A 1 801 ? 17.577 19.140 42.041 1.00 70.94 801 ALA A C 1
ATOM 6089 O O . ALA A 1 801 ? 17.651 20.260 42.538 1.00 70.94 801 ALA A O 1
ATOM 6090 N N . ASN A 1 802 ? 18.511 18.629 41.235 1.00 69.69 802 ASN A N 1
ATOM 6091 C CA . ASN A 1 802 ? 19.798 19.250 40.907 1.00 69.69 802 ASN A CA 1
ATOM 6092 C C . ASN A 1 802 ? 20.756 19.410 42.110 1.00 69.69 802 ASN A C 1
ATOM 6094 O O . ASN A 1 802 ? 20.359 19.618 43.256 1.00 69.69 802 ASN A O 1
ATOM 6098 N N . HIS A 1 803 ? 22.052 19.238 41.843 1.00 73.06 803 HIS A N 1
ATOM 6099 C CA . HIS A 1 803 ? 23.098 19.079 42.869 1.00 73.06 803 HIS A CA 1
ATOM 6100 C C . HIS A 1 803 ? 24.309 19.993 42.610 1.00 73.06 803 HIS A C 1
ATOM 6102 O O . HIS A 1 803 ? 25.387 19.806 43.170 1.00 73.06 803 HIS A O 1
ATOM 6108 N N . ASP A 1 804 ? 24.152 21.007 41.765 1.00 78.88 804 ASP A N 1
ATOM 6109 C CA . ASP A 1 804 ? 25.233 21.871 41.285 1.00 78.88 804 ASP A CA 1
ATOM 6110 C C . ASP A 1 804 ? 25.891 22.669 42.418 1.00 78.88 804 ASP A C 1
ATOM 6112 O O . ASP A 1 804 ? 27.101 22.911 42.395 1.00 78.88 804 ASP A O 1
ATOM 6116 N N . TRP A 1 805 ? 25.129 23.016 43.462 1.00 79.88 805 TRP A N 1
ATOM 6117 C CA . TRP A 1 805 ? 25.690 23.634 44.664 1.00 79.88 805 TRP A CA 1
ATOM 6118 C C . TRP A 1 805 ? 26.605 22.676 45.434 1.00 79.88 805 TRP A C 1
ATOM 6120 O O . TRP A 1 805 ? 27.650 23.100 45.924 1.00 79.88 805 TRP A O 1
ATOM 6130 N N . LEU A 1 806 ? 26.284 21.376 45.472 1.00 77.50 806 LEU A N 1
ATOM 6131 C CA . LEU A 1 806 ? 27.177 20.352 46.017 1.00 77.50 806 LEU A CA 1
ATOM 6132 C C . LEU A 1 806 ? 28.474 20.318 45.205 1.00 77.50 806 LEU A C 1
ATOM 6134 O O . LEU A 1 806 ? 29.543 20.477 45.792 1.00 77.50 806 LEU A O 1
ATOM 6138 N N . CYS A 1 807 ? 28.389 20.251 43.872 1.00 74.94 807 CYS A N 1
ATOM 6139 C CA . CYS A 1 807 ? 29.543 20.319 42.967 1.00 74.94 807 CYS A CA 1
ATOM 6140 C C . CYS A 1 807 ? 30.422 21.569 43.181 1.00 74.94 807 CYS A C 1
ATOM 6142 O O . CYS A 1 807 ? 31.645 21.434 43.253 1.00 74.94 807 CYS A O 1
ATOM 6144 N N . ARG A 1 808 ? 29.832 22.763 43.360 1.00 71.88 808 ARG A N 1
ATOM 6145 C CA . ARG A 1 808 ? 30.577 23.993 43.710 1.00 71.88 808 ARG A CA 1
ATOM 6146 C C . ARG A 1 808 ? 31.175 23.929 45.123 1.00 71.88 808 ARG A C 1
ATOM 6148 O O . ARG A 1 808 ? 32.308 24.360 45.324 1.00 71.88 808 ARG A O 1
ATOM 6155 N N . SER A 1 809 ? 30.455 23.368 46.097 1.00 67.62 809 SER A N 1
ATOM 6156 C CA . SER A 1 809 ? 30.880 23.328 47.505 1.00 67.62 809 SER A CA 1
ATOM 6157 C C . SER A 1 809 ? 32.138 22.486 47.747 1.00 67.62 809 SER A C 1
ATOM 6159 O O . SER A 1 809 ? 32.938 22.862 48.605 1.00 67.62 809 SER A O 1
ATOM 6161 N N . TRP A 1 810 ? 32.375 21.426 46.956 1.00 64.88 810 TRP A N 1
ATOM 6162 C CA . TRP A 1 810 ? 33.602 20.608 47.014 1.00 64.88 810 TRP A CA 1
ATOM 6163 C C . TRP A 1 810 ? 34.884 21.404 46.727 1.00 64.88 810 TRP A C 1
ATOM 6165 O O . TRP A 1 810 ? 35.964 20.991 47.138 1.00 64.88 810 TRP A O 1
ATOM 6175 N N . GLN A 1 811 ? 34.780 22.545 46.037 1.00 61.84 811 GLN A N 1
ATOM 6176 C CA . GLN A 1 811 ? 35.907 23.444 45.764 1.00 61.84 811 GLN A CA 1
ATOM 6177 C C . GLN A 1 811 ? 36.135 24.470 46.892 1.00 61.84 811 GLN A C 1
ATOM 6179 O O . GLN A 1 811 ? 37.093 25.241 46.843 1.00 61.84 811 GLN A O 1
ATOM 6184 N N . SER A 1 812 ? 35.271 24.500 47.915 1.00 62.66 812 SER A N 1
ATOM 6185 C CA . SER A 1 812 ? 35.369 25.427 49.045 1.00 62.66 812 SER A CA 1
ATOM 6186 C C . SER A 1 812 ? 36.018 24.769 50.267 1.00 62.66 812 SER A C 1
ATOM 6188 O O . SER A 1 812 ? 35.587 23.716 50.727 1.00 62.66 812 SER A O 1
ATOM 6190 N N . ASN A 1 813 ? 37.001 25.438 50.875 1.00 65.88 813 ASN A N 1
ATOM 6191 C CA . ASN A 1 813 ? 37.619 25.007 52.141 1.00 65.88 813 ASN A CA 1
ATOM 6192 C C . ASN A 1 813 ? 36.743 25.324 53.378 1.00 65.88 813 ASN A C 1
ATOM 6194 O O . ASN A 1 813 ? 37.263 25.568 54.469 1.00 65.88 813 ASN A O 1
ATOM 6198 N N . SER A 1 814 ? 35.415 25.375 53.228 1.00 77.19 814 SER A N 1
ATOM 6199 C CA . SER A 1 814 ? 34.510 25.640 54.348 1.00 77.19 814 SER A CA 1
ATOM 6200 C C . SER A 1 814 ? 34.269 24.361 55.158 1.00 77.19 814 SER A C 1
ATOM 6202 O O . SER A 1 814 ? 33.851 23.358 54.576 1.00 77.19 814 SER A O 1
ATOM 6204 N N . PRO A 1 815 ? 34.406 24.376 56.500 1.00 78.81 815 PRO A N 1
ATOM 6205 C CA . PRO A 1 815 ? 34.019 23.235 57.335 1.00 78.81 815 PRO A CA 1
ATOM 6206 C C . PRO A 1 815 ? 32.509 22.941 57.263 1.00 78.81 815 PRO A C 1
ATOM 6208 O O . PRO A 1 815 ? 32.066 21.880 57.693 1.00 78.81 815 PRO A O 1
ATOM 6211 N N . PHE A 1 816 ? 31.721 23.863 56.702 1.00 81.19 816 PHE A N 1
ATOM 6212 C CA . PHE A 1 816 ? 30.285 23.719 56.493 1.00 81.19 816 PHE A CA 1
ATOM 6213 C C . PHE A 1 816 ? 29.917 23.190 55.098 1.00 81.19 816 PHE A C 1
ATOM 6215 O O . PHE A 1 816 ? 28.737 22.962 54.865 1.00 81.19 816 PHE A O 1
ATOM 6222 N N . ALA A 1 817 ? 30.865 22.960 54.178 1.00 77.00 817 ALA A N 1
ATOM 6223 C CA . ALA A 1 817 ? 30.565 22.584 52.787 1.00 77.00 817 ALA A CA 1
ATOM 6224 C C . ALA A 1 817 ? 29.676 21.326 52.677 1.00 77.00 817 ALA A C 1
ATOM 6226 O O . ALA A 1 817 ? 28.593 21.375 52.094 1.00 77.00 817 ALA A O 1
ATOM 6227 N N . ALA A 1 818 ? 30.073 20.226 53.327 1.00 73.81 818 ALA A N 1
ATOM 6228 C CA . ALA A 1 818 ? 29.318 18.970 53.306 1.00 73.81 818 ALA A CA 1
ATOM 6229 C C . ALA A 1 818 ? 27.913 19.100 53.934 1.00 73.81 818 ALA A C 1
ATOM 6231 O O . ALA A 1 818 ? 26.938 18.571 53.404 1.00 73.81 818 ALA A O 1
ATOM 6232 N N . GLY A 1 819 ? 27.796 19.835 55.047 1.00 78.81 819 GLY A N 1
ATOM 6233 C CA . GLY A 1 819 ? 26.518 20.071 55.732 1.00 78.81 819 GLY A CA 1
ATOM 6234 C C . GLY A 1 819 ? 25.639 21.142 55.076 1.00 78.81 819 GLY A C 1
ATOM 6235 O O . GLY A 1 819 ? 24.435 21.186 55.324 1.00 78.81 819 GLY A O 1
ATOM 6236 N N . GLY A 1 820 ? 26.225 22.020 54.265 1.00 80.56 820 GLY A N 1
ATOM 6237 C CA . GLY A 1 820 ? 25.533 23.101 53.573 1.00 80.56 820 GLY A CA 1
ATOM 6238 C C . GLY A 1 820 ? 24.926 22.669 52.243 1.00 80.56 820 GLY A C 1
ATOM 6239 O O . GLY A 1 820 ? 23.894 23.209 51.860 1.00 80.56 820 GLY A O 1
ATOM 6240 N N . ALA A 1 821 ? 25.534 21.697 51.557 1.00 79.94 821 ALA A N 1
ATOM 6241 C CA . ALA A 1 821 ? 25.154 21.336 50.192 1.00 79.94 821 ALA A CA 1
ATOM 6242 C C . ALA A 1 821 ? 24.604 19.907 50.010 1.00 79.94 821 ALA A C 1
ATOM 6244 O O . ALA A 1 821 ? 24.118 19.580 48.931 1.00 79.94 821 ALA A O 1
ATOM 6245 N N . SER A 1 822 ? 24.668 19.038 51.026 1.00 82.88 822 SER A N 1
ATOM 6246 C CA . SER A 1 822 ? 24.120 17.677 50.918 1.00 82.88 822 SER A CA 1
ATOM 6247 C C . SER A 1 822 ? 22.578 17.670 50.987 1.00 82.88 822 SER A C 1
ATOM 6249 O O . SER A 1 822 ? 22.033 18.133 51.994 1.00 82.88 822 SER A O 1
ATOM 6251 N N . PRO A 1 823 ? 21.853 17.084 50.011 1.00 74.50 823 PRO A N 1
ATOM 6252 C CA . PRO A 1 823 ? 20.381 17.025 50.007 1.00 74.50 823 PRO A CA 1
ATOM 6253 C C . PRO A 1 823 ? 19.793 16.266 51.200 1.00 74.50 823 PRO A C 1
ATOM 6255 O O . PRO A 1 823 ? 18.755 16.640 51.741 1.00 74.50 823 PRO A O 1
ATOM 6258 N N . SER A 1 824 ? 20.489 15.229 51.676 1.00 76.62 824 SER A N 1
ATOM 6259 C CA . SER A 1 824 ? 20.090 14.473 52.871 1.00 76.62 824 SER A CA 1
ATOM 6260 C C . SER A 1 824 ? 20.082 15.327 54.145 1.00 76.62 824 SER A C 1
ATOM 6262 O O . SER A 1 824 ? 19.426 14.977 55.126 1.00 76.62 824 SER A O 1
ATOM 6264 N N . ILE A 1 825 ? 20.781 16.467 54.145 1.00 84.25 825 ILE A N 1
ATOM 6265 C CA . ILE A 1 825 ? 20.764 17.417 55.257 1.00 84.25 825 ILE A CA 1
ATOM 6266 C C . ILE A 1 825 ? 19.537 18.331 55.187 1.00 84.25 825 ILE A C 1
ATOM 6268 O O . ILE A 1 825 ? 19.094 18.771 56.240 1.00 84.25 825 ILE A O 1
ATOM 6272 N N . SER A 1 826 ? 18.911 18.547 54.026 1.00 84.75 826 SER A N 1
ATOM 6273 C CA . SER A 1 826 ? 17.714 19.395 53.891 1.00 84.75 826 SER A CA 1
ATOM 6274 C C . SER A 1 826 ? 16.570 18.936 54.816 1.00 84.75 826 SER A C 1
ATOM 6276 O O . SER A 1 826 ? 16.041 19.737 55.588 1.00 84.75 826 SER A O 1
ATOM 6278 N N . ALA A 1 827 ? 16.258 17.631 54.835 1.00 81.56 827 ALA A N 1
ATOM 6279 C CA . ALA A 1 827 ? 15.228 17.052 55.713 1.00 81.56 827 ALA A CA 1
ATOM 6280 C C . ALA A 1 827 ? 15.615 17.117 57.198 1.00 81.56 827 ALA A C 1
ATOM 6282 O O . ALA A 1 827 ? 14.835 17.561 58.043 1.00 81.56 827 ALA A O 1
ATOM 6283 N N . ASN A 1 828 ? 16.857 16.736 57.504 1.00 83.25 828 ASN A N 1
ATOM 6284 C CA . ASN A 1 828 ? 17.390 16.746 58.864 1.00 83.25 828 ASN A CA 1
ATOM 6285 C C . ASN A 1 828 ? 17.483 18.168 59.446 1.00 83.25 828 ASN A C 1
ATOM 6287 O O . ASN A 1 828 ? 17.273 18.359 60.642 1.00 83.25 828 ASN A O 1
ATOM 6291 N N . ARG A 1 829 ? 17.760 19.178 58.614 1.00 88.06 829 ARG A N 1
ATOM 6292 C CA . ARG A 1 829 ? 17.873 20.588 59.007 1.00 88.06 829 ARG A CA 1
ATOM 6293 C C . ARG A 1 829 ? 16.501 21.185 59.327 1.00 88.06 829 ARG A C 1
ATOM 6295 O O . ARG A 1 829 ? 16.393 21.869 60.343 1.00 88.06 829 ARG A O 1
ATOM 6302 N N . LEU A 1 830 ? 15.455 20.864 58.551 1.00 85.81 830 LEU A N 1
ATOM 6303 C CA . LEU A 1 830 ? 14.066 21.196 58.912 1.00 85.81 830 LEU A CA 1
ATOM 6304 C C . LEU A 1 830 ? 13.658 20.541 60.237 1.00 85.81 830 LEU A C 1
ATOM 6306 O O . LEU A 1 830 ? 13.214 21.234 61.152 1.00 85.81 830 LEU A O 1
ATOM 6310 N N . SER A 1 831 ? 13.866 19.226 60.354 1.00 81.88 831 SER A N 1
ATOM 6311 C CA . SER A 1 831 ? 13.589 18.459 61.573 1.00 81.88 831 SER A CA 1
ATOM 6312 C C . SER A 1 831 ? 14.255 19.079 62.806 1.00 81.88 831 SER A C 1
ATOM 6314 O O . SER A 1 831 ? 13.583 19.384 63.792 1.00 81.88 831 SER A O 1
ATOM 6316 N N . TYR A 1 832 ? 15.558 19.357 62.726 1.00 83.88 832 TYR A N 1
ATOM 6317 C CA . TYR A 1 832 ? 16.346 19.896 63.831 1.00 83.88 832 TYR A CA 1
ATOM 6318 C C . TYR A 1 832 ? 15.932 21.319 64.236 1.00 83.88 832 TYR A C 1
ATOM 6320 O O . TYR A 1 832 ? 15.793 21.604 65.429 1.00 83.88 832 TYR A O 1
ATOM 6328 N N . ILE A 1 833 ? 15.721 22.216 63.265 1.00 86.31 833 ILE A N 1
ATOM 6329 C CA . ILE A 1 833 ? 15.419 23.632 63.532 1.00 86.31 833 ILE A CA 1
ATOM 6330 C C . ILE A 1 833 ? 13.990 23.809 64.055 1.00 86.31 833 ILE A C 1
ATOM 6332 O O . ILE A 1 833 ? 13.792 24.508 65.051 1.00 86.31 833 ILE A O 1
ATOM 6336 N N . PHE A 1 834 ? 13.009 23.133 63.451 1.00 83.00 834 PHE A N 1
ATOM 6337 C CA . PHE A 1 834 ? 11.604 23.203 63.871 1.00 83.00 834 PHE A CA 1
ATOM 6338 C C . PHE A 1 834 ? 11.225 22.171 64.947 1.00 83.00 834 PHE A C 1
ATOM 6340 O O . PHE A 1 834 ? 10.094 22.179 65.427 1.00 83.00 834 PHE A O 1
ATOM 6347 N N . ARG A 1 835 ? 12.175 21.327 65.378 1.00 80.56 835 ARG A N 1
ATOM 6348 C CA . ARG A 1 835 ? 12.007 20.271 66.397 1.00 80.56 835 ARG A CA 1
ATOM 6349 C C . ARG A 1 835 ? 10.882 19.288 66.068 1.00 80.56 835 ARG A C 1
ATOM 6351 O O . ARG A 1 835 ? 10.079 18.932 66.931 1.00 80.56 835 ARG A O 1
ATOM 6358 N N . LEU A 1 836 ? 10.841 18.862 64.813 1.00 80.44 836 LEU A N 1
ATOM 6359 C CA . LEU A 1 836 ? 9.913 17.842 64.337 1.00 80.44 836 LEU A CA 1
ATOM 6360 C C . LEU A 1 836 ? 10.442 16.461 64.756 1.00 80.44 836 LEU A C 1
ATOM 6362 O O . LEU A 1 836 ? 11.653 16.249 64.804 1.00 80.44 836 LEU A O 1
ATOM 6366 N N . LEU A 1 837 ? 9.546 15.532 65.093 1.00 72.94 837 LEU A N 1
ATOM 6367 C CA . LEU A 1 837 ? 9.871 14.244 65.730 1.00 72.94 837 LEU A CA 1
ATOM 6368 C C . LEU A 1 837 ? 9.361 13.013 64.950 1.00 72.94 837 LEU A C 1
ATOM 6370 O O . LEU A 1 837 ? 9.404 11.904 65.480 1.00 72.94 837 LEU A O 1
ATOM 6374 N N . GLY A 1 838 ? 8.846 13.192 63.728 1.00 69.94 838 GLY A N 1
ATOM 6375 C CA . GLY A 1 838 ? 8.369 12.103 62.866 1.00 69.94 838 GLY A CA 1
ATOM 6376 C C . GLY A 1 838 ? 9.455 11.457 61.993 1.00 69.94 838 GLY A C 1
ATOM 6377 O O . GLY A 1 838 ? 10.642 11.501 62.302 1.00 69.94 838 GLY A O 1
ATOM 6378 N N . LEU A 1 839 ? 9.038 10.831 60.888 1.00 64.88 839 LEU A N 1
ATOM 6379 C CA . LEU A 1 839 ? 9.944 10.242 59.892 1.00 64.88 839 LEU A CA 1
ATOM 6380 C C . LEU A 1 839 ? 10.482 11.310 58.932 1.00 64.88 839 LEU A C 1
ATOM 6382 O O . LEU A 1 839 ? 9.724 12.153 58.462 1.00 64.88 839 LEU A O 1
ATOM 6386 N N . PHE A 1 840 ? 11.768 11.249 58.589 1.00 66.75 840 PHE A N 1
ATOM 6387 C CA . PHE A 1 840 ? 12.398 12.202 57.671 1.00 66.75 840 PHE A CA 1
ATOM 6388 C C . PHE A 1 840 ? 12.930 11.468 56.445 1.00 66.75 840 PHE A C 1
ATOM 6390 O O . PHE A 1 840 ? 13.748 10.556 56.575 1.00 66.75 840 PHE A O 1
ATOM 6397 N N . PHE A 1 841 ? 12.462 11.855 55.259 1.00 69.81 841 PHE A N 1
ATOM 6398 C CA . PHE A 1 841 ? 12.824 11.212 54.001 1.00 69.81 841 PHE A CA 1
ATOM 6399 C C . PHE A 1 841 ? 13.103 12.256 52.917 1.00 69.81 841 PHE A C 1
ATOM 6401 O O . PHE A 1 841 ? 12.357 13.221 52.749 1.00 69.81 841 PHE A O 1
ATOM 6408 N N . GLN A 1 842 ? 14.184 12.061 52.166 1.00 62.62 842 GLN A N 1
ATOM 6409 C CA . GLN A 1 842 ? 14.513 12.893 51.013 1.00 62.62 842 GLN A CA 1
ATOM 6410 C C . GLN A 1 842 ? 14.284 12.081 49.741 1.00 62.62 842 GLN A C 1
ATOM 6412 O O . GLN A 1 842 ? 14.906 11.042 49.532 1.00 62.62 842 GLN A O 1
ATOM 6417 N N . LEU A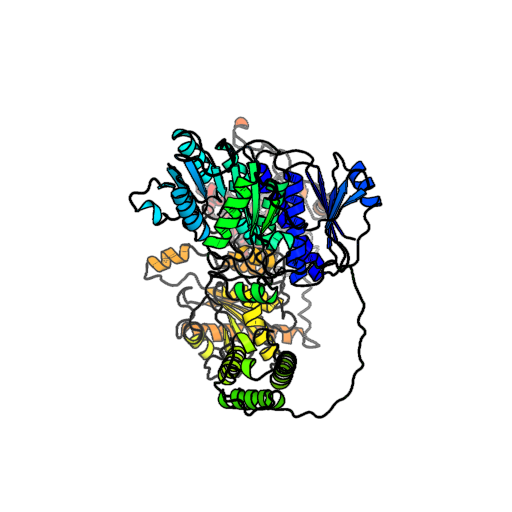 1 843 ? 13.373 12.565 48.904 1.00 61.44 843 LEU A N 1
ATOM 6418 C CA . LEU A 1 843 ? 13.081 12.012 47.592 1.00 61.44 843 LEU A CA 1
ATOM 6419 C C . LEU A 1 843 ? 14.032 12.665 46.583 1.00 61.44 843 LEU A C 1
ATOM 6421 O O . LEU A 1 843 ? 14.093 13.892 46.463 1.00 61.44 843 LEU A O 1
ATOM 6425 N N . SER A 1 844 ? 14.795 11.836 45.873 1.00 52.22 844 SER A N 1
ATOM 6426 C CA . SER A 1 844 ? 15.641 12.267 44.761 1.00 52.22 844 SER A CA 1
ATOM 6427 C C . SER A 1 844 ? 14.927 11.934 43.457 1.00 52.22 844 SER A C 1
ATOM 6429 O O . SER A 1 844 ? 14.828 10.770 43.078 1.00 52.22 844 SER A O 1
ATOM 6431 N N . GLY A 1 845 ? 14.386 12.951 42.791 1.00 48.38 845 GLY A N 1
ATOM 6432 C CA . GLY A 1 845 ? 13.649 12.786 41.543 1.00 48.38 845 GLY A CA 1
ATOM 6433 C C . GLY A 1 845 ? 13.377 14.135 40.894 1.00 48.38 845 GLY A C 1
ATOM 6434 O O . GLY A 1 845 ? 12.965 15.073 41.569 1.00 48.38 845 GLY A O 1
ATOM 6435 N N . ALA A 1 846 ? 13.599 14.236 39.582 1.00 44.25 846 ALA A N 1
ATOM 6436 C CA . ALA A 1 846 ? 13.556 15.511 38.861 1.00 44.25 846 ALA A CA 1
ATOM 6437 C C . ALA A 1 846 ? 12.169 16.193 38.844 1.00 44.25 846 ALA A C 1
ATOM 6439 O O . ALA A 1 846 ? 12.097 17.394 38.608 1.00 44.25 846 ALA A O 1
ATOM 6440 N N . LEU A 1 847 ? 11.084 15.440 39.088 1.00 38.97 847 LEU A N 1
ATOM 6441 C CA . LEU A 1 847 ? 9.692 15.917 39.012 1.00 38.97 847 LEU A CA 1
ATOM 6442 C C . LEU A 1 847 ? 8.756 15.381 40.124 1.00 38.97 847 LEU A C 1
ATOM 6444 O O . LEU A 1 847 ? 7.588 15.747 40.164 1.00 38.97 847 LEU A O 1
ATOM 6448 N N . HIS A 1 848 ? 9.240 14.552 41.056 1.00 37.78 848 HIS A N 1
ATOM 6449 C CA . HIS A 1 848 ? 8.398 13.782 41.997 1.00 37.78 848 HIS A CA 1
ATOM 6450 C C . HIS A 1 848 ? 8.284 14.401 43.411 1.00 37.78 848 HIS A C 1
ATOM 6452 O O . HIS A 1 848 ? 8.243 13.695 44.416 1.00 37.78 848 HIS A O 1
ATOM 6458 N N . GLY A 1 849 ? 8.274 15.735 43.514 1.00 37.59 849 GLY A N 1
ATOM 6459 C CA . GLY A 1 849 ? 8.373 16.443 44.802 1.00 37.59 849 GLY A CA 1
ATOM 6460 C C . GLY A 1 849 ? 7.061 16.772 45.527 1.00 37.59 849 GLY A C 1
ATOM 6461 O O . GLY A 1 849 ? 7.109 17.148 46.695 1.00 37.59 849 GLY A O 1
ATOM 6462 N N . SER A 1 850 ? 5.904 16.662 44.870 1.00 39.25 850 SER A N 1
ATOM 6463 C CA . SER A 1 850 ? 4.619 17.168 45.387 1.00 39.25 850 SER A CA 1
ATOM 6464 C C . SER A 1 850 ? 3.469 16.185 45.146 1.00 39.25 850 SER A C 1
ATOM 6466 O O . SER A 1 850 ? 2.499 16.503 44.458 1.00 39.25 850 SER A O 1
ATOM 6468 N N . GLY A 1 851 ? 3.605 14.968 45.680 1.00 37.41 851 GLY A N 1
ATOM 6469 C CA . GLY A 1 851 ? 2.677 13.867 45.402 1.00 37.41 851 GLY A CA 1
ATOM 6470 C C . GLY A 1 851 ? 2.668 12.728 46.422 1.00 37.41 851 GLY A C 1
ATOM 6471 O O . GLY A 1 851 ? 2.377 11.602 46.041 1.00 37.41 851 GLY A O 1
ATOM 6472 N N . CYS A 1 852 ? 2.967 12.982 47.701 1.00 29.59 852 CYS A N 1
ATOM 6473 C CA . CYS A 1 852 ? 2.622 12.023 48.756 1.00 29.59 852 CYS A CA 1
ATOM 6474 C C . CYS A 1 852 ? 1.166 12.256 49.183 1.00 29.59 852 CYS A C 1
ATOM 6476 O O . CYS A 1 852 ? 0.844 13.331 49.696 1.00 29.59 852 CYS A O 1
ATOM 6478 N N . ARG A 1 853 ? 0.309 11.260 48.943 1.00 28.09 853 ARG A N 1
ATOM 6479 C CA . ARG A 1 853 ? -1.000 11.100 49.590 1.00 28.09 853 ARG A CA 1
ATOM 6480 C C . ARG A 1 853 ? -0.877 10.108 50.740 1.00 28.09 853 ARG A C 1
ATOM 6482 O O . ARG A 1 853 ? -0.021 9.206 50.612 1.00 28.09 853 ARG A O 1
#

Organism: NCBI:txid1628268

Sequence (853 aa):
MNLLAFRCWQELPAEQQIQRLELCCAEVLDTLQRAAREGVPWQVIVAGSGRFAEACFSAAASMLRSAQCEQELHVQVVLVEASGWREVETALSVVSLPPASEEPICRVVAGTVEVPRLERWRAELVQDGRIGVRIGGRYVITGGSGGLGTACAQWLLNQGAGSLILLSRRRPAICDGACPAEWFECDVSLPSALQEAINQIRTGGPVHGIIHAAGVLADKLLAEQTPEDLHSCMACKIVPALLLPQLECEDWIVNFSSVSSVLGSAGQVAYSAANGCLDGLGQAAPDRAPLVLTIQWGPWAEGMAFRTEGALQHAAKRGWTPFTRNSGLGVLDLLLRCGAQGTTCALHDGECGAGGDCEGEPSEVVQEPRASSASPSMKPSAVEASYEEVLGRVRRVVAQTAEDDTSDTSPLHEALTSLSLTELRHHLKEEFRMDFPQTLIFSFPTVKEIAGYISGELKDPWVELRSSHTAGMVLFLVGGAAADVQKSFGDFAEGYSGRVFAAMPPRARDMTMDRVLEELGPSLERRLRDLKEPFAIGGLSFGATVAMELARRWADAARYVVLLDPRNIPPYSLPAASLREPLWYERICIGLEACTLPMPAVHVCASTASRHNDGFKASASQGFQRDAEVHDRLEKIFKQAILPVPTNADHFEFLDGESACELAEKIVEVMKLEELNEAEENIPGCQRPNMWAEVAGFACNFPAGQQGFDAVLQSLLRGSDGVSTVPFSRLDLDVSSVYTTHAACIPEVEFFDHESFKIKIPEAQAMDPQQRVLLEQSAVALGSLRTRDHPLSFGVWIGQANHDWLCRSWQSNSPFAAGGASPSISANRLSYIFRLLGLFFQLSGALHGSGCR

Radius of gyration: 38.01 Å; chains: 1; bounding box: 80×83×119 Å

Foldseek 3Di:
DAEAEAEDADDDALVVLLVVLLVLLQVLLVVLLCQVVPVDAYEYEQEADFLSSLLSQLLSLLLVLQLVVPDQGQYAGEYEHDNDVVSVVQLVVLDDRDHSPDQRRWYADPNDIGGDDDDDDDFDFDPPQPFFQDACAEEEEEPCQFPLNVLVVVVSVVVRHNAYEYEECDDRPVVVDPHRYHYDNADLLDLVRVLVVLVVVLVVDAHAEYELPWADFDFAASNPDHSVRLSRGQSSQSSCLNPVCSSVHFAAYEGEAACSSVNHHGRGSSNNSNRSSNLSNFQSDDPDPNAYEYEHDYAACGGPQVVDPCSCVVCVVVQFDHDYSVRVVVVVRSCRSSSHTRYYYDTHGPDPDPDDDDDDDDDDDDDDDDDDDDDDDDDDDDDLQDLVNLLVQLLVLLVVLFPDNDDQPDFSVVGGDPVSLVSSQVSCCVSLVDHDDSCLCVVQRGSSSSSVVSNVVSDAQWDWADEPAAPDAEEEEEEEEDDDFCVQCNQLRNLARHIYIYHYAHHDPDDALVVVCVRNPVSVVVVVVVDPDAHAYEYAAVRLLSSLVSCVVVLVRHAEYEYHHPQNQPPPDDDPPPDPDDDSNVVSSVVLLVAARAHEYEHEDEDPPDDPPDPVLVVVVVSTDHPVVVVVSVVSNYVDDYQYQYAPDDSVPCCPHPNSSVSSNSSRVSVVVVVVVVVLVPPPPNDDPPPPPPLLFFWDFWAPGQTDDVSVVVCVVVVHDRKDFDDPVPDPDDPVPDPDRIDRDRPPLVDAPCVLLVHDPLLVVLADSVLRVLLVRLCRRVVSNPDDPDQQQDEDEFEDEDQVSLVVLVVDPRPNNCCRRDQQNSQVSNCVSVVHNHHYDYDYDPPPGPDDD

InterPro domains:
  IPR009081 Phosphopantetheine binding ACP domain [PF00550] (394-454)
  IPR009081 Phosphopantetheine binding ACP domain [PS50075] (381-458)
  IPR013968 Polyketide synthase-like, ketoreductase domain [PF08659] (137-302)
  IPR014030 Beta-ketoacyl synthase-like, N-terminal domain [PF00109] (695-840)
  IPR016039 Thiolase-like [G3DSA:3.40.47.10] (693-850)
  IPR016039 Thiolase-like [SSF53901] (695-846)
  IPR020806 Polyketide synthase-like, phosphopantetheine-binding domain [SM00823] (388-458)
  IPR029058 Alpha/Beta hydrolase fold [G3DSA:3.40.50.1820] (457-670)
  IPR029058 Alpha/Beta hydrolase fold [SSF53474] (418-669)
  IPR036291 NAD(P)-binding domain superfamily [SSF51735] (136-339)
  IPR036736 ACP-like superfamily [G3DSA:1.10.1200.10] (382-456)
  IPR050091 Polyketide and Nonribosomal Peptide Biosynthesis Enzymes [PTHR43775] (69-566)
  IPR057326 Ketoreductase domain [SM00822] (137-303)